Protein 7OKP (pdb70)

Secondary structure (DSSP, 8-state):
--HHHHHS-HHHHHHHHHHTT-HHHHHHHHT-HHHHHHHHHHHHTTGGGTTT-EEEEET-TTSHHHHHHHHTT-SEEEEEE-STHHHHHHHHHHHTT-TTTEEEEES-TTT---SS-EEEEEE---BTTBTTTSHHHHHHHGGGGEEEEEEEES-EEEEEEEEE--HHHHHHHHHHHGGG--S-BTTB--GGGHHHHHHHHHTSPEEE---GGGB-S--EEEEEETTT--GGGGTEEEEEEEEEPSS-EEEEEEEEEEEEEEE-SS-EEEEE--TTS---TT-EEEEEEEEEEEE-TT-EEEEEEEEEE-TTSSEEEEEEEEETTT--EEEEEEETTS-EE---SSPPPPPTT--SS-TTTT-/--HHHHHS-HHHHHHHHHHTT-HHHHHHHHH-HHHHHHHHHHHHHTGGGTBT-EEEEET-TTSHHHHHHHHTTBSEEEEEE-STHHHHHHHHHHHTT-TTTEEEEES-TTT---SS-EEEEEE---BTTBTGGGHHHHHHHGGGGEEEEEEEES-EEEEEEEEE--HHHHHHHHHHHGGGG-S-BTTB--GGGHHHHHHHHHTSPEEE---GGGB-SPPEEEEEETTT--GGGGTEEEEEEEEE--S-EEEEEEEEEEEEEEE-SS-EEEEE--TTS---TT-EEEEEEEEEEEE-TT-EEEEEEEEEE-TTSSEEEEEEEEETTTTEEEEEEEETTS-EE---/-HHHHHS-HHHHHHHHHHHT-HHHHHHHHH-HHHHHHHHHHHHHTGGGTTT-EEEEET-TTSHHHHHHHHHT-SEEEEEE-STHHHHHHHHHHHTT-TTTEEEEES-TTT---SS-EEEEEE---BTTBTGGGHHHHHHHGGGGEEEEEEEES-EEEEEEEEE--HHHHHHHHHHHGGG--S-BTTB--GGGHHHHHHHHHTSPEEE---GGGB-S--EEEEEETTT--GGGGTEEEEEEEEE--S-EEEEEEEEEEEEEEE-SS-EEEEE--TTS---TT-EEEEEEEEEEEE-BTBEEEEEEEEEE-TTSSEEEEEEEEETTT--EEEEEEETTS-EE---SSPPPPPTT---S-GGG--/--HHHHSS-HHHHHHHHHHTT-HHHHHHHHH-HHHHHHHHHHHHTTGGGTTT-EEEEET-TTSHHHHHHHHTT-SEEEEEE-STHHHHHHHHHHHHT-TTTEEEEES-TTT---SS-EEEEEE---BTTBTTTSHHHHHHHGGGGEEEEEEEES-EEEEEEEEE--HHHHHHHHHHHGGGG-S-BTTB--GGGHHHHHHHHHHS-EEE---GGGB-SPPEEEEEETTT--GGGGSEEEEEEEEE--S-EEEEEEEEEEEEEEE-SS-EEEEE--TTS---TT-EEEEEEEEEEEE-TT-EEEEEEEEEE-TTSSEEEEEEEEETTTTEEEEEEEETTS-EE---/---------/---------/---------/---------

GO terms:
  GO:0030518 nuclear receptor-mediated steroid hormone signaling pathway (P, IDA)
  GO:0016274 protein-arginine N-methyltransferase activity (F, IDA)
  GO:0005634 nucleus (C, IDA)
  GO:0005829 cytosol (C, IDA)
  GO:0003713 transcription coactivator activity (F, IDA)
  GO:0035242 protein-arginine omega-N asymmetric methyltransferase activity (F, IDA)
  GO:0035642 histone H3R17 methyltransferase activity (F, IDA)
  GO:0033146 regulation of intracellular estrogen receptor signaling pathway (P, IDA)
  GO:0005634 nucleus (C, EXP)
  GO:0005737 cytoplasm (C, EXP)
  GO:0035242 protein-arginine omega-N asymmetric methyltransferase activity (F, EXP)
  GO:0045600 positive regulation of fat cell differentiation (P, IMP)
  GO:0005515 protein binding (F, IPI)
  GO:0008276 protein methyltransferase activity (F, IDA)
  GO:0042054 histone methyltransferase activity (F, IDA)
  GO:0032991 protein-containing complex (C, IDA)
  GO:0090575 RNA polymerase II transcription regulator complex (C, IDA)
  GO:0006355 regulation of DNA-templated transcription (P, IDA)
  GO:0045944 positive regulation of transcription by RNA polymerase II (P, IGI)
  GO:0030520 estrogen receptor signaling pathway (P, IGI)

Sequence (1449 aa):
RSVFSERTEESSAVQYFQFYGYLSQQQNMMQDYVRTGTYQRAILQNHTDFKDKIVLDVGCGSGILSFFAAQAGARKIYAVEASTMAQHAEVLVKSNNLTDRIVVIPGKVEEVSLPEQVDIIISEPMGYMLFNERMLESYLHAKKYLKPSGNMFPTIGDVHLAPFTDEQLYMEQFTKANFWYQPSFHGVDLSALRGAAVDEYFRQPVVDTFDIRILMAKSVKYTVNFLEAKEGDLHRIEIPFKFHMLHSGLVHGLAFWFDVAFIGSIMTVWLSTAPTEPLTHWYQVRCLFQSPLFAKAGDTLSGTCLLIANKRQSYDISIVAQVDQTGSKSSNLLDLKNPFFRYTGTTPSPPPGSHYTSPSENMRSVFSERTEESSAVQYFQFYGYLSQQQNMMQDYVRTGTYQRAILQNHTDFKDKIVLDVGCGSGILSFFAAQAGARKIYAVEASTMAQHAEVLVKSNNLTDRIVVIPGKVEEVSLPEQVDIIISEPMGYMLFNERMLESYLHAKKYLKPSGNMFPTIGDVHLAPFTDEQLYMEQFTKANFWYQPSFHGVDLSALRGAAVDEYFRQPVVDTFDIRILMAKSVKYTVNFLEAKEGDLHRIEIPFKFHHMLHSGLVHGLAFWFDVAFIGSIMTVWLSTAPTEPLTHWYQVRCLFQSPLFAKAGDTLSGTCLLIANKRQSYDISIVAQVDQTGSKSSNLLDDLKNPFFRYTSVFSERTEESSAVQYFQFYGYLSQQQNMMQDYVRTGTYQRAILQNHTDFKDKIVLDVGCGSGILSFFAAQAGARKIYAVEASTMAQHAEVLVKSNNLTDRIVVIPGKVEEVSLPEQVDIIISEPMGYMLFNERMLESYLHAKKYLKPSGNMFPTIGDVHLAPFTDEQLYMEQFTKANFWYQPSFHGVDLSALRGAAVDEYFRQPVVDTFDIRILMAKSVKYTVNFLEAKEGDLHRIEIPFKFHMLHSGLVHGLAFWFDVAFIGSIMTVWLSTAPTEPLTHWYQVRCLFQSPLFAKAGDTLSGTCLLIANKRQSYDISIVAQVDQTGSKSSNLLDLKNPFFRYTGTTPSPPPGSHYTSPSENMRSVFSERTEESSAVQYFQFYGYLSQQQNMMQDYVRTGTYQRAILQNHTDFKDKIVLDVGCGSGILSFFAAQAGARKIYAVEASTMAQHAEVLVKSNNLTDRIVVIPGKVEEVSLPEQVDIIISEPMGYMLFNERMLESYLHAKKYLKPSGNMFPTIGDVHLAPFTDEQLYMEQFTKANFWYQPSFHGVDLSALRGAAVDEYFRQPVVDTFDIRILMAKSVKYTVNFLEAKEGDLHRIEIPFKFHMLHSGLVHGLAFWFDVAFIGSIMTVWLSTAPTEPLTHWYQVRCLFQSPLFAKAGDTLSGTCLLIANKRQSYDISIVAQVDQTGSKSSNLLDLKNPFFRYTGKAPRQLATGKAPRQLATGKAPRQLATGKAPRQLAT

Solvent-accessible surface area: 54243 Å² total

Foldseek 3Di:
DWPLPVQADPVLVVVVLQVLQDVVVVVQQCPQCLNVVLLLCLQQVLLVLQAQWEEEEAQCQLVSSVVSSVVSHHQAYEYEHAHNSLVNNVVVCVVVVNVRHYHGDHHHLRPDDDPAATQEYEYDCAAQLRQFLVCLQSQLSNCVRHDVVGAYVQFKKKKKKFFFDDVVVVVVLLVVLCVQCDPQPVYHRRNVCSVVSSQVQLQAKEFAAADPQRTFFGIDIDMGGSVPDHSVCSQKDKDWDKTQGQAWDWGFWMKIWMKTWSDHPRHIGMRTCDNVDPHGPSHIITRTWSGIATDHHGWIKTWMWMWHRHNSSGTWIWTKIAGPVPRDITIGIHTHVHHDHDYDPDDHDRDPPPDPDDPVVVD/DFPLCVLAPPVLVVVVLQVLQDVVVVCQQCVQCLNLVQLLCLCQLQLVLAAQWEEEEAQCQLNSSVVSSVVSHHQAYEYEHAHNSLVNNVVVCVVVVPVRHYHYDYRQLRPTDDPAATQEYEYDQAAQLGCFLVCLQSLLSNCVSHDPNHAYVQFKKKKKKFFFDDVPVLVVLLVVLCVQCDCQDVYHGSNVCSVVSLQVSLLAKEFAADDCVGTFFDIDIDMDGSVPDHNVCSQKDKDKDKTQGQAWDWGFWMKMWMKTWRPHPRDIGMRTCDSVDDHGPSGIITRGFSGTDTDHRGWIKTWMWMWHRHNSSGTWIWTWIAGVVPRDITIGIHTHVHHHHDYD/DVLPVQADPVLVCVPLAVLLDVVVVVQQCPQCLRVVLLLCLPQLQLVLQAQWEEEEAQCQLVSSVVSSVVSHHQAYEYEHAHNSLVNNVVVCVVVVNVRHYDYDHRHLLPDDDPAATQEYEYDQAAQLGCFLVCLQSVLVNCVRHDPNHAYVQFKKKKWKFWFDDVCVLVVLLVVLCVQCDCQPVYHNRNVCSVVSSQVQLQAKEFAAADPQRTFFGIDIDMDGSVPDHSVCSQKPKAKDKTQGQAWDKGFWMKMWMKTWRDHPRHIGIRTCDNVDDHGPSGIITRTWSGIDTDHRRWMKIWIWMWHRHNSSGTWIKTKIAGVVPRDITIGIHDHVHHHHDYDPDDHDHDPPPPPDDPVVPD/DWPLPVFADPVLVVVVLQVLLDVVVVVQQCVQCLNLVLLLCLCLLQLVLAAQWEEEEAACQLVSNVVSSVVSHHQAYEYEHAHNSLVNNVVVCVVVVPVRHYHYDYDHLRPGDDPAAGQEYEYDQAAQLGQFLLCLQSQLVNCVSHDVVGAYVLFKKKKWKFFFDDVPVLVVLLVVLCVQCDCQPVYHGSNVCSVVSLQVSLLAKEFAADDPVRTFFGIDIDMDGSVPDHSVCSQKDKAKDKTQGQAWDWGFWMKIWMKTWRDHPSHIGIRTCDNVDDHGPSGIITRGFSGTDTDHRGWIKIWMWMWHRHNSRGTWIWTWIAGVVVRDITIGIHDHVHHDYDYD/DVDPDDDDD/DVDPDDDDD/DVDPDDDDD/DVDPDDDDD

Structure (mmCIF, N/CA/C/O backbone):
data_7OKP
#
_entry.id   7OKP
#
_cell.length_a   74.909
_cell.length_b   99.580
_cell.length_c   208.075
_cell.angle_alpha   90.000
_cell.angle_beta   90.000
_cell.angle_gamma   90.000
#
_symmetry.space_group_name_H-M   'P 21 21 2'
#
loop_
_entity.id
_entity.type
_entity.pdbx_description
1 polymer 'Histone-arginine methyltransferase CARM1'
2 polymer 'Histone H3.3'
3 non-polymer 'MALONATE ION'
4 non-polymer (2~{R},3~{R},4~{S},5~{R})-2-(6-aminopurin-9-yl)-5-[(~{E})-prop-1-enyl]oxolane-3,4-diol
5 water water
#
loop_
_atom_site.group_PDB
_atom_site.id
_atom_site.type_symbol
_atom_site.label_atom_id
_atom_site.label_alt_id
_atom_site.label_comp_id
_atom_site.label_asym_id
_atom_site.label_entity_id
_atom_site.label_seq_id
_atom_site.pdbx_PDB_ins_code
_atom_site.Cartn_x
_atom_site.Cartn_y
_atom_site.Cartn_z
_atom_site.occupancy
_atom_site.B_iso_or_equiv
_atom_site.auth_seq_id
_atom_site.auth_comp_id
_atom_site.auth_asym_id
_atom_site.auth_atom_id
_atom_site.pdbx_PDB_model_num
ATOM 1 N N . ARG A 1 9 ? 47.008 49.298 115.204 1.00 64.37 135 ARG A N 1
ATOM 2 C CA . ARG A 1 9 ? 46.914 49.897 116.527 1.00 64.70 135 ARG A CA 1
ATOM 3 C C . ARG A 1 9 ? 48.143 49.553 117.362 1.00 79.30 135 ARG A C 1
ATOM 4 O O . ARG A 1 9 ? 48.922 50.435 117.727 1.00 87.21 135 ARG A O 1
ATOM 24 N N . SER A 1 10 ? 48.313 48.268 117.663 1.00 67.79 136 SER A N 1
ATOM 25 C CA . SER A 1 10 ? 49.468 47.799 118.414 1.00 57.42 136 SER A CA 1
ATOM 26 C C . SER A 1 10 ? 49.968 46.497 117.807 1.00 56.08 136 SER A C 1
ATOM 27 O O . SER A 1 10 ? 49.238 45.787 117.109 1.00 50.57 136 SER A O 1
ATOM 35 N N . VAL A 1 11 ? 51.236 46.190 118.091 1.00 48.44 137 VAL A N 1
ATOM 36 C CA . VAL A 1 11 ? 51.839 44.963 117.580 1.00 50.29 137 VAL A CA 1
ATOM 37 C C . VAL A 1 11 ? 51.029 43.750 118.022 1.00 52.94 137 VAL A C 1
ATOM 38 O O . VAL A 1 11 ? 50.884 42.776 117.273 1.00 50.20 137 VAL A O 1
ATOM 51 N N . PHE A 1 12 ? 50.485 43.786 119.242 1.00 50.28 138 PHE A N 1
ATOM 52 C CA . PHE A 1 12 ? 49.720 42.641 119.725 1.00 54.56 138 PHE A CA 1
ATOM 53 C C . PHE A 1 12 ? 48.404 42.494 118.971 1.00 52.87 138 PHE A C 1
ATOM 54 O O . PHE A 1 12 ? 47.992 41.374 118.643 1.00 48.76 138 PHE A O 1
ATOM 71 N N . SER A 1 13 ? 47.718 43.606 118.701 1.00 54.91 139 SER A N 1
ATOM 72 C CA . SER A 1 13 ? 46.444 43.522 117.998 1.00 53.74 139 SER A CA 1
ATOM 73 C C . SER A 1 13 ? 46.625 43.025 116.569 1.00 50.41 139 SER A C 1
ATOM 74 O O . SER A 1 13 ? 45.747 42.331 116.039 1.00 49.69 139 SER A O 1
ATOM 82 N N . GLU A 1 14 ? 47.753 43.350 115.935 1.00 52.39 140 GLU A N 1
ATOM 83 C CA . GLU A 1 14 ? 47.950 42.963 114.541 1.00 58.08 140 GLU A CA 1
ATOM 84 C C . GLU A 1 14 ? 48.068 41.450 114.396 1.00 60.00 140 GLU A C 1
ATOM 85 O O . GLU A 1 14 ? 47.511 40.867 113.458 1.00 51.14 140 GLU A O 1
ATOM 97 N N . ARG A 1 15 ? 48.782 40.796 115.312 1.00 49.38 141 ARG A N 1
ATOM 98 C CA . ARG A 1 15 ? 49.103 39.380 115.185 1.00 45.09 141 ARG A CA 1
ATOM 99 C C . ARG A 1 15 ? 48.151 38.472 115.948 1.00 43.97 141 ARG A C 1
ATOM 100 O O . ARG A 1 15 ? 48.360 37.254 115.958 1.00 47.19 141 ARG A O 1
ATOM 121 N N . THR A 1 16 ? 47.112 39.019 116.578 1.00 42.89 142 THR A N 1
ATOM 122 C CA . THR A 1 16 ? 46.216 38.239 117.428 1.00 50.40 142 THR A CA 1
ATOM 123 C C . THR A 1 16 ? 44.769 38.585 117.109 1.00 51.71 142 THR A C 1
ATOM 124 O O . THR A 1 16 ? 44.364 39.745 117.241 1.00 50.01 142 THR A O 1
ATOM 135 N N . GLU A 1 17 ? 43.992 37.579 116.711 1.00 43.13 143 GLU A N 1
ATOM 136 C CA . GLU A 1 17 ? 42.553 37.757 116.585 1.00 46.77 143 GLU A CA 1
ATOM 137 C C . GLU A 1 17 ? 41.960 38.125 117.941 1.00 48.45 143 GLU A C 1
ATOM 138 O O . GLU A 1 17 ? 42.367 37.594 118.978 1.00 45.43 143 GLU A O 1
ATOM 150 N N . GLU A 1 18 ? 40.987 39.043 117.932 1.00 53.32 144 GLU A N 1
ATOM 151 C CA . GLU A 1 18 ? 40.390 39.486 119.190 1.00 54.61 144 GLU A CA 1
ATOM 152 C C . GLU A 1 18 ? 39.807 38.307 119.965 1.00 47.17 144 GLU A C 1
ATOM 153 O O . GLU A 1 18 ? 39.987 38.206 121.185 1.00 48.64 144 GLU A O 1
ATOM 165 N N . SER A 1 19 ? 39.117 37.395 119.273 1.00 49.91 145 SER A N 1
ATOM 166 C CA . SER A 1 19 ? 38.487 36.269 119.958 1.00 56.40 145 SER A CA 1
ATOM 167 C C . SER A 1 19 ? 39.517 35.413 120.686 1.00 47.31 145 SER A C 1
ATOM 168 O O . SER A 1 19 ? 39.250 34.903 121.780 1.00 45.14 145 SER A O 1
ATOM 176 N N . SER A 1 20 ? 40.696 35.227 120.087 1.00 46.17 146 SER A N 1
ATOM 177 C CA . SER A 1 20 ? 41.749 34.470 120.756 1.00 42.44 146 SER A CA 1
ATOM 178 C C . SER A 1 20 ? 42.244 35.204 121.993 1.00 40.17 146 SER A C 1
ATOM 179 O O . SER A 1 20 ? 42.490 34.583 123.035 1.00 39.11 146 SER A O 1
ATOM 187 N N . ALA A 1 21 ? 42.400 36.526 121.898 1.00 40.71 147 ALA A N 1
ATOM 188 C CA . ALA A 1 21 ? 42.849 37.302 123.048 1.00 42.52 147 ALA A CA 1
ATOM 189 C C . ALA A 1 21 ? 41.835 37.229 124.183 1.00 42.54 147 ALA A C 1
ATOM 190 O O . ALA A 1 21 ? 42.200 37.006 125.342 1.00 39.98 147 ALA A O 1
ATOM 197 N N . VAL A 1 22 ? 40.554 37.411 123.864 1.00 45.34 148 VAL A N 1
ATOM 198 C CA . VAL A 1 22 ? 39.494 37.390 124.866 1.00 42.78 148 VAL A CA 1
ATOM 199 C C . VAL A 1 22 ? 39.609 36.104 125.674 1.00 42.51 148 VAL A C 1
ATOM 200 O O . VAL A 1 22 ? 39.899 36.136 126.876 1.00 41.05 148 VAL A O 1
ATOM 213 N N . GLN A 1 23 ? 39.392 34.965 125.009 1.00 39.99 149 GLN A N 1
ATOM 214 C CA . GLN A 1 23 ? 39.522 33.673 125.673 1.00 45.00 149 GLN A CA 1
ATOM 215 C C . GLN A 1 23 ? 40.846 33.563 126.425 1.00 41.09 149 GLN A C 1
ATOM 216 O O . GLN A 1 23 ? 40.904 32.972 127.510 1.00 45.79 149 GLN A O 1
ATOM 230 N N . TYR A 1 24 ? 41.914 34.149 125.875 1.00 36.05 150 TYR A N 1
ATOM 231 C CA . TYR A 1 24 ? 43.247 33.959 126.440 1.00 38.68 150 TYR A CA 1
ATOM 232 C C . TYR A 1 24 ? 43.403 34.696 127.765 1.00 38.88 150 TYR A C 1
ATOM 233 O O . TYR A 1 24 ? 43.812 34.104 128.772 1.00 41.05 150 TYR A O 1
ATOM 251 N N . PHE A 1 25 ? 43.103 35.995 127.781 1.00 37.61 151 PHE A N 1
ATOM 252 C CA . PHE A 1 25 ? 43.259 36.770 129.005 1.00 43.24 151 PHE A CA 1
ATOM 253 C C . PHE A 1 25 ? 42.132 36.521 129.999 1.00 36.70 151 PHE A C 1
ATOM 254 O O . PHE A 1 25 ? 42.318 36.764 131.196 1.00 41.67 151 PHE A O 1
ATOM 271 N N . GLN A 1 26 ? 40.980 36.029 129.542 1.00 36.49 152 GLN A N 1
ATOM 272 C CA . GLN A 1 26 ? 39.968 35.569 130.487 1.00 46.29 152 GLN A CA 1
ATOM 273 C C . GLN A 1 26 ? 40.484 34.387 131.298 1.00 41.12 152 GLN A C 1
ATOM 274 O O . GLN A 1 26 ? 40.240 34.301 132.505 1.00 43.68 152 GLN A O 1
ATOM 288 N N . PHE A 1 27 ? 41.205 33.470 130.646 1.00 39.44 153 PHE A N 1
ATOM 289 C CA . PHE A 1 27 ? 41.790 32.334 131.349 1.00 41.24 153 PHE A CA 1
ATOM 290 C C . PHE A 1 27 ? 42.692 32.806 132.486 1.00 45.88 153 PHE A C 1
ATOM 291 O O . PHE A 1 27 ? 42.543 32.372 133.635 1.00 38.60 153 PHE A O 1
ATOM 308 N N . TYR A 1 28 ? 43.606 33.724 132.192 1.00 33.59 154 TYR A N 1
ATOM 309 C CA . TYR A 1 28 ? 44.564 34.213 133.166 1.00 41.57 154 TYR A CA 1
ATOM 310 C C . TYR A 1 28 ? 43.964 35.184 134.179 1.00 40.10 154 TYR A C 1
ATOM 311 O O . TYR A 1 28 ? 44.686 35.657 135.065 1.00 37.91 154 TYR A O 1
ATOM 329 N N . GLY A 1 29 ? 42.673 35.493 134.076 1.00 42.00 155 GLY A N 1
ATOM 330 C CA . GLY A 1 29 ? 42.029 36.325 135.070 1.00 37.64 155 GLY A CA 1
ATOM 331 C C . GLY A 1 29 ? 41.574 35.592 136.311 1.00 44.74 155 GLY A C 1
ATOM 332 O O . GLY A 1 29 ? 41.162 36.235 137.285 1.00 45.65 155 GLY A O 1
ATOM 336 N N . TYR A 1 30 ? 41.647 34.265 136.306 1.00 44.93 156 TYR A N 1
ATOM 337 C CA . TYR A 1 30 ? 41.177 33.458 137.423 1.00 43.75 156 TYR A CA 1
ATOM 338 C C . TYR A 1 30 ? 42.325 33.178 138.385 1.00 41.81 156 TYR A C 1
ATOM 339 O O . TYR A 1 30 ? 43.399 32.720 137.975 1.00 35.42 156 TYR A O 1
ATOM 357 N N . LEU A 1 31 ? 42.088 33.455 139.668 1.00 42.23 157 LEU A N 1
ATOM 358 C CA . LEU A 1 31 ? 43.082 33.156 140.692 1.00 43.45 157 LEU A CA 1
ATOM 359 C C . LEU A 1 31 ? 43.387 31.667 140.769 1.00 40.23 157 LEU A C 1
ATOM 360 O O . LEU A 1 31 ? 44.470 31.285 141.225 1.00 43.79 157 LEU A O 1
ATOM 376 N N . SER A 1 32 ? 42.454 30.812 140.339 1.00 39.05 158 SER A N 1
ATOM 377 C CA . SER A 1 32 ? 42.706 29.375 140.360 1.00 40.22 158 SER A CA 1
ATOM 378 C C . SER A 1 32 ? 43.800 28.984 139.376 1.00 41.64 158 SER A C 1
ATOM 379 O O . SER A 1 32 ? 44.495 27.986 139.595 1.00 39.28 158 SER A O 1
ATOM 387 N N . GLN A 1 33 ? 43.960 29.744 138.286 1.00 41.23 159 GLN A N 1
ATOM 388 C CA . GLN A 1 33 ? 45.055 29.474 137.366 1.00 39.68 159 GLN A CA 1
ATOM 389 C C . GLN A 1 33 ? 46.378 29.977 137.924 1.00 42.65 159 GLN A C 1
ATOM 390 O O . GLN A 1 33 ? 47.391 29.268 137.851 1.00 34.79 159 GLN A O 1
ATOM 404 N N . GLN A 1 34 ? 46.399 31.191 138.483 1.00 40.52 160 GLN A N 1
ATOM 405 C CA . GLN A 1 34 ? 47.591 31.624 139.201 1.00 46.81 160 GLN A CA 1
ATOM 406 C C . GLN A 1 34 ? 47.974 30.583 140.239 1.00 44.70 160 GLN A C 1
ATOM 407 O O . GLN A 1 34 ? 49.091 30.056 140.225 1.00 43.09 160 GLN A O 1
ATOM 421 N N . GLN A 1 35 ? 47.024 30.212 141.095 1.00 40.40 161 GLN A N 1
ATOM 422 C CA . GLN A 1 35 ? 47.286 29.206 142.118 1.00 44.38 161 GLN A CA 1
ATOM 423 C C . GLN A 1 35 ? 47.952 27.964 141.534 1.00 39.24 161 GLN A C 1
ATOM 424 O O . GLN A 1 35 ? 48.971 27.495 142.048 1.00 38.58 161 GLN A O 1
ATOM 438 N N . ASN A 1 36 ? 47.383 27.417 140.459 1.00 41.55 162 ASN A N 1
ATOM 439 C CA . ASN A 1 36 ? 47.975 26.242 139.825 1.00 45.72 162 ASN A CA 1
ATOM 440 C C . ASN A 1 36 ? 49.427 26.498 139.442 1.00 40.52 162 ASN A C 1
ATOM 441 O O . ASN A 1 36 ? 50.300 25.651 139.663 1.00 37.04 162 ASN A O 1
ATOM 452 N N . MET A 1 37 ? 49.704 27.666 138.861 1.00 42.23 163 MET A N 1
ATOM 453 C CA . MET A 1 37 ? 51.069 27.994 138.462 1.00 42.45 163 MET A CA 1
ATOM 454 C C . MET A 1 37 ? 51.968 28.187 139.681 1.00 50.88 163 MET A C 1
ATOM 455 O O . MET A 1 37 ? 53.089 27.666 139.728 1.00 41.88 163 MET A O 1
ATOM 469 N N . MET A 1 38 ? 51.491 28.928 140.685 1.00 43.19 164 MET A N 1
ATOM 470 C CA . MET A 1 38 ? 52.326 29.205 141.853 1.00 45.08 164 MET A CA 1
ATOM 471 C C . MET A 1 38 ? 52.638 27.926 142.618 1.00 44.36 164 MET A C 1
ATOM 472 O O . MET A 1 38 ? 53.742 27.769 143.152 1.00 47.90 164 MET A O 1
ATOM 486 N N . GLN A 1 39 ? 51.688 26.994 142.669 1.00 42.36 165 GLN A N 1
ATOM 487 C CA . GLN A 1 39 ? 51.902 25.728 143.365 1.00 47.47 165 GLN A CA 1
ATOM 488 C C . GLN A 1 39 ? 52.797 24.766 142.592 1.00 44.48 165 GLN A C 1
ATOM 489 O O . GLN A 1 39 ? 53.061 23.667 143.092 1.00 43.75 165 GLN A O 1
ATOM 503 N N . ASP A 1 40 ? 53.264 25.131 141.399 1.00 43.14 166 ASP A N 1
ATOM 504 C CA . ASP A 1 40 ? 54.324 24.376 140.738 1.00 41.60 166 ASP A CA 1
ATOM 505 C C . ASP A 1 40 ? 55.619 24.677 141.479 1.00 42.17 166 ASP A C 1
ATOM 506 O O . ASP A 1 40 ? 56.225 25.734 141.292 1.00 41.60 166 ASP A O 1
ATOM 515 N N . TYR A 1 41 ? 56.040 23.754 142.348 1.00 46.62 167 TYR A N 1
ATOM 516 C CA . TYR A 1 41 ? 57.179 24.034 143.217 1.00 45.41 167 TYR A CA 1
ATOM 517 C C . TYR A 1 41 ? 58.456 24.228 142.415 1.00 43.96 167 TYR A C 1
ATOM 518 O O . TYR A 1 41 ? 59.242 25.140 142.699 1.00 39.49 167 TYR A O 1
ATOM 536 N N . VAL A 1 42 ? 58.693 23.373 141.419 1.00 45.93 168 VAL A N 1
ATOM 537 C CA . VAL A 1 42 ? 59.866 23.550 140.567 1.00 44.79 168 VAL A CA 1
ATOM 538 C C . VAL A 1 42 ? 59.846 24.933 139.933 1.00 43.40 168 VAL A C 1
ATOM 539 O O . VAL A 1 42 ? 60.809 25.702 140.043 1.00 39.35 168 VAL A O 1
ATOM 552 N N . ARG A 1 43 ? 58.745 25.265 139.258 1.00 42.40 169 ARG A N 1
ATOM 553 C CA . ARG A 1 43 ? 58.596 26.559 138.613 1.00 45.79 169 ARG A CA 1
ATOM 554 C C . ARG A 1 43 ? 58.876 27.680 139.608 1.00 44.75 169 ARG A C 1
ATOM 555 O O . ARG A 1 43 ? 59.892 28.375 139.498 1.00 39.19 169 ARG A O 1
ATOM 576 N N . THR A 1 44 ? 58.007 27.839 140.612 1.00 51.07 170 THR A N 1
ATOM 577 C CA . THR A 1 44 ? 58.157 28.955 141.542 1.00 44.37 170 THR A CA 1
ATOM 578 C C . THR A 1 44 ? 59.457 28.852 142.329 1.00 47.83 170 THR A C 1
ATOM 579 O O . THR A 1 44 ? 60.134 29.864 142.559 1.00 46.62 170 THR A O 1
ATOM 590 N N . GLY A 1 45 ? 59.826 27.641 142.754 1.00 38.79 171 GLY A N 1
ATOM 591 C CA . GLY A 1 45 ? 61.082 27.480 143.467 1.00 48.37 171 GLY A CA 1
ATOM 592 C C . GLY A 1 45 ? 62.276 27.954 142.661 1.00 46.53 171 GLY A C 1
ATOM 593 O O . GLY A 1 45 ? 63.117 28.710 143.156 1.00 51.16 171 GLY A O 1
ATOM 597 N N . THR A 1 46 ? 62.364 27.520 141.402 1.00 43.23 172 THR A N 1
ATOM 598 C CA . THR A 1 46 ? 63.521 27.870 140.583 1.00 39.61 172 THR A CA 1
ATOM 599 C C . THR A 1 46 ? 63.561 29.366 140.287 1.00 39.55 172 THR A C 1
ATOM 600 O O . THR A 1 46 ? 64.632 29.981 140.323 1.00 41.41 172 THR A O 1
ATOM 611 N N . TYR A 1 47 ? 62.410 29.975 139.994 1.00 41.59 173 TYR A N 1
ATOM 612 C CA . TYR A 1 47 ? 62.394 31.409 139.724 1.00 38.58 173 TYR A CA 1
ATOM 613 C C . TYR A 1 47 ? 62.846 32.196 140.947 1.00 46.29 173 TYR A C 1
ATOM 614 O O . TYR A 1 47 ? 63.606 33.166 140.828 1.00 46.52 173 TYR A O 1
ATOM 632 N N . GLN A 1 48 ? 62.402 31.785 142.136 1.00 42.18 174 GLN A N 1
ATOM 633 C CA . GLN A 1 48 ? 62.829 32.458 143.357 1.00 41.79 174 GLN A CA 1
ATOM 634 C C . GLN A 1 48 ? 64.339 32.373 143.526 1.00 44.67 174 GLN A C 1
ATOM 635 O O . GLN A 1 48 ? 65.007 33.387 143.757 1.00 49.70 174 GLN A O 1
ATOM 649 N N . ARG A 1 49 ? 64.899 31.169 143.416 1.00 46.38 175 ARG A N 1
ATOM 650 C CA . ARG A 1 49 ? 66.343 31.025 143.565 1.00 48.99 175 ARG A CA 1
ATOM 651 C C . ARG A 1 49 ? 67.088 31.858 142.527 1.00 48.68 175 ARG A C 1
ATOM 652 O O . ARG A 1 49 ? 68.024 32.593 142.858 1.00 48.40 175 ARG A O 1
ATOM 673 N N . ALA A 1 50 ? 66.672 31.777 141.263 1.00 46.65 176 ALA A N 1
ATOM 674 C CA . ALA A 1 50 ? 67.379 32.513 140.221 1.00 44.48 176 ALA A CA 1
ATOM 675 C C . ALA A 1 50 ? 67.407 34.013 140.488 1.00 44.59 176 ALA A C 1
ATOM 676 O O . ALA A 1 50 ? 68.303 34.702 139.990 1.00 56.24 176 ALA A O 1
ATOM 683 N N . ILE A 1 51 ? 66.460 34.535 141.261 1.00 48.26 177 ILE A N 1
ATOM 684 C CA . ILE A 1 51 ? 66.384 35.974 141.500 1.00 55.26 177 ILE A CA 1
ATOM 685 C C . ILE A 1 51 ? 67.135 36.371 142.763 1.00 52.40 177 ILE A C 1
ATOM 686 O O . ILE A 1 51 ? 67.998 37.253 142.732 1.00 55.67 177 ILE A O 1
ATOM 702 N N . LEU A 1 52 ? 66.824 35.734 143.894 1.00 47.34 178 LEU A N 1
ATOM 703 C CA . LEU A 1 52 ? 67.446 36.137 145.151 1.00 53.71 178 LEU A CA 1
ATOM 704 C C . LEU A 1 52 ? 68.922 35.761 145.195 1.00 56.94 178 LEU A C 1
ATOM 705 O O . LEU A 1 52 ? 69.716 36.455 145.841 1.00 61.16 178 LEU A O 1
ATOM 721 N N . GLN A 1 53 ? 69.306 34.680 144.518 1.00 63.15 179 GLN A N 1
ATOM 722 C CA . GLN A 1 53 ? 70.696 34.250 144.505 1.00 62.05 179 GLN A CA 1
ATOM 723 C C . GLN A 1 53 ? 71.546 35.054 143.529 1.00 61.82 179 GLN A C 1
ATOM 724 O O . GLN A 1 53 ? 72.774 35.087 143.677 1.00 62.47 179 GLN A O 1
ATOM 738 N N . ASN A 1 54 ? 70.926 35.710 142.555 1.00 62.16 180 ASN A N 1
ATOM 739 C CA . ASN A 1 54 ? 71.600 36.710 141.728 1.00 51.79 180 ASN A CA 1
ATOM 740 C C . ASN A 1 54 ? 71.246 38.115 142.200 1.00 62.98 180 ASN A C 1
ATOM 741 O O . ASN A 1 54 ? 70.872 38.987 141.419 1.00 60.13 180 ASN A O 1
ATOM 752 N N . HIS A 1 55 ? 71.372 38.340 143.515 1.00 67.78 181 HIS A N 1
ATOM 753 C CA . HIS A 1 55 ? 70.875 39.576 144.113 1.00 62.35 181 HIS A CA 1
ATOM 754 C C . HIS A 1 55 ? 71.551 40.806 143.525 1.00 68.96 181 HIS A C 1
ATOM 755 O O . HIS A 1 55 ? 70.926 41.869 143.437 1.00 75.72 181 HIS A O 1
ATOM 769 N N . THR A 1 56 ? 72.820 40.697 143.123 1.00 57.34 182 THR A N 1
ATOM 770 C CA . THR A 1 56 ? 73.487 41.857 142.542 1.00 67.85 182 THR A CA 1
ATOM 771 C C . THR A 1 56 ? 72.832 42.293 141.242 1.00 67.72 182 THR A C 1
ATOM 772 O O . THR A 1 56 ? 72.950 43.464 140.863 1.00 69.97 182 THR A O 1
ATOM 783 N N . ASP A 1 57 ? 72.146 41.383 140.551 1.00 66.33 183 ASP A N 1
ATOM 784 C CA . ASP A 1 57 ? 71.453 41.723 139.314 1.00 64.69 183 ASP A CA 1
ATOM 785 C C . ASP A 1 57 ? 70.131 42.435 139.556 1.00 64.30 183 ASP A C 1
ATOM 786 O O . ASP A 1 57 ? 69.474 42.830 138.587 1.00 64.00 183 ASP A O 1
ATOM 795 N N . PHE A 1 58 ? 69.730 42.615 140.815 1.00 58.28 184 PHE A N 1
ATOM 796 C CA . PHE A 1 58 ? 68.455 43.255 141.126 1.00 58.63 184 PHE A CA 1
ATOM 797 C C . PHE A 1 58 ? 68.626 44.374 142.143 1.00 63.67 184 PHE A C 1
ATOM 798 O O . PHE A 1 58 ? 67.855 45.339 142.144 1.00 54.81 184 PHE A O 1
ATOM 815 N N . LYS A 1 59 ? 69.636 44.260 143.001 1.00 63.71 185 LYS A N 1
ATOM 816 C CA . LYS A 1 59 ? 69.834 45.236 144.066 1.00 67.39 185 LYS A CA 1
ATOM 817 C C . LYS A 1 59 ? 69.944 46.641 143.489 1.00 69.01 185 LYS A C 1
ATOM 818 O O . LYS A 1 59 ? 70.866 46.940 142.723 1.00 61.71 185 LYS A O 1
ATOM 837 N N . ASP A 1 60 ? 68.995 47.501 143.862 1.00 68.32 186 ASP A N 1
ATOM 838 C CA . ASP A 1 60 ? 68.947 48.896 143.439 1.00 65.61 186 ASP A CA 1
ATOM 839 C C . ASP A 1 60 ? 68.730 49.042 141.939 1.00 68.94 186 ASP A C 1
ATOM 840 O O . ASP A 1 60 ? 69.006 50.104 141.372 1.00 73.95 186 ASP A O 1
ATOM 849 N N . LYS A 1 61 ? 68.236 47.997 141.285 1.00 63.63 187 LYS A N 1
ATOM 850 C CA . LYS A 1 61 ? 68.016 48.032 139.849 1.00 60.88 187 LYS A CA 1
ATOM 851 C C . LYS A 1 61 ? 66.580 48.447 139.533 1.00 68.42 187 LYS A C 1
ATOM 852 O O . LYS A 1 61 ? 65.704 48.483 140.404 1.00 55.07 187 LYS A O 1
ATOM 871 N N . ILE A 1 62 ? 66.352 48.772 138.261 1.00 64.88 188 ILE A N 1
ATOM 872 C CA . ILE A 1 62 ? 65.015 48.998 137.725 1.00 55.19 188 ILE A CA 1
ATOM 873 C C . ILE A 1 62 ? 64.598 47.736 136.991 1.00 55.85 188 ILE A C 1
ATOM 874 O O . ILE A 1 62 ? 65.362 47.204 136.178 1.00 57.96 188 ILE A O 1
ATOM 890 N N . VAL A 1 63 ? 63.391 47.252 137.275 1.00 57.76 189 VAL A N 1
ATOM 891 C CA . VAL A 1 63 ? 62.946 45.945 136.808 1.00 53.46 189 VAL A CA 1
ATOM 892 C C . VAL A 1 63 ? 61.643 46.091 136.036 1.00 54.32 189 VAL A C 1
ATOM 893 O O . VAL A 1 63 ? 60.797 46.933 136.354 1.00 50.67 189 VAL A O 1
ATOM 906 N N . LEU A 1 64 ? 61.488 45.251 135.013 1.00 54.15 190 LEU A N 1
ATOM 907 C CA . LEU A 1 64 ? 60.243 45.114 134.270 1.00 47.55 190 LEU A CA 1
ATOM 908 C C . LEU A 1 64 ? 59.771 43.674 134.387 1.00 52.05 190 LEU A C 1
ATOM 909 O O . LEU A 1 64 ? 60.509 42.750 134.031 1.00 52.68 190 LEU A O 1
ATOM 925 N N . ASP A 1 65 ? 58.544 43.490 134.875 1.00 47.27 191 ASP A N 1
ATOM 926 C CA . ASP A 1 65 ? 57.916 42.176 135.012 1.00 49.98 191 ASP A CA 1
ATOM 927 C C . ASP A 1 65 ? 56.832 42.064 133.948 1.00 47.17 191 ASP A C 1
ATOM 928 O O . ASP A 1 65 ? 55.754 42.653 134.086 1.00 45.27 191 ASP A O 1
ATOM 937 N N . VAL A 1 66 ? 57.115 41.305 132.892 1.00 44.20 192 VAL A N 1
ATOM 938 C CA . VAL A 1 66 ? 56.214 41.184 131.749 1.00 42.53 192 VAL A CA 1
ATOM 939 C C . VAL A 1 66 ? 55.245 40.037 132.006 1.00 37.48 192 VAL A C 1
ATOM 940 O O . VAL A 1 66 ? 55.663 38.888 132.182 1.00 37.11 192 VAL A O 1
ATOM 953 N N . GLY A 1 67 ? 53.950 40.343 132.007 1.00 46.14 193 GLY A N 1
ATOM 954 C CA . GLY A 1 67 ? 52.940 39.345 132.294 1.00 39.64 193 GLY A CA 1
ATOM 955 C C . GLY A 1 67 ? 53.036 38.862 133.724 1.00 38.16 193 GLY A C 1
ATOM 956 O O . GLY A 1 67 ? 53.138 37.659 133.984 1.00 41.18 193 GLY A O 1
ATOM 960 N N . CYS A 1 68 ? 52.988 39.808 134.664 1.00 43.27 194 CYS A N 1
ATOM 961 C CA . CYS A 1 68 ? 53.314 39.511 136.055 1.00 48.22 194 CYS A CA 1
ATOM 962 C C . CYS A 1 68 ? 52.267 38.650 136.745 1.00 46.34 194 CYS A C 1
ATOM 963 O O . CYS A 1 68 ? 52.565 38.055 137.787 1.00 41.43 194 CYS A O 1
ATOM 971 N N . GLY A 1 69 ? 51.054 38.575 136.202 1.00 48.53 195 GLY A N 1
ATOM 972 C CA . GLY A 1 69 ? 49.988 37.879 136.897 1.00 47.96 195 GLY A CA 1
ATOM 973 C C . GLY A 1 69 ? 49.789 38.423 138.297 1.00 47.54 195 GLY A C 1
ATOM 974 O O . GLY A 1 69 ? 49.502 39.611 138.470 1.00 43.32 195 GLY A O 1
ATOM 978 N N . SER A 1 70 ? 49.947 37.570 139.309 1.00 51.20 196 SER A N 1
ATOM 979 C CA . SER A 1 70 ? 49.729 37.994 140.688 1.00 51.48 196 SER A CA 1
ATOM 980 C C . SER A 1 70 ? 50.864 38.846 141.238 1.00 41.25 196 SER A C 1
ATOM 981 O O . SER A 1 70 ? 50.729 39.387 142.339 1.00 44.49 196 SER A O 1
ATOM 989 N N . GLY A 1 71 ? 51.967 38.982 140.508 1.00 45.50 197 GLY A N 1
ATOM 990 C CA . GLY A 1 71 ? 53.089 39.779 140.960 1.00 47.11 197 GLY A CA 1
ATOM 991 C C . GLY A 1 71 ? 54.158 39.017 141.702 1.00 38.35 197 GLY A C 1
ATOM 992 O O . GLY A 1 71 ? 55.088 39.639 142.226 1.00 48.76 197 GLY A O 1
ATOM 996 N N . ILE A 1 72 ? 54.065 37.691 141.743 1.00 37.53 198 ILE A N 1
ATOM 997 C CA . ILE A 1 72 ? 54.973 36.892 142.560 1.00 48.35 198 ILE A CA 1
ATOM 998 C C . ILE A 1 72 ? 56.424 37.172 142.176 1.00 54.05 198 ILE A C 1
ATOM 999 O O . ILE A 1 72 ? 57.276 37.423 143.039 1.00 50.65 198 ILE A O 1
ATOM 1015 N N . LEU A 1 73 ? 56.726 37.154 140.877 1.00 56.40 199 LEU A N 1
ATOM 1016 C CA . LEU A 1 73 ? 58.090 37.434 140.440 1.00 51.09 199 LEU A CA 1
ATOM 1017 C C . LEU A 1 73 ? 58.525 38.834 140.850 1.00 45.80 199 LEU A C 1
ATOM 1018 O O . LEU A 1 73 ? 59.697 39.057 141.180 1.00 50.76 199 LEU A O 1
ATOM 1034 N N . SER A 1 74 ? 57.599 39.794 140.825 1.00 44.30 200 SER A N 1
ATOM 1035 C CA . SER A 1 74 ? 57.943 41.158 141.216 1.00 51.00 200 SER A CA 1
ATOM 1036 C C . SER A 1 74 ? 58.235 41.272 142.704 1.00 44.17 200 SER A C 1
ATOM 1037 O O . SER A 1 74 ? 58.950 42.191 143.113 1.00 47.78 200 SER A O 1
ATOM 1045 N N . PHE A 1 75 ? 57.698 40.367 143.525 1.00 49.05 201 PHE A N 1
ATOM 1046 C CA . PHE A 1 75 ? 58.049 40.372 144.943 1.00 45.18 201 PHE A CA 1
ATOM 1047 C C . PHE A 1 75 ? 59.436 39.782 145.164 1.00 53.31 201 PHE A C 1
ATOM 1048 O O . PHE A 1 75 ? 60.206 40.293 145.984 1.00 59.47 201 PHE A O 1
ATOM 1065 N N . PHE A 1 76 ? 59.776 38.716 144.433 1.00 54.84 202 PHE A N 1
ATOM 1066 C CA . PHE A 1 76 ? 61.130 38.181 144.503 1.00 53.12 202 PHE A CA 1
ATOM 1067 C C . PHE A 1 76 ? 62.157 39.250 144.149 1.00 59.14 202 PHE A C 1
ATOM 1068 O O . PHE A 1 76 ? 63.178 39.394 144.836 1.00 64.90 202 PHE A O 1
ATOM 1085 N N . ALA A 1 77 ? 61.902 40.015 143.083 1.00 56.76 203 ALA A N 1
ATOM 1086 C CA . ALA A 1 77 ? 62.792 41.119 142.737 1.00 59.81 203 ALA A CA 1
ATOM 1087 C C . ALA A 1 77 ? 62.864 42.141 143.865 1.00 61.05 203 ALA A C 1
ATOM 1088 O O . ALA A 1 77 ? 63.946 42.652 144.182 1.00 56.15 203 ALA A O 1
ATOM 1095 N N . ALA A 1 78 ? 61.721 42.453 144.482 1.00 58.43 204 ALA A N 1
ATOM 1096 C CA . ALA A 1 78 ? 61.734 43.302 145.669 1.00 60.70 204 ALA A CA 1
ATOM 1097 C C . ALA A 1 78 ? 62.545 42.657 146.784 1.00 54.27 204 ALA A C 1
ATOM 1098 O O . ALA A 1 78 ? 63.382 43.308 147.418 1.00 64.91 204 ALA A O 1
ATOM 1105 N N . GLN A 1 79 ? 62.307 41.367 147.038 1.00 60.28 205 GLN A N 1
ATOM 1106 C CA . GLN A 1 79 ? 63.087 40.651 148.040 1.00 58.59 205 GLN A CA 1
ATOM 1107 C C . GLN A 1 79 ? 64.577 40.686 147.728 1.00 64.06 205 GLN A C 1
ATOM 1108 O O . GLN A 1 79 ? 65.395 40.529 148.641 1.00 62.27 205 GLN A O 1
ATOM 1122 N N . ALA A 1 80 ? 64.944 40.899 146.463 1.00 66.18 206 ALA A N 1
ATOM 1123 C CA . ALA A 1 80 ? 66.338 40.984 146.050 1.00 64.10 206 ALA A CA 1
ATOM 1124 C C . ALA A 1 80 ? 66.900 42.395 146.133 1.00 67.16 206 ALA A C 1
ATOM 1125 O O . ALA A 1 80 ? 68.103 42.577 145.917 1.00 71.97 206 ALA A O 1
ATOM 1132 N N . GLY A 1 81 ? 66.069 43.393 146.418 1.00 62.77 207 GLY A N 1
ATOM 1133 C CA . GLY A 1 81 ? 66.539 44.747 146.620 1.00 58.83 207 GLY A CA 1
ATOM 1134 C C . GLY A 1 81 ? 66.291 45.716 145.489 1.00 61.47 207 GLY A C 1
ATOM 1135 O O . GLY A 1 81 ? 66.901 46.791 145.482 1.00 58.67 207 GLY A O 1
ATOM 1139 N N . ALA A 1 82 ? 65.413 45.386 144.545 1.00 55.90 208 ALA A N 1
ATOM 1140 C CA . ALA A 1 82 ? 65.173 46.264 143.407 1.00 53.87 208 ALA A CA 1
ATOM 1141 C C . ALA A 1 82 ? 64.566 47.586 143.859 1.00 55.17 208 ALA A C 1
ATOM 1142 O O . ALA A 1 82 ? 63.748 47.634 144.781 1.00 55.17 208 ALA A O 1
ATOM 1149 N N . ARG A 1 83 ? 64.967 48.665 143.185 1.00 62.33 209 ARG A N 1
ATOM 1150 C CA . ARG A 1 83 ? 64.533 50.007 143.563 1.00 58.05 209 ARG A CA 1
ATOM 1151 C C . ARG A 1 83 ? 63.103 50.280 143.109 1.00 60.74 209 ARG A C 1
ATOM 1152 O O . ARG A 1 83 ? 62.261 50.704 143.909 1.00 58.82 209 ARG A O 1
ATOM 1173 N N . LYS A 1 84 ? 62.819 50.058 141.827 1.00 58.46 210 LYS A N 1
ATOM 1174 C CA . LYS A 1 84 ? 61.490 50.241 141.270 1.00 63.61 210 LYS A CA 1
ATOM 1175 C C . LYS A 1 84 ? 61.198 49.079 140.336 1.00 58.86 210 LYS A C 1
ATOM 1176 O O . LYS A 1 84 ? 62.096 48.593 139.643 1.00 59.45 210 LYS A O 1
ATOM 1195 N N . ILE A 1 85 ? 59.946 48.631 140.326 1.00 60.95 211 ILE A N 1
ATOM 1196 C CA . ILE A 1 85 ? 59.526 47.475 139.540 1.00 55.16 211 ILE A CA 1
ATOM 1197 C C . ILE A 1 85 ? 58.239 47.834 138.813 1.00 50.46 211 ILE A C 1
ATOM 1198 O O . ILE A 1 85 ? 57.222 48.129 139.452 1.00 56.26 211 ILE A O 1
ATOM 1214 N N . TYR A 1 86 ? 58.282 47.806 137.486 1.00 50.57 212 TYR A N 1
ATOM 1215 C CA . TYR A 1 86 ? 57.104 48.013 136.656 1.00 54.20 212 TYR A CA 1
ATOM 1216 C C . TYR A 1 86 ? 56.557 46.642 136.282 1.00 47.33 212 TYR A C 1
ATOM 1217 O O . TYR A 1 86 ? 57.191 45.895 135.529 1.00 45.11 212 TYR A O 1
ATOM 1235 N N . ALA A 1 87 ? 55.396 46.307 136.841 1.00 42.68 213 ALA A N 1
ATOM 1236 C CA . ALA A 1 87 ? 54.782 44.994 136.692 1.00 41.54 213 ALA A CA 1
ATOM 1237 C C . ALA A 1 87 ? 53.616 45.119 135.721 1.00 41.43 213 ALA A C 1
ATOM 1238 O O . ALA A 1 87 ? 52.576 45.691 136.062 1.00 42.35 213 ALA A O 1
ATOM 1245 N N . VAL A 1 88 ? 53.792 44.581 134.518 1.00 41.71 214 VAL A N 1
ATOM 1246 C CA . VAL A 1 88 ? 52.807 44.690 133.448 1.00 44.47 214 VAL A CA 1
ATOM 1247 C C . VAL A 1 88 ? 52.006 43.400 133.381 1.00 38.84 214 VAL A C 1
ATOM 1248 O O . VAL A 1 88 ? 52.581 42.303 133.355 1.00 41.16 214 VAL A O 1
ATOM 1261 N N . GLU A 1 89 ? 50.681 43.528 133.338 1.00 38.90 215 GLU A N 1
ATOM 1262 C CA . GLU A 1 89 ? 49.804 42.373 133.191 1.00 43.53 215 GLU A CA 1
ATOM 1263 C C . GLU A 1 89 ? 48.557 42.802 132.434 1.00 44.74 215 GLU A C 1
ATOM 1264 O O . GLU A 1 89 ? 47.937 43.815 132.779 1.00 45.13 215 GLU A O 1
ATOM 1276 N N . ALA A 1 90 ? 48.196 42.028 131.410 1.00 40.37 216 ALA A N 1
ATOM 1277 C CA . ALA A 1 90 ? 47.075 42.364 130.540 1.00 45.54 216 ALA A CA 1
ATOM 1278 C C . ALA A 1 90 ? 45.751 41.812 131.056 1.00 44.11 216 ALA A C 1
ATOM 1279 O O . ALA A 1 90 ? 44.714 42.466 130.916 1.00 44.36 216 ALA A O 1
ATOM 1286 N N . SER A 1 91 ? 45.766 40.617 131.641 1.00 43.18 217 SER A N 1
ATOM 1287 C CA . SER A 1 91 ? 44.560 40.042 132.202 1.00 47.56 217 SER A CA 1
ATOM 1288 C C . SER A 1 91 ? 44.074 40.885 133.380 1.00 46.98 217 SER A C 1
ATOM 1289 O O . SER A 1 91 ? 44.772 41.773 133.878 1.00 46.21 217 SER A O 1
ATOM 1297 N N . THR A 1 92 ? 42.848 40.600 133.826 1.00 47.17 218 THR A N 1
ATOM 1298 C CA . THR A 1 92 ? 42.328 41.292 135.000 1.00 45.25 218 THR A CA 1
ATOM 1299 C C . THR A 1 92 ? 42.996 40.837 136.291 1.00 43.76 218 THR A C 1
ATOM 1300 O O . THR A 1 92 ? 42.591 41.292 137.370 1.00 46.21 218 THR A O 1
ATOM 1311 N N . MET A 1 93 ? 43.998 39.960 136.211 1.00 44.82 219 MET A N 1
ATOM 1312 C CA . MET A 1 93 ? 44.815 39.670 137.378 1.00 43.18 219 MET A CA 1
ATOM 1313 C C . MET A 1 93 ? 45.606 40.889 137.834 1.00 44.28 219 MET A C 1
ATOM 1314 O O . MET A 1 93 ? 46.125 40.893 138.955 1.00 43.94 219 MET A O 1
ATOM 1328 N N . ALA A 1 94 ? 45.691 41.931 137.001 1.00 44.84 220 ALA A N 1
ATOM 1329 C CA . ALA A 1 94 ? 46.449 43.124 137.372 1.00 47.91 220 ALA A CA 1
ATOM 1330 C C . ALA A 1 94 ? 45.910 43.750 138.648 1.00 43.49 220 ALA A C 1
ATOM 1331 O O . ALA A 1 94 ? 46.683 44.243 139.475 1.00 48.91 220 ALA A O 1
ATOM 1338 N N . GLN A 1 95 ? 44.585 43.757 138.817 1.00 44.46 221 GLN A N 1
ATOM 1339 C CA . GLN A 1 95 ? 43.994 44.419 139.978 1.00 51.48 221 GLN A CA 1
ATOM 1340 C C . GLN A 1 95 ? 44.176 43.605 141.252 1.00 51.89 221 GLN A C 1
ATOM 1341 O O . GLN A 1 95 ? 44.305 44.183 142.337 1.00 50.10 221 GLN A O 1
ATOM 1355 N N . HIS A 1 96 ? 44.182 42.274 141.145 1.00 52.11 222 HIS A N 1
ATOM 1356 C CA . HIS A 1 96 ? 44.512 41.444 142.299 1.00 47.15 222 HIS A CA 1
ATOM 1357 C C . HIS A 1 96 ? 45.946 41.689 142.747 1.00 54.63 222 HIS A C 1
ATOM 1358 O O . HIS A 1 96 ? 46.235 41.721 143.952 1.00 45.30 222 HIS A O 1
ATOM 1372 N N . ALA A 1 97 ? 46.861 41.865 141.786 1.00 42.39 223 ALA A N 1
ATOM 1373 C CA . ALA A 1 97 ? 48.263 42.075 142.128 1.00 49.94 223 ALA A CA 1
ATOM 1374 C C . ALA A 1 97 ? 48.494 43.448 142.747 1.00 51.24 223 ALA A C 1
ATOM 1375 O O . ALA A 1 97 ? 49.366 43.596 143.611 1.00 50.34 223 ALA A O 1
ATOM 1382 N N . GLU A 1 98 ? 47.743 44.465 142.317 1.00 47.86 224 GLU A N 1
ATOM 1383 C CA . GLU A 1 98 ? 47.806 45.752 143.000 1.00 47.92 224 GLU A CA 1
ATOM 1384 C C . GLU A 1 98 ? 47.405 45.602 144.461 1.00 58.04 224 GLU A C 1
ATOM 1385 O O . GLU A 1 98 ? 48.035 46.185 145.352 1.00 58.49 224 GLU A O 1
ATOM 1397 N N . VAL A 1 99 ? 46.357 44.821 144.724 1.00 47.76 225 VAL A N 1
ATOM 1398 C CA . VAL A 1 99 ? 45.956 44.549 146.100 1.00 49.55 225 VAL A CA 1
ATOM 1399 C C . VAL A 1 99 ? 47.123 43.956 146.877 1.00 50.54 225 VAL A C 1
ATOM 1400 O O . VAL A 1 99 ? 47.476 44.429 147.964 1.00 50.91 225 VAL A O 1
ATOM 1413 N N . LEU A 1 100 ? 47.748 42.915 146.323 1.00 46.99 226 LEU A N 1
ATOM 1414 C CA . LEU A 1 100 ? 48.903 42.319 146.982 1.00 52.18 226 LEU A CA 1
ATOM 1415 C C . LEU A 1 100 ? 50.027 43.332 147.164 1.00 54.20 226 LEU A C 1
ATOM 1416 O O . LEU A 1 100 ? 50.778 43.254 148.144 1.00 53.47 226 LEU A O 1
ATOM 1432 N N . VAL A 1 101 ? 50.162 44.287 146.243 1.00 53.74 227 VAL A N 1
ATOM 1433 C CA . VAL A 1 101 ? 51.194 45.307 146.403 1.00 60.04 227 VAL A CA 1
ATOM 1434 C C . VAL A 1 101 ? 50.869 46.207 147.587 1.00 49.30 227 VAL A C 1
ATOM 1435 O O . VAL A 1 101 ? 51.743 46.528 148.397 1.00 54.97 227 VAL A O 1
ATOM 1448 N N . LYS A 1 102 ? 49.609 46.627 147.709 1.00 57.16 228 LYS A N 1
ATOM 1449 C CA . LYS A 1 102 ? 49.206 47.432 148.856 1.00 54.02 228 LYS A CA 1
ATOM 1450 C C . LYS A 1 102 ? 49.313 46.634 150.148 1.00 51.28 228 LYS A C 1
ATOM 1451 O O . LYS A 1 102 ? 49.934 47.086 151.117 1.00 56.79 228 LYS A O 1
ATOM 1470 N N . SER A 1 103 ? 48.716 45.440 150.179 1.00 50.15 229 SER A N 1
ATOM 1471 C CA . SER A 1 103 ? 48.678 44.667 151.416 1.00 51.59 229 SER A CA 1
ATOM 1472 C C . SER A 1 103 ? 50.076 44.302 151.896 1.00 51.66 229 SER A C 1
ATOM 1473 O O . SER A 1 103 ? 50.290 44.135 153.101 1.00 59.31 229 SER A O 1
ATOM 1481 N N . ASN A 1 104 ? 51.036 44.175 150.980 1.00 49.49 230 ASN A N 1
ATOM 1482 C CA . ASN A 1 104 ? 52.424 43.911 151.341 1.00 50.07 230 ASN A CA 1
ATOM 1483 C C . ASN A 1 104 ? 53.229 45.188 151.549 1.00 54.24 230 ASN A C 1
ATOM 1484 O O . ASN A 1 104 ? 54.435 45.109 151.811 1.00 54.05 230 ASN A O 1
ATOM 1495 N N . ASN A 1 105 ? 52.597 46.359 151.433 1.00 61.71 231 ASN A N 1
ATOM 1496 C CA . ASN A 1 105 ? 53.253 47.649 151.673 1.00 59.66 231 ASN A CA 1
ATOM 1497 C C . ASN A 1 105 ? 54.448 47.848 150.740 1.00 63.02 231 ASN A C 1
ATOM 1498 O O . ASN A 1 105 ? 55.544 48.213 151.167 1.00 59.50 231 ASN A O 1
ATOM 1509 N N . LEU A 1 106 ? 54.222 47.619 149.445 1.00 58.37 232 LEU A N 1
ATOM 1510 C CA . LEU A 1 106 ? 55.263 47.757 148.433 1.00 58.33 232 LEU A CA 1
ATOM 1511 C C . LEU A 1 106 ? 54.841 48.713 147.321 1.00 69.70 232 LEU A C 1
ATOM 1512 O O . LEU A 1 106 ? 55.311 48.607 146.188 1.00 62.46 232 LEU A O 1
ATOM 1528 N N . THR A 1 107 ? 53.956 49.659 147.638 1.00 68.89 233 THR A N 1
ATOM 1529 C CA . THR A 1 107 ? 53.491 50.600 146.628 1.00 70.73 233 THR A CA 1
ATOM 1530 C C . THR A 1 107 ? 54.591 51.548 146.169 1.00 62.44 233 THR A C 1
ATOM 1531 O O . THR A 1 107 ? 54.457 52.165 145.107 1.00 67.56 233 THR A O 1
ATOM 1542 N N . ASP A 1 108 ? 55.670 51.675 146.936 1.00 64.89 234 ASP A N 1
ATOM 1543 C CA . ASP A 1 108 ? 56.774 52.558 146.583 1.00 70.94 234 ASP A CA 1
ATOM 1544 C C . ASP A 1 108 ? 57.813 51.887 145.698 1.00 78.52 234 ASP A C 1
ATOM 1545 O O . ASP A 1 108 ? 58.655 52.584 145.120 1.00 74.29 234 ASP A O 1
ATOM 1554 N N . ARG A 1 109 ? 57.774 50.563 145.573 1.00 72.26 235 ARG A N 1
ATOM 1555 C CA . ARG A 1 109 ? 58.770 49.819 144.814 1.00 58.84 235 ARG A CA 1
ATOM 1556 C C . ARG A 1 109 ? 58.186 49.005 143.671 1.00 66.67 235 ARG A C 1
ATOM 1557 O O . ARG A 1 109 ? 58.890 48.759 142.692 1.00 65.01 235 ARG A O 1
ATOM 1578 N N . ILE A 1 110 ? 56.926 48.588 143.763 1.00 60.99 236 ILE A N 1
ATOM 1579 C CA . ILE A 1 110 ? 56.275 47.796 142.727 1.00 60.32 236 ILE A CA 1
ATOM 1580 C C . ILE A 1 110 ? 55.108 48.599 142.178 1.00 56.76 236 ILE A C 1
ATOM 1581 O O . ILE A 1 110 ? 54.174 48.938 142.918 1.00 55.40 236 ILE A O 1
ATOM 1597 N N . VAL A 1 111 ? 55.151 48.883 140.881 1.00 51.87 237 VAL A N 1
ATOM 1598 C CA . VAL A 1 111 ? 54.086 49.588 140.182 1.00 53.87 237 VAL A CA 1
ATOM 1599 C C . VAL A 1 111 ? 53.425 48.598 139.235 1.00 47.16 237 VAL A C 1
ATOM 1600 O O . VAL A 1 111 ? 54.075 48.067 138.327 1.00 46.46 237 VAL A O 1
ATOM 1613 N N . VAL A 1 112 ? 52.140 48.335 139.458 1.00 54.34 238 VAL A N 1
ATOM 1614 C CA . VAL A 1 112 ? 51.356 47.529 138.530 1.00 46.93 238 VAL A CA 1
ATOM 1615 C C . VAL A 1 112 ? 50.848 48.431 137.416 1.00 50.89 238 VAL A C 1
ATOM 1616 O O . VAL A 1 112 ? 50.332 49.526 137.673 1.00 50.20 238 VAL A O 1
ATOM 1629 N N . ILE A 1 113 ? 51.002 47.984 136.178 1.00 46.72 239 ILE A N 1
ATOM 1630 C CA . ILE A 1 113 ? 50.490 48.683 135.010 1.00 47.70 239 ILE A CA 1
ATOM 1631 C C . ILE A 1 113 ? 49.529 47.748 134.283 1.00 50.97 239 ILE A C 1
ATOM 1632 O O . ILE A 1 113 ? 49.954 46.839 133.567 1.00 51.31 239 ILE A O 1
ATOM 1648 N N . PRO A 1 114 ? 48.217 47.927 134.455 1.00 50.62 240 PRO A N 1
ATOM 1649 C CA . PRO A 1 114 ? 47.269 47.085 133.713 1.00 48.44 240 PRO A CA 1
ATOM 1650 C C . PRO A 1 114 ? 47.373 47.367 132.221 1.00 53.21 240 PRO A C 1
ATOM 1651 O O . PRO A 1 114 ? 47.321 48.524 131.784 1.00 50.62 240 PRO A O 1
ATOM 1662 N N . GLY A 1 115 ? 47.542 46.301 131.441 1.00 49.62 241 GLY A N 1
ATOM 1663 C CA . GLY A 1 115 ? 47.626 46.449 130.002 1.00 48.37 241 GLY A CA 1
ATOM 1664 C C . GLY A 1 115 ? 48.620 45.510 129.357 1.00 43.02 241 GLY A C 1
ATOM 1665 O O . GLY A 1 115 ? 49.437 44.885 130.038 1.00 45.72 241 GLY A O 1
ATOM 1669 N N . LYS A 1 116 ? 48.550 45.403 128.035 1.00 51.40 242 LYS A N 1
ATOM 1670 C CA . LYS A 1 116 ? 49.469 44.559 127.292 1.00 43.83 242 LYS A CA 1
ATOM 1671 C C . LYS A 1 116 ? 50.801 45.279 127.128 1.00 41.10 242 LYS A C 1
ATOM 1672 O O . LYS A 1 116 ? 50.846 46.496 126.925 1.00 43.33 242 LYS A O 1
ATOM 1691 N N . VAL A 1 117 ? 51.896 44.525 127.255 1.00 39.51 243 VAL A N 1
ATOM 1692 C CA . VAL A 1 117 ? 53.217 45.147 127.261 1.00 39.74 243 VAL A CA 1
ATOM 1693 C C . VAL A 1 117 ? 53.465 45.898 125.963 1.00 40.91 243 VAL A C 1
ATOM 1694 O O . VAL A 1 117 ? 54.247 46.854 125.931 1.00 43.40 243 VAL A O 1
ATOM 1707 N N . GLU A 1 118 ? 52.818 45.486 124.875 1.00 40.76 244 GLU A N 1
ATOM 1708 C CA . GLU A 1 118 ? 52.992 46.164 123.596 1.00 41.88 244 GLU A CA 1
ATOM 1709 C C . GLU A 1 118 ? 52.271 47.503 123.533 1.00 47.99 244 GLU A C 1
ATOM 1710 O O . GLU A 1 118 ? 52.496 48.259 122.584 1.00 47.29 244 GLU A O 1
ATOM 1722 N N . GLU A 1 119 ? 51.419 47.819 124.514 1.00 51.54 245 GLU A N 1
ATOM 1723 C CA . GLU A 1 119 ? 50.602 49.023 124.468 1.00 48.34 245 GLU A CA 1
ATOM 1724 C C . GLU A 1 119 ? 50.827 49.982 125.629 1.00 52.78 245 GLU A C 1
ATOM 1725 O O . GLU A 1 119 ? 50.524 51.172 125.483 1.00 51.57 245 GLU A O 1
ATOM 1737 N N . VAL A 1 120 ? 51.355 49.518 126.761 1.00 55.23 246 VAL A N 1
ATOM 1738 C CA . VAL A 1 120 ? 51.554 50.382 127.924 1.00 58.85 246 VAL A CA 1
ATOM 1739 C C . VAL A 1 120 ? 52.737 51.311 127.685 1.00 62.21 246 VAL A C 1
ATOM 1740 O O . VAL A 1 120 ? 53.498 51.137 126.727 1.00 62.69 246 VAL A O 1
ATOM 1753 N N . SER A 1 121 ? 52.911 52.292 128.571 1.00 59.36 247 SER A N 1
ATOM 1754 C CA . SER A 1 121 ? 53.989 53.269 128.469 1.00 61.74 247 SER A CA 1
ATOM 1755 C C . SER A 1 121 ? 54.723 53.329 129.799 1.00 65.14 247 SER A C 1
ATOM 1756 O O . SER A 1 121 ? 54.127 53.671 130.825 1.00 65.76 247 SER A O 1
ATOM 1764 N N . LEU A 1 122 ? 56.017 52.999 129.780 1.00 74.37 248 LEU A N 1
ATOM 1765 C CA . LEU A 1 122 ? 56.838 53.037 130.984 1.00 60.36 248 LEU A CA 1
ATOM 1766 C C . LEU A 1 122 ? 57.538 54.388 131.108 1.00 58.25 248 LEU A C 1
ATOM 1767 O O . LEU A 1 122 ? 57.952 54.967 130.096 1.00 59.30 248 LEU A O 1
ATOM 1783 N N . PRO A 1 123 ? 57.696 54.899 132.332 1.00 55.19 249 PRO A N 1
ATOM 1784 C CA . PRO A 1 123 ? 58.337 56.206 132.516 1.00 60.22 249 PRO A CA 1
ATOM 1785 C C . PRO A 1 123 ? 59.855 56.178 132.441 1.00 65.12 249 PRO A C 1
ATOM 1786 O O . PRO A 1 123 ? 60.477 57.245 132.522 1.00 66.34 249 PRO A O 1
ATOM 1797 N N . GLU A 1 124 ? 60.476 55.007 132.294 1.00 56.68 250 GLU A N 1
ATOM 1798 C CA . GLU A 1 124 ? 61.930 54.935 132.237 1.00 63.91 250 GLU A CA 1
ATOM 1799 C C . GLU A 1 124 ? 62.343 53.591 131.657 1.00 61.42 250 GLU A C 1
ATOM 1800 O O . GLU A 1 124 ? 61.523 52.692 131.466 1.00 53.60 250 GLU A O 1
ATOM 1812 N N . GLN A 1 125 ? 63.639 53.471 131.386 1.00 67.39 251 GLN A N 1
ATOM 1813 C CA . GLN A 1 125 ? 64.236 52.227 130.929 1.00 63.61 251 GLN A CA 1
ATOM 1814 C C . GLN A 1 125 ? 64.639 51.378 132.130 1.00 56.11 251 GLN A C 1
ATOM 1815 O O . GLN A 1 125 ? 64.887 51.888 133.225 1.00 62.56 251 GLN A O 1
ATOM 1829 N N . VAL A 1 126 ? 64.700 50.069 131.913 1.00 53.09 252 VAL A N 1
ATOM 1830 C CA . VAL A 1 126 ? 64.960 49.111 132.977 1.00 51.86 252 VAL A CA 1
ATOM 1831 C C . VAL A 1 126 ? 66.328 48.480 132.769 1.00 59.42 252 VAL A C 1
ATOM 1832 O O . VAL A 1 126 ? 66.874 48.449 131.660 1.00 62.20 252 VAL A O 1
ATOM 1845 N N . ASP A 1 127 ? 66.886 47.967 133.863 1.00 52.62 253 ASP A N 1
ATOM 1846 C CA . ASP A 1 127 ? 68.166 47.268 133.818 1.00 60.59 253 ASP A CA 1
ATOM 1847 C C . ASP A 1 127 ? 68.009 45.771 133.603 1.00 53.81 253 ASP A C 1
ATOM 1848 O O . ASP A 1 127 ? 68.970 45.113 133.194 1.00 62.76 253 ASP A O 1
ATOM 1857 N N . ILE A 1 128 ? 66.824 45.228 133.860 1.00 53.42 254 ILE A N 1
ATOM 1858 C CA . ILE A 1 128 ? 66.603 43.793 133.775 1.00 60.71 254 ILE A CA 1
ATOM 1859 C C . ILE A 1 128 ? 65.111 43.560 133.595 1.00 55.22 254 ILE A C 1
ATOM 1860 O O . ILE A 1 128 ? 64.284 44.206 134.247 1.00 45.73 254 ILE A O 1
ATOM 1876 N N . ILE A 1 129 ? 64.772 42.641 132.692 1.00 58.91 255 ILE A N 1
ATOM 1877 C CA . ILE A 1 129 ? 63.397 42.215 132.464 1.00 42.42 255 ILE A CA 1
ATOM 1878 C C . ILE A 1 129 ? 63.250 40.798 132.990 1.00 42.59 255 ILE A C 1
ATOM 1879 O O . ILE A 1 129 ? 64.088 39.935 132.709 1.00 47.77 255 ILE A O 1
ATOM 1895 N N . ILE A 1 130 ? 62.183 40.560 133.747 1.00 52.66 256 ILE A N 1
ATOM 1896 C CA . ILE A 1 130 ? 61.838 39.233 134.237 1.00 39.22 256 ILE A CA 1
ATOM 1897 C C . ILE A 1 130 ? 60.465 38.869 133.698 1.00 42.35 256 ILE A C 1
ATOM 1898 O O . ILE A 1 130 ? 59.593 39.735 133.571 1.00 39.38 256 ILE A O 1
ATOM 1914 N N . SER A 1 131 ? 60.273 37.592 133.387 1.00 39.38 257 SER A N 1
ATOM 1915 C CA . SER A 1 131 ? 58.985 37.139 132.886 1.00 36.83 257 SER A CA 1
ATOM 1916 C C . SER A 1 131 ? 58.974 35.621 132.880 1.00 36.03 257 SER A C 1
ATOM 1917 O O . SER A 1 131 ? 60.012 34.969 133.015 1.00 36.25 257 SER A O 1
ATOM 1925 N N . GLU A 1 132 ? 57.776 35.071 132.714 1.00 37.18 258 GLU A N 1
ATOM 1926 C CA . GLU A 1 132 ? 57.561 33.633 132.558 1.00 49.70 258 GLU A CA 1
ATOM 1927 C C . GLU A 1 132 ? 56.766 33.411 131.276 1.00 44.20 258 GLU A C 1
ATOM 1928 O O . GLU A 1 132 ? 55.606 32.984 131.311 1.00 43.23 258 GLU A O 1
ATOM 1940 N N . PRO A 1 133 ? 57.361 33.708 130.121 1.00 44.55 259 PRO A N 1
ATOM 1941 C CA . PRO A 1 133 ? 56.641 33.598 128.843 1.00 42.38 259 PRO A CA 1
ATOM 1942 C C . PRO A 1 133 ? 56.671 32.221 128.196 1.00 40.09 259 PRO A C 1
ATOM 1943 O O . PRO A 1 133 ? 56.280 32.102 127.033 1.00 46.45 259 PRO A O 1
ATOM 1954 N N . MET A 1 134 ? 57.114 31.189 128.903 1.00 44.65 260 MET A N 1
ATOM 1955 C CA . MET A 1 134 ? 57.192 29.848 128.339 1.00 39.82 260 MET A CA 1
ATOM 1956 C C . MET A 1 134 ? 55.809 29.207 128.343 1.00 41.09 260 MET A C 1
ATOM 1957 O O . MET A 1 134 ? 55.185 29.072 129.400 1.00 33.28 260 MET A O 1
ATOM 1971 N N . GLY A 1 135 ? 55.322 28.824 127.160 1.00 36.98 261 GLY A N 1
ATOM 1972 C CA . GLY A 1 135 ? 54.185 27.932 127.061 1.00 30.56 261 GLY A CA 1
ATOM 1973 C C . GLY A 1 135 ? 54.650 26.489 126.957 1.00 31.17 261 GLY A C 1
ATOM 1974 O O . GLY A 1 135 ? 55.845 26.192 126.990 1.00 31.00 261 GLY A O 1
ATOM 1978 N N . TYR A 1 136 ? 53.689 25.572 126.837 1.00 29.53 262 TYR A N 1
ATOM 1979 C CA . TYR A 1 136 ? 54.082 24.198 126.576 1.00 29.68 262 TYR A CA 1
ATOM 1980 C C . TYR A 1 136 ? 54.716 24.115 125.191 1.00 30.49 262 TYR A C 1
ATOM 1981 O O . TYR A 1 136 ? 54.435 24.929 124.303 1.00 31.49 262 TYR A O 1
ATOM 1999 N N . MET A 1 137 ? 55.631 23.156 125.028 1.00 34.13 263 MET A N 1
ATOM 2000 C CA . MET A 1 137 ? 56.552 23.143 123.887 1.00 32.76 263 MET A CA 1
ATOM 2001 C C . MET A 1 137 ? 57.276 24.480 123.742 1.00 30.90 263 MET A C 1
ATOM 2002 O O . MET A 1 137 ? 57.767 24.817 122.661 1.00 32.23 263 MET A O 1
ATOM 2016 N N . LEU A 1 138 ? 57.335 25.245 124.835 1.00 30.75 264 LEU A N 1
ATOM 2017 C CA . LEU A 1 138 ? 57.970 26.560 124.900 1.00 30.94 264 LEU A CA 1
ATOM 2018 C C . LEU A 1 138 ? 57.188 27.632 124.145 1.00 33.30 264 LEU A C 1
ATOM 2019 O O . LEU A 1 138 ? 56.877 28.683 124.714 1.00 33.13 264 LEU A O 1
ATOM 2035 N N . PHE A 1 139 ? 56.849 27.378 122.880 1.00 36.55 265 PHE A N 1
ATOM 2036 C CA . PHE A 1 139 ? 56.418 28.438 121.976 1.00 30.61 265 PHE A CA 1
ATOM 2037 C C . PHE A 1 139 ? 54.920 28.727 122.009 1.00 30.54 265 PHE A C 1
ATOM 2038 O O . PHE A 1 139 ? 54.500 29.782 121.523 1.00 31.60 265 PHE A O 1
ATOM 2055 N N . ASN A 1 140 ? 54.105 27.832 122.553 1.00 30.24 266 ASN A N 1
ATOM 2056 C CA . ASN A 1 140 ? 52.669 28.085 122.605 1.00 36.66 266 ASN A CA 1
ATOM 2057 C C . ASN A 1 140 ? 52.373 29.378 123.360 1.00 29.45 266 ASN A C 1
ATOM 2058 O O . ASN A 1 140 ? 53.074 29.729 124.316 1.00 32.40 266 ASN A O 1
ATOM 2069 N N . GLU A 1 141 ? 51.323 30.079 122.908 1.00 35.36 267 GLU A N 1
ATOM 2070 C CA . GLU A 1 141 ? 50.826 31.324 123.490 1.00 30.61 267 GLU A CA 1
ATOM 2071 C C . GLU A 1 141 ? 51.452 32.542 122.816 1.00 30.18 267 GLU A C 1
ATOM 2072 O O . GLU A 1 141 ? 50.905 33.650 122.883 1.00 30.88 267 GLU A O 1
ATOM 2084 N N . ARG A 1 142 ? 52.595 32.347 122.149 1.00 33.10 268 ARG A N 1
ATOM 2085 C CA . ARG A 1 142 ? 53.294 33.429 121.450 1.00 30.92 268 ARG A CA 1
ATOM 2086 C C . ARG A 1 142 ? 53.667 34.563 122.402 1.00 33.11 268 ARG A C 1
ATOM 2087 O O . ARG A 1 142 ? 53.756 35.728 121.999 1.00 38.34 268 ARG A O 1
ATOM 2108 N N . MET A 1 143 ? 53.890 34.236 123.670 1.00 33.11 269 MET A N 1
ATOM 2109 C CA . MET A 1 143 ? 54.296 35.244 124.637 1.00 43.15 269 MET A CA 1
ATOM 2110 C C . MET A 1 143 ? 55.788 35.530 124.587 1.00 40.95 269 MET A C 1
ATOM 2111 O O . MET A 1 143 ? 56.222 36.568 125.101 1.00 40.67 269 MET A O 1
ATOM 2125 N N . LEU A 1 144 ? 56.585 34.636 123.995 1.00 39.04 270 LEU A N 1
ATOM 2126 C CA . LEU A 1 144 ? 58.002 34.933 123.821 1.00 39.47 270 LEU A CA 1
ATOM 2127 C C . LEU A 1 144 ? 58.191 36.202 123.003 1.00 40.05 270 LEU A C 1
ATOM 2128 O O . LEU A 1 144 ? 59.098 37.001 123.277 1.00 42.32 270 LEU A O 1
ATOM 2144 N N . GLU A 1 145 ? 57.335 36.411 121.996 1.00 35.26 271 GLU A N 1
ATOM 2145 C CA . GLU A 1 145 ? 57.410 37.636 121.205 1.00 39.49 271 GLU A CA 1
ATOM 2146 C C . GLU A 1 145 ? 57.156 38.865 122.068 1.00 41.14 271 GLU A C 1
ATOM 2147 O O . GLU A 1 145 ? 57.821 39.896 121.907 1.00 39.71 271 GLU A O 1
ATOM 2159 N N . SER A 1 146 ? 56.183 38.777 122.978 1.00 40.21 272 SER A N 1
ATOM 2160 C CA . SER A 1 146 ? 55.965 39.862 123.927 1.00 43.80 272 SER A CA 1
ATOM 2161 C C . SER A 1 146 ? 57.184 40.057 124.821 1.00 41.32 272 SER A C 1
ATOM 2162 O O . SER A 1 146 ? 57.508 41.188 125.202 1.00 38.50 272 SER A O 1
ATOM 2170 N N . TYR A 1 147 ? 57.875 38.963 125.157 1.00 45.66 273 TYR A N 1
ATOM 2171 C CA . TYR A 1 147 ? 59.082 39.053 125.976 1.00 41.02 273 TYR A CA 1
ATOM 2172 C C . TYR A 1 147 ? 60.212 39.740 125.218 1.00 42.78 273 TYR A C 1
ATOM 2173 O O . TYR A 1 147 ? 60.938 40.561 125.786 1.00 38.27 273 TYR A O 1
ATOM 2191 N N . LEU A 1 148 ? 60.383 39.414 123.934 1.00 41.67 274 LEU A N 1
ATOM 2192 C CA . LEU A 1 148 ? 61.375 40.112 123.125 1.00 38.48 274 LEU A CA 1
ATOM 2193 C C . LEU A 1 148 ? 60.914 41.517 122.775 1.00 43.91 274 LEU A C 1
ATOM 2194 O O . LEU A 1 148 ? 61.740 42.435 122.702 1.00 40.89 274 LEU A O 1
ATOM 2210 N N . HIS A 1 149 ? 59.610 41.705 122.563 1.00 40.74 275 HIS A N 1
ATOM 2211 C CA . HIS A 1 149 ? 59.101 43.046 122.316 1.00 46.49 275 HIS A CA 1
ATOM 2212 C C . HIS A 1 149 ? 59.443 43.981 123.466 1.00 47.46 275 HIS A C 1
ATOM 2213 O O . HIS A 1 149 ? 59.738 45.162 123.250 1.00 45.06 275 HIS A O 1
ATOM 2227 N N . ALA A 1 150 ? 59.405 43.471 124.697 1.00 50.39 276 ALA A N 1
ATOM 2228 C CA . ALA A 1 150 ? 59.643 44.306 125.867 1.00 48.62 276 ALA A CA 1
ATOM 2229 C C . ALA A 1 150 ? 61.055 44.871 125.911 1.00 48.89 276 ALA A C 1
ATOM 2230 O O . ALA A 1 150 ? 61.324 45.751 126.733 1.00 45.77 276 ALA A O 1
ATOM 2237 N N . LYS A 1 151 ? 61.955 44.396 125.049 1.00 55.78 277 LYS A N 1
ATOM 2238 C CA . LYS A 1 151 ? 63.326 44.888 125.045 1.00 61.77 277 LYS A CA 1
ATOM 2239 C C . LYS A 1 151 ? 63.433 46.332 124.571 1.00 58.18 277 LYS A C 1
ATOM 2240 O O . LYS A 1 151 ? 64.512 46.923 124.693 1.00 52.23 277 LYS A O 1
ATOM 2259 N N . LYS A 1 152 ? 62.349 46.914 124.052 1.00 57.03 278 LYS A N 1
ATOM 2260 C CA . LYS A 1 152 ? 62.345 48.343 123.770 1.00 48.90 278 LYS A CA 1
ATOM 2261 C C . LYS A 1 152 ? 62.493 49.179 125.037 1.00 60.86 278 LYS A C 1
ATOM 2262 O O . LYS A 1 152 ? 62.738 50.387 124.936 1.00 59.30 278 LYS A O 1
ATOM 2281 N N . TYR A 1 153 ? 62.348 48.570 126.218 1.00 54.46 279 TYR A N 1
ATOM 2282 C CA . TYR A 1 153 ? 62.530 49.255 127.488 1.00 58.04 279 TYR A CA 1
ATOM 2283 C C . TYR A 1 153 ? 63.832 48.883 128.181 1.00 64.67 279 TYR A C 1
ATOM 2284 O O . TYR A 1 153 ? 64.154 49.472 129.217 1.00 59.94 279 TYR A O 1
ATOM 2302 N N . LEU A 1 154 ? 64.599 47.948 127.630 1.00 64.06 280 LEU A N 1
ATOM 2303 C CA . LEU A 1 154 ? 65.818 47.472 128.271 1.00 61.66 280 LEU A CA 1
ATOM 2304 C C . LEU A 1 154 ? 67.012 48.309 127.831 1.00 61.91 280 LEU A C 1
ATOM 2305 O O . LEU A 1 154 ? 67.274 48.452 126.632 1.00 74.11 280 LEU A O 1
ATOM 2321 N N . LYS A 1 155 ? 67.734 48.858 128.809 1.00 69.52 281 LYS A N 1
ATOM 2322 C CA . LYS A 1 155 ? 68.952 49.593 128.518 1.00 62.61 281 LYS A CA 1
ATOM 2323 C C . LYS A 1 155 ? 69.949 48.696 127.789 1.00 65.79 281 LYS A C 1
ATOM 2324 O O . LYS A 1 155 ? 69.846 47.468 127.842 1.00 69.22 281 LYS A O 1
ATOM 2343 N N . PRO A 1 156 ? 70.931 49.288 127.110 1.00 66.02 282 PRO A N 1
ATOM 2344 C CA . PRO A 1 156 ? 72.060 48.491 126.618 1.00 63.21 282 PRO A CA 1
ATOM 2345 C C . PRO A 1 156 ? 72.855 47.928 127.785 1.00 71.49 282 PRO A C 1
ATOM 2346 O O . PRO A 1 156 ? 73.146 48.634 128.754 1.00 73.20 282 PRO A O 1
ATOM 2357 N N . SER A 1 157 ? 73.193 46.643 127.696 1.00 68.49 283 SER A N 1
ATOM 2358 C CA . SER A 1 157 ? 73.868 45.861 128.734 1.00 77.00 283 SER A CA 1
ATOM 2359 C C . SER A 1 157 ? 72.868 45.326 129.755 1.00 68.48 283 SER A C 1
ATOM 2360 O O . SER A 1 157 ? 73.275 44.597 130.668 1.00 62.11 283 SER A O 1
ATOM 2368 N N . GLY A 1 158 ? 71.585 45.660 129.643 1.00 65.28 284 GLY A N 1
ATOM 2369 C CA . GLY A 1 158 ? 70.583 45.057 130.498 1.00 53.56 284 GLY A CA 1
ATOM 2370 C C . GLY A 1 158 ? 70.543 43.551 130.327 1.00 56.73 284 GLY A C 1
ATOM 2371 O O . GLY A 1 158 ? 71.118 42.974 129.407 1.00 53.42 284 GLY A O 1
ATOM 2375 N N . ASN A 1 159 ? 69.838 42.898 131.246 1.00 56.41 285 ASN A N 1
ATOM 2376 C CA . ASN A 1 159 ? 69.759 41.447 131.269 1.00 57.61 285 ASN A CA 1
ATOM 2377 C C . ASN A 1 159 ? 68.316 40.987 131.106 1.00 53.59 285 ASN A C 1
ATOM 2378 O O . ASN A 1 159 ? 67.367 41.763 131.263 1.00 49.94 285 ASN A O 1
ATOM 2389 N N . MET A 1 160 ? 68.168 39.703 130.775 1.00 46.23 286 MET A N 1
ATOM 2390 C CA . MET A 1 160 ? 66.870 39.076 130.562 1.00 44.33 286 MET A CA 1
ATOM 2391 C C . MET A 1 160 ? 66.814 37.817 131.416 1.00 46.28 286 MET A C 1
ATOM 2392 O O . MET A 1 160 ? 67.701 36.962 131.332 1.00 44.90 286 MET A O 1
ATOM 2406 N N . PHE A 1 161 ? 65.786 37.722 132.250 1.00 44.36 287 PHE A N 1
ATOM 2407 C CA . PHE A 1 161 ? 65.609 36.614 133.192 1.00 45.42 287 PHE A CA 1
ATOM 2408 C C . PHE A 1 161 ? 64.243 35.991 132.931 1.00 44.93 287 PHE A C 1
ATOM 2409 O O . PHE A 1 161 ? 63.225 36.511 133.414 1.00 40.46 287 PHE A O 1
ATOM 2426 N N . PRO A 1 162 ? 64.144 34.884 132.177 1.00 45.39 288 PRO A N 1
ATOM 2427 C CA . PRO A 1 162 ? 65.226 34.051 131.626 1.00 41.39 288 PRO A CA 1
ATOM 2428 C C . PRO A 1 162 ? 65.996 34.689 130.465 1.00 45.21 288 PRO A C 1
ATOM 2429 O O . PRO A 1 162 ? 65.501 35.605 129.810 1.00 43.67 288 PRO A O 1
ATOM 2440 N N . THR A 1 163 ? 67.203 34.180 130.219 1.00 37.32 289 THR A N 1
ATOM 2441 C CA . THR A 1 163 ? 68.109 34.722 129.214 1.00 39.99 289 THR A CA 1
ATOM 2442 C C . THR A 1 163 ? 68.085 33.937 127.912 1.00 44.26 289 THR A C 1
ATOM 2443 O O . THR A 1 163 ? 68.175 34.532 126.829 1.00 39.29 289 THR A O 1
ATOM 2454 N N . ILE A 1 164 ? 67.972 32.609 127.988 1.00 43.40 290 ILE A N 1
ATOM 2455 C CA . ILE A 1 164 ? 67.947 31.744 126.816 1.00 39.78 290 ILE A CA 1
ATOM 2456 C C . ILE A 1 164 ? 66.902 30.661 127.035 1.00 44.94 290 ILE A C 1
ATOM 2457 O O . ILE A 1 164 ? 66.455 30.412 128.155 1.00 42.58 290 ILE A O 1
ATOM 2473 N N . GLY A 1 165 ? 66.537 29.994 125.945 1.00 44.72 291 GLY A N 1
ATOM 2474 C CA . GLY A 1 165 ? 65.665 28.844 126.024 1.00 43.21 291 GLY A CA 1
ATOM 2475 C C . GLY A 1 165 ? 66.134 27.735 125.109 1.00 37.64 291 GLY A C 1
ATOM 2476 O O . GLY A 1 165 ? 66.424 27.982 123.938 1.00 40.21 291 GLY A O 1
ATOM 2480 N N . ASP A 1 166 ? 66.230 26.515 125.629 1.00 40.53 292 ASP A N 1
ATOM 2481 C CA . ASP A 1 166 ? 66.646 25.350 124.855 1.00 36.22 292 ASP A CA 1
ATOM 2482 C C . ASP A 1 166 ? 65.449 24.420 124.708 1.00 43.86 292 ASP A C 1
ATOM 2483 O O . ASP A 1 166 ? 64.998 23.828 125.692 1.00 35.09 292 ASP A O 1
ATOM 2492 N N . VAL A 1 167 ? 64.941 24.281 123.487 1.00 44.85 293 VAL A N 1
ATOM 2493 C CA . VAL A 1 167 ? 63.919 23.285 123.188 1.00 44.72 293 VAL A CA 1
ATOM 2494 C C . VAL A 1 167 ? 64.615 22.025 122.688 1.00 43.20 293 VAL A C 1
ATOM 2495 O O . VAL A 1 167 ? 65.514 22.097 121.844 1.00 53.75 293 VAL A O 1
ATOM 2508 N N . HIS A 1 168 ? 64.215 20.874 123.222 1.00 41.93 294 HIS A N 1
ATOM 2509 C CA . HIS A 1 168 ? 64.839 19.597 122.910 1.00 45.65 294 HIS A CA 1
ATOM 2510 C C . HIS A 1 168 ? 63.882 18.717 122.119 1.00 42.07 294 HIS A C 1
ATOM 2511 O O . HIS A 1 168 ? 62.695 18.624 122.447 1.00 34.95 294 HIS A O 1
ATOM 2525 N N . LEU A 1 169 ? 64.412 18.070 121.079 1.00 41.57 295 LEU A N 1
ATOM 2526 C CA . LEU A 1 169 ? 63.670 17.137 120.236 1.00 46.69 295 LEU A CA 1
ATOM 2527 C C . LEU A 1 169 ? 64.285 15.749 120.337 1.00 38.30 295 LEU A C 1
ATOM 2528 O O . LEU A 1 169 ? 65.513 15.607 120.317 1.00 40.41 295 LEU A O 1
ATOM 2544 N N . ALA A 1 170 ? 63.433 14.719 120.384 1.00 40.33 296 ALA A N 1
ATOM 2545 C CA . ALA A 1 170 ? 63.970 13.360 120.308 1.00 35.36 296 ALA A CA 1
ATOM 2546 C C . ALA A 1 170 ? 62.920 12.410 119.770 1.00 35.21 296 ALA A C 1
ATOM 2547 O O . ALA A 1 170 ? 61.750 12.547 120.144 1.00 36.01 296 ALA A O 1
ATOM 2554 N N . PRO A 1 171 ? 63.281 11.451 118.920 1.00 41.35 297 PRO A N 1
ATOM 2555 C CA . PRO A 1 171 ? 62.289 10.483 118.444 1.00 48.30 297 PRO A CA 1
ATOM 2556 C C . PRO A 1 171 ? 61.962 9.468 119.527 1.00 44.79 297 PRO A C 1
ATOM 2557 O O . PRO A 1 171 ? 62.832 9.064 120.304 1.00 34.55 297 PRO A O 1
ATOM 2568 N N . PHE A 1 172 ? 60.694 9.054 119.568 1.00 42.28 298 PHE A N 1
ATOM 2569 C CA . PHE A 1 172 ? 60.225 8.112 120.573 1.00 40.42 298 PHE A CA 1
ATOM 2570 C C . PHE A 1 172 ? 59.495 6.951 119.916 1.00 34.76 298 PHE A C 1
ATOM 2571 O O . PHE A 1 172 ? 58.921 7.088 118.833 1.00 37.06 298 PHE A O 1
ATOM 2588 N N . THR A 1 173 ? 59.524 5.805 120.589 1.00 38.15 299 THR A N 1
ATOM 2589 C CA . THR A 1 173 ? 58.682 4.663 120.253 1.00 33.61 299 THR A CA 1
ATOM 2590 C C . THR A 1 173 ? 57.636 4.507 121.349 1.00 38.02 299 THR A C 1
ATOM 2591 O O . THR A 1 173 ? 57.981 4.389 122.528 1.00 32.48 299 THR A O 1
ATOM 2602 N N . ASP A 1 174 ? 56.366 4.537 120.962 1.00 32.77 300 ASP A N 1
ATOM 2603 C CA . ASP A 1 174 ? 55.256 4.294 121.889 1.00 32.85 300 ASP A CA 1
ATOM 2604 C C . ASP A 1 174 ? 54.101 3.749 121.048 1.00 29.98 300 ASP A C 1
ATOM 2605 O O . ASP A 1 174 ? 53.263 4.508 120.552 1.00 32.25 300 ASP A O 1
ATOM 2614 N N . GLU A 1 175 ? 54.084 2.424 120.882 1.00 30.25 301 GLU A N 1
ATOM 2615 C CA . GLU A 1 175 ? 53.053 1.789 120.064 1.00 32.96 301 GLU A CA 1
ATOM 2616 C C . GLU A 1 175 ? 51.673 1.964 120.683 1.00 35.14 301 GLU A C 1
ATOM 2617 O O . GLU A 1 175 ? 50.695 2.231 119.974 1.00 38.85 301 GLU A O 1
ATOM 2629 N N . GLN A 1 176 ? 51.572 1.802 122.004 1.00 36.40 302 GLN A N 1
ATOM 2630 C CA . GLN A 1 176 ? 50.297 2.004 122.684 1.00 38.18 302 GLN A CA 1
ATOM 2631 C C . GLN A 1 176 ? 49.709 3.366 122.336 1.00 35.89 302 GLN A C 1
ATOM 2632 O O . GLN A 1 176 ? 48.542 3.470 121.947 1.00 36.58 302 GLN A O 1
ATOM 2646 N N . LEU A 1 177 ? 50.513 4.425 122.451 1.00 34.31 303 LEU A N 1
ATOM 2647 C CA . LEU A 1 177 ? 50.015 5.761 122.138 1.00 36.92 303 LEU A CA 1
ATOM 2648 C C . LEU A 1 177 ? 49.511 5.831 120.703 1.00 32.85 303 LEU A C 1
ATOM 2649 O O . LEU A 1 177 ? 48.425 6.354 120.440 1.00 36.20 303 LEU A O 1
ATOM 2665 N N . TYR A 1 178 ? 50.296 5.313 119.756 1.00 45.15 304 TYR A N 1
ATOM 2666 C CA . TYR A 1 178 ? 49.906 5.371 118.350 1.00 38.30 304 TYR A CA 1
ATOM 2667 C C . TYR A 1 178 ? 48.610 4.609 118.111 1.00 31.30 304 TYR A C 1
ATOM 2668 O O . TYR A 1 178 ? 47.672 5.132 117.503 1.00 43.87 304 TYR A O 1
ATOM 2686 N N . MET A 1 179 ? 48.543 3.362 118.589 0.97 39.85 305 MET A N 1
ATOM 2687 C CA . MET A 1 179 ? 47.364 2.534 118.352 0.97 36.37 305 MET A CA 1
ATOM 2688 C C . MET A 1 179 ? 46.118 3.149 118.976 0.97 39.61 305 MET A C 1
ATOM 2689 O O . MET A 1 179 ? 45.012 3.005 118.438 0.97 34.91 305 MET A O 1
ATOM 2703 N N . GLU A 1 180 ? 46.269 3.829 120.117 1.00 41.47 306 GLU A N 1
ATOM 2704 C CA . GLU A 1 180 ? 45.129 4.505 120.732 1.00 38.19 306 GLU A CA 1
ATOM 2705 C C . GLU A 1 180 ? 44.396 5.377 119.725 1.00 38.41 306 GLU A C 1
ATOM 2706 O O . GLU A 1 180 ? 43.171 5.505 119.781 1.00 31.28 306 GLU A O 1
ATOM 2718 N N . GLN A 1 181 ? 45.133 6.001 118.809 1.00 36.69 307 GLN A N 1
ATOM 2719 C CA . GLN A 1 181 ? 44.512 6.914 117.858 1.00 38.06 307 GLN A CA 1
ATOM 2720 C C . GLN A 1 181 ? 43.480 6.189 117.007 1.00 34.52 307 GLN A C 1
ATOM 2721 O O . GLN A 1 181 ? 42.366 6.685 116.800 1.00 33.05 307 GLN A O 1
ATOM 2735 N N . PHE A 1 182 ? 43.833 5.005 116.507 1.00 40.17 308 PHE A N 1
ATOM 2736 C CA . PHE A 1 182 ? 42.906 4.267 115.659 1.00 42.35 308 PHE A CA 1
ATOM 2737 C C . PHE A 1 182 ? 41.800 3.618 116.474 1.00 37.99 308 PHE A C 1
ATOM 2738 O O . PHE A 1 182 ? 40.672 3.481 115.990 1.00 36.57 308 PHE A O 1
ATOM 2755 N N . THR A 1 183 ? 42.098 3.209 117.711 1.00 40.32 309 THR A N 1
ATOM 2756 C CA . THR A 1 183 ? 41.057 2.660 118.568 1.00 35.51 309 THR A CA 1
ATOM 2757 C C . THR A 1 183 ? 39.941 3.674 118.781 1.00 36.63 309 THR A C 1
ATOM 2758 O O . THR A 1 183 ? 38.754 3.323 118.744 1.00 33.77 309 THR A O 1
ATOM 2769 N N . LYS A 1 184 ? 40.302 4.944 118.980 1.00 33.78 310 LYS A N 1
ATOM 2770 C CA . LYS A 1 184 ? 39.292 5.977 119.188 1.00 35.04 310 LYS A CA 1
ATOM 2771 C C . LYS A 1 184 ? 38.579 6.321 117.888 1.00 32.24 310 LYS A C 1
ATOM 2772 O O . LYS A 1 184 ? 37.351 6.447 117.861 1.00 30.10 310 LYS A O 1
ATOM 2791 N N . ALA A 1 185 ? 39.333 6.472 116.796 1.00 27.57 311 ALA A N 1
ATOM 2792 C CA . ALA A 1 185 ? 38.719 6.802 115.515 1.00 29.70 311 ALA A CA 1
ATOM 2793 C C . ALA A 1 185 ? 37.848 5.662 115.003 1.00 27.87 311 ALA A C 1
ATOM 2794 O O . ALA A 1 185 ? 36.909 5.898 114.234 1.00 29.18 311 ALA A O 1
ATOM 2801 N N . ASN A 1 186 ? 38.140 4.424 115.411 1.00 28.49 312 ASN A N 1
ATOM 2802 C CA . ASN A 1 186 ? 37.376 3.284 114.926 1.00 30.15 312 ASN A CA 1
ATOM 2803 C C . ASN A 1 186 ? 35.955 3.261 115.456 1.00 29.38 312 ASN A C 1
ATOM 2804 O O . ASN A 1 186 ? 35.156 2.435 114.997 1.00 30.34 312 ASN A O 1
ATOM 2815 N N . PHE A 1 187 ? 35.621 4.134 116.408 1.00 31.03 313 PHE A N 1
ATOM 2816 C CA . PHE A 1 187 ? 34.218 4.323 116.760 1.00 29.96 313 PHE A CA 1
ATOM 2817 C C . PHE A 1 187 ? 33.365 4.495 115.516 1.00 29.93 313 PHE A C 1
ATOM 2818 O O . PHE A 1 187 ? 32.282 3.906 115.401 1.00 30.99 313 PHE A O 1
ATOM 2835 N N . TRP A 1 188 ? 33.843 5.301 114.570 1.00 28.57 314 TRP A N 1
ATOM 2836 C CA . TRP A 1 188 ? 33.077 5.635 113.375 1.00 31.65 314 TRP A CA 1
ATOM 2837 C C . TRP A 1 188 ? 33.021 4.501 112.364 1.00 28.93 314 TRP A C 1
ATOM 2838 O O . TRP A 1 188 ? 32.279 4.607 111.382 1.00 29.24 314 TRP A O 1
ATOM 2859 N N . TYR A 1 189 ? 33.785 3.430 112.562 1.00 29.23 315 TYR A N 1
ATOM 2860 C CA . TYR A 1 189 ? 33.813 2.331 111.605 1.00 22.79 315 TYR A CA 1
ATOM 2861 C C . TYR A 1 189 ? 32.855 1.229 112.052 1.00 27.17 315 TYR A C 1
ATOM 2862 O O . TYR A 1 189 ? 33.251 0.153 112.506 1.00 26.47 315 TYR A O 1
ATOM 2880 N N . GLN A 1 190 ? 31.563 1.533 111.913 1.00 29.21 316 GLN A N 1
ATOM 2881 C CA . GLN A 1 190 ? 30.508 0.553 112.088 1.00 25.90 316 GLN A CA 1
ATOM 2882 C C . GLN A 1 190 ? 29.425 0.846 111.061 1.00 25.80 316 GLN A C 1
ATOM 2883 O O . GLN A 1 190 ? 29.106 2.021 110.816 1.00 26.13 316 GLN A O 1
ATOM 2897 N N . PRO A 1 191 ? 28.850 -0.189 110.441 1.00 23.66 317 PRO A N 1
ATOM 2898 C CA . PRO A 1 191 ? 27.819 0.055 109.422 1.00 32.95 317 PRO A CA 1
ATOM 2899 C C . PRO A 1 191 ? 26.466 0.423 109.998 1.00 36.84 317 PRO A C 1
ATOM 2900 O O . PRO A 1 191 ? 25.616 0.939 109.259 1.00 35.39 317 PRO A O 1
ATOM 2911 N N . SER A 1 192 ? 26.238 0.181 111.292 1.00 37.82 318 SER A N 1
ATOM 2912 C CA . SER A 1 192 ? 24.912 0.358 111.873 1.00 38.06 318 SER A CA 1
ATOM 2913 C C . SER A 1 192 ? 25.086 0.828 113.321 1.00 32.73 318 SER A C 1
ATOM 2914 O O . SER A 1 192 ? 24.925 0.072 114.281 1.00 30.03 318 SER A O 1
ATOM 2922 N N . PHE A 1 193 ? 25.437 2.103 113.464 1.00 31.71 319 PHE A N 1
ATOM 2923 C CA . PHE A 1 193 ? 25.378 2.803 114.741 1.00 31.84 319 PHE A CA 1
ATOM 2924 C C . PHE A 1 193 ? 23.967 3.360 114.867 1.00 35.55 319 PHE A C 1
ATOM 2925 O O . PHE A 1 193 ? 23.650 4.413 114.305 1.00 29.98 319 PHE A O 1
ATOM 2942 N N . HIS A 1 194 ? 23.106 2.648 115.592 1.00 37.85 320 HIS A N 1
ATOM 2943 C CA . HIS A 1 194 ? 21.693 3.014 115.658 1.00 37.12 320 HIS A CA 1
ATOM 2944 C C . HIS A 1 194 ? 21.098 3.070 114.254 1.00 35.62 320 HIS A C 1
ATOM 2945 O O . HIS A 1 194 ? 20.268 3.927 113.941 1.00 31.71 320 HIS A O 1
ATOM 2959 N N . GLY A 1 195 ? 21.546 2.158 113.397 1.00 34.45 321 GLY A N 1
ATOM 2960 C CA . GLY A 1 195 ? 21.050 2.090 112.039 1.00 36.11 321 GLY A CA 1
ATOM 2961 C C . GLY A 1 195 ? 21.668 3.080 111.081 1.00 42.21 321 GLY A C 1
ATOM 2962 O O . GLY A 1 195 ? 21.101 3.325 110.012 1.00 47.31 321 GLY A O 1
ATOM 2966 N N . VAL A 1 196 ? 22.811 3.663 111.425 1.00 32.99 322 VAL A N 1
ATOM 2967 C CA . VAL A 1 196 ? 23.520 4.588 110.554 1.00 34.39 322 VAL A CA 1
ATOM 2968 C C . VAL A 1 196 ? 24.905 4.024 110.272 1.00 34.33 322 VAL A C 1
ATOM 2969 O O . VAL A 1 196 ? 25.546 3.452 111.160 1.00 27.74 322 VAL A O 1
ATOM 2982 N N . ASP A 1 197 ? 25.359 4.179 109.030 1.00 31.00 323 ASP A N 1
ATOM 2983 C CA . ASP A 1 197 ? 26.720 3.817 108.649 1.00 27.90 323 ASP A CA 1
ATOM 2984 C C . ASP A 1 197 ? 27.608 5.035 108.856 1.00 25.93 323 ASP A C 1
ATOM 2985 O O . ASP A 1 197 ? 27.488 6.027 108.135 1.00 29.84 323 ASP A O 1
ATOM 2994 N N . LEU A 1 198 ? 28.500 4.957 109.835 1.00 25.87 324 LEU A N 1
ATOM 2995 C CA . LEU A 1 198 ? 29.376 6.070 110.164 1.00 28.66 324 LEU A CA 1
ATOM 2996 C C . LEU A 1 198 ? 30.736 5.983 109.487 1.00 24.55 324 LEU A C 1
ATOM 2997 O O . LEU A 1 198 ? 31.542 6.909 109.626 1.00 25.61 324 LEU A O 1
ATOM 3013 N N . SER A 1 199 ? 30.997 4.915 108.734 1.00 28.29 325 SER A N 1
ATOM 3014 C CA . SER A 1 199 ? 32.365 4.610 108.319 1.00 30.39 325 SER A CA 1
ATOM 3015 C C . SER A 1 199 ? 32.968 5.693 107.432 1.00 27.41 325 SER A C 1
ATOM 3016 O O . SER A 1 199 ? 34.195 5.835 107.381 1.00 36.89 325 SER A O 1
ATOM 3024 N N . ALA A 1 200 ? 32.144 6.453 106.712 1.00 34.23 326 ALA A N 1
ATOM 3025 C CA . ALA A 1 200 ? 32.696 7.439 105.783 1.00 34.79 326 ALA A CA 1
ATOM 3026 C C . ALA A 1 200 ? 33.508 8.510 106.494 1.00 34.44 326 ALA A C 1
ATOM 3027 O O . ALA A 1 200 ? 34.291 9.211 105.845 1.00 30.72 326 ALA A O 1
ATOM 3034 N N . LEU A 1 201 ? 33.341 8.658 107.808 1.00 35.86 327 LEU A N 1
ATOM 3035 C CA . LEU A 1 201 ? 34.046 9.682 108.566 1.00 35.68 327 LEU A CA 1
ATOM 3036 C C . LEU A 1 201 ? 35.222 9.134 109.357 1.00 31.83 327 LEU A C 1
ATOM 3037 O O . LEU A 1 201 ? 35.900 9.908 110.041 1.00 31.55 327 LEU A O 1
ATOM 3053 N N . ARG A 1 202 ? 35.482 7.828 109.281 1.00 29.28 328 ARG A N 1
ATOM 3054 C CA . ARG A 1 202 ? 36.576 7.251 110.053 1.00 28.90 328 ARG A CA 1
ATOM 3055 C C . ARG A 1 202 ? 37.902 7.920 109.712 1.00 34.93 328 ARG A C 1
ATOM 3056 O O . ARG A 1 202 ? 38.684 8.271 110.605 1.00 31.28 328 ARG A O 1
ATOM 3077 N N . GLY A 1 203 ? 38.172 8.105 108.420 1.00 30.07 329 GLY A N 1
ATOM 3078 C CA . GLY A 1 203 ? 39.416 8.742 108.019 1.00 23.43 329 GLY A CA 1
ATOM 3079 C C . GLY A 1 203 ? 39.549 10.150 108.567 1.00 30.39 329 GLY A C 1
ATOM 3080 O O . GLY A 1 203 ? 40.630 10.563 108.996 1.00 31.06 329 GLY A O 1
ATOM 3084 N N . ALA A 1 204 ? 38.456 10.912 108.555 1.00 24.88 330 ALA A N 1
ATOM 3085 C CA . ALA A 1 204 ? 38.497 12.247 109.141 1.00 30.38 330 ALA A CA 1
ATOM 3086 C C . ALA A 1 204 ? 38.699 12.179 110.649 1.00 34.47 330 ALA A C 1
ATOM 3087 O O . ALA A 1 204 ? 39.289 13.093 111.234 1.00 33.36 330 ALA A O 1
ATOM 3094 N N . ALA A 1 205 ? 38.219 11.111 111.295 1.00 30.84 331 ALA A N 1
ATOM 3095 C CA . ALA A 1 205 ? 38.428 10.969 112.731 1.00 31.51 331 ALA A CA 1
ATOM 3096 C C . ALA A 1 205 ? 39.900 10.733 113.035 1.00 31.88 331 ALA A C 1
ATOM 3097 O O . ALA A 1 205 ? 40.483 11.405 113.892 1.00 33.53 331 ALA A O 1
ATOM 3104 N N . VAL A 1 206 ? 40.523 9.790 112.323 1.00 28.15 332 VAL A N 1
ATOM 3105 C CA . VAL A 1 206 ? 41.962 9.578 112.451 1.00 29.77 332 VAL A CA 1
ATOM 3106 C C . VAL A 1 206 ? 42.709 10.895 112.286 1.00 31.38 332 VAL A C 1
ATOM 3107 O O . VAL A 1 206 ? 43.513 11.283 113.137 1.00 34.24 332 VAL A O 1
ATOM 3120 N N . ASP A 1 207 ? 42.459 11.600 111.181 1.00 34.07 333 ASP A N 1
ATOM 3121 C CA . ASP A 1 207 ? 43.203 12.827 110.907 1.00 31.80 333 ASP A CA 1
ATOM 3122 C C . ASP A 1 207 ? 43.087 13.807 112.065 1.00 37.17 333 ASP A C 1
ATOM 3123 O O . ASP A 1 207 ? 44.090 14.358 112.534 1.00 27.64 333 ASP A O 1
ATOM 3132 N N . GLU A 1 208 ? 41.860 14.041 112.531 1.00 32.57 334 GLU A N 1
ATOM 3133 C CA . GLU A 1 208 ? 41.647 14.966 113.635 1.00 31.81 334 GLU A CA 1
ATOM 3134 C C . GLU A 1 208 ? 42.503 14.592 114.840 1.00 33.92 334 GLU A C 1
ATOM 3135 O O . GLU A 1 208 ? 43.122 15.462 115.468 1.00 30.39 334 GLU A O 1
ATOM 3147 N N . TYR A 1 209 ? 42.564 13.299 115.174 1.00 29.43 335 TYR A N 1
ATOM 3148 C CA . TYR A 1 209 ? 43.302 12.888 116.364 1.00 33.96 335 TYR A CA 1
ATOM 3149 C C . TYR A 1 209 ? 44.803 13.073 116.181 1.00 32.04 335 TYR A C 1
ATOM 3150 O O . TYR A 1 209 ? 45.510 13.415 117.137 1.00 35.63 335 TYR A O 1
ATOM 3168 N N . PHE A 1 210 ? 45.318 12.843 114.967 1.00 33.69 336 PHE A N 1
ATOM 3169 C CA . PHE A 1 210 ? 46.760 12.978 114.767 1.00 30.83 336 PHE A CA 1
ATOM 3170 C C . PHE A 1 210 ? 47.196 14.435 114.723 1.00 27.67 336 PHE A C 1
ATOM 3171 O O . PHE A 1 210 ? 48.376 14.718 114.932 1.00 34.35 336 PHE A O 1
ATOM 3188 N N . ARG A 1 211 ? 46.275 15.364 114.467 1.00 34.42 337 ARG A N 1
ATOM 3189 C CA . ARG A 1 211 ? 46.619 16.780 114.493 1.00 32.11 337 ARG A CA 1
ATOM 3190 C C . ARG A 1 211 ? 46.852 17.306 115.904 1.00 31.45 337 ARG A C 1
ATOM 3191 O O . ARG A 1 211 ? 47.300 18.448 116.053 1.00 33.55 337 ARG A O 1
ATOM 3212 N N . GLN A 1 212 ? 46.574 16.509 116.940 1.00 28.80 338 GLN A N 1
ATOM 3213 C CA . GLN A 1 212 ? 46.666 16.984 118.315 1.00 30.87 338 GLN A CA 1
ATOM 3214 C C . GLN A 1 212 ? 48.004 16.589 118.918 1.00 27.62 338 GLN A C 1
ATOM 3215 O O . GLN A 1 212 ? 48.262 15.382 119.075 1.00 29.28 338 GLN A O 1
ATOM 3229 N N . PRO A 1 213 ? 48.874 17.534 119.282 1.00 31.81 339 PRO A N 1
ATOM 3230 C CA . PRO A 1 213 ? 50.023 17.175 120.121 1.00 31.95 339 PRO A CA 1
ATOM 3231 C C . PRO A 1 213 ? 49.546 16.566 121.430 1.00 35.58 339 PRO A C 1
ATOM 3232 O O . PRO A 1 213 ? 48.478 16.907 121.943 1.00 31.13 339 PRO A O 1
ATOM 3243 N N . VAL A 1 214 ? 50.345 15.650 121.967 1.00 37.49 340 VAL A N 1
ATOM 3244 C CA . VAL A 1 214 ? 49.979 14.907 123.167 1.00 36.48 340 VAL A CA 1
ATOM 3245 C C . VAL A 1 214 ? 50.738 15.504 124.347 1.00 40.93 340 VAL A C 1
ATOM 3246 O O . VAL A 1 214 ? 51.979 15.519 124.360 1.00 38.70 340 VAL A O 1
ATOM 3259 N N . VAL A 1 215 ? 49.995 15.997 125.330 1.00 31.74 341 VAL A N 1
ATOM 3260 C CA . VAL A 1 215 ? 50.569 16.627 126.509 1.00 35.30 341 VAL A CA 1
ATOM 3261 C C . VAL A 1 215 ? 50.464 15.651 127.671 1.00 34.88 341 VAL A C 1
ATOM 3262 O O . VAL A 1 215 ? 49.373 15.427 128.210 1.00 38.83 341 VAL A O 1
ATOM 3275 N N . ASP A 1 216 ? 51.591 15.054 128.029 1.00 38.72 342 ASP A N 1
ATOM 3276 C CA . ASP A 1 216 ? 51.681 14.196 129.199 1.00 47.45 342 ASP A CA 1
ATOM 3277 C C . ASP A 1 216 ? 53.159 13.947 129.466 1.00 38.30 342 ASP A C 1
ATOM 3278 O O . ASP A 1 216 ? 54.004 14.722 129.004 1.00 36.40 342 ASP A O 1
ATOM 3287 N N . THR A 1 217 ? 53.482 12.896 130.206 1.00 41.07 343 THR A N 1
ATOM 3288 C CA . THR A 1 217 ? 54.862 12.546 130.484 1.00 37.16 343 THR A CA 1
ATOM 3289 C C . THR A 1 217 ? 55.093 11.100 130.064 1.00 37.12 343 THR A C 1
ATOM 3290 O O . THR A 1 217 ? 54.163 10.383 129.686 1.00 33.21 343 THR A O 1
ATOM 3301 N N . PHE A 1 218 ? 56.355 10.676 130.118 1.00 38.78 344 PHE A N 1
ATOM 3302 C CA . PHE A 1 218 ? 56.723 9.360 129.618 1.00 43.73 344 PHE A CA 1
ATOM 3303 C C . PHE A 1 218 ? 58.050 8.952 130.235 1.00 37.27 344 PHE A C 1
ATOM 3304 O O . PHE A 1 218 ? 58.795 9.784 130.757 1.00 45.76 344 PHE A O 1
ATOM 3321 N N . ASP A 1 219 ? 58.334 7.653 130.165 1.00 40.70 345 ASP A N 1
ATOM 3322 C CA . ASP A 1 219 ? 59.607 7.127 130.628 1.00 38.41 345 ASP A CA 1
ATOM 3323 C C . ASP A 1 219 ? 60.687 7.395 129.591 1.00 37.78 345 ASP A C 1
ATOM 3324 O O . ASP A 1 219 ? 60.466 7.242 128.387 1.00 41.41 345 ASP A O 1
ATOM 3333 N N . ILE A 1 220 ? 61.871 7.793 130.070 1.00 35.84 346 ILE A N 1
ATOM 3334 C CA . ILE A 1 220 ? 62.959 8.189 129.173 1.00 38.98 346 ILE A CA 1
ATOM 3335 C C . ILE A 1 220 ? 63.319 7.083 128.196 1.00 44.62 346 ILE A C 1
ATOM 3336 O O . ILE A 1 220 ? 63.880 7.355 127.129 1.00 38.78 346 ILE A O 1
ATOM 3352 N N . ARG A 1 221 ? 63.048 5.828 128.549 1.00 36.98 347 ARG A N 1
ATOM 3353 C CA . ARG A 1 221 ? 63.466 4.714 127.715 1.00 36.44 347 ARG A CA 1
ATOM 3354 C C . ARG A 1 221 ? 62.593 4.540 126.481 1.00 38.37 347 ARG A C 1
ATOM 3355 O O . ARG A 1 221 ? 62.816 3.594 125.720 1.00 48.89 347 ARG A O 1
ATOM 3376 N N . ILE A 1 222 ? 61.615 5.421 126.252 1.00 35.62 348 ILE A N 1
ATOM 3377 C CA . ILE A 1 222 ? 60.924 5.402 124.963 1.00 38.98 348 ILE A CA 1
ATOM 3378 C C . ILE A 1 222 ? 61.681 6.190 123.906 1.00 42.97 348 ILE A C 1
ATOM 3379 O O . ILE A 1 222 ? 61.278 6.172 122.733 1.00 34.21 348 ILE A O 1
ATOM 3395 N N . LEU A 1 223 ? 62.747 6.894 124.297 1.00 39.70 349 LEU A N 1
ATOM 3396 C CA . LEU A 1 223 ? 63.516 7.687 123.354 1.00 40.46 349 LEU A CA 1
ATOM 3397 C C . LEU A 1 223 ? 64.542 6.811 122.652 1.00 40.44 349 LEU A C 1
ATOM 3398 O O . LEU A 1 223 ? 65.129 5.911 123.257 1.00 45.32 349 LEU A O 1
ATOM 3414 N N . MET A 1 224 ? 64.753 7.067 121.360 0.89 37.88 350 MET A N 1
ATOM 3415 C CA . MET A 1 224 ? 65.598 6.209 120.544 0.89 35.57 350 MET A CA 1
ATOM 3416 C C . MET A 1 224 ? 66.878 6.886 120.083 0.89 36.68 350 MET A C 1
ATOM 3417 O O . MET A 1 224 ? 67.661 6.264 119.360 0.89 39.92 350 MET A O 1
ATOM 3431 N N . ALA A 1 225 ? 67.123 8.130 120.483 1.00 38.57 351 ALA A N 1
ATOM 3432 C CA . ALA A 1 225 ? 68.381 8.792 120.157 1.00 40.82 351 ALA A CA 1
ATOM 3433 C C . ALA A 1 225 ? 68.527 10.023 121.034 1.00 40.23 351 ALA A C 1
ATOM 3434 O O . ALA A 1 225 ? 67.539 10.583 121.517 1.00 40.46 351 ALA A O 1
ATOM 3441 N N . LYS A 1 226 ? 69.774 10.434 121.237 1.00 45.69 352 LYS A N 1
ATOM 3442 C CA . LYS A 1 226 ? 70.058 11.625 122.026 1.00 45.67 352 LYS A CA 1
ATOM 3443 C C . LYS A 1 226 ? 69.291 12.813 121.456 1.00 42.53 352 LYS A C 1
ATOM 3444 O O . LYS A 1 226 ? 68.961 12.861 120.267 1.00 40.45 352 LYS A O 1
ATOM 3463 N N . SER A 1 227 ? 69.010 13.784 122.316 1.00 48.50 353 SER A N 1
ATOM 3464 C CA . SER A 1 227 ? 68.187 14.924 121.927 1.00 46.64 353 SER A CA 1
ATOM 3465 C C . SER A 1 227 ? 68.967 15.894 121.050 1.00 42.68 353 SER A C 1
ATOM 3466 O O . SER A 1 227 ? 70.193 15.974 121.105 1.00 57.12 353 SER A O 1
ATOM 3474 N N . VAL A 1 228 ? 68.226 16.624 120.227 1.00 45.86 354 VAL A N 1
ATOM 3475 C CA . VAL A 1 228 ? 68.730 17.747 119.447 1.00 55.76 354 VAL A CA 1
ATOM 3476 C C . VAL A 1 228 ? 68.149 19.009 120.065 1.00 49.12 354 VAL A C 1
ATOM 3477 O O . VAL A 1 228 ? 66.956 19.052 120.380 1.00 48.17 354 VAL A O 1
ATOM 3490 N N . LYS A 1 229 ? 68.987 20.025 120.259 1.00 48.94 355 LYS A N 1
ATOM 3491 C CA . LYS A 1 229 ? 68.596 21.222 120.989 1.00 53.59 355 LYS A CA 1
ATOM 3492 C C . LYS A 1 229 ? 68.648 22.436 120.074 1.00 52.40 355 LYS A C 1
ATOM 3493 O O . LYS A 1 229 ? 69.669 22.686 119.422 1.00 53.57 355 LYS A O 1
ATOM 3512 N N . TYR A 1 230 ? 67.536 23.167 120.019 1.00 47.58 356 TYR A N 1
ATOM 3513 C CA . TYR A 1 230 ? 67.428 24.438 119.320 1.00 45.38 356 TYR A CA 1
ATOM 3514 C C . TYR A 1 230 ? 67.317 25.532 120.371 1.00 43.09 356 TYR A C 1
ATOM 3515 O O . TYR A 1 230 ? 66.471 25.448 121.265 1.00 49.79 356 TYR A O 1
ATOM 3533 N N . THR A 1 231 ? 68.179 26.538 120.285 1.00 42.15 357 THR A N 1
ATOM 3534 C CA . THR A 1 231 ? 68.336 27.521 121.346 1.00 42.56 357 THR A CA 1
ATOM 3535 C C . THR A 1 231 ? 67.889 28.896 120.880 1.00 42.26 357 THR A C 1
ATOM 3536 O O . THR A 1 231 ? 68.375 29.404 119.868 1.00 43.48 357 THR A O 1
ATOM 3547 N N . VAL A 1 232 ? 66.977 29.502 121.634 1.00 44.73 358 VAL A N 1
ATOM 3548 C CA . VAL A 1 232 ? 66.589 30.893 121.438 1.00 41.98 358 VAL A CA 1
ATOM 3549 C C . VAL A 1 232 ? 67.298 31.722 122.497 1.00 42.36 358 VAL A C 1
ATOM 3550 O O . VAL A 1 232 ? 67.090 31.518 123.700 1.00 44.76 358 VAL A O 1
ATOM 3563 N N . ASN A 1 233 ? 68.142 32.649 122.060 1.00 43.99 359 ASN A N 1
ATOM 3564 C CA . ASN A 1 233 ? 68.814 33.568 122.971 1.00 47.89 359 ASN A CA 1
ATOM 3565 C C . ASN A 1 233 ? 67.969 34.830 123.071 1.00 45.68 359 ASN A C 1
ATOM 3566 O O . ASN A 1 233 ? 67.897 35.613 122.118 1.00 45.35 359 ASN A O 1
ATOM 3577 N N . PHE A 1 234 ? 67.319 35.021 124.220 1.00 44.73 360 PHE A N 1
ATOM 3578 C CA . PHE A 1 234 ? 66.380 36.127 124.358 1.00 44.09 360 PHE A CA 1
ATOM 3579 C C . PHE A 1 234 ? 67.069 37.483 124.326 1.00 44.65 360 PHE A C 1
ATOM 3580 O O . PHE A 1 234 ? 66.412 38.486 124.029 1.00 47.98 360 PHE A O 1
ATOM 3597 N N . LEU A 1 235 ? 68.368 37.535 124.608 1.00 46.11 361 LEU A N 1
ATOM 3598 C CA . LEU A 1 235 ? 69.091 38.798 124.552 1.00 47.81 361 LEU A CA 1
ATOM 3599 C C . LEU A 1 235 ? 69.380 39.250 123.127 1.00 49.05 361 LEU A C 1
ATOM 3600 O O . LEU A 1 235 ? 69.606 40.444 122.904 1.00 50.25 361 LEU A O 1
ATOM 3616 N N . GLU A 1 236 ? 69.385 38.330 122.162 1.00 52.10 362 GLU A N 1
ATOM 3617 C CA . GLU A 1 236 ? 69.684 38.661 120.776 1.00 64.09 362 GLU A CA 1
ATOM 3618 C C . GLU A 1 236 ? 68.497 38.510 119.840 1.00 53.72 362 GLU A C 1
ATOM 3619 O O . GLU A 1 236 ? 68.408 39.245 118.856 1.00 60.30 362 GLU A O 1
ATOM 3631 N N . ALA A 1 237 ? 67.589 37.583 120.123 1.00 51.20 363 ALA A N 1
ATOM 3632 C CA . ALA A 1 237 ? 66.474 37.327 119.223 1.00 52.20 363 ALA A CA 1
ATOM 3633 C C . ALA A 1 237 ? 65.580 38.556 119.101 1.00 56.85 363 ALA A C 1
ATOM 3634 O O . ALA A 1 237 ? 65.504 39.392 120.004 1.00 50.43 363 ALA A O 1
ATOM 3641 N N . LYS A 1 238 ? 64.903 38.661 117.960 1.00 57.17 364 LYS A N 1
ATOM 3642 C CA . LYS A 1 238 ? 63.875 39.665 117.745 1.00 52.66 364 LYS A CA 1
ATOM 3643 C C . LYS A 1 238 ? 62.545 38.972 117.499 1.00 52.93 364 LYS A C 1
ATOM 3644 O O . LYS A 1 238 ? 62.496 37.804 117.107 1.00 48.28 364 LYS A O 1
ATOM 3663 N N . GLU A 1 239 ? 61.463 39.714 117.747 1.00 63.18 365 GLU A N 1
ATOM 3664 C CA . GLU A 1 239 ? 60.110 39.195 117.572 1.00 46.51 365 GLU A CA 1
ATOM 3665 C C . GLU A 1 239 ? 59.971 38.359 116.305 1.00 54.23 365 GLU A C 1
ATOM 3666 O O . GLU A 1 239 ? 59.571 37.187 116.349 1.00 45.70 365 GLU A O 1
ATOM 3678 N N . GLY A 1 240 ? 60.286 38.969 115.161 1.00 50.07 366 GLY A N 1
ATOM 3679 C CA . GLY A 1 240 ? 60.065 38.326 113.874 1.00 44.71 366 GLY A CA 1
ATOM 3680 C C . GLY A 1 240 ? 60.752 36.987 113.724 1.00 46.61 366 GLY A C 1
ATOM 3681 O O . GLY A 1 240 ? 60.333 36.177 112.888 1.00 38.76 366 GLY A O 1
ATOM 3685 N N . ASP A 1 241 ? 61.806 36.733 114.506 1.00 46.24 367 ASP A N 1
ATOM 3686 C CA . ASP A 1 241 ? 62.487 35.446 114.425 1.00 46.82 367 ASP A CA 1
ATOM 3687 C C . ASP A 1 241 ? 61.579 34.293 114.829 1.00 37.15 367 ASP A C 1
ATOM 3688 O O . ASP A 1 241 ? 61.826 33.153 114.421 1.00 37.37 367 ASP A O 1
ATOM 3697 N N . LEU A 1 242 ? 60.534 34.561 115.609 1.00 36.60 368 LEU A N 1
ATOM 3698 C CA . LEU A 1 242 ? 59.656 33.511 116.112 1.00 35.12 368 LEU A CA 1
ATOM 3699 C C . LEU A 1 242 ? 58.408 33.303 115.262 1.00 32.61 368 LEU A C 1
ATOM 3700 O O . LEU A 1 242 ? 57.666 32.349 115.513 1.00 31.75 368 LEU A O 1
ATOM 3716 N N . HIS A 1 243 ? 58.160 34.150 114.261 1.00 34.33 369 HIS A N 1
ATOM 3717 C CA . HIS A 1 243 ? 57.031 33.898 113.369 1.00 38.13 369 HIS A CA 1
ATOM 3718 C C . HIS A 1 243 ? 57.235 32.621 112.565 1.00 33.26 369 HIS A C 1
ATOM 3719 O O . HIS A 1 243 ? 56.263 31.935 112.241 1.00 35.52 369 HIS A O 1
ATOM 3733 N N . ARG A 1 244 ? 58.483 32.289 112.244 1.00 40.74 370 ARG A N 1
ATOM 3734 C CA . ARG A 1 244 ? 58.816 31.086 111.487 1.00 36.74 370 ARG A CA 1
ATOM 3735 C C . ARG A 1 244 ? 60.014 30.444 112.168 1.00 40.67 370 ARG A C 1
ATOM 3736 O O . ARG A 1 244 ? 61.104 31.026 112.182 1.00 44.45 370 ARG A O 1
ATOM 3757 N N . ILE A 1 245 ? 59.819 29.264 112.746 1.00 41.52 371 ILE A N 1
ATOM 3758 C CA . ILE A 1 245 ? 60.866 28.574 113.492 1.00 39.70 371 ILE A CA 1
ATOM 3759 C C . ILE A 1 245 ? 61.137 27.253 112.792 1.00 38.88 371 ILE A C 1
ATOM 3760 O O . ILE A 1 245 ? 60.315 26.330 112.849 1.00 37.65 371 ILE A O 1
ATOM 3776 N N . GLU A 1 246 ? 62.291 27.154 112.146 1.00 42.58 372 GLU A N 1
ATOM 3777 C CA . GLU A 1 246 ? 62.708 25.935 111.467 1.00 40.00 372 GLU A CA 1
ATOM 3778 C C . GLU A 1 246 ? 63.745 25.227 112.328 1.00 36.13 372 GLU A C 1
ATOM 3779 O O . GLU A 1 246 ? 64.802 25.793 112.622 1.00 40.21 372 GLU A O 1
ATOM 3791 N N . ILE A 1 247 ? 63.439 23.998 112.730 1.00 37.48 373 ILE A N 1
ATOM 3792 C CA . ILE A 1 247 ? 64.329 23.217 113.584 1.00 38.88 373 ILE A CA 1
ATOM 3793 C C . ILE A 1 247 ? 64.835 22.015 112.795 1.00 45.79 373 ILE A C 1
ATOM 3794 O O . ILE A 1 247 ? 64.199 20.947 112.813 1.00 44.23 373 ILE A O 1
ATOM 3810 N N . PRO A 1 248 ? 65.962 22.130 112.096 1.00 43.09 374 PRO A N 1
ATOM 3811 C CA . PRO A 1 248 ? 66.522 20.955 111.421 1.00 42.82 374 PRO A CA 1
ATOM 3812 C C . PRO A 1 248 ? 66.932 19.907 112.442 1.00 45.91 374 PRO A C 1
ATOM 3813 O O . PRO A 1 248 ? 67.344 20.228 113.559 1.00 44.34 374 PRO A O 1
ATOM 3824 N N . PHE A 1 249 ? 66.814 18.638 112.059 1.00 44.68 375 PHE A N 1
ATOM 3825 C CA . PHE A 1 249 ? 67.285 17.593 112.952 1.00 48.33 375 PHE A CA 1
ATOM 3826 C C . PHE A 1 249 ? 67.850 16.420 112.165 1.00 45.68 375 PHE A C 1
ATOM 3827 O O . PHE A 1 249 ? 67.362 16.073 111.086 1.00 45.76 375 PHE A O 1
ATOM 3844 N N . LYS A 1 250 ? 68.903 15.831 112.728 1.00 41.93 376 LYS A N 1
ATOM 3845 C CA . LYS A 1 250 ? 69.555 14.631 112.208 1.00 50.99 376 LYS A CA 1
ATOM 3846 C C . LYS A 1 250 ? 69.841 13.768 113.436 1.00 52.77 376 LYS A C 1
ATOM 3847 O O . LYS A 1 250 ? 70.853 13.951 114.118 1.00 51.18 376 LYS A O 1
ATOM 3866 N N . PHE A 1 251 ? 68.922 12.856 113.738 1.00 45.79 377 PHE A N 1
ATOM 3867 C CA . PHE A 1 251 ? 69.077 11.965 114.876 1.00 43.73 377 PHE A CA 1
ATOM 3868 C C . PHE A 1 251 ? 69.818 10.713 114.452 1.00 49.69 377 PHE A C 1
ATOM 3869 O O . PHE A 1 251 ? 69.527 10.133 113.405 1.00 50.62 377 PHE A O 1
ATOM 3886 N N . HIS A 1 252 ? 70.769 10.290 115.274 1.00 47.51 378 HIS A N 1
ATOM 3887 C CA . HIS A 1 252 ? 71.389 8.987 115.105 1.00 50.33 378 HIS A CA 1
ATOM 3888 C C . HIS A 1 252 ? 70.712 7.996 116.043 1.00 48.70 378 HIS A C 1
ATOM 3889 O O . HIS A 1 252 ? 70.801 8.133 117.266 1.00 45.05 378 HIS A O 1
ATOM 3903 N N . MET A 1 253 ? 70.055 6.991 115.469 1.00 46.53 379 MET A N 1
ATOM 3904 C CA . MET A 1 253 ? 69.295 6.039 116.268 1.00 46.61 379 MET A CA 1
ATOM 3905 C C . MET A 1 253 ? 70.230 5.183 117.111 1.00 51.31 379 MET A C 1
ATOM 3906 O O . MET A 1 253 ? 71.218 4.640 116.609 1.00 49.32 379 MET A O 1
ATOM 3920 N N . LEU A 1 254 ? 69.914 5.072 118.396 1.00 49.07 380 LEU A N 1
ATOM 3921 C CA . LEU A 1 254 ? 70.592 4.153 119.295 1.00 52.29 380 LEU A CA 1
ATOM 3922 C C . LEU A 1 254 ? 69.765 2.911 119.590 1.00 52.24 380 LEU A C 1
ATOM 3923 O O . LEU A 1 254 ? 70.284 1.970 120.196 1.00 48.02 380 LEU A O 1
ATOM 3939 N N . HIS A 1 255 ? 68.501 2.886 119.175 1.00 54.91 381 HIS A N 1
ATOM 3940 C CA . HIS A 1 255 ? 67.625 1.750 119.416 1.00 60.79 381 HIS A CA 1
ATOM 3941 C C . HIS A 1 255 ? 66.857 1.427 118.144 1.00 54.87 381 HIS A C 1
ATOM 3942 O O . HIS A 1 255 ? 66.323 2.329 117.491 1.00 48.02 381 HIS A O 1
ATOM 3956 N N . SER A 1 256 ? 66.812 0.144 117.797 1.00 51.47 382 SER A N 1
ATOM 3957 C CA . SER A 1 256 ? 66.002 -0.300 116.674 1.00 44.39 382 SER A CA 1
ATOM 3958 C C . SER A 1 256 ? 64.530 -0.293 117.053 1.00 44.08 382 SER A C 1
ATOM 3959 O O . SER A 1 256 ? 64.167 -0.619 118.183 1.00 46.72 382 SER A O 1
ATOM 3967 N N . GLY A 1 257 ? 63.683 0.086 116.109 1.00 46.12 383 GLY A N 1
ATOM 3968 C CA . GLY A 1 257 ? 62.256 -0.015 116.323 1.00 40.51 383 GLY A CA 1
ATOM 3969 C C . GLY A 1 257 ? 61.479 0.949 115.451 1.00 40.90 383 GLY A C 1
ATOM 3970 O O . GLY A 1 257 ? 62.007 1.545 114.516 1.00 41.15 383 GLY A O 1
ATOM 3974 N N . LEU A 1 258 ? 60.201 1.072 115.792 1.00 41.48 384 LEU A N 1
ATOM 3975 C CA . LEU A 1 258 ? 59.261 1.922 115.078 1.00 36.90 384 LEU A CA 1
ATOM 3976 C C . LEU A 1 258 ? 59.249 3.305 115.717 1.00 40.66 384 LEU A C 1
ATOM 3977 O O . LEU A 1 258 ? 58.931 3.441 116.904 1.00 38.52 384 LEU A O 1
ATOM 3993 N N . VAL A 1 259 ? 59.583 4.327 114.936 1.00 36.88 385 VAL A N 1
ATOM 3994 C CA . VAL A 1 259 ? 59.545 5.706 115.408 1.00 37.63 385 VAL A CA 1
ATOM 3995 C C . VAL A 1 259 ? 58.125 6.218 115.202 1.00 39.85 385 VAL A C 1
ATOM 3996 O O . VAL A 1 259 ? 57.660 6.339 114.067 1.00 38.51 385 VAL A O 1
ATOM 4009 N N . HIS A 1 260 ? 57.424 6.510 116.298 1.00 40.20 386 HIS A N 1
ATOM 4010 C CA . HIS A 1 260 ? 56.052 6.992 116.210 1.00 31.41 386 HIS A CA 1
ATOM 4011 C C . HIS A 1 260 ? 55.942 8.511 116.260 1.00 31.84 386 HIS A C 1
ATOM 4012 O O . HIS A 1 260 ? 54.865 9.042 115.971 1.00 39.89 386 HIS A O 1
ATOM 4026 N N . GLY A 1 261 ? 57.009 9.221 116.611 1.00 34.88 387 GLY A N 1
ATOM 4027 C CA . GLY A 1 261 ? 56.963 10.668 116.601 1.00 35.24 387 GLY A CA 1
ATOM 4028 C C . GLY A 1 261 ? 58.193 11.266 117.257 1.00 31.76 387 GLY A C 1
ATOM 4029 O O . GLY A 1 261 ? 59.183 10.580 117.512 1.00 38.19 387 GLY A O 1
ATOM 4033 N N . LEU A 1 262 ? 58.107 12.568 117.517 1.00 36.63 388 LEU A N 1
ATOM 4034 C CA . LEU A 1 262 ? 59.159 13.320 118.191 1.00 33.28 388 LEU A CA 1
ATOM 4035 C C . LEU A 1 262 ? 58.644 13.860 119.519 1.00 34.78 388 LEU A C 1
ATOM 4036 O O . LEU A 1 262 ? 57.522 14.373 119.599 1.00 34.75 388 LEU A O 1
ATOM 4052 N N . ALA A 1 263 ? 59.475 13.755 120.556 1.00 36.77 389 ALA A N 1
ATOM 4053 C CA . ALA A 1 263 ? 59.154 14.270 121.879 1.00 40.24 389 ALA A CA 1
ATOM 4054 C C . ALA A 1 263 ? 59.829 15.619 122.093 1.00 38.07 389 ALA A C 1
ATOM 4055 O O . ALA A 1 263 ? 60.959 15.839 121.643 1.00 33.41 389 ALA A O 1
ATOM 4062 N N . PHE A 1 264 ? 59.134 16.514 122.795 1.00 34.98 390 PHE A N 1
ATOM 4063 C CA . PHE A 1 264 ? 59.593 17.881 123.011 1.00 32.22 390 PHE A CA 1
ATOM 4064 C C . PHE A 1 264 ? 59.617 18.204 124.499 1.00 33.57 390 PHE A C 1
ATOM 4065 O O . PHE A 1 264 ? 58.712 17.809 125.245 1.00 34.47 390 PHE A O 1
ATOM 4082 N N . TRP A 1 265 ? 60.648 18.934 124.919 1.00 32.85 391 TRP A N 1
ATOM 4083 C CA . TRP A 1 265 ? 60.647 19.628 126.200 1.00 31.81 391 TRP A CA 1
ATOM 4084 C C . TRP A 1 265 ? 61.566 20.831 126.062 1.00 39.93 391 TRP A C 1
ATOM 4085 O O . TRP A 1 265 ? 62.137 21.073 124.996 1.00 38.39 391 TRP A O 1
ATOM 4106 N N . PHE A 1 266 ? 61.711 21.596 127.142 1.00 35.77 392 PHE A N 1
ATOM 4107 C CA . PHE A 1 266 ? 62.560 22.777 127.065 1.00 35.73 392 PHE A CA 1
ATOM 4108 C C . PHE A 1 266 ? 63.181 23.087 128.419 1.00 36.04 392 PHE A C 1
ATOM 4109 O O . PHE A 1 266 ? 62.741 22.602 129.466 1.00 31.80 392 PHE A O 1
ATOM 4126 N N . ASP A 1 267 ? 64.218 23.923 128.366 1.00 40.60 393 ASP A N 1
ATOM 4127 C CA . ASP A 1 267 ? 64.900 24.449 129.534 1.00 36.03 393 ASP A CA 1
ATOM 4128 C C . ASP A 1 267 ? 65.109 25.942 129.333 1.00 33.20 393 ASP A C 1
ATOM 4129 O O . ASP A 1 267 ? 65.144 26.434 128.206 1.00 42.77 393 ASP A O 1
ATOM 4138 N N . VAL A 1 268 ? 65.233 26.664 130.439 1.00 35.65 394 VAL A N 1
ATOM 4139 C CA . VAL A 1 268 ? 65.591 28.075 130.410 1.00 39.36 394 VAL A CA 1
ATOM 4140 C C . VAL A 1 268 ? 66.693 28.295 131.435 1.00 43.36 394 VAL A C 1
ATOM 4141 O O . VAL A 1 268 ? 66.781 27.584 132.440 1.00 39.40 394 VAL A O 1
ATOM 4154 N N . ALA A 1 269 ? 67.557 29.267 131.162 1.00 44.97 395 ALA A N 1
ATOM 4155 C CA . ALA A 1 269 ? 68.669 29.602 132.041 1.00 48.77 395 ALA A CA 1
ATOM 4156 C C . ALA A 1 269 ? 68.599 31.073 132.414 1.00 48.06 395 ALA A C 1
ATOM 4157 O O . ALA A 1 269 ? 68.494 31.937 131.537 1.00 45.49 395 ALA A O 1
ATOM 4164 N N . PHE A 1 270 ? 68.661 31.348 133.715 1.00 47.80 396 PHE A N 1
ATOM 4165 C CA . PHE A 1 270 ? 68.773 32.707 134.240 1.00 47.12 396 PHE A CA 1
ATOM 4166 C C . PHE A 1 270 ? 70.257 32.961 134.464 1.00 46.57 396 PHE A C 1
ATOM 4167 O O . PHE A 1 270 ? 70.808 32.665 135.524 1.00 52.85 396 PHE A O 1
ATOM 4184 N N . ILE A 1 271 ? 70.912 33.491 133.435 1.00 49.78 397 ILE A N 1
ATOM 4185 C CA . ILE A 1 271 ? 72.355 33.714 133.457 1.00 52.22 397 ILE A CA 1
ATOM 4186 C C . ILE A 1 271 ? 72.645 35.003 134.213 1.00 46.81 397 ILE A C 1
ATOM 4187 O O . ILE A 1 271 ? 72.713 36.084 133.618 1.00 48.21 397 ILE A O 1
ATOM 4203 N N . GLY A 1 272 ? 72.814 34.899 135.532 1.00 47.74 398 GLY A N 1
ATOM 4204 C CA . GLY A 1 272 ? 73.076 36.067 136.343 1.00 49.13 398 GLY A CA 1
ATOM 4205 C C . GLY A 1 272 ? 74.558 36.366 136.486 1.00 62.42 398 GLY A C 1
ATOM 4206 O O . GLY A 1 272 ? 75.417 35.568 136.118 1.00 62.77 398 GLY A O 1
ATOM 4210 N N . SER A 1 273 ? 74.843 37.548 137.033 1.00 63.44 399 SER A N 1
ATOM 4211 C CA . SER A 1 273 ? 76.234 37.922 137.284 1.00 55.84 399 SER A CA 1
ATOM 4212 C C . SER A 1 273 ? 76.883 36.994 138.296 1.00 60.13 399 SER A C 1
ATOM 4213 O O . SER A 1 273 ? 78.104 36.796 138.264 1.00 67.46 399 SER A O 1
ATOM 4221 N N . ILE A 1 274 ? 76.092 36.421 139.199 1.00 56.74 400 ILE A N 1
ATOM 4222 C CA . ILE A 1 274 ? 76.614 35.599 140.283 1.00 60.78 400 ILE A CA 1
ATOM 4223 C C . ILE A 1 274 ? 76.576 34.118 139.928 1.00 57.13 400 ILE A C 1
ATOM 4224 O O . ILE A 1 274 ? 77.537 33.392 140.183 1.00 57.63 400 ILE A O 1
ATOM 4240 N N . MET A 1 275 ? 75.477 33.645 139.343 1.00 56.30 401 MET A N 1
ATOM 4241 C CA . MET A 1 275 ? 75.396 32.246 138.946 1.00 61.20 401 MET A CA 1
ATOM 4242 C C . MET A 1 275 ? 74.374 32.100 137.827 1.00 57.70 401 MET A C 1
ATOM 4243 O O . MET A 1 275 ? 73.623 33.027 137.507 1.00 50.75 401 MET A O 1
ATOM 4257 N N . THR A 1 276 ? 74.362 30.910 137.234 1.00 57.28 402 THR A N 1
ATOM 4258 C CA . THR A 1 276 ? 73.401 30.539 136.205 1.00 52.19 402 THR A CA 1
ATOM 4259 C C . THR A 1 276 ? 72.484 29.466 136.771 1.00 49.77 402 THR A C 1
ATOM 4260 O O . THR A 1 276 ? 72.946 28.385 137.154 1.00 47.03 402 THR A O 1
ATOM 4271 N N . VAL A 1 277 ? 71.191 29.768 136.823 1.00 49.94 403 VAL A N 1
ATOM 4272 C CA . VAL A 1 277 ? 70.180 28.860 137.346 1.00 50.70 403 VAL A CA 1
ATOM 4273 C C . VAL A 1 277 ? 69.392 28.305 136.172 1.00 46.53 403 VAL A C 1
ATOM 4274 O O . VAL A 1 277 ? 68.996 29.054 135.271 1.00 44.40 403 VAL A O 1
ATOM 4287 N N . TRP A 1 278 ? 69.171 26.995 136.180 1.00 49.11 404 TRP A N 1
ATOM 4288 C CA . TRP A 1 278 ? 68.454 26.306 135.118 1.00 46.50 404 TRP A CA 1
ATOM 4289 C C . TRP A 1 278 ? 67.070 25.892 135.599 1.00 48.65 404 TRP A C 1
ATOM 4290 O O . TRP A 1 278 ? 66.917 25.382 136.714 1.00 42.63 404 TRP A O 1
ATOM 4311 N N . LEU A 1 279 ? 66.064 26.126 134.752 1.00 42.49 405 LEU A N 1
ATOM 4312 C CA . LEU A 1 279 ? 64.722 25.581 134.921 1.00 41.15 405 LEU A CA 1
ATOM 4313 C C . LEU A 1 279 ? 64.493 24.636 133.749 1.00 39.95 405 LEU A C 1
ATOM 4314 O O . LEU A 1 279 ? 64.441 25.075 132.594 1.00 38.90 405 LEU A O 1
ATOM 4330 N N . SER A 1 280 ? 64.369 23.343 134.042 1.00 34.99 406 SER A N 1
ATOM 4331 C CA . SER A 1 280 ? 64.315 22.305 133.019 1.00 38.49 406 SER A CA 1
ATOM 4332 C C . SER A 1 280 ? 63.049 21.481 133.186 1.00 39.14 406 SER A C 1
ATOM 4333 O O . SER A 1 280 ? 62.777 20.973 134.280 1.00 42.58 406 SER A O 1
ATOM 4341 N N . THR A 1 281 ? 62.284 21.348 132.100 1.00 30.88 407 THR A N 1
ATOM 4342 C CA . THR A 1 281 ? 61.056 20.565 132.085 1.00 33.06 407 THR A CA 1
ATOM 4343 C C . THR A 1 281 ? 61.254 19.205 131.424 1.00 31.30 407 THR A C 1
ATOM 4344 O O . THR A 1 281 ? 60.326 18.673 130.803 1.00 33.09 407 THR A O 1
ATOM 4355 N N . ALA A 1 282 ? 62.438 18.631 131.564 1.00 30.44 408 ALA A N 1
ATOM 4356 C CA . ALA A 1 282 ? 62.808 17.404 130.885 1.00 41.71 408 ALA A CA 1
ATOM 4357 C C . ALA A 1 282 ? 62.191 16.184 131.566 1.00 42.24 408 ALA A C 1
ATOM 4358 O O . ALA A 1 282 ? 61.915 16.206 132.768 1.00 40.33 408 ALA A O 1
ATOM 4365 N N . PRO A 1 283 ? 61.975 15.099 130.815 1.00 42.06 409 PRO A N 1
ATOM 4366 C CA . PRO A 1 283 ? 61.448 13.868 131.433 1.00 39.21 409 PRO A CA 1
ATOM 4367 C C . PRO A 1 283 ? 62.381 13.264 132.467 1.00 39.13 409 PRO A C 1
ATOM 4368 O O . PRO A 1 283 ? 61.961 12.365 133.209 1.00 39.41 409 PRO A O 1
ATOM 4379 N N . THR A 1 284 ? 63.634 13.719 132.535 1.00 43.79 410 THR A N 1
ATOM 4380 C CA . THR A 1 284 ? 64.573 13.275 133.558 1.00 56.66 410 THR A CA 1
ATOM 4381 C C . THR A 1 284 ? 64.405 14.027 134.870 1.00 48.18 410 THR A C 1
ATOM 4382 O O . THR A 1 284 ? 64.980 13.612 135.883 1.00 46.00 410 THR A O 1
ATOM 4393 N N . GLU A 1 285 ? 63.652 15.116 134.866 1.00 45.43 411 GLU A N 1
ATOM 4394 C CA . GLU A 1 285 ? 63.514 16.003 136.001 1.00 49.11 411 GLU A CA 1
ATOM 4395 C C . GLU A 1 285 ? 62.119 15.896 136.594 1.00 51.11 411 GLU A C 1
ATOM 4396 O O . GLU A 1 285 ? 61.186 15.417 135.939 1.00 45.52 411 GLU A O 1
ATOM 4408 N N . PRO A 1 286 ? 61.937 16.323 137.842 1.00 44.55 412 PRO A N 1
ATOM 4409 C CA . PRO A 1 286 ? 60.590 16.317 138.423 1.00 44.98 412 PRO A CA 1
ATOM 4410 C C . PRO A 1 286 ? 59.600 17.036 137.520 1.00 39.96 412 PRO A C 1
ATOM 4411 O O . PRO A 1 286 ? 59.930 18.025 136.861 1.00 35.07 412 PRO A O 1
ATOM 4422 N N . LEU A 1 287 ? 58.374 16.521 137.502 1.00 36.93 413 LEU A N 1
ATOM 4423 C CA . LEU A 1 287 ? 57.334 17.057 136.638 1.00 42.45 413 LEU A CA 1
ATOM 4424 C C . LEU A 1 287 ? 56.983 18.498 137.004 1.00 35.92 413 LEU A C 1
ATOM 4425 O O . LEU A 1 287 ? 56.858 18.849 138.182 1.00 35.34 413 LEU A O 1
ATOM 4441 N N . THR A 1 288 ? 56.834 19.336 135.979 1.00 32.38 414 THR A N 1
ATOM 4442 C CA . THR A 1 288 ? 56.250 20.666 136.090 1.00 38.73 414 THR A CA 1
ATOM 4443 C C . THR A 1 288 ? 54.907 20.709 135.368 1.00 36.19 414 THR A C 1
ATOM 4444 O O . THR A 1 288 ? 54.517 19.776 134.663 1.00 34.68 414 THR A O 1
ATOM 4455 N N . HIS A 1 289 ? 54.192 21.826 135.529 1.00 32.42 415 HIS A N 1
ATOM 4456 C CA . HIS A 1 289 ? 52.897 21.924 134.867 1.00 37.57 415 HIS A CA 1
ATOM 4457 C C . HIS A 1 289 ? 53.015 22.069 133.352 1.00 37.14 415 HIS A C 1
ATOM 4458 O O . HIS A 1 289 ? 51.983 22.095 132.669 1.00 31.74 415 HIS A O 1
ATOM 4472 N N . TRP A 1 290 ? 54.232 22.147 132.807 1.00 32.93 416 TRP A N 1
ATOM 4473 C CA . TRP A 1 290 ? 54.404 22.107 131.361 1.00 34.18 416 TRP A CA 1
ATOM 4474 C C . TRP A 1 290 ? 54.444 20.681 130.828 1.00 34.36 416 TRP A C 1
ATOM 4475 O O . TRP A 1 290 ? 54.227 20.475 129.628 1.00 37.74 416 TRP A O 1
ATOM 4496 N N . TYR A 1 291 ? 54.717 19.702 131.684 1.00 29.42 417 TYR A N 1
ATOM 4497 C CA . TYR A 1 291 ? 54.727 18.285 131.284 1.00 34.21 417 TYR A CA 1
ATOM 4498 C C . TYR A 1 291 ? 55.769 18.127 130.172 1.00 35.53 417 TYR A C 1
ATOM 4499 O O . TYR A 1 291 ? 56.851 18.730 130.244 1.00 27.43 417 TYR A O 1
ATOM 4517 N N . GLN A 1 292 ? 55.477 17.321 129.158 1.00 39.55 418 GLN A N 1
ATOM 4518 C CA . GLN A 1 292 ? 56.239 17.251 127.926 1.00 37.10 418 GLN A CA 1
ATOM 4519 C C . GLN A 1 292 ? 55.233 17.122 126.792 1.00 39.49 418 GLN A C 1
ATOM 4520 O O . GLN A 1 292 ? 54.059 16.827 127.019 1.00 33.02 418 GLN A O 1
ATOM 4534 N N . VAL A 1 293 ? 55.691 17.369 125.566 1.00 31.71 419 VAL A N 1
ATOM 4535 C CA . VAL A 1 293 ? 54.826 17.363 124.390 1.00 34.37 419 VAL A CA 1
ATOM 4536 C C . VAL A 1 293 ? 55.404 16.404 123.361 1.00 39.19 419 VAL A C 1
ATOM 4537 O O . VAL A 1 293 ? 56.587 16.504 123.006 1.00 34.98 419 VAL A O 1
ATOM 4550 N N . ARG A 1 294 ? 54.565 15.495 122.870 1.00 35.71 420 ARG A N 1
ATOM 4551 C CA . ARG A 1 294 ? 54.934 14.541 121.834 1.00 39.32 420 ARG A CA 1
ATOM 4552 C C . ARG A 1 294 ? 54.068 14.768 120.604 1.00 37.75 420 ARG A C 1
ATOM 4553 O O . ARG A 1 294 ? 52.858 14.973 120.723 1.00 32.71 420 ARG A O 1
ATOM 4574 N N . CYS A 1 295 ? 54.690 14.725 119.428 1.00 41.14 421 CYS A N 1
ATOM 4575 C CA . CYS A 1 295 ? 53.997 14.890 118.157 1.00 37.20 421 CYS A CA 1
ATOM 4576 C C . CYS A 1 295 ? 54.087 13.583 117.382 1.00 34.54 421 CYS A C 1
ATOM 4577 O O . CYS A 1 295 ? 55.180 13.165 116.988 1.00 35.43 421 CYS A O 1
ATOM 4585 N N . LEU A 1 296 ? 52.944 12.946 117.164 1.00 32.52 422 LEU A N 1
ATOM 4586 C CA . LEU A 1 296 ? 52.935 11.644 116.528 1.00 38.46 422 LEU A CA 1
ATOM 4587 C C . LEU A 1 296 ? 53.204 11.765 115.031 1.00 43.30 422 LEU A C 1
ATOM 4588 O O . LEU A 1 296 ? 53.083 12.835 114.426 1.00 41.88 422 LEU A O 1
ATOM 4604 N N . PHE A 1 297 ? 53.584 10.641 114.431 1.00 45.53 423 PHE A N 1
ATOM 4605 C CA . PHE A 1 297 ? 53.729 10.521 112.984 1.00 44.69 423 PHE A CA 1
ATOM 4606 C C . PHE A 1 297 ? 52.524 9.774 112.441 1.00 41.42 423 PHE A C 1
ATOM 4607 O O . PHE A 1 297 ? 52.170 8.706 112.948 1.00 40.74 423 PHE A O 1
ATOM 4624 N N . GLN A 1 298 ? 51.884 10.346 111.425 1.00 53.26 424 GLN A N 1
ATOM 4625 C CA . GLN A 1 298 ? 50.743 9.677 110.802 1.00 53.75 424 GLN A CA 1
ATOM 4626 C C . GLN A 1 298 ? 51.087 8.235 110.455 1.00 47.61 424 GLN A C 1
ATOM 4627 O O . GLN A 1 298 ? 50.357 7.300 110.817 1.00 41.31 424 GLN A O 1
ATOM 4641 N N . SER A 1 299 ? 52.212 8.044 109.768 1.00 42.45 425 SER A N 1
ATOM 4642 C CA . SER A 1 299 ? 52.775 6.725 109.520 1.00 43.34 425 SER A CA 1
ATOM 4643 C C . SER A 1 299 ? 54.087 6.597 110.273 1.00 41.45 425 SER A C 1
ATOM 4644 O O . SER A 1 299 ? 54.941 7.505 110.162 1.00 47.44 425 SER A O 1
ATOM 4652 N N . PRO A 1 300 ? 54.306 5.536 111.043 1.00 42.21 426 PRO A N 1
ATOM 4653 C CA . PRO A 1 300 ? 55.570 5.406 111.771 1.00 41.81 426 PRO A CA 1
ATOM 4654 C C . PRO A 1 300 ? 56.691 4.897 110.864 1.00 41.23 426 PRO A C 1
ATOM 4655 O O . PRO A 1 300 ? 56.461 4.368 109.774 1.00 39.88 426 PRO A O 1
ATOM 4666 N N . LEU A 1 301 ? 57.915 5.052 111.340 1.00 35.76 427 LEU A N 1
ATOM 4667 C CA . LEU A 1 301 ? 59.122 4.822 110.546 1.00 37.92 427 LEU A CA 1
ATOM 4668 C C . LEU A 1 301 ? 59.996 3.768 111.212 1.00 47.13 427 LEU A C 1
ATOM 4669 O O . LEU A 1 301 ? 60.448 3.961 112.343 1.00 42.82 427 LEU A O 1
ATOM 4685 N N . PHE A 1 302 ? 60.254 2.675 110.492 1.00 41.24 428 PHE A N 1
ATOM 4686 C CA . PHE A 1 302 ? 61.163 1.658 110.985 1.00 43.74 428 PHE A CA 1
ATOM 4687 C C . PHE A 1 302 ? 62.598 2.170 110.947 1.00 41.76 428 PHE A C 1
ATOM 4688 O O . PHE A 1 302 ? 63.061 2.682 109.922 1.00 47.23 428 PHE A O 1
ATOM 4705 N N . ALA A 1 303 ? 63.309 2.024 112.060 1.00 41.45 429 ALA A N 1
ATOM 4706 C CA . ALA A 1 303 ? 64.710 2.393 112.134 1.00 39.60 429 ALA A CA 1
ATOM 4707 C C . ALA A 1 303 ? 65.436 1.379 112.997 1.00 41.56 429 ALA A C 1
ATOM 4708 O O . ALA A 1 303 ? 64.885 0.871 113.974 1.00 46.45 429 ALA A O 1
ATOM 4715 N N . LYS A 1 304 ? 66.676 1.083 112.628 1.00 52.91 430 LYS A N 1
ATOM 4716 C CA . LYS A 1 304 ? 67.545 0.234 113.429 1.00 52.46 430 LYS A CA 1
ATOM 4717 C C . LYS A 1 304 ? 68.660 1.074 114.034 1.00 50.40 430 LYS A C 1
ATOM 4718 O O . LYS A 1 304 ? 68.993 2.154 113.539 1.00 52.68 430 LYS A O 1
ATOM 4737 N N . ALA A 1 305 ? 69.214 0.573 115.134 1.00 51.25 431 ALA A N 1
ATOM 4738 C CA . ALA A 1 305 ? 70.334 1.243 115.780 1.00 46.09 431 ALA A CA 1
ATOM 4739 C C . ALA A 1 305 ? 71.472 1.409 114.786 1.00 45.54 431 ALA A C 1
ATOM 4740 O O . ALA A 1 305 ? 71.939 0.429 114.195 1.00 51.73 431 ALA A O 1
ATOM 4747 N N . GLY A 1 306 ? 71.914 2.650 114.597 1.00 45.73 432 GLY A N 1
ATOM 4748 C CA . GLY A 1 306 ? 72.924 2.981 113.617 1.00 47.64 432 GLY A CA 1
ATOM 4749 C C . GLY A 1 306 ? 72.394 3.742 112.421 1.00 47.23 432 GLY A C 1
ATOM 4750 O O . GLY A 1 306 ? 73.179 4.381 111.708 1.00 48.60 432 GLY A O 1
ATOM 4754 N N . ASP A 1 307 ? 71.091 3.677 112.164 1.00 45.53 433 ASP A N 1
ATOM 4755 C CA . ASP A 1 307 ? 70.496 4.497 111.123 1.00 45.07 433 ASP A CA 1
ATOM 4756 C C . ASP A 1 307 ? 70.460 5.957 111.568 1.00 48.37 433 ASP A C 1
ATOM 4757 O O . ASP A 1 307 ? 70.664 6.285 112.740 1.00 45.80 433 ASP A O 1
ATOM 4766 N N . THR A 1 308 ? 70.195 6.843 110.612 1.00 44.19 434 THR A N 1
ATOM 4767 C CA . THR A 1 308 ? 70.006 8.261 110.886 1.00 46.47 434 THR A CA 1
ATOM 4768 C C . THR A 1 308 ? 68.586 8.655 110.509 1.00 42.99 434 THR A C 1
ATOM 4769 O O . THR A 1 308 ? 68.140 8.378 109.391 1.00 43.96 434 THR A O 1
ATOM 4780 N N . LEU A 1 309 ? 67.878 9.277 111.449 1.00 43.40 435 LEU A N 1
ATOM 4781 C CA . LEU A 1 309 ? 66.576 9.882 111.196 1.00 43.60 435 LEU A CA 1
ATOM 4782 C C . LEU A 1 309 ? 66.785 11.378 111.004 1.00 38.62 435 LEU A C 1
ATOM 4783 O O . LEU A 1 309 ? 67.293 12.053 111.903 1.00 44.04 435 LEU A O 1
ATOM 4799 N N . SER A 1 310 ? 66.405 11.889 109.840 1.00 40.00 436 SER A N 1
ATOM 4800 C CA . SER A 1 310 ? 66.649 13.280 109.500 1.00 41.80 436 SER A CA 1
ATOM 4801 C C . SER A 1 310 ? 65.370 13.933 108.997 1.00 42.46 436 SER A C 1
ATOM 4802 O O . SER A 1 310 ? 64.476 13.270 108.464 1.00 42.99 436 SER A O 1
ATOM 4810 N N . GLY A 1 311 ? 65.303 15.246 109.165 1.00 38.15 437 GLY A N 1
ATOM 4811 C CA . GLY A 1 311 ? 64.162 16.003 108.698 1.00 40.06 437 GLY A CA 1
ATOM 4812 C C . GLY A 1 311 ? 64.115 17.355 109.387 1.00 46.33 437 GLY A C 1
ATOM 4813 O O . GLY A 1 311 ? 65.097 17.803 109.977 1.00 45.92 437 GLY A O 1
ATOM 4817 N N A THR A 1 312 ? 62.947 17.978 109.303 1.00 40.86 438 THR A N 1
ATOM 4818 C CA A THR A 1 312 ? 62.734 19.314 109.831 1.00 41.91 438 THR A CA 1
ATOM 4819 C C A THR A 1 312 ? 61.446 19.346 110.636 1.00 45.73 438 THR A C 1
ATOM 4820 O O A THR A 1 312 ? 60.476 18.650 110.320 1.00 39.04 438 THR A O 1
ATOM 4831 N N . CYS A 1 313 ? 61.455 20.155 111.695 1.00 41.62 439 CYS A N 1
ATOM 4832 C CA . CYS A 1 313 ? 60.239 20.510 112.428 1.00 40.84 439 CYS A CA 1
ATOM 4833 C C . CYS A 1 313 ? 60.051 22.013 112.242 1.00 44.19 439 CYS A C 1
ATOM 4834 O O . CYS A 1 313 ? 60.872 22.809 112.712 1.00 40.49 439 CYS A O 1
ATOM 4842 N N . LEU A 1 314 ? 58.977 22.401 111.564 1.00 39.35 440 LEU A N 1
ATOM 4843 C CA . LEU A 1 314 ? 58.728 23.788 111.199 1.00 40.18 440 LEU A CA 1
ATOM 4844 C C . LEU A 1 314 ? 57.479 24.281 111.911 1.00 35.46 440 LEU A C 1
ATOM 4845 O O . LEU A 1 314 ? 56.404 23.689 111.767 1.00 36.57 440 LEU A O 1
ATOM 4861 N N . LEU A 1 315 ? 57.620 25.373 112.658 1.00 35.71 441 LEU A N 1
ATOM 4862 C CA . LEU A 1 315 ? 56.523 25.975 113.406 1.00 36.46 441 LEU A CA 1
ATOM 4863 C C . LEU A 1 315 ? 56.181 27.321 112.784 1.00 34.16 441 LEU A C 1
ATOM 4864 O O . LEU A 1 315 ? 57.045 28.198 112.685 1.00 31.89 441 LEU A O 1
ATOM 4880 N N . ILE A 1 316 ? 54.921 27.486 112.387 1.00 34.76 442 ILE A N 1
ATOM 4881 C CA . ILE A 1 316 ? 54.453 28.696 111.722 1.00 33.18 442 ILE A CA 1
ATOM 4882 C C . ILE A 1 316 ? 53.451 29.382 112.634 1.00 35.32 442 ILE A C 1
ATOM 4883 O O . ILE A 1 316 ? 52.383 28.827 112.922 1.00 40.23 442 ILE A O 1
ATOM 4899 N N . ALA A 1 317 ? 53.785 30.592 113.077 1.00 34.32 443 ALA A N 1
ATOM 4900 C CA . ALA A 1 317 ? 52.888 31.328 113.960 1.00 37.39 443 ALA A CA 1
ATOM 4901 C C . ALA A 1 317 ? 51.560 31.604 113.264 1.00 39.31 443 ALA A C 1
ATOM 4902 O O . ALA A 1 317 ? 51.515 31.908 112.069 1.00 40.71 443 ALA A O 1
ATOM 4909 N N . ASN A 1 318 ? 50.474 31.485 114.022 1.00 37.38 444 ASN A N 1
ATOM 4910 C CA . ASN A 1 318 ? 49.128 31.774 113.556 1.00 37.99 444 ASN A CA 1
ATOM 4911 C C . ASN A 1 318 ? 48.501 32.847 114.438 1.00 41.77 444 ASN A C 1
ATOM 4912 O O . ASN A 1 318 ? 49.046 33.230 115.478 1.00 38.07 444 ASN A O 1
ATOM 4923 N N . LYS 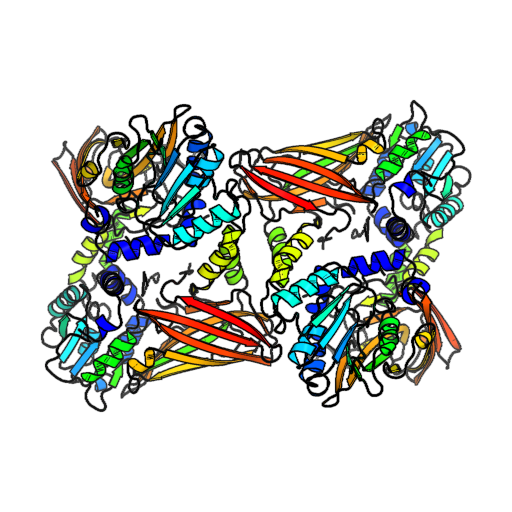A 1 319 ? 47.327 33.317 114.023 1.00 39.05 445 LYS A N 1
ATOM 4924 C CA . LYS A 1 319 ? 46.645 34.399 114.722 1.00 44.12 445 LYS A CA 1
ATOM 4925 C C . LYS A 1 319 ? 45.884 33.922 115.959 1.00 41.76 445 LYS A C 1
ATOM 4926 O O . LYS A 1 319 ? 45.171 34.722 116.575 1.00 40.83 445 LYS A O 1
ATOM 4945 N N . ARG A 1 320 ? 46.027 32.651 116.342 1.00 40.20 446 ARG A N 1
ATOM 4946 C CA . ARG A 1 320 ? 45.452 32.126 117.575 1.00 37.81 446 ARG A CA 1
ATOM 4947 C C . ARG A 1 320 ? 46.494 31.991 118.680 1.00 35.86 446 ARG A C 1
ATOM 4948 O O . ARG A 1 320 ? 46.371 31.127 119.551 1.00 34.79 446 ARG A O 1
ATOM 4969 N N . GLN A 1 321 ? 47.533 32.825 118.646 1.00 38.49 447 GLN A N 1
ATOM 4970 C CA . GLN A 1 321 ? 48.566 32.848 119.680 1.00 39.79 447 GLN A CA 1
ATOM 4971 C C . GLN A 1 321 ? 49.262 31.499 119.822 1.00 38.44 447 GLN A C 1
ATOM 4972 O O . GLN A 1 321 ? 49.796 31.172 120.883 1.00 38.12 447 GLN A O 1
ATOM 4986 N N . SER A 1 322 ? 49.272 30.703 118.761 1.00 38.78 448 SER A N 1
ATOM 4987 C CA . SER A 1 322 ? 49.908 29.395 118.806 1.00 42.70 448 SER A CA 1
ATOM 4988 C C . SER A 1 322 ? 50.670 29.201 117.501 1.00 38.91 448 SER A C 1
ATOM 4989 O O . SER A 1 322 ? 50.980 30.160 116.788 1.00 39.92 448 SER A O 1
ATOM 4997 N N . TYR A 1 323 ? 50.980 27.951 117.178 1.00 37.11 449 TYR A N 1
ATOM 4998 C CA . TYR A 1 323 ? 51.785 27.627 116.016 1.00 36.92 449 TYR A CA 1
ATOM 4999 C C . TYR A 1 323 ? 51.168 26.457 115.268 1.00 39.00 449 TYR A C 1
ATOM 5000 O O . TYR A 1 323 ? 50.616 25.540 115.882 1.00 36.55 449 TYR A O 1
ATOM 5018 N N . ASP A 1 324 ? 51.254 26.508 113.939 1.00 34.60 450 ASP A N 1
ATOM 5019 C CA . ASP A 1 324 ? 50.981 25.352 113.098 1.00 34.90 450 ASP A CA 1
ATOM 5020 C C . ASP A 1 324 ? 52.262 24.537 113.002 1.00 35.89 450 ASP A C 1
ATOM 5021 O O . ASP A 1 324 ? 53.315 25.071 112.633 1.00 38.08 450 ASP A O 1
ATOM 5030 N N . ILE A 1 325 ? 52.187 23.260 113.350 1.00 32.84 451 ILE A N 1
ATOM 5031 C CA . ILE A 1 325 ? 53.362 22.391 113.368 1.00 37.60 451 ILE A CA 1
ATOM 5032 C C . ILE A 1 325 ? 53.379 21.559 112.092 1.00 38.32 451 ILE A C 1
ATOM 5033 O O . ILE A 1 325 ? 52.350 21.001 111.689 1.00 34.83 451 ILE A O 1
ATOM 5049 N N . SER A 1 326 ? 54.545 21.483 111.459 1.00 34.59 452 SER A N 1
ATOM 5050 C CA . SER A 1 326 ? 54.797 20.582 110.346 1.00 37.12 452 SER A CA 1
ATOM 5051 C C . SER A 1 326 ? 56.062 19.801 110.648 1.00 36.63 452 SER A C 1
ATOM 5052 O O . SER A 1 326 ? 57.109 20.399 110.912 1.00 33.39 452 SER A O 1
ATOM 5060 N N . ILE A 1 327 ? 55.968 18.475 110.617 1.00 32.44 453 ILE A N 1
ATOM 5061 C CA . ILE A 1 327 ? 57.109 17.613 110.891 1.00 34.17 453 ILE A CA 1
ATOM 5062 C C . ILE A 1 327 ? 57.293 16.661 109.718 1.00 39.16 453 ILE A C 1
ATOM 5063 O O . ILE A 1 327 ? 56.394 15.872 109.409 1.00 41.04 453 ILE A O 1
ATOM 5079 N N . VAL A 1 328 ? 58.451 16.734 109.071 1.00 39.65 454 VAL A N 1
ATOM 5080 C CA . VAL A 1 328 ? 58.847 15.811 108.015 1.00 36.41 454 VAL A CA 1
ATOM 5081 C C . VAL A 1 328 ? 60.072 15.056 108.507 1.00 44.02 454 VAL A C 1
ATOM 5082 O O . VAL A 1 328 ? 61.007 15.665 109.044 1.00 37.54 454 VAL A O 1
ATOM 5095 N N . ALA A 1 329 ? 60.065 13.736 108.340 1.00 36.92 455 ALA A N 1
ATOM 5096 C CA . ALA A 1 329 ? 61.174 12.920 108.819 1.00 39.86 455 ALA A CA 1
ATOM 5097 C C . ALA A 1 329 ? 61.333 11.691 107.934 1.00 41.33 455 ALA A C 1
ATOM 5098 O O . ALA A 1 329 ? 60.344 11.109 107.480 1.00 37.31 455 ALA A O 1
ATOM 5105 N N . GLN A 1 330 ? 62.585 11.299 107.703 1.00 43.13 456 GLN A N 1
ATOM 5106 C CA . GLN A 1 330 ? 62.896 10.113 106.923 1.00 45.88 456 GLN A CA 1
ATOM 5107 C C . GLN A 1 330 ? 64.061 9.371 107.555 1.00 45.93 456 GLN A C 1
ATOM 5108 O O . GLN A 1 330 ? 64.936 9.978 108.186 1.00 45.82 456 GLN A O 1
ATOM 5122 N N . VAL A 1 331 ? 64.058 8.049 107.388 1.00 45.97 457 VAL A N 1
ATOM 5123 C CA . VAL A 1 331 ? 65.235 7.234 107.672 1.00 55.19 457 VAL A CA 1
ATOM 5124 C C . VAL A 1 331 ? 66.109 7.248 106.425 1.00 47.56 457 VAL A C 1
ATOM 5125 O O . VAL A 1 331 ? 65.677 6.809 105.354 1.00 46.58 457 VAL A O 1
ATOM 5138 N N . ASP A 1 332 ? 67.334 7.765 106.560 1.00 52.69 458 ASP A N 1
ATOM 5139 C CA . ASP A 1 332 ? 68.181 7.996 105.391 1.00 47.47 458 ASP A CA 1
ATOM 5140 C C . ASP A 1 332 ? 68.642 6.697 104.747 1.00 55.59 458 ASP A C 1
ATOM 5141 O O . ASP A 1 332 ? 68.971 6.681 103.552 1.00 50.51 458 ASP A O 1
ATOM 5150 N N . GLN A 1 333 ? 68.715 5.613 105.516 1.00 60.76 459 GLN A N 1
ATOM 5151 C CA . GLN A 1 333 ? 69.192 4.352 104.965 1.00 58.69 459 GLN A CA 1
ATOM 5152 C C . GLN A 1 333 ? 68.143 3.667 104.100 1.00 57.75 459 GLN A C 1
ATOM 5153 O O . GLN A 1 333 ? 68.494 2.794 103.301 1.00 51.35 459 GLN A O 1
ATOM 5167 N N . THR A 1 334 ? 66.870 4.057 104.231 1.00 47.98 460 THR A N 1
ATOM 5168 C CA . THR A 1 334 ? 65.785 3.426 103.497 1.00 47.60 460 THR A CA 1
ATOM 5169 C C . THR A 1 334 ? 65.003 4.374 102.600 1.00 47.27 460 THR A C 1
ATOM 5170 O O . THR A 1 334 ? 64.337 3.901 101.674 1.00 48.15 460 THR A O 1
ATOM 5181 N N . GLY A 1 335 ? 65.056 5.681 102.843 1.00 46.68 461 GLY A N 1
ATOM 5182 C CA . GLY A 1 335 ? 64.202 6.619 102.150 1.00 46.21 461 GLY A CA 1
ATOM 5183 C C . GLY A 1 335 ? 62.783 6.673 102.664 1.00 50.94 461 GLY A C 1
ATOM 5184 O O . GLY A 1 335 ? 62.029 7.570 102.260 1.00 49.47 461 GLY A O 1
ATOM 5188 N N . SER A 1 336 ? 62.385 5.743 103.526 1.00 46.78 462 SER A N 1
ATOM 5189 C CA . SER A 1 336 ? 61.081 5.804 104.168 1.00 43.74 462 SER A CA 1
ATOM 5190 C C . SER A 1 336 ? 60.908 7.133 104.878 1.00 45.90 462 SER A C 1
ATOM 5191 O O . SER A 1 336 ? 61.732 7.514 105.713 1.00 50.85 462 SER A O 1
ATOM 5199 N N . LYS A 1 337 ? 59.846 7.852 104.527 1.00 42.12 463 LYS A N 1
ATOM 5200 C CA . LYS A 1 337 ? 59.584 9.176 105.079 1.00 47.57 463 LYS A CA 1
ATOM 5201 C C . LYS A 1 337 ? 58.194 9.226 105.703 1.00 50.31 463 LYS A C 1
ATOM 5202 O O . LYS A 1 337 ? 57.358 8.341 105.499 1.00 42.97 463 LYS A O 1
ATOM 5221 N N . SER A 1 338 ? 57.958 10.286 106.475 1.00 41.33 464 SER A N 1
ATOM 5222 C CA . SER A 1 338 ? 56.681 10.494 107.138 1.00 44.46 464 SER A CA 1
ATOM 5223 C C . SER A 1 338 ? 56.491 11.985 107.385 1.00 42.29 464 SER A C 1
ATOM 5224 O O . SER A 1 338 ? 57.431 12.685 107.771 1.00 42.69 464 SER A O 1
ATOM 5232 N N . SER A 1 339 ? 55.274 12.463 107.148 1.00 45.17 465 SER A N 1
ATOM 5233 C CA . SER A 1 339 ? 54.897 13.850 107.372 1.00 40.49 465 SER A CA 1
ATOM 5234 C C . SER A 1 339 ? 53.832 13.912 108.458 1.00 52.51 465 SER A C 1
ATOM 5235 O O . SER A 1 339 ? 53.236 12.899 108.836 1.00 64.22 465 SER A O 1
ATOM 5243 N N . ASN A 1 340 ? 53.599 15.116 108.976 1.00 48.05 466 ASN A N 1
ATOM 5244 C CA . ASN A 1 340 ? 52.487 15.316 109.896 1.00 44.20 466 ASN A CA 1
ATOM 5245 C C . ASN A 1 340 ? 52.243 16.805 110.095 1.00 36.69 466 ASN A C 1
ATOM 5246 O O . ASN A 1 340 ? 53.182 17.605 110.128 1.00 35.14 466 ASN A O 1
ATOM 5257 N N . LEU A 1 341 ? 50.972 17.146 110.281 1.00 35.46 467 LEU A N 1
ATOM 5258 C CA . LEU A 1 341 ? 50.532 18.502 110.573 1.00 35.66 467 LEU A CA 1
ATOM 5259 C C . LEU A 1 341 ? 49.708 18.471 111.852 1.00 36.68 467 LEU A C 1
ATOM 5260 O O . LEU A 1 341 ? 48.706 17.750 111.930 1.00 34.39 467 LEU A O 1
ATOM 5276 N N . LEU A 1 342 ? 50.136 19.243 112.849 1.00 38.56 468 LEU A N 1
ATOM 5277 C CA . LEU A 1 342 ? 49.470 19.308 114.138 1.00 30.59 468 LEU A CA 1
ATOM 5278 C C . LEU A 1 342 ? 49.175 20.759 114.484 1.00 31.60 468 LEU A C 1
ATOM 5279 O O . LEU A 1 342 ? 49.859 21.674 114.017 1.00 32.87 468 LEU A O 1
ATOM 5295 N N . ASP A 1 343 ? 48.144 20.961 115.307 1.00 30.48 469 ASP A N 1
ATOM 5296 C CA . ASP A 1 343 ? 47.764 22.285 115.796 1.00 36.71 469 ASP A CA 1
ATOM 5297 C C . ASP A 1 343 ? 48.165 22.383 117.267 1.00 34.78 469 ASP A C 1
ATOM 5298 O O . ASP A 1 343 ? 47.553 21.744 118.129 1.00 34.31 469 ASP A O 1
ATOM 5307 N N . LEU A 1 344 ? 49.184 23.196 117.555 1.00 37.08 470 LEU A N 1
ATOM 5308 C CA . LEU A 1 344 ? 49.703 23.292 118.919 1.00 35.55 470 LEU A CA 1
ATOM 5309 C C . LEU A 1 344 ? 48.690 23.888 119.888 1.00 36.63 470 LEU A C 1
ATOM 5310 O O . LEU A 1 344 ? 48.863 23.749 121.101 1.00 35.53 470 LEU A O 1
ATOM 5326 N N . LYS A 1 345 ? 47.636 24.545 119.387 1.00 40.51 471 LYS A N 1
ATOM 5327 C CA . LYS A 1 345 ? 46.654 25.188 120.253 1.00 37.58 471 LYS A CA 1
ATOM 5328 C C . LYS A 1 345 ? 45.581 24.229 120.743 1.00 39.71 471 LYS A C 1
ATOM 5329 O O . LYS A 1 345 ? 44.778 24.615 121.600 1.00 46.42 471 LYS A O 1
ATOM 5348 N N . ASN A 1 346 ? 45.539 23.008 120.217 1.00 42.69 472 ASN A N 1
ATOM 5349 C CA . ASN A 1 346 ? 44.471 22.057 120.525 1.00 40.23 472 ASN A CA 1
ATOM 5350 C C . ASN A 1 346 ? 45.061 20.710 120.942 1.00 34.14 472 ASN A C 1
ATOM 5351 O O . ASN A 1 346 ? 44.733 19.666 120.375 1.00 35.86 472 ASN A O 1
ATOM 5362 N N . PRO A 1 347 ? 45.932 20.699 121.946 1.00 35.50 473 PRO A N 1
ATOM 5363 C CA . PRO A 1 347 ? 46.551 19.441 122.369 1.00 31.14 473 PRO A CA 1
ATOM 5364 C C . PRO A 1 347 ? 45.531 18.512 123.008 1.00 35.64 473 PRO A C 1
ATOM 5365 O O . PRO A 1 347 ? 44.405 18.893 123.340 1.00 30.46 473 PRO A O 1
ATOM 5376 N N . PHE A 1 348 ? 45.949 17.264 123.173 1.00 30.49 474 PHE A N 1
ATOM 5377 C CA . PHE A 1 348 ? 45.187 16.267 123.910 1.00 35.52 474 PHE A CA 1
ATOM 5378 C C . PHE A 1 348 ? 45.925 16.015 125.219 1.00 40.92 474 PHE A C 1
ATOM 5379 O O . PHE A 1 348 ? 46.998 15.403 125.223 1.00 30.14 474 PHE A O 1
ATOM 5396 N N . PHE A 1 349 ? 45.363 16.508 126.325 1.00 39.80 475 PHE A N 1
ATOM 5397 C CA . PHE A 1 349 ? 45.940 16.257 127.642 1.00 33.64 475 PHE A CA 1
ATOM 5398 C C . PHE A 1 349 ? 45.704 14.803 128.020 1.00 31.54 475 PHE A C 1
ATOM 5399 O O . PHE A 1 349 ? 44.574 14.409 128.313 1.00 33.24 475 PHE A O 1
ATOM 5416 N N . ARG A 1 350 ? 46.770 14.002 128.011 1.00 37.70 476 ARG A N 1
ATOM 5417 C CA . ARG A 1 350 ? 46.664 12.564 128.225 1.00 42.81 476 ARG A CA 1
ATOM 5418 C C . ARG A 1 350 ? 47.041 12.133 129.637 1.00 42.02 476 ARG A C 1
ATOM 5419 O O . ARG A 1 350 ? 46.663 11.033 130.053 1.00 32.65 476 ARG A O 1
ATOM 5440 N N . TYR A 1 351 ? 47.754 12.975 130.381 1.00 39.68 477 TYR A N 1
ATOM 5441 C CA . TYR A 1 351 ? 48.276 12.591 131.686 1.00 49.65 477 TYR A CA 1
ATOM 5442 C C . TYR A 1 351 ? 47.174 12.031 132.576 1.00 59.79 477 TYR A C 1
ATOM 5443 O O . TYR A 1 351 ? 46.042 12.528 132.589 1.00 35.97 477 TYR A O 1
ATOM 5461 N N . THR A 1 352 ? 47.521 10.992 133.337 1.00 65.20 478 THR A N 1
ATOM 5462 C CA . THR A 1 352 ? 46.574 10.325 134.218 1.00 65.56 478 THR A CA 1
ATOM 5463 C C . THR A 1 352 ? 47.044 10.245 135.663 1.00 63.76 478 THR A C 1
ATOM 5464 O O . THR A 1 352 ? 46.327 9.680 136.498 1.00 71.93 478 THR A O 1
ATOM 5475 N N . GLY A 1 353 ? 48.217 10.786 135.985 1.00 63.52 479 GLY A N 1
ATOM 5476 C CA . GLY A 1 353 ? 48.778 10.683 137.310 1.00 62.77 479 GLY A CA 1
ATOM 5477 C C . GLY A 1 353 ? 49.617 9.441 137.531 1.00 64.76 479 GLY A C 1
ATOM 5478 O O . GLY A 1 353 ? 50.511 9.450 138.384 1.00 63.66 479 GLY A O 1
ATOM 5482 N N . THR A 1 354 ? 49.354 8.372 136.785 1.00 66.78 480 THR A N 1
ATOM 5483 C CA . THR A 1 354 ? 50.140 7.157 136.928 1.00 68.60 480 THR A CA 1
ATOM 5484 C C . THR A 1 354 ? 51.577 7.399 136.489 1.00 69.84 480 THR A C 1
ATOM 5485 O O . THR A 1 354 ? 51.833 8.094 135.502 1.00 68.97 480 THR A O 1
ATOM 5496 N N . THR A 1 355 ? 52.513 6.828 137.236 1.00 70.88 481 THR A N 1
ATOM 5497 C CA . THR A 1 355 ? 53.911 6.892 136.849 1.00 71.86 481 THR A CA 1
ATOM 5498 C C . THR A 1 355 ? 54.086 6.235 135.481 1.00 62.72 481 THR A C 1
ATOM 5499 O O . THR A 1 355 ? 53.552 5.140 135.254 1.00 62.39 481 THR A O 1
ATOM 5510 N N . PRO A 1 356 ? 54.802 6.861 134.547 1.00 62.50 482 PRO A N 1
ATOM 5511 C CA . PRO A 1 356 ? 54.914 6.281 133.201 1.00 58.12 482 PRO A CA 1
ATOM 5512 C C . PRO A 1 356 ? 55.529 4.891 133.248 1.00 61.32 482 PRO A C 1
ATOM 5513 O O . PRO A 1 356 ? 56.593 4.681 133.837 1.00 57.25 482 PRO A O 1
ATOM 5524 N N . SER A 1 357 ? 54.842 3.935 132.625 1.00 67.81 483 SER A N 1
ATOM 5525 C CA . SER A 1 357 ? 55.328 2.569 132.606 1.00 67.93 483 SER A CA 1
ATOM 5526 C C . SER A 1 357 ? 56.520 2.447 131.653 1.00 63.93 483 SER A C 1
ATOM 5527 O O . SER A 1 357 ? 56.584 3.142 130.633 1.00 67.62 483 SER A O 1
ATOM 5535 N N . PRO A 1 358 ? 57.485 1.585 131.967 1.00 68.67 484 PRO A N 1
ATOM 5536 C CA . PRO A 1 358 ? 58.643 1.413 131.080 1.00 60.84 484 PRO A CA 1
ATOM 5537 C C . PRO A 1 358 ? 58.260 0.648 129.826 1.00 65.21 484 PRO A C 1
ATOM 5538 O O . PRO A 1 358 ? 57.430 -0.273 129.882 1.00 70.23 484 PRO A O 1
ATOM 5549 N N . PRO A 1 359 ? 58.838 0.994 128.678 1.00 52.46 485 PRO A N 1
ATOM 5550 C CA . PRO A 1 359 ? 58.491 0.282 127.452 1.00 48.47 485 PRO A CA 1
ATOM 5551 C C . PRO A 1 359 ? 58.871 -1.178 127.552 1.00 54.21 485 PRO A C 1
ATOM 5552 O O . PRO A 1 359 ? 59.842 -1.540 128.244 1.00 62.85 485 PRO A O 1
ATOM 5563 N N . PRO A 1 360 ? 58.135 -2.063 126.881 1.00 47.51 486 PRO A N 1
ATOM 5564 C CA . PRO A 1 360 ? 58.465 -3.491 126.941 1.00 51.29 486 PRO A CA 1
ATOM 5565 C C . PRO A 1 360 ? 59.816 -3.760 126.300 1.00 50.75 486 PRO A C 1
ATOM 5566 O O . PRO A 1 360 ? 60.400 -2.918 125.616 1.00 63.40 486 PRO A O 1
ATOM 5577 N N . GLY A 1 361 ? 60.315 -4.970 126.536 1.00 50.92 487 GLY A N 1
ATOM 5578 C CA . GLY A 1 361 ? 61.603 -5.352 125.994 1.00 47.18 487 GLY A CA 1
ATOM 5579 C C . GLY A 1 361 ? 62.764 -4.558 126.540 1.00 52.51 487 GLY A C 1
ATOM 5580 O O . GLY A 1 361 ? 63.804 -4.469 125.882 1.00 42.78 487 GLY A O 1
ATOM 5584 N N . SER A 1 362 ? 62.622 -3.983 127.732 1.00 48.26 488 SER A N 1
ATOM 5585 C CA . SER A 1 362 ? 63.662 -3.147 128.310 1.00 56.64 488 SER A CA 1
ATOM 5586 C C . SER A 1 362 ? 64.454 -3.848 129.406 1.00 57.58 488 SER A C 1
ATOM 5587 O O . SER A 1 362 ? 65.467 -3.302 129.857 1.00 53.45 488 SER A O 1
ATOM 5595 N N . HIS A 1 363 ? 64.034 -5.035 129.839 1.00 42.39 489 HIS A N 1
ATOM 5596 C CA . HIS A 1 363 ? 64.806 -5.797 130.816 1.00 42.92 489 HIS A CA 1
ATOM 5597 C C . HIS A 1 363 ? 65.925 -6.547 130.105 1.00 46.82 489 HIS A C 1
ATOM 5598 O O . HIS A 1 363 ? 65.660 -7.423 129.274 1.00 44.21 489 HIS A O 1
ATOM 5612 N N . TYR A 1 364 ? 67.169 -6.208 130.432 1.00 52.17 490 TYR A N 1
ATOM 5613 C CA . TYR A 1 364 ? 68.326 -6.937 129.934 1.00 53.81 490 TYR A CA 1
ATOM 5614 C C . TYR A 1 364 ? 68.808 -8.003 130.909 1.00 46.99 490 TYR A C 1
ATOM 5615 O O . TYR A 1 364 ? 69.706 -8.780 130.563 1.00 46.05 490 TYR A O 1
ATOM 5633 N N . THR A 1 365 ? 68.219 -8.060 132.103 1.00 45.67 491 THR A N 1
ATOM 5634 C CA . THR A 1 365 ? 68.473 -9.103 133.080 1.00 46.24 491 THR A CA 1
ATOM 5635 C C . THR A 1 365 ? 67.134 -9.626 133.583 1.00 45.11 491 THR A C 1
ATOM 5636 O O . THR A 1 365 ? 66.117 -8.933 133.525 1.00 47.61 491 THR A O 1
ATOM 5647 N N . SER A 1 366 ? 67.139 -10.858 134.073 1.00 45.22 492 SER A N 1
ATOM 5648 C CA . SER A 1 366 ? 65.901 -11.512 134.478 1.00 44.29 492 SER A CA 1
ATOM 5649 C C . SER A 1 366 ? 65.214 -10.730 135.594 1.00 44.75 492 SER A C 1
ATOM 5650 O O . SER A 1 366 ? 65.791 -10.585 136.682 1.00 46.37 492 SER A O 1
ATOM 5658 N N . PRO A 1 367 ? 63.998 -10.217 135.381 1.00 43.61 493 PRO A N 1
ATOM 5659 C CA . PRO A 1 367 ? 63.287 -9.564 136.493 1.00 45.07 493 PRO A CA 1
ATOM 5660 C C . PRO A 1 367 ? 63.111 -10.470 137.699 1.00 49.67 493 PRO A C 1
ATOM 5661 O O . PRO A 1 367 ? 63.080 -9.980 138.835 1.00 48.41 493 PRO A O 1
ATOM 5672 N N . SER A 1 368 ? 63.004 -11.783 137.483 1.00 46.12 494 SER A N 1
ATOM 5673 C CA . SER A 1 368 ? 62.827 -12.704 138.599 1.00 48.12 494 SER A CA 1
ATOM 5674 C C . SER A 1 368 ? 64.086 -12.792 139.452 1.00 57.64 494 SER A C 1
ATOM 5675 O O . SER A 1 368 ? 64.001 -12.928 140.679 1.00 66.53 494 SER A O 1
ATOM 5683 N N . GLU A 1 369 ? 65.264 -12.728 138.825 1.00 59.76 495 GLU A N 1
ATOM 5684 C CA . GLU A 1 369 ? 66.504 -12.913 139.572 1.00 56.34 495 GLU A CA 1
ATOM 5685 C C . GLU A 1 369 ? 66.619 -11.901 140.704 1.00 65.31 495 GLU A C 1
ATOM 5686 O O . GLU A 1 369 ? 66.818 -12.273 141.867 1.00 72.39 495 GLU A O 1
ATOM 5698 N N . ASN A 1 370 ? 66.487 -10.612 140.387 1.00 66.93 496 ASN A N 1
ATOM 5699 C CA . ASN A 1 370 ? 66.554 -9.576 141.413 1.00 88.66 496 ASN A CA 1
ATOM 5700 C C . ASN A 1 370 ? 65.171 -9.009 141.707 1.00 78.89 496 ASN A C 1
ATOM 5701 O O . ASN A 1 370 ? 64.920 -7.819 141.486 1.00 88.20 496 ASN A O 1
ATOM 5712 N N . MET A 1 371 ? 64.275 -9.849 142.218 1.00 75.57 497 MET A N 1
ATOM 5713 C CA . MET A 1 371 ? 62.939 -9.407 142.612 1.00 68.88 497 MET A CA 1
ATOM 5714 C C . MET A 1 371 ? 62.803 -9.440 144.131 1.00 75.46 497 MET A C 1
ATOM 5715 O O . MET A 1 371 ? 63.406 -10.278 144.801 1.00 72.25 497 MET A O 1
ATOM 5729 N N . ARG B 1 9 ? 23.111 41.801 111.000 1.00 79.51 135 ARG B N 1
ATOM 5730 C CA . ARG B 1 9 ? 22.801 41.355 112.354 1.00 90.70 135 ARG B CA 1
ATOM 5731 C C . ARG B 1 9 ? 21.595 40.423 112.361 1.00 86.55 135 ARG B C 1
ATOM 5732 O O . ARG B 1 9 ? 20.688 40.552 111.537 1.00 91.05 135 ARG B O 1
ATOM 5752 N N . SER B 1 10 ? 21.593 39.485 113.305 1.00 63.54 136 SER B N 1
ATOM 5753 C CA . SER B 1 10 ? 20.504 38.536 113.474 1.00 65.16 136 SER B CA 1
ATOM 5754 C C . SER B 1 10 ? 20.221 38.387 114.961 1.00 58.07 136 SER B C 1
ATOM 5755 O O . SER B 1 10 ? 21.003 38.827 115.809 1.00 53.40 136 SER B O 1
ATOM 5763 N N . VAL B 1 11 ? 19.095 37.744 115.276 1.00 60.36 137 VAL B N 1
ATOM 5764 C CA . VAL B 1 11 ? 18.752 37.499 116.676 1.00 55.65 137 VAL B CA 1
ATOM 5765 C C . VAL B 1 11 ? 19.934 36.878 117.411 1.00 49.01 137 VAL B C 1
ATOM 5766 O O . VAL B 1 11 ? 20.243 37.250 118.550 1.00 59.38 137 VAL B O 1
ATOM 5779 N N . PHE B 1 12 ? 20.621 35.933 116.768 1.00 45.55 138 PHE B N 1
ATOM 5780 C CA . PHE B 1 12 ? 21.767 35.291 117.405 1.00 53.20 138 PHE B CA 1
ATOM 5781 C C . PHE B 1 12 ? 22.881 36.297 117.671 1.00 57.77 138 PHE B C 1
ATOM 5782 O O . PHE B 1 12 ? 23.289 36.506 118.819 1.00 57.85 138 PHE B O 1
ATOM 5799 N N . SER B 1 13 ? 23.383 36.938 116.614 1.00 55.96 139 SER B N 1
ATOM 5800 C CA . SER B 1 13 ? 24.561 37.789 116.741 1.00 65.89 139 SER B CA 1
ATOM 5801 C C . SER B 1 13 ? 24.368 38.915 117.750 1.00 67.54 139 SER B C 1
ATOM 5802 O O . SER B 1 13 ? 25.360 39.449 118.260 1.00 64.77 139 SER B O 1
ATOM 5810 N N . GLU B 1 14 ? 23.124 39.297 118.048 1.00 62.80 140 GLU B N 1
ATOM 5811 C CA . GLU B 1 14 ? 22.898 40.349 119.034 1.00 64.38 140 GLU B CA 1
ATOM 5812 C C . GLU B 1 14 ? 23.118 39.833 120.449 1.00 57.29 140 GLU B C 1
ATOM 5813 O O . GLU B 1 14 ? 23.867 40.433 121.228 1.00 65.83 140 GLU B O 1
ATOM 5825 N N . ARG B 1 15 ? 22.470 38.724 120.796 1.00 54.81 141 ARG B N 1
ATOM 5826 C CA . ARG B 1 15 ? 22.549 38.170 122.141 1.00 60.43 141 ARG B CA 1
ATOM 5827 C C . ARG B 1 15 ? 23.847 37.417 122.400 1.00 51.30 141 ARG B C 1
ATOM 5828 O O . ARG B 1 15 ? 24.032 36.896 123.505 1.00 46.99 141 ARG B O 1
ATOM 5849 N N . THR B 1 16 ? 24.745 37.359 121.420 1.00 54.70 142 THR B N 1
ATOM 5850 C CA . THR B 1 16 ? 25.995 36.619 121.525 1.00 49.34 142 THR B CA 1
ATOM 5851 C C . THR B 1 16 ? 27.124 37.529 121.074 1.00 52.92 142 THR B C 1
ATOM 5852 O O . THR B 1 16 ? 27.082 38.058 119.957 1.00 52.66 142 THR B O 1
ATOM 5863 N N . GLU B 1 17 ? 28.123 37.727 121.929 1.00 46.18 143 GLU B N 1
ATOM 5864 C CA . GLU B 1 17 ? 29.315 38.420 121.468 1.00 59.60 143 GLU B CA 1
ATOM 5865 C C . GLU B 1 17 ? 30.201 37.449 120.700 1.00 52.62 143 GLU B C 1
ATOM 5866 O O . GLU B 1 17 ? 30.250 36.252 120.997 1.00 43.68 143 GLU B O 1
ATOM 5878 N N . GLU B 1 18 ? 30.878 37.978 119.676 1.00 64.49 144 GLU B N 1
ATOM 5879 C CA . GLU B 1 18 ? 31.558 37.123 118.706 1.00 54.35 144 GLU B CA 1
ATOM 5880 C C . GLU B 1 18 ? 32.497 36.138 119.391 1.00 54.10 144 GLU B C 1
ATOM 5881 O O . GLU B 1 18 ? 32.494 34.942 119.080 1.00 52.29 144 GLU B O 1
ATOM 5893 N N . SER B 1 19 ? 33.301 36.625 120.339 1.00 48.08 145 SER B N 1
ATOM 5894 C CA . SER B 1 19 ? 34.315 35.778 120.963 1.00 51.40 145 SER B CA 1
ATOM 5895 C C . SER B 1 19 ? 33.705 34.542 121.611 1.00 46.36 145 SER B C 1
ATOM 5896 O O . SER B 1 19 ? 34.369 33.503 121.702 1.00 54.93 145 SER B O 1
ATOM 5904 N N . SER B 1 20 ? 32.460 34.628 122.080 1.00 52.64 146 SER B N 1
ATOM 5905 C CA . SER B 1 20 ? 31.814 33.445 122.637 1.00 41.24 146 SER B CA 1
ATOM 5906 C C . SER B 1 20 ? 31.365 32.493 121.535 1.00 39.73 146 SER B C 1
ATOM 5907 O O . SER B 1 20 ? 31.511 31.273 121.667 1.00 42.42 146 SER B O 1
ATOM 5915 N N . ALA B 1 21 ? 30.825 33.032 120.438 1.00 40.89 147 ALA B N 1
ATOM 5916 C CA . ALA B 1 21 ? 30.344 32.174 119.360 1.00 44.84 147 ALA B CA 1
ATOM 5917 C C . ALA B 1 21 ? 31.494 31.458 118.659 1.00 39.39 147 ALA B C 1
ATOM 5918 O O . ALA B 1 21 ? 31.352 30.298 118.255 1.00 40.26 147 ALA B O 1
ATOM 5925 N N . VAL B 1 22 ? 32.638 32.127 118.505 1.00 42.79 148 VAL B N 1
ATOM 5926 C CA . VAL B 1 22 ? 33.795 31.497 117.866 1.00 39.97 148 VAL B CA 1
ATOM 5927 C C . VAL B 1 22 ? 34.205 30.250 118.640 1.00 41.52 148 VAL B C 1
ATOM 5928 O O . VAL B 1 22 ? 34.185 29.130 118.114 1.00 44.07 148 VAL B O 1
ATOM 5941 N N . GLN B 1 23 ? 34.611 30.438 119.898 1.00 40.44 149 GLN B N 1
ATOM 5942 C CA . GLN B 1 23 ? 34.980 29.307 120.739 1.00 43.43 149 GLN B CA 1
ATOM 5943 C C . GLN B 1 23 ? 33.846 28.293 120.822 1.00 44.14 149 GLN B C 1
ATOM 5944 O O . GLN B 1 23 ? 34.089 27.080 120.862 1.00 35.18 149 GLN B O 1
ATOM 5958 N N . TYR B 1 24 ? 32.598 28.769 120.814 1.00 43.01 150 TYR B N 1
ATOM 5959 C CA . TYR B 1 24 ? 31.459 27.867 120.968 1.00 38.12 150 TYR B CA 1
ATOM 5960 C C . TYR B 1 24 ? 31.352 26.903 119.793 1.00 35.94 150 TYR B C 1
ATOM 5961 O O . TYR B 1 24 ? 31.296 25.683 119.982 1.00 35.98 150 TYR B O 1
ATOM 5979 N N . PHE B 1 25 ? 31.311 27.433 118.570 1.00 42.52 151 PHE B N 1
ATOM 5980 C CA . PHE B 1 25 ? 31.145 26.581 117.399 1.00 39.49 151 PHE B CA 1
ATOM 5981 C C . PHE B 1 25 ? 32.438 25.897 116.989 1.00 39.23 151 PHE B C 1
ATOM 5982 O O . PHE B 1 25 ? 32.388 24.849 116.331 1.00 41.65 151 PHE B O 1
ATOM 5999 N N . GLN B 1 26 ? 33.588 26.456 117.367 1.00 44.25 152 GLN B N 1
ATOM 6000 C CA . GLN B 1 26 ? 34.840 25.718 117.251 1.00 37.41 152 GLN B CA 1
ATOM 6001 C C . GLN B 1 26 ? 34.753 24.386 117.984 1.00 40.71 152 GLN B C 1
ATOM 6002 O O . GLN B 1 26 ? 35.165 23.347 117.454 1.00 40.86 152 GLN B O 1
ATOM 6016 N N . PHE B 1 27 ? 34.199 24.399 119.199 1.00 44.42 153 PHE B N 1
ATOM 6017 C CA . PHE B 1 27 ? 34.134 23.193 120.019 1.00 39.73 153 PHE B CA 1
ATOM 6018 C C . PHE B 1 27 ? 33.334 22.097 119.324 1.00 36.02 153 PHE B C 1
ATOM 6019 O O . PHE B 1 27 ? 33.767 20.941 119.263 1.00 38.09 153 PHE B O 1
ATOM 6036 N N . TYR B 1 28 ? 32.174 22.443 118.774 1.00 35.30 154 TYR B N 1
ATOM 6037 C CA . TYR B 1 28 ? 31.328 21.466 118.099 1.00 40.65 154 TYR B CA 1
ATOM 6038 C C . TYR B 1 28 ? 31.811 21.116 116.703 1.00 36.10 154 TYR B C 1
ATOM 6039 O O . TYR B 1 28 ? 31.179 20.285 116.038 1.00 32.72 154 TYR B O 1
ATOM 6057 N N . GLY B 1 29 ? 32.890 21.735 116.231 1.00 29.43 155 GLY B N 1
ATOM 6058 C CA . GLY B 1 29 ? 33.450 21.358 114.950 1.00 34.29 155 GLY B CA 1
ATOM 6059 C C . GLY B 1 29 ? 34.260 20.083 114.966 1.00 38.25 155 GLY B C 1
ATOM 6060 O O . GLY B 1 29 ? 34.574 19.554 113.898 1.00 36.70 155 GLY B O 1
ATOM 6064 N N . TYR B 1 30 ? 34.589 19.571 116.151 1.00 34.01 156 TYR B N 1
ATOM 6065 C CA . TYR B 1 30 ? 35.472 18.422 116.290 1.00 35.77 156 TYR B CA 1
ATOM 6066 C C . TYR B 1 30 ? 34.664 17.134 116.372 1.00 30.12 156 TYR B C 1
ATOM 6067 O O . TYR B 1 30 ? 33.707 17.041 117.144 1.00 30.20 156 TYR B O 1
ATOM 6085 N N . LEU B 1 31 ? 35.070 16.134 115.587 1.00 31.94 157 LEU B N 1
ATOM 6086 C CA . LEU B 1 31 ? 34.378 14.851 115.615 1.00 28.14 157 LEU B CA 1
ATOM 6087 C C . LEU B 1 31 ? 34.487 14.182 116.978 1.00 30.92 157 LEU B C 1
ATOM 6088 O O . LEU B 1 31 ? 33.565 13.467 117.389 1.00 29.09 157 LEU B O 1
ATOM 6104 N N . SER B 1 32 ? 35.595 14.397 117.698 1.00 30.12 158 SER B N 1
ATOM 6105 C CA . SER B 1 32 ? 35.741 13.775 119.012 1.00 28.36 158 SER B CA 1
ATOM 6106 C C . SER B 1 32 ? 34.607 14.177 119.946 1.00 28.09 158 SER B C 1
ATOM 6107 O O . SER B 1 32 ? 34.207 13.387 120.807 1.00 31.28 158 SER B O 1
ATOM 6115 N N . GLN B 1 33 ? 34.077 15.393 119.795 1.00 27.03 159 GLN B N 1
ATOM 6116 C CA . GLN B 1 33 ? 32.970 15.817 120.633 1.00 34.68 159 GLN B CA 1
ATOM 6117 C C . GLN B 1 33 ? 31.653 15.197 120.190 1.00 35.75 159 GLN B C 1
ATOM 6118 O O . GLN B 1 33 ? 30.796 14.906 121.034 1.00 30.95 159 GLN B O 1
ATOM 6132 N N . GLN B 1 34 ? 31.477 14.987 118.886 1.00 34.70 160 GLN B N 1
ATOM 6133 C CA . GLN B 1 34 ? 30.327 14.232 118.416 1.00 37.95 160 GLN B CA 1
ATOM 6134 C C . GLN B 1 34 ? 30.386 12.794 118.906 1.00 33.07 160 GLN B C 1
ATOM 6135 O O . GLN B 1 34 ? 29.374 12.232 119.336 1.00 35.60 160 GLN B O 1
ATOM 6149 N N . GLN B 1 35 ? 31.569 12.184 118.864 1.00 36.71 161 GLN B N 1
ATOM 6150 C CA . GLN B 1 35 ? 31.710 10.823 119.371 1.00 38.13 161 GLN B CA 1
ATOM 6151 C C . GLN B 1 35 ? 31.285 10.736 120.834 1.00 34.37 161 GLN B C 1
ATOM 6152 O O . GLN B 1 35 ? 30.652 9.761 121.247 1.00 30.87 161 GLN B O 1
ATOM 6166 N N . ASN B 1 36 ? 31.626 11.747 121.634 1.00 36.38 162 ASN B N 1
ATOM 6167 C CA . ASN B 1 36 ? 31.306 11.705 123.059 1.00 42.02 162 ASN B CA 1
ATOM 6168 C C . ASN B 1 36 ? 29.804 11.810 123.282 1.00 36.14 162 ASN B C 1
ATOM 6169 O O . ASN B 1 36 ? 29.227 11.054 124.073 1.00 37.11 162 ASN B O 1
ATOM 6180 N N . MET B 1 37 ? 29.154 12.751 122.598 1.00 35.00 163 MET B N 1
ATOM 6181 C CA . MET B 1 37 ? 27.702 12.867 122.687 1.00 36.59 163 MET B CA 1
ATOM 6182 C C . MET B 1 37 ? 27.021 11.600 122.179 1.00 36.68 163 MET B C 1
ATOM 6183 O O . MET B 1 37 ? 26.156 11.030 122.854 1.00 33.37 163 MET B O 1
ATOM 6197 N N . MET B 1 38 ? 27.404 11.146 120.980 1.00 28.42 164 MET B N 1
ATOM 6198 C CA . MET B 1 38 ? 26.731 10.006 120.368 1.00 31.28 164 MET B CA 1
ATOM 6199 C C . MET B 1 38 ? 26.930 8.731 121.173 1.00 29.97 164 MET B C 1
ATOM 6200 O O . MET B 1 38 ? 26.025 7.886 121.232 1.00 27.43 164 MET B O 1
ATOM 6214 N N . GLN B 1 39 ? 28.089 8.576 121.806 1.00 32.98 165 GLN B N 1
ATOM 6215 C CA . GLN B 1 39 ? 28.364 7.396 122.626 1.00 33.17 165 GLN B CA 1
ATOM 6216 C C . GLN B 1 39 ? 27.588 7.401 123.939 1.00 27.49 165 GLN B C 1
ATOM 6217 O O . GLN B 1 39 ? 27.526 6.360 124.603 1.00 32.79 165 GLN B O 1
ATOM 6231 N N . ASP B 1 40 ? 27.018 8.539 124.337 1.00 32.55 166 ASP B N 1
ATOM 6232 C CA . ASP B 1 40 ? 26.077 8.567 125.455 1.00 33.11 166 ASP B CA 1
ATOM 6233 C C . ASP B 1 40 ? 24.862 7.728 125.079 1.00 29.38 166 ASP B C 1
ATOM 6234 O O . ASP B 1 40 ? 23.953 8.213 124.405 1.00 25.45 166 ASP B O 1
ATOM 6243 N N . TYR B 1 41 ? 24.851 6.464 125.497 1.00 34.34 167 TYR B N 1
ATOM 6244 C CA . TYR B 1 41 ? 23.808 5.546 125.048 1.00 30.00 167 TYR B CA 1
ATOM 6245 C C . TYR B 1 41 ? 22.432 5.974 125.546 1.00 31.15 167 TYR B C 1
ATOM 6246 O O . TYR B 1 41 ? 21.452 5.924 124.793 1.00 28.82 167 TYR B O 1
ATOM 6264 N N . VAL B 1 42 ? 22.324 6.388 126.812 1.00 31.33 168 VAL B N 1
ATOM 6265 C CA . VAL B 1 42 ? 21.017 6.824 127.298 1.00 28.06 168 VAL B CA 1
ATOM 6266 C C . VAL B 1 42 ? 20.518 7.994 126.462 1.00 27.03 168 VAL B C 1
ATOM 6267 O O . VAL B 1 42 ? 19.347 8.047 126.073 1.00 32.55 168 VAL B O 1
ATOM 6280 N N . ARG B 1 43 ? 21.397 8.951 126.177 1.00 27.53 169 ARG B N 1
ATOM 6281 C CA . ARG B 1 43 ? 21.001 10.112 125.393 1.00 30.23 169 ARG B CA 1
ATOM 6282 C C . ARG B 1 43 ? 20.567 9.699 123.993 1.00 32.62 169 ARG B C 1
ATOM 6283 O O . ARG B 1 43 ? 19.449 9.998 123.560 1.00 33.00 169 ARG B O 1
ATOM 6304 N N . THR B 1 44 ? 21.433 8.977 123.278 1.00 26.85 170 THR B N 1
ATOM 6305 C CA . THR B 1 44 ? 21.178 8.704 121.866 1.00 31.97 170 THR B CA 1
ATOM 6306 C C . THR B 1 44 ? 20.100 7.646 121.696 1.00 27.02 170 THR B C 1
ATOM 6307 O O . THR B 1 44 ? 19.267 7.741 120.787 1.00 28.62 170 THR B O 1
ATOM 6318 N N . GLY B 1 45 ? 20.120 6.605 122.533 1.00 28.76 171 GLY B N 1
ATOM 6319 C CA . GLY B 1 45 ? 19.085 5.587 122.446 1.00 30.71 171 GLY B CA 1
ATOM 6320 C C . GLY B 1 45 ? 17.710 6.112 122.798 1.00 31.58 171 GLY B C 1
ATOM 6321 O O . GLY B 1 45 ? 16.708 5.629 122.268 1.00 37.11 171 GLY B O 1
ATOM 6325 N N . THR B 1 46 ? 17.639 7.103 123.693 1.00 33.99 172 THR B N 1
ATOM 6326 C CA . THR B 1 46 ? 16.339 7.625 124.109 1.00 33.23 172 THR B CA 1
ATOM 6327 C C . THR B 1 46 ? 15.719 8.484 123.016 1.00 25.87 172 THR B C 1
ATOM 6328 O O . THR B 1 46 ? 14.516 8.397 122.757 1.00 31.76 172 THR B O 1
ATOM 6339 N N . TYR B 1 47 ? 16.522 9.325 122.365 1.00 29.02 173 TYR B N 1
ATOM 6340 C CA . TYR B 1 47 ? 16.026 10.060 121.208 1.00 32.56 173 TYR B CA 1
ATOM 6341 C C . TYR B 1 47 ? 15.482 9.103 120.154 1.00 29.09 173 TYR B C 1
ATOM 6342 O O . TYR B 1 47 ? 14.359 9.276 119.664 1.00 33.38 173 TYR B O 1
ATOM 6360 N N . GLN B 1 48 ? 16.259 8.072 119.802 1.00 26.27 174 GLN B N 1
ATOM 6361 C CA . GLN B 1 48 ? 15.813 7.143 118.767 1.00 34.41 174 GLN B CA 1
ATOM 6362 C C . GLN B 1 48 ? 14.511 6.456 119.169 1.00 37.36 174 GLN B C 1
ATOM 6363 O O . GLN B 1 48 ? 13.575 6.350 118.366 1.00 31.21 174 GLN B O 1
ATOM 6377 N N . ARG B 1 49 ? 14.437 5.968 120.410 1.00 36.03 175 ARG B N 1
ATOM 6378 C CA . ARG B 1 49 ? 13.204 5.356 120.896 1.00 30.27 175 ARG B CA 1
ATOM 6379 C C . ARG B 1 49 ? 12.033 6.319 120.757 1.00 32.01 175 ARG B C 1
ATOM 6380 O O . ARG B 1 49 ? 10.979 5.971 120.213 1.00 31.47 175 ARG B O 1
ATOM 6401 N N . ALA B 1 50 ? 12.207 7.541 121.264 1.00 28.07 176 ALA B N 1
ATOM 6402 C CA . ALA B 1 50 ? 11.157 8.549 121.201 1.00 29.71 176 ALA B CA 1
ATOM 6403 C C . ALA B 1 50 ? 10.685 8.781 119.774 1.00 31.66 176 ALA B C 1
ATOM 6404 O O . ALA B 1 50 ? 9.483 8.946 119.525 1.00 28.28 176 ALA B O 1
ATOM 6411 N N . ILE B 1 51 ? 11.614 8.802 118.819 1.00 34.95 177 ILE B N 1
ATOM 6412 C CA . ILE B 1 51 ? 11.245 9.150 117.450 1.00 29.85 177 ILE B CA 1
ATOM 6413 C C . ILE B 1 51 ? 10.582 7.973 116.748 1.00 31.95 177 ILE B C 1
ATOM 6414 O O . ILE B 1 51 ? 9.577 8.142 116.052 1.00 29.21 177 ILE B O 1
ATOM 6430 N N . LEU B 1 52 ? 11.124 6.767 116.913 1.00 30.03 178 LEU B N 1
ATOM 6431 C CA . LEU B 1 52 ? 10.555 5.617 116.219 1.00 30.52 178 LEU B CA 1
ATOM 6432 C C . LEU B 1 52 ? 9.224 5.196 116.835 1.00 32.21 178 LEU B C 1
ATOM 6433 O O . LEU B 1 52 ? 8.291 4.837 116.114 1.00 33.12 178 LEU B O 1
ATOM 6449 N N . GLN B 1 53 ? 9.113 5.239 118.164 1.00 33.84 179 GLN B N 1
ATOM 6450 C CA . GLN B 1 53 ? 7.843 4.898 118.792 1.00 37.14 179 GLN B CA 1
ATOM 6451 C C . GLN B 1 53 ? 6.725 5.808 118.299 1.00 37.37 179 GLN B C 1
ATOM 6452 O O . GLN B 1 53 ? 5.577 5.365 118.166 1.00 39.24 179 GLN B O 1
ATOM 6466 N N . ASN B 1 54 ? 7.041 7.067 117.997 1.00 36.10 180 ASN B N 1
ATOM 6467 C CA . ASN B 1 54 ? 6.055 8.017 117.489 1.00 34.05 180 ASN B CA 1
ATOM 6468 C C . ASN B 1 54 ? 6.269 8.276 116.005 1.00 40.67 180 ASN B C 1
ATOM 6469 O O . ASN B 1 54 ? 6.222 9.418 115.546 1.00 37.70 180 ASN B O 1
ATOM 6480 N N . HIS B 1 55 ? 6.489 7.201 115.242 1.00 42.75 181 HIS B N 1
ATOM 6481 C CA . HIS B 1 55 ? 6.828 7.344 113.832 1.00 45.49 181 HIS B CA 1
ATOM 6482 C C . HIS B 1 55 ? 5.796 8.161 113.068 1.00 42.94 181 HIS B C 1
ATOM 6483 O O . HIS B 1 55 ? 6.131 8.791 112.064 1.00 41.04 181 HIS B O 1
ATOM 6497 N N . THR B 1 56 ? 4.545 8.163 113.519 1.00 40.83 182 THR B N 1
ATOM 6498 C CA . THR B 1 56 ? 3.492 8.870 112.800 1.00 42.06 182 THR B CA 1
ATOM 6499 C C . THR B 1 56 ? 3.583 10.379 112.941 1.00 38.28 182 THR B C 1
ATOM 6500 O O . THR B 1 56 ? 2.916 11.095 112.184 1.00 40.35 18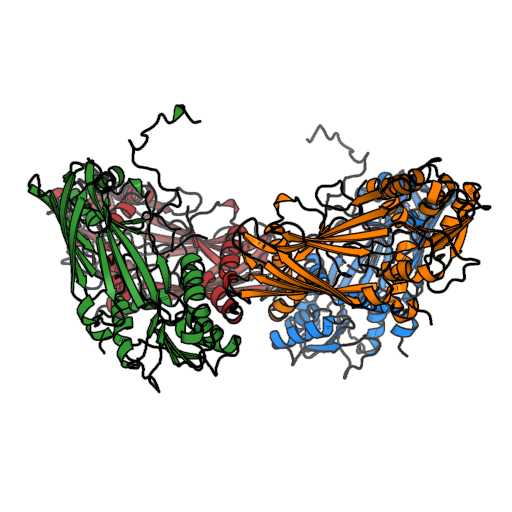2 THR B O 1
ATOM 6511 N N . ASP B 1 57 ? 4.369 10.874 113.883 1.00 37.20 183 ASP B N 1
ATOM 6512 C CA . ASP B 1 57 ? 4.706 12.287 113.910 1.00 37.69 183 ASP B CA 1
ATOM 6513 C C . ASP B 1 57 ? 5.807 12.628 112.913 1.00 43.49 183 ASP B C 1
ATOM 6514 O O . ASP B 1 57 ? 6.129 13.811 112.744 1.00 40.07 183 ASP B O 1
ATOM 6523 N N . PHE B 1 58 ? 6.369 11.628 112.239 1.00 38.88 184 PHE B N 1
ATOM 6524 C CA . PHE B 1 58 ? 7.373 11.830 111.204 1.00 40.89 184 PHE B CA 1
ATOM 6525 C C . PHE B 1 58 ? 6.961 11.281 109.849 1.00 39.66 184 PHE B C 1
ATOM 6526 O O . PHE B 1 58 ? 7.218 11.930 108.833 1.00 42.83 184 PHE B O 1
ATOM 6543 N N . LYS B 1 59 ? 6.308 10.120 109.805 1.00 40.27 185 LYS B N 1
ATOM 6544 C CA . LYS B 1 59 ? 5.904 9.505 108.544 1.00 45.67 185 LYS B CA 1
ATOM 6545 C C . LYS B 1 59 ? 5.385 10.550 107.566 1.00 44.26 185 LYS B C 1
ATOM 6546 O O . LYS B 1 59 ? 4.376 11.216 107.825 1.00 39.99 185 LYS B O 1
ATOM 6565 N N . ASP B 1 60 ? 6.104 10.701 106.450 1.00 42.44 186 ASP B N 1
ATOM 6566 C CA . ASP B 1 60 ? 5.754 11.627 105.371 1.00 47.89 186 ASP B CA 1
ATOM 6567 C C . ASP B 1 60 ? 5.612 13.071 105.857 1.00 40.36 186 ASP B C 1
ATOM 6568 O O . ASP B 1 60 ? 4.937 13.879 105.216 1.00 49.10 186 ASP B O 1
ATOM 6577 N N . LYS B 1 61 ? 6.246 13.419 106.969 1.00 44.15 187 LYS B N 1
ATOM 6578 C CA . LYS B 1 61 ? 6.234 14.786 107.467 1.00 46.58 187 LYS B CA 1
ATOM 6579 C C . LYS B 1 61 ? 7.482 15.533 107.005 1.00 37.34 187 LYS B C 1
ATOM 6580 O O . LYS B 1 61 ? 8.434 14.950 106.486 1.00 40.85 187 LYS B O 1
ATOM 6599 N N . ILE B 1 62 ? 7.454 16.850 107.195 1.00 42.39 188 ILE B N 1
ATOM 6600 C CA . ILE B 1 62 ? 8.602 17.722 106.964 1.00 46.32 188 ILE B CA 1
ATOM 6601 C C . ILE B 1 62 ? 9.215 18.042 108.322 1.00 43.84 188 ILE B C 1
ATOM 6602 O O . ILE B 1 62 ? 8.499 18.428 109.254 1.00 43.08 188 ILE B O 1
ATOM 6618 N N . VAL B 1 63 ? 10.530 17.881 108.445 1.00 38.31 189 VAL B N 1
ATOM 6619 C CA . VAL B 1 63 ? 11.204 17.989 109.733 1.00 38.30 189 VAL B CA 1
ATOM 6620 C C . VAL B 1 63 ? 12.274 19.072 109.674 1.00 37.70 189 VAL B C 1
ATOM 6621 O O . VAL B 1 63 ? 12.915 19.297 108.640 1.00 37.36 189 VAL B O 1
ATOM 6634 N N . LEU B 1 64 ? 12.472 19.737 110.816 1.00 32.58 190 LEU B N 1
ATOM 6635 C CA . LEU B 1 64 ? 13.569 20.681 111.022 1.00 34.54 190 LEU B CA 1
ATOM 6636 C C . LEU B 1 64 ? 14.427 20.149 112.163 1.00 32.00 190 LEU B C 1
ATOM 6637 O O . LEU B 1 64 ? 13.913 19.890 113.257 1.00 28.55 190 LEU B O 1
ATOM 6653 N N . ASP B 1 65 ? 15.726 19.989 111.910 1.00 34.09 191 ASP B N 1
ATOM 6654 C CA . ASP B 1 65 ? 16.679 19.523 112.913 1.00 33.79 191 ASP B CA 1
ATOM 6655 C C . ASP B 1 65 ? 17.577 20.698 113.284 1.00 39.39 191 ASP B C 1
ATOM 6656 O O . ASP B 1 65 ? 18.425 21.115 112.486 1.00 37.77 191 ASP B O 1
ATOM 6665 N N . VAL B 1 66 ? 17.396 21.220 114.494 1.00 35.86 192 VAL B N 1
ATOM 6666 C CA . VAL B 1 66 ? 18.104 22.411 114.948 1.00 38.97 192 VAL B CA 1
ATOM 6667 C C . VAL B 1 66 ? 19.398 21.970 115.621 1.00 33.81 192 VAL B C 1
ATOM 6668 O O . VAL B 1 66 ? 19.373 21.330 116.672 1.00 34.43 192 VAL B O 1
ATOM 6681 N N . GLY B 1 67 ? 20.531 22.322 115.014 1.00 40.19 193 GLY B N 1
ATOM 6682 C CA . GLY B 1 67 ? 21.832 21.933 115.525 1.00 32.52 193 GLY B CA 1
ATOM 6683 C C . GLY B 1 67 ? 22.099 20.456 115.351 1.00 38.26 193 GLY B C 1
ATOM 6684 O O . GLY B 1 67 ? 22.475 19.762 116.302 1.00 34.86 193 GLY B O 1
ATOM 6688 N N . CYS B 1 68 ? 21.929 19.967 114.119 1.00 39.28 194 CYS B N 1
ATOM 6689 C CA . CYS B 1 68 ? 21.931 18.530 113.850 1.00 36.39 194 CYS B CA 1
ATOM 6690 C C . CYS B 1 68 ? 23.277 17.867 114.103 1.00 33.78 194 CYS B C 1
ATOM 6691 O O . CYS B 1 68 ? 23.333 16.634 114.157 1.00 29.91 194 CYS B O 1
ATOM 6699 N N . GLY B 1 69 ? 24.353 18.638 114.234 1.00 35.22 195 GLY B N 1
ATOM 6700 C CA . GLY B 1 69 ? 25.668 18.036 114.416 1.00 36.24 195 GLY B CA 1
ATOM 6701 C C . GLY B 1 69 ? 25.999 17.099 113.272 1.00 39.75 195 GLY B C 1
ATOM 6702 O O . GLY B 1 69 ? 25.905 17.456 112.090 1.00 36.58 195 GLY B O 1
ATOM 6706 N N . SER B 1 70 ? 26.408 15.880 113.623 1.00 37.85 196 SER B N 1
ATOM 6707 C CA . SER B 1 70 ? 26.665 14.845 112.628 1.00 36.14 196 SER B CA 1
ATOM 6708 C C . SER B 1 70 ? 25.399 14.394 111.915 1.00 31.17 196 SER B C 1
ATOM 6709 O O . SER B 1 70 ? 25.494 13.629 110.951 1.00 32.00 196 SER B O 1
ATOM 6717 N N . GLY B 1 71 ? 24.227 14.826 112.375 1.00 39.36 197 GLY B N 1
ATOM 6718 C CA . GLY B 1 71 ? 22.973 14.511 111.721 1.00 39.17 197 GLY B CA 1
ATOM 6719 C C . GLY B 1 71 ? 22.216 13.334 112.292 1.00 36.10 197 GLY B C 1
ATOM 6720 O O . GLY B 1 71 ? 21.196 12.946 111.716 1.00 38.70 197 GLY B O 1
ATOM 6724 N N . ILE B 1 72 ? 22.661 12.777 113.418 1.00 32.59 198 ILE B N 1
ATOM 6725 C CA . ILE B 1 72 ? 22.100 11.521 113.912 1.00 37.22 198 ILE B CA 1
ATOM 6726 C C . ILE B 1 72 ? 20.594 11.637 114.127 1.00 31.92 198 ILE B C 1
ATOM 6727 O O . ILE B 1 72 ? 19.850 10.674 113.909 1.00 27.28 198 ILE B O 1
ATOM 6743 N N . LEU B 1 73 ? 20.117 12.796 114.575 1.00 32.95 199 LEU B N 1
ATOM 6744 C CA . LEU B 1 73 ? 18.676 12.937 114.774 1.00 44.68 199 LEU B CA 1
ATOM 6745 C C . LEU B 1 73 ? 17.932 12.971 113.447 1.00 39.92 199 LEU B C 1
ATOM 6746 O O . LEU B 1 73 ? 16.782 12.521 113.369 1.00 34.49 199 LEU B O 1
ATOM 6762 N N . SER B 1 74 ? 18.562 13.509 112.403 1.00 34.22 200 SER B N 1
ATOM 6763 C CA . SER B 1 74 ? 17.930 13.495 111.092 1.00 40.58 200 SER B CA 1
ATOM 6764 C C . SER B 1 74 ? 17.846 12.081 110.532 1.00 33.21 200 SER B C 1
ATOM 6765 O O . SER B 1 74 ? 16.893 11.751 109.820 1.00 32.93 200 SER B O 1
ATOM 6773 N N . PHE B 1 75 ? 18.813 11.224 110.861 1.00 33.84 201 PHE B N 1
ATOM 6774 C CA . PHE B 1 75 ? 18.733 9.840 110.415 1.00 35.59 201 PHE B CA 1
ATOM 6775 C C . PHE B 1 75 ? 17.599 9.106 111.113 1.00 35.21 201 PHE B C 1
ATOM 6776 O O . PHE B 1 75 ? 16.886 8.315 110.483 1.00 32.86 201 PHE B O 1
ATOM 6793 N N . PHE B 1 76 ? 17.402 9.365 112.409 1.00 34.34 202 PHE B N 1
ATOM 6794 C CA . PHE B 1 76 ? 16.258 8.787 113.106 1.00 35.93 202 PHE B CA 1
ATOM 6795 C C . PHE B 1 76 ? 14.949 9.230 112.458 1.00 32.48 202 PHE B C 1
ATOM 6796 O O . PHE B 1 76 ? 14.048 8.417 112.227 1.00 29.24 202 PHE B O 1
ATOM 6813 N N . ALA B 1 77 ? 14.827 10.526 112.160 1.00 26.99 203 ALA B N 1
ATOM 6814 C CA . ALA B 1 77 ? 13.610 11.028 111.533 1.00 35.26 203 ALA B CA 1
ATOM 6815 C C . ALA B 1 77 ? 13.395 10.387 110.166 1.00 32.68 203 ALA B C 1
ATOM 6816 O O . ALA B 1 77 ? 12.259 10.077 109.791 1.00 36.50 203 ALA B O 1
ATOM 6823 N N . ALA B 1 78 ? 14.474 10.180 109.407 1.00 31.38 204 ALA B N 1
ATOM 6824 C CA . ALA B 1 78 ? 14.359 9.449 108.149 1.00 33.92 204 ALA B CA 1
ATOM 6825 C C . ALA B 1 78 ? 13.941 8.007 108.396 1.00 39.52 204 ALA B C 1
ATOM 6826 O O . ALA B 1 78 ? 13.098 7.461 107.670 1.00 38.40 204 ALA B O 1
ATOM 6833 N N . GLN B 1 79 ? 14.522 7.375 109.419 1.00 42.50 205 GLN B N 1
ATOM 6834 C CA . GLN B 1 79 ? 14.137 6.014 109.771 1.00 39.00 205 GLN B CA 1
ATOM 6835 C C . GLN B 1 79 ? 12.656 5.933 110.123 1.00 38.66 205 GLN B C 1
ATOM 6836 O O . GLN B 1 79 ? 12.014 4.900 109.892 1.00 35.18 205 GLN B O 1
ATOM 6850 N N . ALA B 1 80 ? 12.098 7.013 110.677 1.00 30.54 206 ALA B N 1
ATOM 6851 C CA . ALA B 1 80 ? 10.686 7.084 111.016 1.00 31.71 206 ALA B CA 1
ATOM 6852 C C . ALA B 1 80 ? 9.803 7.400 109.816 1.00 35.92 206 ALA B C 1
ATOM 6853 O O . ALA B 1 80 ? 8.581 7.480 109.974 1.00 40.60 206 ALA B O 1
ATOM 6860 N N . GLY B 1 81 ? 10.383 7.590 108.634 1.00 41.44 207 GLY B N 1
ATOM 6861 C CA . GLY B 1 81 ? 9.611 7.793 107.425 1.00 47.51 207 GLY B CA 1
ATOM 6862 C C . GLY B 1 81 ? 9.399 9.233 107.006 1.00 38.98 207 GLY B C 1
ATOM 6863 O O . GLY B 1 81 ? 8.479 9.494 106.228 1.00 44.91 207 GLY B O 1
ATOM 6867 N N . ALA B 1 82 ? 10.219 10.165 107.485 1.00 43.03 208 ALA B N 1
ATOM 6868 C CA . ALA B 1 82 ? 10.024 11.569 107.161 1.00 34.33 208 ALA B CA 1
ATOM 6869 C C . ALA B 1 82 ? 10.201 11.810 105.666 1.00 35.63 208 ALA B C 1
ATOM 6870 O O . ALA B 1 82 ? 11.068 11.215 105.017 1.00 35.57 208 ALA B O 1
ATOM 6877 N N . ARG B 1 83 ? 9.368 12.702 105.121 1.00 40.72 209 ARG B N 1
ATOM 6878 C CA . ARG B 1 83 ? 9.425 13.005 103.691 1.00 43.48 209 ARG B CA 1
ATOM 6879 C C . ARG B 1 83 ? 10.643 13.852 103.352 1.00 42.54 209 ARG B C 1
ATOM 6880 O O . ARG B 1 83 ? 11.312 13.609 102.342 1.00 38.44 209 ARG B O 1
ATOM 6901 N N . LYS B 1 84 ? 10.940 14.855 104.177 1.00 42.20 210 LYS B N 1
ATOM 6902 C CA . LYS B 1 84 ? 12.097 15.716 103.975 1.00 48.80 210 LYS B CA 1
ATOM 6903 C C . LYS B 1 84 ? 12.546 16.248 105.327 1.00 46.37 210 LYS B C 1
ATOM 6904 O O . LYS B 1 84 ? 11.725 16.492 106.216 1.00 42.22 210 LYS B O 1
ATOM 6923 N N . ILE B 1 85 ? 13.857 16.421 105.479 1.00 36.26 211 ILE B N 1
ATOM 6924 C CA . ILE B 1 85 ? 14.443 16.832 106.749 1.00 38.39 211 ILE B CA 1
ATOM 6925 C C . ILE B 1 85 ? 15.508 17.882 106.467 1.00 38.38 211 ILE B C 1
ATOM 6926 O O . ILE B 1 85 ? 16.552 17.574 105.876 1.00 41.09 211 ILE B O 1
ATOM 6942 N N . TYR B 1 86 ? 15.253 19.113 106.898 1.00 36.43 212 TYR B N 1
ATOM 6943 C CA . TYR B 1 86 ? 16.243 20.178 106.842 1.00 35.18 212 TYR B CA 1
ATOM 6944 C C . TYR B 1 86 ? 17.076 20.110 108.115 1.00 36.18 212 TYR B C 1
ATOM 6945 O O . TYR B 1 86 ? 16.561 20.332 109.217 1.00 36.30 212 TYR B O 1
ATOM 6963 N N . ALA B 1 87 ? 18.355 19.771 107.962 1.00 35.70 213 ALA B N 1
ATOM 6964 C CA . ALA B 1 87 ? 19.267 19.588 109.081 1.00 38.94 213 ALA B CA 1
ATOM 6965 C C . ALA B 1 87 ? 20.177 20.809 109.158 1.00 42.35 213 ALA B C 1
ATOM 6966 O O . ALA B 1 87 ? 21.059 20.987 108.310 1.00 41.55 213 ALA B O 1
ATOM 6973 N N . VAL B 1 88 ? 19.968 21.643 110.175 1.00 35.51 214 VAL B N 1
ATOM 6974 C CA . VAL B 1 88 ? 20.673 22.913 110.310 1.00 38.80 214 VAL B CA 1
ATOM 6975 C C . VAL B 1 88 ? 21.798 22.750 111.321 1.00 36.61 214 VAL B C 1
ATOM 6976 O O . VAL B 1 88 ? 21.592 22.198 112.410 1.00 31.86 214 VAL B O 1
ATOM 6989 N N . GLU B 1 89 ? 22.986 23.241 110.969 1.00 34.86 215 GLU B N 1
ATOM 6990 C CA . GLU B 1 89 ? 24.147 23.167 111.850 1.00 37.85 215 GLU B CA 1
ATOM 6991 C C . GLU B 1 89 ? 25.086 24.315 111.516 1.00 33.16 215 GLU B C 1
ATOM 6992 O O . GLU B 1 89 ? 25.392 24.547 110.344 1.00 32.40 215 GLU B O 1
ATOM 7004 N N . ALA B 1 90 ? 25.539 25.027 112.548 1.00 36.66 216 ALA B N 1
ATOM 7005 C CA . ALA B 1 90 ? 26.366 26.212 112.365 1.00 35.05 216 ALA B CA 1
ATOM 7006 C C . ALA B 1 90 ? 27.856 25.950 112.550 1.00 31.41 216 ALA B C 1
ATOM 7007 O O . ALA B 1 90 ? 28.667 26.790 112.149 1.00 32.62 216 ALA B O 1
ATOM 7014 N N . SER B 1 91 ? 28.236 24.822 113.142 1.00 30.25 217 SER B N 1
ATOM 7015 C CA . SER B 1 91 ? 29.645 24.482 113.238 1.00 32.70 217 SER B CA 1
ATOM 7016 C C . SER B 1 91 ? 30.118 23.833 111.940 1.00 33.81 217 SER B C 1
ATOM 7017 O O . SER B 1 91 ? 29.327 23.519 111.044 1.00 34.93 217 SER B O 1
ATOM 7025 N N . THR B 1 92 ? 31.435 23.635 111.837 1.00 36.64 218 THR B N 1
ATOM 7026 C CA . THR B 1 92 ? 31.982 22.946 110.677 1.00 37.79 218 THR B CA 1
ATOM 7027 C C . THR B 1 92 ? 31.550 21.485 110.615 1.00 36.27 218 THR B C 1
ATOM 7028 O O . THR B 1 92 ? 31.822 20.822 109.610 1.00 33.95 218 THR B O 1
ATOM 7039 N N . MET B 1 93 ? 30.887 20.972 111.657 1.00 30.15 219 MET B N 1
ATOM 7040 C CA . MET B 1 93 ? 30.352 19.617 111.620 1.00 31.78 219 MET B CA 1
ATOM 7041 C C . MET B 1 93 ? 29.377 19.417 110.462 1.00 32.77 219 MET B C 1
ATOM 7042 O O . MET B 1 93 ? 29.158 18.275 110.037 1.00 32.01 219 MET B O 1
ATOM 7056 N N . ALA B 1 94 ? 28.809 20.501 109.926 1.00 30.28 220 ALA B N 1
ATOM 7057 C CA . ALA B 1 94 ? 27.831 20.372 108.851 1.00 31.22 220 ALA B CA 1
ATOM 7058 C C . ALA B 1 94 ? 28.424 19.653 107.643 1.00 40.45 220 ALA B C 1
ATOM 7059 O O . ALA B 1 94 ? 27.731 18.873 106.981 1.00 33.43 220 ALA B O 1
ATOM 7066 N N . GLN B 1 95 ? 29.700 19.906 107.328 1.00 37.48 221 GLN B N 1
ATOM 7067 C CA . GLN B 1 95 ? 30.311 19.221 106.186 1.00 40.32 221 GLN B CA 1
ATOM 7068 C C . GLN B 1 95 ? 30.401 17.720 106.425 1.00 41.92 221 GLN B C 1
ATOM 7069 O O . GLN B 1 95 ? 30.325 16.936 105.472 1.00 37.69 221 GLN B O 1
ATOM 7083 N N . HIS B 1 96 ? 30.564 17.302 107.685 1.00 44.63 222 HIS B N 1
ATOM 7084 C CA . HIS B 1 96 ? 30.628 15.876 107.987 1.00 43.71 222 HIS B CA 1
ATOM 7085 C C . HIS B 1 96 ? 29.252 15.230 107.944 1.00 37.26 222 HIS B C 1
ATOM 7086 O O . HIS B 1 96 ? 29.136 14.057 107.577 1.00 34.73 222 HIS B O 1
ATOM 7100 N N . ALA B 1 97 ? 28.214 15.966 108.341 1.00 33.01 223 ALA B N 1
ATOM 7101 C CA . ALA B 1 97 ? 26.860 15.452 108.199 1.00 43.80 223 ALA B CA 1
ATOM 7102 C C . ALA B 1 97 ? 26.521 15.225 106.729 1.00 35.88 223 ALA B C 1
ATOM 7103 O O . ALA B 1 97 ? 25.887 14.223 106.381 1.00 35.90 223 ALA B O 1
ATOM 7110 N N . GLU B 1 98 ? 26.946 16.136 105.845 1.00 36.35 224 GLU B N 1
ATOM 7111 C CA . GLU B 1 98 ? 26.736 15.914 104.418 1.00 34.40 224 GLU B CA 1
ATOM 7112 C C . GLU B 1 98 ? 27.339 14.587 103.982 1.00 37.51 224 GLU B C 1
ATOM 7113 O O . GLU B 1 98 ? 26.705 13.816 103.251 1.00 38.24 224 GLU B O 1
ATOM 7125 N N . VAL B 1 99 ? 28.567 14.304 104.427 1.00 40.82 225 VAL B N 1
ATOM 7126 C CA . VAL B 1 99 ? 29.248 13.082 104.006 1.00 37.92 225 VAL B CA 1
ATOM 7127 C C . VAL B 1 99 ? 28.448 11.852 104.423 1.00 34.12 225 VAL B C 1
ATOM 7128 O O . VAL B 1 99 ? 28.356 10.870 103.674 1.00 33.52 225 VAL B O 1
ATOM 7141 N N . LEU B 1 100 ? 27.866 11.875 105.627 1.00 32.61 226 LEU B N 1
ATOM 7142 C CA . LEU B 1 100 ? 27.100 10.719 106.085 1.00 35.61 226 LEU B CA 1
ATOM 7143 C C . LEU B 1 100 ? 25.781 10.601 105.333 1.00 30.65 226 LEU B C 1
ATOM 7144 O O . LEU B 1 100 ? 25.309 9.491 105.066 1.00 30.98 226 LEU B O 1
ATOM 7160 N N . VAL B 1 101 ? 25.168 11.733 104.988 1.00 34.40 227 VAL B N 1
ATOM 7161 C CA . VAL B 1 101 ? 23.962 11.708 104.159 1.00 32.90 227 VAL B CA 1
ATOM 7162 C C . VAL B 1 101 ? 24.248 11.008 102.837 1.00 35.56 227 VAL B C 1
ATOM 7163 O O . VAL B 1 101 ? 23.491 10.133 102.402 1.00 37.83 227 VAL B O 1
ATOM 7176 N N . LYS B 1 102 ? 25.355 11.372 102.182 1.00 34.19 228 LYS B N 1
ATOM 7177 C CA . LYS B 1 102 ? 25.695 10.750 100.905 1.00 35.48 228 LYS B CA 1
ATOM 7178 C C . LYS B 1 102 ? 25.980 9.263 101.076 1.00 39.00 228 LYS B C 1
ATOM 7179 O O . LYS B 1 102 ? 25.477 8.430 100.312 1.00 39.83 228 LYS B O 1
ATOM 7198 N N . SER B 1 103 ? 26.804 8.907 102.066 1.00 41.09 229 SER B N 1
ATOM 7199 C CA . SER B 1 103 ? 27.212 7.512 102.216 1.00 35.51 229 SER B CA 1
ATOM 7200 C C . SER B 1 103 ? 26.068 6.620 102.680 1.00 34.35 229 SER B C 1
ATOM 7201 O O . SER B 1 103 ? 26.115 5.409 102.447 1.00 37.34 229 SER B O 1
ATOM 7209 N N . ASN B 1 104 ? 25.057 7.183 103.339 1.00 35.36 230 ASN B N 1
ATOM 7210 C CA . ASN B 1 104 ? 23.869 6.439 103.724 1.00 34.17 230 ASN B CA 1
ATOM 7211 C C . ASN B 1 104 ? 22.753 6.561 102.692 1.00 34.00 230 ASN B C 1
ATOM 7212 O O . ASN B 1 104 ? 21.639 6.096 102.942 1.00 34.03 230 ASN B O 1
ATOM 7223 N N . ASN B 1 105 ? 23.030 7.177 101.545 1.00 35.12 231 ASN B N 1
ATOM 7224 C CA . ASN B 1 105 ? 22.086 7.232 100.427 1.00 36.49 231 ASN B CA 1
ATOM 7225 C C . ASN B 1 105 ? 20.754 7.830 100.868 1.00 35.94 231 ASN B C 1
ATOM 7226 O O . ASN B 1 105 ? 19.681 7.292 100.587 1.00 39.02 231 ASN B O 1
ATOM 7237 N N . LEU B 1 106 ? 20.831 8.961 101.571 1.00 34.84 232 LEU B N 1
ATOM 7238 C CA . LEU B 1 106 ? 19.648 9.697 102.011 1.00 37.18 232 LEU B CA 1
ATOM 7239 C C . LEU B 1 106 ? 19.643 11.119 101.466 1.00 40.38 232 LEU B C 1
ATOM 7240 O O . LEU B 1 106 ? 18.943 11.987 101.999 1.00 37.36 232 LEU B O 1
ATOM 7256 N N . THR B 1 107 ? 20.419 11.362 100.410 1.00 37.23 233 THR B N 1
ATOM 7257 C CA . THR B 1 107 ? 20.496 12.681 99.805 1.00 42.17 233 THR B CA 1
ATOM 7258 C C . THR B 1 107 ? 19.139 13.166 99.298 1.00 46.63 233 THR B C 1
ATOM 7259 O O . THR B 1 107 ? 18.919 14.382 99.209 1.00 43.90 233 THR B O 1
ATOM 7270 N N . ASP B 1 108 ? 18.211 12.257 98.996 1.00 38.54 234 ASP B N 1
ATOM 7271 C CA . ASP B 1 108 ? 16.876 12.655 98.567 1.00 47.95 234 ASP B CA 1
ATOM 7272 C C . ASP B 1 108 ? 15.971 13.069 99.722 1.00 46.67 234 ASP B C 1
ATOM 7273 O O . ASP B 1 108 ? 14.844 13.508 99.469 1.00 46.73 234 ASP B O 1
ATOM 7282 N N . ARG B 1 109 ? 16.426 12.955 100.970 1.00 40.86 235 ARG B N 1
ATOM 7283 C CA . ARG B 1 109 ? 15.530 13.154 102.108 1.00 35.95 235 ARG B CA 1
ATOM 7284 C C . ARG B 1 109 ? 16.083 14.090 103.175 1.00 36.83 235 ARG B C 1
ATOM 7285 O O . ARG B 1 109 ? 15.314 14.842 103.779 1.00 38.56 235 ARG B O 1
ATOM 7306 N N . ILE B 1 110 ? 17.385 14.054 103.440 1.00 33.44 236 ILE B N 1
ATOM 7307 C CA . ILE B 1 110 ? 18.013 14.939 104.417 1.00 34.89 236 ILE B CA 1
ATOM 7308 C C . ILE B 1 110 ? 18.763 16.024 103.662 1.00 34.74 236 ILE B C 1
ATOM 7309 O O . ILE B 1 110 ? 19.589 15.725 102.796 1.00 35.73 236 ILE B O 1
ATOM 7325 N N . VAL B 1 111 ? 18.481 17.278 103.991 1.00 39.78 237 VAL B N 1
ATOM 7326 C CA . VAL B 1 111 ? 19.092 18.430 103.337 1.00 34.00 237 VAL B CA 1
ATOM 7327 C C . VAL B 1 111 ? 19.860 19.200 104.404 1.00 34.10 237 VAL B C 1
ATOM 7328 O O . VAL B 1 111 ? 19.274 19.985 105.161 1.00 35.03 237 VAL B O 1
ATOM 7341 N N . VAL B 1 112 ? 21.177 18.993 104.463 1.00 38.70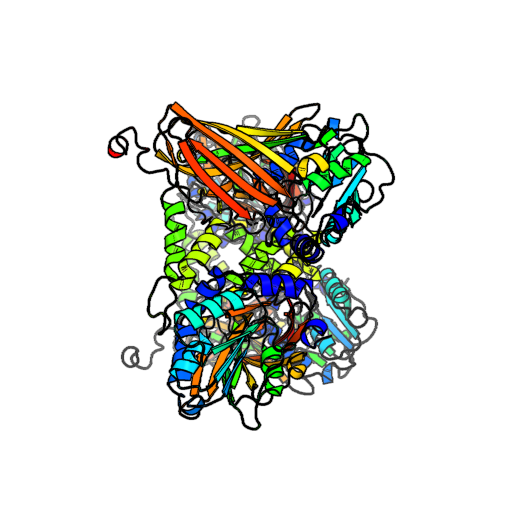 238 VAL B N 1
ATOM 7342 C CA . VAL B 1 112 ? 22.007 19.746 105.392 1.00 41.92 238 VAL B CA 1
ATOM 7343 C C . VAL B 1 112 ? 22.030 21.208 104.969 1.00 38.85 238 VAL B C 1
ATOM 7344 O O . VAL B 1 112 ? 22.232 21.527 103.794 1.00 38.71 238 VAL B O 1
ATOM 7357 N N . ILE B 1 113 ? 21.814 22.106 105.925 1.00 43.96 239 ILE B N 1
ATOM 7358 C CA . ILE B 1 113 ? 21.830 23.542 105.653 1.00 42.71 239 ILE B CA 1
ATOM 7359 C C . ILE B 1 113 ? 22.763 24.222 106.649 1.00 45.71 239 ILE B C 1
ATOM 7360 O O . ILE B 1 113 ? 22.370 24.459 107.801 1.00 40.91 239 ILE B O 1
ATOM 7376 N N . PRO B 1 114 ? 23.992 24.562 106.257 1.00 44.00 240 PRO B N 1
ATOM 7377 C CA . PRO B 1 114 ? 24.948 25.114 107.224 1.00 46.17 240 PRO B CA 1
ATOM 7378 C C . PRO B 1 114 ? 24.639 26.562 107.577 1.00 44.80 240 PRO B C 1
ATOM 7379 O O . PRO B 1 114 ? 24.209 27.356 106.735 1.00 48.09 240 PRO B O 1
ATOM 7390 N N . GLY B 1 115 ? 24.873 26.900 108.841 1.00 38.79 241 GLY B N 1
ATOM 7391 C CA . GLY B 1 115 ? 24.629 28.226 109.361 1.00 42.02 241 GLY B CA 1
ATOM 7392 C C . GLY B 1 115 ? 23.836 28.181 110.647 1.00 38.11 241 GLY B C 1
ATOM 7393 O O . GLY B 1 115 ? 23.415 27.126 111.119 1.00 40.37 241 GLY B O 1
ATOM 7397 N N . LYS B 1 116 ? 23.637 29.363 111.222 1.00 39.22 242 LYS B N 1
ATOM 7398 C CA . LYS B 1 116 ? 22.873 29.492 112.454 1.00 42.61 242 LYS B CA 1
ATOM 7399 C C . LYS B 1 116 ? 21.385 29.573 112.132 1.00 39.40 242 LYS B C 1
ATOM 7400 O O . LYS B 1 116 ? 20.970 30.332 111.249 1.00 43.55 242 LYS B O 1
ATOM 7419 N N . VAL B 1 117 ? 20.581 28.784 112.853 1.00 44.61 243 VAL B N 1
ATOM 7420 C CA . VAL B 1 117 ? 19.151 28.701 112.571 1.00 37.57 243 VAL B CA 1
ATOM 7421 C C . VAL B 1 117 ? 18.485 30.066 112.631 1.00 36.92 243 VAL B C 1
ATOM 7422 O O . VAL B 1 117 ? 17.417 30.260 112.038 1.00 38.11 243 VAL B O 1
ATOM 7435 N N . GLU B 1 118 ? 19.084 31.023 113.341 1.00 37.91 244 GLU B N 1
ATOM 7436 C CA . GLU B 1 118 ? 18.575 32.389 113.343 1.00 39.32 244 GLU B CA 1
ATOM 7437 C C . GLU B 1 118 ? 18.883 33.128 112.049 1.00 40.41 244 GLU B C 1
ATOM 7438 O O . GLU B 1 118 ? 18.367 34.233 111.850 1.00 41.96 244 GLU B O 1
ATOM 7450 N N . GLU B 1 119 ? 19.706 32.552 111.177 1.00 39.72 245 GLU B N 1
ATOM 7451 C CA . GLU B 1 119 ? 20.196 33.242 109.990 1.00 40.84 245 GLU B CA 1
ATOM 7452 C C . GLU B 1 119 ? 19.892 32.521 108.686 1.00 42.66 245 GLU B C 1
ATOM 7453 O O . GLU B 1 119 ? 19.686 33.184 107.671 1.00 41.96 245 GLU B O 1
ATOM 7465 N N . VAL B 1 120 ? 19.864 31.190 108.683 1.00 43.46 246 VAL B N 1
ATOM 7466 C CA . VAL B 1 120 ? 19.634 30.428 107.461 1.00 45.62 246 VAL B CA 1
ATOM 7467 C C . VAL B 1 120 ? 18.226 30.700 106.946 1.00 43.93 246 VAL B C 1
ATOM 7468 O O . VAL B 1 120 ? 17.397 31.302 107.639 1.00 43.87 246 VAL B O 1
ATOM 7481 N N . SER B 1 121 ? 17.946 30.245 105.726 1.00 47.73 247 SER B N 1
ATOM 7482 C CA . SER B 1 121 ? 16.651 30.428 105.072 1.00 48.77 247 SER B CA 1
ATOM 7483 C C . SER B 1 121 ? 16.119 29.056 104.676 1.00 40.81 247 SER B C 1
ATOM 7484 O O . SER B 1 121 ? 16.610 28.448 103.722 1.00 45.52 247 SER B O 1
ATOM 7492 N N . LEU B 1 122 ? 15.122 28.566 105.405 1.00 51.41 248 LEU B N 1
ATOM 7493 C CA . LEU B 1 122 ? 14.531 27.295 105.044 1.00 44.35 248 LEU B CA 1
ATOM 7494 C C . LEU B 1 122 ? 13.578 27.470 103.867 1.00 41.78 248 LEU B C 1
ATOM 7495 O O . LEU B 1 122 ? 12.999 28.542 103.686 1.00 46.06 248 LEU B O 1
ATOM 7511 N N . PRO B 1 123 ? 13.408 26.430 103.041 1.00 43.43 249 PRO B N 1
ATOM 7512 C CA . PRO B 1 123 ? 12.515 26.568 101.877 1.00 53.81 249 PRO B CA 1
ATOM 7513 C C . PRO B 1 123 ? 11.033 26.502 102.208 1.00 44.98 249 PRO B C 1
ATOM 7514 O O . PRO B 1 123 ? 10.221 26.931 101.376 1.00 47.17 249 PRO B O 1
ATOM 7525 N N . GLU B 1 124 ? 10.646 25.986 103.374 1.00 46.13 250 GLU B N 1
ATOM 7526 C CA . GLU B 1 124 ? 9.231 25.797 103.666 1.00 45.06 250 GLU B CA 1
ATOM 7527 C C . GLU B 1 124 ? 9.046 25.568 105.161 1.00 45.46 250 GLU B C 1
ATOM 7528 O O . GLU B 1 124 ? 10.008 25.386 105.912 1.00 48.70 250 GLU B O 1
ATOM 7540 N N . GLN B 1 125 ? 7.782 25.574 105.579 1.00 56.30 251 GLN B N 1
ATOM 7541 C CA . GLN B 1 125 ? 7.427 25.330 106.967 1.00 46.18 251 GLN B CA 1
ATOM 7542 C C . GLN B 1 125 ? 7.443 23.833 107.256 1.00 47.38 251 GLN B C 1
ATOM 7543 O O . GLN B 1 125 ? 7.248 23.002 106.363 1.00 48.81 251 GLN B O 1
ATOM 7557 N N . VAL B 1 126 ? 7.681 23.490 108.524 1.00 47.77 252 VAL B N 1
ATOM 7558 C CA . VAL B 1 126 ? 7.865 22.102 108.923 1.00 38.63 252 VAL B CA 1
ATOM 7559 C C . VAL B 1 126 ? 6.741 21.686 109.867 1.00 41.82 252 VAL B C 1
ATOM 7560 O O . VAL B 1 126 ? 6.106 22.514 110.528 1.00 38.50 252 VAL B O 1
ATOM 7573 N N . ASP B 1 127 ? 6.489 20.375 109.902 1.00 40.77 253 ASP B N 1
ATOM 7574 C CA . ASP B 1 127 ? 5.465 19.818 110.780 1.00 42.12 253 ASP B CA 1
ATOM 7575 C C . ASP B 1 127 ? 5.980 19.618 112.195 1.00 41.44 253 ASP B C 1
ATOM 7576 O O . ASP B 1 127 ? 5.212 19.739 113.155 1.00 36.80 253 ASP B O 1
ATOM 7585 N N . ILE B 1 128 ? 7.259 19.298 112.340 1.00 37.21 254 ILE B N 1
ATOM 7586 C CA . ILE B 1 128 ? 7.833 18.992 113.641 1.00 40.66 254 ILE B CA 1
ATOM 7587 C C . ILE B 1 128 ? 9.273 19.471 113.654 1.00 44.07 254 ILE B C 1
ATOM 7588 O O . ILE B 1 128 ? 9.985 19.379 112.648 1.00 36.08 254 ILE B O 1
ATOM 7604 N N . ILE B 1 129 ? 9.702 19.969 114.807 1.00 37.38 255 ILE B N 1
ATOM 7605 C CA . ILE B 1 129 ? 11.092 20.336 115.038 1.00 37.06 255 ILE B CA 1
ATOM 7606 C C . ILE B 1 129 ? 11.700 19.306 115.977 1.00 32.25 255 ILE B C 1
ATOM 7607 O O . ILE B 1 129 ? 11.066 18.891 116.954 1.00 29.96 255 ILE B O 1
ATOM 7623 N N . ILE B 1 130 ? 12.920 18.884 115.670 1.00 32.06 256 ILE B N 1
ATOM 7624 C CA . ILE B 1 130 ? 13.690 18.035 116.568 1.00 30.87 256 ILE B CA 1
ATOM 7625 C C . ILE B 1 130 ? 15.003 18.738 116.858 1.00 35.73 256 ILE B C 1
ATOM 7626 O O . ILE B 1 130 ? 15.474 19.562 116.067 1.00 34.48 256 ILE B O 1
ATOM 7642 N N . SER B 1 131 ? 15.588 18.420 118.008 1.00 36.09 257 SER B N 1
ATOM 7643 C CA . SER B 1 131 ? 16.838 19.055 118.408 1.00 41.52 257 SER B CA 1
ATOM 7644 C C . SER B 1 131 ? 17.260 18.487 119.756 1.00 34.47 257 SER B C 1
ATOM 7645 O O . SER B 1 131 ? 16.469 17.854 120.463 1.00 32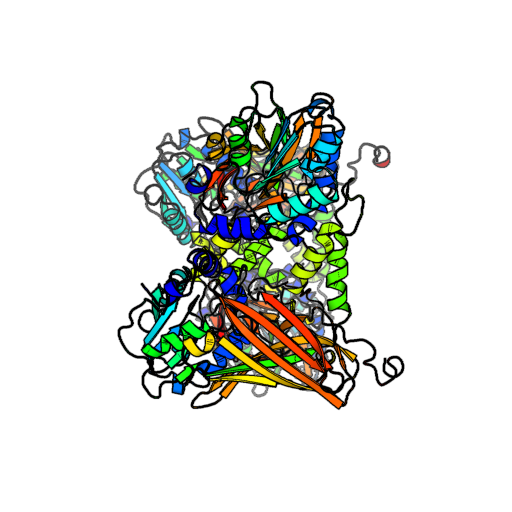.82 257 SER B O 1
ATOM 7653 N N . GLU B 1 132 ? 18.528 18.709 120.092 1.00 34.92 258 GLU B N 1
ATOM 7654 C CA . GLU B 1 132 ? 19.065 18.473 121.430 1.00 33.57 258 GLU B CA 1
ATOM 7655 C C . GLU B 1 132 ? 19.606 19.808 121.926 1.00 28.72 258 GLU B C 1
ATOM 7656 O O . GLU B 1 132 ? 20.824 20.037 121.914 1.00 26.94 258 GLU B O 1
ATOM 7668 N N . PRO B 1 133 ? 18.731 20.721 122.344 1.00 35.04 259 PRO B N 1
ATOM 7669 C CA . PRO B 1 133 ? 19.176 22.047 122.797 1.00 36.16 259 PRO B CA 1
ATOM 7670 C C . PRO B 1 133 ? 19.518 22.136 124.277 1.00 40.67 259 PRO B C 1
ATOM 7671 O O . PRO B 1 133 ? 19.668 23.253 124.791 1.00 33.11 259 PRO B O 1
ATOM 7682 N N . MET B 1 134 ? 19.654 21.004 124.967 1.00 37.00 260 MET B N 1
ATOM 7683 C CA . MET B 1 134 ? 19.828 20.998 126.410 1.00 33.20 260 MET B CA 1
ATOM 7684 C C . MET B 1 134 ? 21.310 21.094 126.758 1.00 30.75 260 MET B C 1
ATOM 7685 O O . MET B 1 134 ? 22.124 20.285 126.290 1.00 38.23 260 MET B O 1
ATOM 7699 N N . GLY B 1 135 ? 21.662 22.091 127.566 1.00 33.44 261 GLY B N 1
ATOM 7700 C CA . GLY B 1 135 ? 22.968 22.162 128.180 1.00 39.25 261 GLY B CA 1
ATOM 7701 C C . GLY B 1 135 ? 22.934 21.568 129.576 1.00 38.49 261 GLY B C 1
ATOM 7702 O O . GLY B 1 135 ? 21.885 21.179 130.083 1.00 38.08 261 GLY B O 1
ATOM 7706 N N . TYR B 1 136 ? 24.112 21.487 130.200 1.00 37.34 262 TYR B N 1
ATOM 7707 C CA . TYR B 1 136 ? 24.124 21.101 131.606 1.00 28.37 262 TYR B CA 1
ATOM 7708 C C . TYR B 1 136 ? 23.358 22.146 132.401 1.00 30.53 262 TYR B C 1
ATOM 7709 O O . TYR B 1 136 ? 23.384 23.337 132.078 1.00 32.75 262 TYR B O 1
ATOM 7727 N N . MET B 1 137 ? 22.633 21.692 133.423 1.00 32.47 263 MET B N 1
ATOM 7728 C CA . MET B 1 137 ? 21.630 22.515 134.098 1.00 30.82 263 MET B CA 1
ATOM 7729 C C . MET B 1 137 ? 20.568 23.015 133.123 1.00 34.42 263 MET B C 1
ATOM 7730 O O . MET B 1 137 ? 19.827 23.956 133.433 1.00 36.73 263 MET B O 1
ATOM 7744 N N . LEU B 1 138 ? 20.512 22.403 131.935 1.00 36.01 264 LEU B N 1
ATOM 7745 C CA . LEU B 1 138 ? 19.491 22.653 130.923 1.00 33.71 264 LEU B CA 1
ATOM 7746 C C . LEU B 1 138 ? 19.703 23.953 130.156 1.00 37.69 264 LEU B C 1
ATOM 7747 O O . LEU B 1 138 ? 19.551 23.978 128.928 1.00 36.70 264 LEU B O 1
ATOM 7763 N N . PHE B 1 139 ? 20.045 25.036 130.850 1.00 34.77 265 PHE B N 1
ATOM 7764 C CA . PHE B 1 139 ? 20.004 26.363 130.251 1.00 31.70 265 PHE B CA 1
ATOM 7765 C C . PHE B 1 139 ? 21.343 26.841 129.705 1.00 34.65 265 PHE B C 1
ATOM 7766 O O . PHE B 1 139 ? 21.370 27.852 128.993 1.00 36.98 265 PHE B O 1
ATOM 7783 N N . ASN B 1 140 ? 22.446 26.166 130.018 1.00 31.22 266 ASN B N 1
ATOM 7784 C CA . ASN B 1 140 ? 23.722 26.583 129.462 1.00 35.29 266 ASN B CA 1
ATOM 7785 C C . ASN B 1 140 ? 23.683 26.504 127.940 1.00 31.14 266 ASN B C 1
ATOM 7786 O O . ASN B 1 140 ? 22.918 25.730 127.360 1.00 33.24 266 ASN B O 1
ATOM 7797 N N . GLU B 1 141 ? 24.515 27.337 127.302 1.00 33.19 267 GLU B N 1
ATOM 7798 C CA . GLU B 1 141 ? 24.637 27.445 125.848 1.00 32.17 267 GLU B CA 1
ATOM 7799 C C . GLU B 1 141 ? 23.577 28.375 125.268 1.00 32.32 267 GLU B C 1
ATOM 7800 O O . GLU B 1 141 ? 23.752 28.910 124.167 1.00 32.76 267 GLU B O 1
ATOM 7812 N N . ARG B 1 142 ? 22.489 28.595 126.004 1.00 32.55 268 ARG B N 1
ATOM 7813 C CA . ARG B 1 142 ? 21.364 29.406 125.528 1.00 35.00 268 ARG B CA 1
ATOM 7814 C C . ARG B 1 142 ? 20.800 28.872 124.216 1.00 32.28 268 ARG B C 1
ATOM 7815 O O . ARG B 1 142 ? 20.257 29.629 123.408 1.00 37.43 268 ARG B O 1
ATOM 7836 N N . MET B 1 143 ? 20.920 27.565 123.982 1.00 31.47 269 MET B N 1
ATOM 7837 C CA . MET B 1 143 ? 20.434 26.993 122.734 1.00 30.03 269 MET B CA 1
ATOM 7838 C C . MET B 1 143 ? 18.926 26.796 122.726 1.00 41.30 269 MET B C 1
ATOM 7839 O O . MET B 1 143 ? 18.342 26.658 121.645 1.00 36.72 269 MET B O 1
ATOM 7853 N N . LEU B 1 144 ? 18.286 26.765 123.896 1.00 39.94 270 LEU B N 1
ATOM 7854 C CA . LEU B 1 144 ? 16.832 26.692 123.927 1.00 39.43 270 LEU B CA 1
ATOM 7855 C C . LEU B 1 144 ? 16.210 27.873 123.198 1.00 42.55 270 LEU B C 1
ATOM 7856 O O . LEU B 1 144 ? 15.143 27.736 122.588 1.00 38.33 270 LEU B O 1
ATOM 7872 N N . GLU B 1 145 ? 16.865 29.035 123.239 1.00 36.66 271 GLU B N 1
ATOM 7873 C CA . GLU B 1 145 ? 16.358 30.190 122.511 1.00 38.52 271 GLU B CA 1
ATOM 7874 C C . GLU B 1 145 ? 16.432 29.966 121.006 1.00 40.71 271 GLU B C 1
ATOM 7875 O O . GLU B 1 145 ? 15.519 30.360 120.270 1.00 47.79 271 GLU B O 1
ATOM 7887 N N . SER B 1 146 ? 17.507 29.334 120.527 1.00 33.79 272 SER B N 1
ATOM 7888 C CA . SER B 1 146 ? 17.564 28.957 119.117 1.00 44.42 272 SER B CA 1
ATOM 7889 C C . SER B 1 146 ? 16.454 27.971 118.774 1.00 40.88 272 SER B C 1
ATOM 7890 O O . SER B 1 146 ? 15.844 28.055 117.701 1.00 33.65 272 SER B O 1
ATOM 7898 N N . TYR B 1 147 ? 16.180 27.032 119.683 1.00 39.38 273 TYR B N 1
ATOM 7899 C CA . TYR B 1 147 ? 15.099 26.069 119.493 1.00 43.54 273 TYR B CA 1
ATOM 7900 C C . TYR B 1 147 ? 13.749 26.775 119.396 1.00 43.90 273 TYR B C 1
ATOM 7901 O O . TYR B 1 147 ? 12.971 26.534 118.463 1.00 36.26 273 TYR B O 1
ATOM 7919 N N . LEU B 1 148 ? 13.457 27.659 120.354 1.00 35.95 274 LEU B N 1
ATOM 7920 C CA . LEU B 1 148 ? 12.207 28.412 120.308 1.00 43.11 274 LEU B CA 1
ATOM 7921 C C . LEU B 1 148 ? 12.180 29.362 119.117 1.00 45.04 274 LEU B C 1
ATOM 7922 O O . LEU B 1 148 ? 11.123 29.587 118.518 1.00 40.97 274 LEU B O 1
ATOM 7938 N N . HIS B 1 149 ? 13.330 29.946 118.775 1.00 39.96 275 HIS B N 1
ATOM 7939 C CA . HIS B 1 149 ? 13.395 30.834 117.623 1.00 40.40 275 HIS B CA 1
ATOM 7940 C C . HIS B 1 149 ? 12.993 30.110 116.345 1.00 37.23 275 HIS B C 1
ATOM 7941 O O . HIS B 1 149 ? 12.368 30.707 115.461 1.00 40.94 275 HIS B O 1
ATOM 7955 N N . ALA B 1 150 ? 13.321 28.820 116.245 1.00 41.91 276 ALA B N 1
ATOM 7956 C CA . ALA B 1 150 ? 13.043 28.047 115.044 1.00 45.31 276 ALA B CA 1
ATOM 7957 C C . ALA B 1 150 ? 11.555 27.825 114.823 1.00 39.48 276 ALA B C 1
ATOM 7958 O O . ALA B 1 150 ? 11.156 27.440 113.719 1.00 36.87 276 ALA B O 1
ATOM 7965 N N . LYS B 1 151 ? 10.725 28.055 115.841 1.00 37.22 277 LYS B N 1
ATOM 7966 C CA . LYS B 1 151 ? 9.287 27.855 115.697 1.00 41.51 277 LYS B CA 1
ATOM 7967 C C . LYS B 1 151 ? 8.673 28.747 114.633 1.00 37.50 277 LYS B C 1
ATOM 7968 O O . LYS B 1 151 ? 7.517 28.522 114.252 1.00 46.52 277 LYS B O 1
ATOM 7987 N N . LYS B 1 152 ? 9.399 29.761 114.155 1.00 46.32 278 LYS B N 1
ATOM 7988 C CA . LYS B 1 152 ? 8.883 30.573 113.060 1.00 48.19 278 LYS B CA 1
ATOM 7989 C C . LYS B 1 152 ? 8.642 29.728 111.815 1.00 42.80 278 LYS B C 1
ATOM 7990 O O . LYS B 1 152 ? 7.785 30.065 110.989 1.00 42.77 278 LYS B O 1
ATOM 8009 N N . TYR B 1 153 ? 9.378 28.627 111.668 1.00 45.54 279 TYR B N 1
ATOM 8010 C CA . TYR B 1 153 ? 9.189 27.697 110.560 1.00 46.86 279 TYR B CA 1
ATOM 8011 C C . TYR B 1 153 ? 8.177 26.602 110.878 1.00 46.01 279 TYR B C 1
ATOM 8012 O O . TYR B 1 153 ? 7.997 25.691 110.064 1.00 48.76 279 TYR B O 1
ATOM 8030 N N . LEU B 1 154 ? 7.522 26.663 112.040 1.00 46.83 280 LEU B N 1
ATOM 8031 C CA . LEU B 1 154 ? 6.659 25.579 112.492 1.00 41.15 280 LEU B CA 1
ATOM 8032 C C . LEU B 1 154 ? 5.215 25.851 112.099 1.00 50.94 280 LEU B C 1
ATOM 8033 O O . LEU B 1 154 ? 4.719 26.973 112.256 1.00 48.31 280 LEU B O 1
ATOM 8049 N N . LYS B 1 155 ? 4.548 24.820 111.587 1.00 51.81 281 LYS B N 1
ATOM 8050 C CA . LYS B 1 155 ? 3.148 24.947 111.218 1.00 53.41 281 LYS B CA 1
ATOM 8051 C C . LYS B 1 155 ? 2.287 25.123 112.471 1.00 43.80 281 LYS B C 1
ATOM 8052 O O . LYS B 1 155 ? 2.650 24.655 113.551 1.00 42.17 281 LYS B O 1
ATOM 8071 N N . PRO B 1 156 ? 1.140 25.807 112.351 1.00 55.15 282 PRO B N 1
ATOM 8072 C CA . PRO B 1 156 ? 0.239 25.962 113.507 1.00 56.49 282 PRO B CA 1
ATOM 8073 C C . PRO B 1 156 ? 0.099 24.703 114.352 1.00 68.48 282 PRO B C 1
ATOM 8074 O O . PRO B 1 156 ? 0.297 24.748 115.574 1.00 58.43 282 PRO B O 1
ATOM 8085 N N . SER B 1 157 ? -0.236 23.576 113.721 1.00 63.37 283 SER B N 1
ATOM 8086 C CA . SER B 1 157 ? -0.427 22.308 114.424 1.00 63.15 283 SER B CA 1
ATOM 8087 C C . SER B 1 157 ? 0.880 21.557 114.671 1.00 47.99 283 SER B C 1
ATOM 8088 O O . SER B 1 157 ? 0.833 20.408 115.121 1.00 46.81 283 SER B O 1
ATOM 8096 N N . GLY B 1 158 ? 2.028 22.171 114.391 1.00 47.57 284 GLY B N 1
ATOM 8097 C CA . GLY B 1 158 ? 3.285 21.461 114.485 1.00 45.77 284 GLY B CA 1
ATOM 8098 C C . GLY B 1 158 ? 3.666 21.118 115.913 1.00 44.33 284 GLY B C 1
ATOM 8099 O O . GLY B 1 158 ? 3.151 21.670 116.886 1.00 46.60 284 GLY B O 1
ATOM 8103 N N . ASN B 1 159 ? 4.614 20.189 116.027 1.00 42.74 285 ASN B N 1
ATOM 8104 C CA . ASN B 1 159 ? 5.068 19.637 117.294 1.00 41.31 285 ASN B CA 1
ATOM 8105 C C . ASN B 1 159 ? 6.550 19.941 117.494 1.00 44.52 285 ASN B C 1
ATOM 8106 O O . ASN B 1 159 ? 7.264 20.336 116.569 1.00 41.87 285 ASN B O 1
ATOM 8117 N N . MET B 1 160 ? 7.006 19.744 118.729 1.00 41.45 286 MET B N 1
ATOM 8118 C CA . MET B 1 160 ? 8.389 19.973 119.127 1.00 39.45 286 MET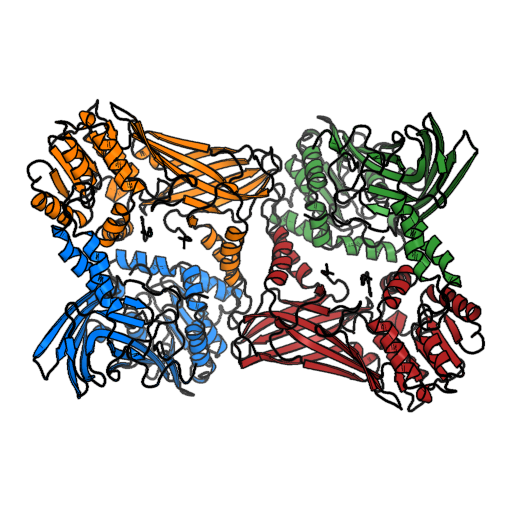 B CA 1
ATOM 8119 C C . MET B 1 160 ? 8.901 18.740 119.849 1.00 36.65 286 MET B C 1
ATOM 8120 O O . MET B 1 160 ? 8.250 18.249 120.773 1.00 36.48 286 MET B O 1
ATOM 8134 N N . PHE B 1 161 ? 10.055 18.249 119.428 1.00 35.71 287 PHE B N 1
ATOM 8135 C CA . PHE B 1 161 ? 10.684 17.087 120.057 1.00 35.51 287 PHE B CA 1
ATOM 8136 C C . PHE B 1 161 ? 12.083 17.463 120.520 1.00 33.56 287 PHE B C 1
ATOM 8137 O O . PHE B 1 161 ? 12.983 17.582 119.671 1.00 33.63 287 PHE B O 1
ATOM 8154 N N . PRO B 1 162 ? 12.336 17.688 121.818 1.00 36.95 288 PRO B N 1
ATOM 8155 C CA . PRO B 1 162 ? 11.428 17.570 122.968 1.00 33.32 288 PRO B CA 1
ATOM 8156 C C . PRO B 1 162 ? 10.355 18.649 123.061 1.00 34.58 288 PRO B C 1
ATOM 8157 O O . PRO B 1 162 ? 10.532 19.765 122.569 1.00 35.26 288 PRO B O 1
ATOM 8168 N N . THR B 1 163 ? 9.246 18.305 123.721 1.00 35.76 289 THR B N 1
ATOM 8169 C CA . THR B 1 163 ? 8.107 19.199 123.876 1.00 36.24 289 THR B CA 1
ATOM 8170 C C . THR B 1 163 ? 8.234 20.082 125.107 1.00 36.45 289 THR B C 1
ATOM 8171 O O . THR B 1 163 ? 7.862 21.261 125.067 1.00 37.75 289 THR B O 1
ATOM 8182 N N . ILE B 1 164 ? 8.744 19.535 126.211 1.00 35.54 290 ILE B N 1
ATOM 8183 C CA . ILE B 1 164 ? 8.887 20.281 127.454 1.00 35.74 290 ILE B CA 1
ATOM 8184 C C . ILE B 1 164 ? 10.182 19.874 128.135 1.00 34.56 290 ILE B C 1
ATOM 8185 O O . ILE B 1 164 ? 10.700 18.770 127.935 1.00 37.72 290 ILE B O 1
ATOM 8201 N N . GLY B 1 165 ? 10.699 20.780 128.960 1.00 34.73 291 GLY B N 1
ATOM 8202 C CA . GLY B 1 165 ? 11.842 20.476 129.803 1.00 35.23 291 GLY B CA 1
ATOM 8203 C C . GLY B 1 165 ? 11.559 20.810 131.251 1.00 39.79 291 GLY B C 1
ATOM 8204 O O . GLY B 1 165 ? 11.192 21.946 131.571 1.00 38.81 291 GLY B O 1
ATOM 8208 N N . ASP B 1 166 ? 11.709 19.829 132.136 1.00 37.38 292 ASP B N 1
ATOM 8209 C CA . ASP B 1 166 ? 11.475 20.008 133.570 1.00 36.72 292 ASP B CA 1
ATOM 8210 C C . ASP B 1 166 ? 12.825 20.086 134.271 1.00 37.04 292 ASP B C 1
ATOM 8211 O O . ASP B 1 166 ? 13.532 19.079 134.369 1.00 36.54 292 ASP B O 1
ATOM 8220 N N . VAL B 1 167 ? 13.181 21.266 134.767 1.00 36.13 293 VAL B N 1
ATOM 8221 C CA . VAL B 1 167 ? 14.390 21.422 135.567 1.00 36.89 293 VAL B CA 1
ATOM 8222 C C . VAL B 1 167 ? 14.027 21.244 137.036 1.00 36.76 293 VAL B C 1
ATOM 8223 O O . VAL B 1 167 ? 13.082 21.867 137.534 1.00 42.95 293 VAL B O 1
ATOM 8236 N N . HIS B 1 168 ? 14.764 20.381 137.726 1.00 42.45 294 HIS B N 1
ATOM 8237 C CA . HIS B 1 168 ? 14.524 20.075 139.125 1.00 41.36 294 HIS B CA 1
ATOM 8238 C C . HIS B 1 168 ? 15.655 20.634 139.977 1.00 42.81 294 HIS B C 1
ATOM 8239 O O . HIS B 1 168 ? 16.818 20.664 139.564 1.00 33.96 294 HIS B O 1
ATOM 8253 N N . LEU B 1 169 ? 15.302 21.079 141.183 1.00 35.06 295 LEU B N 1
ATOM 8254 C CA . LEU B 1 169 ? 16.295 21.535 142.145 1.00 45.80 295 LEU B CA 1
ATOM 8255 C C . LEU B 1 169 ? 15.899 21.062 143.531 1.00 43.33 295 LEU B C 1
ATOM 8256 O O . LEU B 1 169 ? 14.711 21.019 143.864 1.00 42.35 295 LEU B O 1
ATOM 8272 N N . ALA B 1 170 ? 16.904 20.701 144.335 1.00 47.43 296 ALA B N 1
ATOM 8273 C CA . ALA B 1 170 ? 16.671 20.222 145.684 1.00 43.27 296 ALA B CA 1
ATOM 8274 C C . ALA B 1 170 ? 17.869 20.583 146.550 1.00 41.65 296 ALA B C 1
ATOM 8275 O O . ALA B 1 170 ? 19.014 20.482 146.081 1.00 38.34 296 ALA B O 1
ATOM 8282 N N . PRO B 1 171 ? 17.651 21.009 147.796 1.00 38.29 297 PRO B N 1
ATOM 8283 C CA . PRO B 1 171 ? 18.789 21.263 148.687 1.00 39.29 297 PRO B CA 1
ATOM 8284 C C . PRO B 1 171 ? 19.545 19.975 148.966 1.00 39.09 297 PRO B C 1
ATOM 8285 O O . PRO B 1 171 ? 18.963 18.889 149.026 1.00 44.15 297 PRO B O 1
ATOM 8296 N N . PHE B 1 172 ? 20.858 20.098 149.132 1.00 37.27 298 PHE B N 1
ATOM 8297 C CA . PHE B 1 172 ? 21.703 18.948 149.417 1.00 39.81 298 PHE B CA 1
ATOM 8298 C C . PHE B 1 172 ? 22.642 19.265 150.573 1.00 39.31 298 PHE B C 1
ATOM 8299 O O . PHE B 1 172 ? 22.797 20.414 150.989 1.00 41.39 298 PHE B O 1
ATOM 8316 N N . THR B 1 173 ? 23.254 18.208 151.099 1.00 40.53 299 THR B N 1
ATOM 8317 C CA . THR B 1 173 ? 24.284 18.295 152.119 1.00 37.35 299 THR B CA 1
ATOM 8318 C C . THR B 1 173 ? 25.479 17.473 151.663 1.00 36.56 299 THR B C 1
ATOM 8319 O O . THR B 1 173 ? 25.336 16.291 151.341 1.00 36.03 299 THR B O 1
ATOM 8330 N N . ASP B 1 174 ? 26.651 18.106 151.612 1.00 37.57 300 ASP B N 1
ATOM 8331 C CA . ASP B 1 174 ? 27.868 17.430 151.178 1.00 35.90 300 ASP B CA 1
ATOM 8332 C C . ASP B 1 174 ? 29.094 18.133 151.749 1.00 37.06 300 ASP B C 1
ATOM 8333 O O . ASP B 1 174 ? 29.713 18.962 151.074 1.00 39.39 300 ASP B O 1
ATOM 8342 N N . GLU B 1 175 ? 29.455 17.809 152.993 1.00 38.89 301 GLU B N 1
ATOM 8343 C CA . GLU B 1 175 ? 30.578 18.488 153.631 1.00 42.47 301 GLU B CA 1
ATOM 8344 C C . GLU B 1 175 ? 31.890 18.205 152.909 1.00 39.47 301 GLU B C 1
ATOM 8345 O O . GLU B 1 175 ? 32.782 19.059 152.891 1.00 43.23 301 GLU B O 1
ATOM 8357 N N . GLN B 1 176 ? 32.032 17.015 152.316 1.00 42.24 302 GLN B N 1
ATOM 8358 C CA . GLN B 1 176 ? 33.262 16.689 151.602 1.00 51.72 302 GLN B CA 1
ATOM 8359 C C . GLN B 1 176 ? 33.477 17.633 150.426 1.00 50.02 302 GLN B C 1
ATOM 8360 O O . GLN B 1 176 ? 34.606 18.063 150.164 1.00 44.77 302 GLN B O 1
ATOM 8374 N N . LEU B 1 177 ? 32.403 17.974 149.707 1.00 42.20 303 LEU B N 1
ATOM 8375 C CA . LEU B 1 177 ? 32.530 18.885 148.576 1.00 43.55 303 LEU B CA 1
ATOM 8376 C C . LEU B 1 177 ? 32.733 20.320 149.040 1.00 40.84 303 LEU B C 1
ATOM 8377 O O . LEU B 1 177 ? 33.467 21.084 148.401 1.00 39.69 303 LEU B O 1
ATOM 8393 N N . TYR B 1 178 ? 32.088 20.714 150.139 1.00 43.84 304 TYR B N 1
ATOM 8394 C CA . TYR B 1 178 ? 32.240 22.083 150.620 1.00 36.81 304 TYR B CA 1
ATOM 8395 C C . TYR B 1 178 ? 33.672 22.348 151.059 1.00 39.89 304 TYR B C 1
ATOM 8396 O O . TYR B 1 178 ? 34.269 23.363 150.686 1.00 45.50 304 TYR B O 1
ATOM 8414 N N . MET B 1 179 ? 34.241 21.436 151.850 1.00 42.21 305 MET B N 1
ATOM 8415 C CA . MET B 1 179 ? 35.591 21.637 152.359 1.00 45.97 305 MET B CA 1
ATOM 8416 C C . MET B 1 179 ? 36.623 21.566 151.240 1.00 46.94 305 MET B C 1
ATOM 8417 O O . MET B 1 179 ? 37.617 22.303 151.252 1.00 52.48 305 MET B O 1
ATOM 8431 N N . GLU B 1 180 ? 36.401 20.689 150.261 1.00 42.15 306 GLU B N 1
ATOM 8432 C CA . GLU B 1 180 ? 37.296 20.598 149.111 1.00 40.41 306 GLU B CA 1
ATOM 8433 C C . GLU B 1 180 ? 37.451 21.956 148.432 1.00 39.70 306 GLU B C 1
ATOM 8434 O O . GLU B 1 180 ? 38.568 22.460 148.262 1.00 35.65 306 GLU B O 1
ATOM 8446 N N . GLN B 1 181 ? 36.329 22.568 148.043 1.00 36.28 307 GLN B N 1
ATOM 8447 C CA . GLN B 1 181 ? 36.393 23.887 147.427 1.00 39.51 307 GLN B CA 1
ATOM 8448 C C . GLN B 1 181 ? 36.869 24.940 148.418 1.00 40.00 307 GLN B C 1
ATOM 8449 O O . GLN B 1 181 ? 37.610 25.856 148.049 1.00 38.41 307 GLN B O 1
ATOM 8463 N N . PHE B 1 182 ? 36.457 24.830 149.682 1.00 47.75 308 PHE B N 1
ATOM 8464 C CA . PHE B 1 182 ? 36.817 25.848 150.662 1.00 45.64 308 PHE B CA 1
ATOM 8465 C C . PHE B 1 182 ? 38.321 25.877 150.895 1.00 48.94 308 PHE B C 1
ATOM 8466 O O . PHE B 1 182 ? 38.938 26.950 150.921 1.00 51.07 308 PHE B O 1
ATOM 8483 N N . THR B 1 183 ? 38.932 24.704 151.063 1.00 40.47 309 THR B N 1
ATOM 8484 C CA . THR B 1 183 ? 40.370 24.652 151.300 1.00 47.02 309 THR B CA 1
ATOM 8485 C C . THR B 1 183 ? 41.161 25.115 150.079 1.00 47.88 309 THR B C 1
ATOM 8486 O O . THR B 1 183 ? 42.250 25.681 150.227 1.00 46.12 309 THR B O 1
ATOM 8497 N N . LYS B 1 184 ? 40.636 24.891 148.874 1.00 40.86 310 LYS B N 1
ATOM 8498 C CA . LYS B 1 184 ? 41.305 25.382 147.673 1.00 39.50 310 LYS B CA 1
ATOM 8499 C C . LYS B 1 184 ? 41.479 26.892 147.729 1.00 46.78 310 LYS B C 1
ATOM 8500 O O . LYS B 1 184 ? 42.561 27.421 147.439 1.00 44.19 310 LYS B O 1
ATOM 8519 N N . ALA B 1 185 ? 40.405 27.606 148.078 1.00 42.96 311 ALA B N 1
ATOM 8520 C CA . ALA B 1 185 ? 40.481 29.057 148.202 1.00 49.68 311 ALA B CA 1
ATOM 8521 C C . ALA B 1 185 ? 41.410 29.471 149.334 1.00 54.44 311 ALA B C 1
ATOM 8522 O O . ALA B 1 185 ? 42.037 30.534 149.266 1.00 45.31 311 ALA B O 1
ATOM 8529 N N . ASN B 1 186 ? 41.513 28.648 150.378 1.00 49.54 312 ASN B N 1
ATOM 8530 C CA . ASN B 1 186 ? 42.355 28.981 151.515 1.00 54.29 312 ASN B CA 1
ATOM 8531 C C . ASN B 1 186 ? 43.837 28.993 151.169 1.00 53.04 312 ASN B C 1
ATOM 8532 O O . ASN B 1 186 ? 44.645 29.422 152.001 1.00 50.60 312 ASN B O 1
ATOM 8543 N N . PHE B 1 187 ? 44.216 28.529 149.978 1.00 48.48 313 PHE B N 1
ATOM 8544 C CA . PHE B 1 187 ? 45.570 28.776 149.499 1.00 50.12 313 PHE B CA 1
ATOM 8545 C C . PHE B 1 187 ? 45.919 30.251 149.652 1.00 41.59 313 PHE B C 1
ATOM 8546 O O . PHE B 1 187 ? 46.989 30.603 150.157 1.00 42.27 313 PHE B O 1
ATOM 8563 N N . TRP B 1 188 ? 45.014 31.125 149.243 1.00 44.90 314 TRP B N 1
ATOM 8564 C CA . TRP B 1 188 ? 45.167 32.577 149.321 1.00 46.07 314 TRP B CA 1
ATOM 8565 C C . TRP B 1 188 ? 45.039 33.115 150.732 1.00 47.51 314 TRP B C 1
ATOM 8566 O O . TRP B 1 188 ? 45.072 34.337 150.905 1.00 48.30 314 TRP B O 1
ATOM 8587 N N . TYR B 1 189 ? 44.906 32.245 151.735 1.00 48.39 315 TYR B N 1
ATOM 8588 C CA . TYR B 1 189 ? 44.960 32.670 153.126 1.00 55.82 315 TYR B CA 1
ATOM 8589 C C . TYR B 1 189 ? 46.391 32.766 153.646 1.00 49.57 315 TYR B C 1
ATOM 8590 O O . TYR B 1 189 ? 46.632 33.467 154.632 1.00 53.64 315 TYR B O 1
ATOM 8608 N N . GLN B 1 190 ? 47.333 32.110 152.984 1.00 48.10 316 GLN B N 1
ATOM 8609 C CA . GLN B 1 190 ? 48.709 32.044 153.453 1.00 53.04 316 GLN B CA 1
ATOM 8610 C C . GLN B 1 190 ? 49.261 33.448 153.704 1.00 57.23 316 GLN B C 1
ATOM 8611 O O . GLN B 1 190 ? 49.088 34.337 152.859 1.00 51.36 316 GLN B O 1
ATOM 8625 N N . PRO B 1 191 ? 49.949 33.681 154.827 1.00 49.02 317 PRO B N 1
ATOM 8626 C CA . PRO B 1 191 ? 50.578 34.990 155.060 1.00 54.80 317 PRO B CA 1
ATOM 8627 C C . PRO B 1 191 ? 51.996 35.138 154.537 1.00 55.09 317 PRO B C 1
ATOM 8628 O O . PRO B 1 191 ? 52.520 36.263 154.564 1.00 51.70 317 PRO B O 1
ATOM 8639 N N . SER B 1 192 ? 52.610 34.069 154.052 1.00 56.07 318 SER B N 1
ATOM 8640 C CA . SER B 1 192 ? 54.035 34.096 153.701 1.00 55.50 318 SER B CA 1
ATOM 8641 C C . SER B 1 192 ? 54.336 33.009 152.662 1.00 57.07 318 SER B C 1
ATOM 8642 O O . SER B 1 192 ? 55.243 32.193 152.791 1.00 50.92 318 SER B O 1
ATOM 8650 N N . PHE B 1 193 ? 53.569 32.978 151.570 1.00 49.82 319 PHE B N 1
ATOM 8651 C CA . PHE B 1 193 ? 53.842 32.062 150.458 1.00 49.83 319 PHE B CA 1
ATOM 8652 C C . PHE B 1 193 ? 55.119 32.512 149.765 1.00 46.07 319 PHE B C 1
ATOM 8653 O O . PHE B 1 193 ? 55.127 33.534 149.074 1.00 42.27 319 PHE B O 1
ATOM 8670 N N . HIS B 1 194 ? 56.198 31.755 149.946 1.00 47.34 320 HIS B N 1
ATOM 8671 C CA . HIS B 1 194 ? 57.518 32.168 149.473 1.00 47.35 320 HIS B CA 1
ATOM 8672 C C . HIS B 1 194 ? 57.853 33.566 149.981 1.00 49.25 320 HIS B C 1
ATOM 8673 O O . HIS B 1 194 ? 58.444 34.390 149.278 1.00 51.69 320 HIS B O 1
ATOM 8687 N N . GLY B 1 195 ? 57.457 33.836 151.222 1.00 50.40 321 GLY B N 1
ATOM 8688 C CA . GLY B 1 195 ? 57.659 35.133 151.836 1.00 44.56 321 GLY B CA 1
ATOM 8689 C C . GLY B 1 195 ? 56.616 36.172 151.489 1.00 47.79 321 GLY B C 1
ATOM 8690 O O . GLY B 1 195 ? 56.682 37.285 152.018 1.00 48.79 321 GLY B O 1
ATOM 8694 N N . VAL B 1 196 ? 55.653 35.845 150.629 1.00 49.38 322 VAL B N 1
ATOM 8695 C CA . VAL B 1 196 ? 54.670 36.801 150.136 1.00 46.01 322 VAL B CA 1
ATOM 8696 C C . VAL B 1 196 ? 53.356 36.577 150.870 1.00 53.25 322 VAL B C 1
ATOM 8697 O O . VAL B 1 196 ? 52.880 35.438 150.981 1.00 48.05 322 VAL B O 1
ATOM 8710 N N . ASP B 1 197 ? 52.765 37.668 151.361 1.00 50.02 323 ASP B N 1
ATOM 8711 C CA . ASP B 1 197 ? 51.492 37.622 152.071 1.00 50.02 323 ASP B CA 1
ATOM 8712 C C . ASP B 1 197 ? 50.365 37.704 151.047 1.00 50.67 323 ASP B C 1
ATOM 8713 O O . ASP B 1 197 ? 50.200 38.727 150.374 1.00 47.26 323 ASP B O 1
ATOM 8722 N N . LEU B 1 198 ? 49.596 36.623 150.929 1.00 46.29 324 LEU B N 1
ATOM 8723 C CA . LEU B 1 198 ? 48.506 36.531 149.967 1.00 45.91 324 LEU B CA 1
ATOM 8724 C C . LEU B 1 198 ? 47.139 36.750 150.593 1.00 49.74 324 LEU B C 1
ATOM 8725 O O . LEU B 1 198 ? 46.131 36.688 149.879 1.00 47.09 324 LEU B O 1
ATOM 8741 N N . SER B 1 199 ? 47.081 37.000 151.902 1.00 43.75 325 SER B N 1
ATOM 8742 C CA . SER B 1 199 ? 45.814 36.918 152.621 1.00 51.53 325 SER B CA 1
ATOM 8743 C C . SER B 1 199 ? 44.787 37.914 152.102 1.00 44.51 325 SER B C 1
ATOM 8744 O O . SER B 1 199 ? 43.581 37.666 152.202 1.00 44.51 325 SER B O 1
ATOM 8752 N N . ALA B 1 200 ? 45.236 39.044 151.554 1.00 47.89 326 ALA B N 1
ATOM 8753 C CA . ALA B 1 200 ? 44.305 40.088 151.141 1.00 45.10 326 ALA B CA 1
ATOM 8754 C C . ALA B 1 200 ? 43.399 39.646 150.000 1.00 43.85 326 ALA B C 1
ATOM 8755 O O . ALA B 1 200 ? 42.376 40.291 149.755 1.00 44.24 326 ALA B O 1
ATOM 8762 N N . LEU B 1 201 ? 43.747 38.572 149.300 1.00 48.91 327 LEU B N 1
ATOM 8763 C CA . LEU B 1 201 ? 42.939 38.048 148.207 1.00 43.00 327 LEU B CA 1
ATOM 8764 C C . LEU B 1 201 ? 42.075 36.870 148.634 1.00 48.74 327 LEU B C 1
ATOM 8765 O O . LEU B 1 201 ? 41.387 36.283 147.791 1.00 41.40 327 LEU B O 1
ATOM 8781 N N . ARG B 1 202 ? 42.095 36.517 149.922 1.00 43.41 328 ARG B N 1
ATOM 8782 C CA . ARG B 1 202 ? 41.294 35.403 150.417 1.00 52.00 328 ARG B CA 1
ATOM 8783 C C . ARG B 1 202 ? 39.828 35.554 150.018 1.00 49.71 328 ARG B C 1
ATOM 8784 O O . ARG B 1 202 ? 39.218 34.622 149.480 1.00 46.58 328 ARG B O 1
ATOM 8805 N N . GLY B 1 203 ? 39.246 36.725 150.276 1.00 45.53 329 GLY B N 1
ATOM 8806 C CA . GLY B 1 203 ? 37.848 36.932 149.932 1.00 43.19 329 GLY B CA 1
ATOM 8807 C C . GLY B 1 203 ? 37.589 36.812 148.442 1.00 50.68 329 GLY B C 1
ATOM 8808 O O . GLY B 1 203 ? 36.538 36.323 148.020 1.00 44.83 329 GLY B O 1
ATOM 8812 N N . ALA B 1 204 ? 38.539 37.263 147.623 1.00 45.30 330 ALA B N 1
ATOM 8813 C CA . ALA B 1 204 ? 38.370 37.151 146.177 1.00 49.65 330 ALA B CA 1
ATOM 8814 C C . ALA B 1 204 ? 38.475 35.702 145.722 1.00 43.69 330 ALA B C 1
ATOM 8815 O O . ALA B 1 204 ? 37.733 35.271 144.831 1.00 44.90 330 ALA B O 1
ATOM 8822 N N . ALA B 1 205 ? 39.382 34.931 146.325 1.00 44.28 331 ALA B N 1
ATOM 8823 C CA . ALA B 1 205 ? 39.520 33.527 145.953 1.00 48.49 331 ALA B CA 1
ATOM 8824 C C . ALA B 1 205 ? 38.244 32.754 146.264 1.00 45.33 331 ALA B C 1
ATOM 8825 O O . ALA B 1 205 ? 37.743 31.996 145.427 1.00 44.17 331 ALA B O 1
ATOM 8832 N N . VAL B 1 206 ? 37.700 32.937 147.470 1.00 47.83 332 VAL B N 1
ATOM 8833 C CA . VAL B 1 206 ? 36.500 32.201 147.862 1.00 54.18 332 VAL B CA 1
ATOM 8834 C C . VAL B 1 206 ? 35.338 32.542 146.937 1.00 47.10 332 VAL B C 1
ATOM 8835 O O . VAL B 1 206 ? 34.598 31.656 146.493 1.00 43.07 332 VAL B O 1
ATOM 8848 N N . ASP B 1 207 ? 35.150 33.831 146.645 1.00 43.78 333 ASP B N 1
ATOM 8849 C CA . ASP B 1 207 ? 34.077 34.227 145.741 1.00 47.97 333 ASP B CA 1
ATOM 8850 C C . ASP B 1 207 ? 34.227 33.549 144.386 1.00 50.30 333 ASP B C 1
ATOM 8851 O O . ASP B 1 207 ? 33.239 33.098 143.795 1.00 52.11 333 ASP B O 1
ATOM 8860 N N . GLU B 1 208 ? 35.461 33.444 143.891 1.00 42.71 334 GLU B N 1
ATOM 8861 C CA . GLU B 1 208 ? 35.686 32.844 142.580 1.00 42.52 334 GLU B CA 1
ATOM 8862 C C . GLU B 1 208 ? 35.375 31.351 142.592 1.00 38.48 334 GLU B C 1
ATOM 8863 O O . GLU B 1 208 ? 34.624 30.858 141.743 1.00 39.44 334 GLU B O 1
ATOM 8875 N N . TYR B 1 209 ? 35.948 30.608 143.544 1.00 38.91 335 TYR B N 1
ATOM 8876 C CA . TYR B 1 209 ? 35.757 29.160 143.549 1.00 38.49 335 TYR B CA 1
ATOM 8877 C C . TYR B 1 209 ? 34.285 28.800 143.724 1.00 42.29 335 TYR B C 1
ATOM 8878 O O . TYR B 1 209 ? 33.790 27.858 143.092 1.00 47.99 335 TYR B O 1
ATOM 8896 N N . PHE B 1 210 ? 33.566 29.537 144.573 1.00 39.62 336 PHE B N 1
ATOM 8897 C CA . PHE B 1 210 ? 32.153 29.261 144.796 1.00 42.92 336 PHE B CA 1
ATOM 8898 C C . PHE B 1 210 ? 31.256 29.890 143.741 1.00 46.22 336 PHE B C 1
ATOM 8899 O O . PHE B 1 210 ? 30.061 29.572 143.698 1.00 45.97 336 PHE B O 1
ATOM 8916 N N . ARG B 1 211 ? 31.800 30.757 142.884 1.00 40.23 337 ARG B N 1
ATOM 8917 C CA . ARG B 1 211 ? 31.069 31.190 141.700 1.00 46.96 337 ARG B CA 1
ATOM 8918 C C . ARG B 1 211 ? 30.894 30.057 140.699 1.00 42.32 337 ARG B C 1
ATOM 8919 O O . ARG B 1 211 ? 30.063 30.167 139.792 1.00 40.39 337 ARG B O 1
ATOM 8940 N N . GLN B 1 212 ? 31.651 28.974 140.846 1.00 39.55 338 GLN B N 1
ATOM 8941 C CA . GLN B 1 212 ? 31.625 27.889 139.877 1.00 43.16 338 GLN B CA 1
ATOM 8942 C C . GLN B 1 212 ? 30.605 26.841 140.295 1.00 41.71 338 GLN B C 1
ATOM 8943 O O . GLN B 1 212 ? 30.721 26.287 141.397 1.00 38.43 338 GLN B O 1
ATOM 8957 N N . PRO B 1 213 ? 29.605 26.539 139.469 1.00 38.30 339 PRO B N 1
ATOM 8958 C CA . PRO B 1 213 ? 28.814 25.331 139.709 1.00 37.21 339 PRO B CA 1
ATOM 8959 C C . PRO B 1 213 ? 29.694 24.097 139.595 1.00 37.62 339 PRO B C 1
ATOM 8960 O O . PRO B 1 213 ? 30.664 24.065 138.833 1.00 36.14 339 PRO B O 1
ATOM 8971 N N . VAL B 1 214 ? 29.360 23.081 140.381 1.00 37.80 340 VAL B N 1
ATOM 8972 C CA . VAL B 1 214 ? 30.088 21.818 140.398 1.00 38.44 340 VAL B CA 1
ATOM 8973 C C . VAL B 1 214 ? 29.326 20.828 139.529 1.00 38.60 340 VAL B C 1
ATOM 8974 O O . VAL B 1 214 ? 28.129 20.591 139.745 1.00 36.36 340 VAL B O 1
ATOM 8987 N N . VAL B 1 215 ? 30.012 20.250 138.547 1.00 35.35 341 VAL B N 1
ATOM 8988 C CA . VAL B 1 215 ? 29.418 19.291 137.622 1.00 35.88 341 VAL B CA 1
ATOM 8989 C C . VAL B 1 215 ? 29.968 17.914 137.963 1.00 31.34 341 VAL B C 1
ATOM 8990 O O . VAL B 1 215 ? 31.157 17.642 137.768 1.00 41.98 341 VAL B O 1
ATOM 9003 N N . ASP B 1 216 ? 29.098 17.046 138.468 1.00 37.19 342 ASP B N 1
ATOM 9004 C CA . ASP B 1 216 ? 29.411 15.639 138.696 1.00 35.70 342 ASP B CA 1
ATOM 9005 C C . ASP B 1 216 ? 28.140 14.962 139.193 1.00 34.21 342 ASP B C 1
ATOM 9006 O O . ASP B 1 216 ? 27.078 15.588 139.216 1.00 42.18 342 ASP B O 1
ATOM 9015 N N . THR B 1 217 ? 28.229 13.696 139.580 1.00 34.15 343 THR B N 1
ATOM 9016 C CA . THR B 1 217 ? 27.077 12.944 140.040 1.00 34.85 343 THR B CA 1
ATOM 9017 C C . THR B 1 217 ? 27.148 12.767 141.553 1.00 38.00 343 THR B C 1
ATOM 9018 O O . THR B 1 217 ? 28.209 12.893 142.168 1.00 43.02 343 THR B O 1
ATOM 9029 N N . PHE B 1 218 ? 25.993 12.493 142.154 1.00 36.72 344 PHE B N 1
ATOM 9030 C CA . PHE B 1 218 ? 25.902 12.380 143.602 1.00 41.68 344 PHE B CA 1
ATOM 9031 C C . PHE B 1 218 ? 24.832 11.363 143.961 1.00 43.51 344 PHE B C 1
ATOM 9032 O O . PHE B 1 218 ? 23.832 11.214 143.252 1.00 40.34 344 PHE B O 1
ATOM 9049 N N . ASP B 1 219 ? 25.058 10.658 145.067 1.00 41.13 345 ASP B N 1
ATOM 9050 C CA . ASP B 1 219 ? 24.027 9.779 145.598 1.00 45.12 345 ASP B CA 1
ATOM 9051 C C . ASP B 1 219 ? 22.865 10.617 146.108 1.00 45.81 345 ASP B C 1
ATOM 9052 O O . ASP B 1 219 ? 23.056 11.688 146.686 1.00 44.10 345 ASP B O 1
ATOM 9061 N N . ILE B 1 220 ? 21.646 10.129 145.878 1.00 50.15 346 ILE B N 1
ATOM 9062 C CA . ILE B 1 220 ? 20.464 10.899 146.255 1.00 49.38 346 ILE B CA 1
ATOM 9063 C C . ILE B 1 220 ? 20.314 11.008 147.765 1.00 52.63 346 ILE B C 1
ATOM 9064 O O . ILE B 1 220 ? 19.580 11.876 148.250 1.00 50.19 346 ILE B O 1
ATOM 9080 N N . ARG B 1 221 ? 20.990 10.148 148.528 1.00 50.35 347 ARG B N 1
ATOM 9081 C CA . ARG B 1 221 ? 20.865 10.199 149.978 1.00 55.62 347 ARG B CA 1
ATOM 9082 C C . ARG B 1 221 ? 21.272 11.553 150.543 1.00 50.15 347 ARG B C 1
ATOM 9083 O O . ARG B 1 221 ? 20.926 11.863 151.687 1.00 48.86 347 ARG B O 1
ATOM 9104 N N . ILE B 1 222 ? 21.987 12.375 149.771 1.00 50.48 348 ILE B N 1
ATOM 9105 C CA . ILE B 1 222 ? 22.409 13.677 150.263 1.00 52.00 348 ILE B CA 1
ATOM 9106 C C . ILE B 1 222 ? 21.344 14.757 150.072 1.00 48.13 348 ILE B C 1
ATOM 9107 O O . ILE B 1 222 ? 21.516 15.880 150.591 1.00 42.29 348 ILE B O 1
ATOM 9123 N N . LEU B 1 223 ? 20.270 14.473 149.337 1.00 42.55 349 LEU B N 1
ATOM 9124 C CA . LEU B 1 223 ? 19.211 15.451 149.146 1.00 47.49 349 LEU B CA 1
ATOM 9125 C C . LEU B 1 223 ? 18.351 15.531 150.399 1.00 45.41 349 LEU B C 1
ATOM 9126 O O . LEU B 1 223 ? 17.929 14.504 150.938 1.00 43.45 349 LEU B O 1
ATOM 9142 N N . MET B 1 224 ? 18.089 16.755 150.853 1.00 49.65 350 MET B N 1
ATOM 9143 C CA . MET B 1 224 ? 17.435 16.993 152.133 1.00 47.82 350 MET B CA 1
ATOM 9144 C C . MET B 1 224 ? 15.964 17.355 151.999 1.00 54.86 350 MET B C 1
ATOM 9145 O O . MET B 1 224 ? 15.296 17.569 153.018 1.00 48.23 350 MET B O 1
ATOM 9159 N N . ALA B 1 225 ? 15.444 17.432 150.779 1.00 49.61 351 ALA B N 1
ATOM 9160 C CA . ALA B 1 225 ? 14.060 17.824 150.565 1.00 45.82 351 ALA B CA 1
ATOM 9161 C C . ALA B 1 225 ? 13.636 17.383 149.177 1.00 42.85 351 ALA B C 1
ATOM 9162 O O . ALA B 1 225 ? 14.465 17.254 148.274 1.00 41.59 351 ALA B O 1
ATOM 9169 N N . LYS B 1 226 ? 12.335 17.148 149.026 1.00 49.34 352 LYS B N 1
ATOM 9170 C CA . LYS B 1 226 ? 11.778 16.855 147.713 1.00 43.93 352 LYS B CA 1
ATOM 9171 C C . LYS B 1 226 ? 12.159 17.949 146.729 1.00 42.63 352 LYS B C 1
ATOM 9172 O O . LYS B 1 226 ? 12.271 19.124 147.086 1.00 42.56 352 LYS B O 1
ATOM 9191 N N . SER B 1 227 ? 12.363 17.553 145.482 1.00 40.27 353 SER B N 1
ATOM 9192 C CA . SER B 1 227 ? 12.771 18.508 144.464 1.00 51.05 353 SER B CA 1
ATOM 9193 C C . SER B 1 227 ? 11.622 19.443 144.104 1.00 46.38 353 SER B C 1
ATOM 9194 O O . SER B 1 227 ? 10.448 19.061 144.131 1.00 43.05 353 SER B O 1
ATOM 9202 N N . VAL B 1 228 ? 11.974 20.677 143.785 1.00 44.12 354 VAL B N 1
ATOM 9203 C CA . VAL B 1 228 ? 11.053 21.654 143.218 1.00 50.22 354 VAL B CA 1
ATOM 9204 C C . VAL B 1 228 ? 11.241 21.638 141.708 1.00 53.53 354 VAL B C 1
ATOM 9205 O O . VAL B 1 228 ? 12.356 21.461 141.205 1.00 47.56 354 VAL B O 1
ATOM 9218 N N . LYS B 1 229 ? 10.148 21.821 140.975 1.00 47.06 355 LYS B N 1
ATOM 9219 C CA . LYS B 1 229 ? 10.137 21.669 139.524 1.00 50.73 355 LYS B CA 1
ATOM 9220 C C . LYS B 1 229 ? 9.737 22.973 138.850 1.00 45.16 355 LYS B C 1
ATOM 9221 O O . LYS B 1 229 ? 8.802 23.649 139.286 1.00 42.78 355 LYS B O 1
ATOM 9240 N N . TYR B 1 230 ? 10.453 23.307 137.780 1.00 42.39 356 TYR B N 1
ATOM 9241 C CA . TYR B 1 230 ? 10.144 24.451 136.930 1.00 37.20 356 TYR B CA 1
ATOM 9242 C C . TYR B 1 230 ? 10.115 23.961 135.492 1.00 40.44 356 TYR B C 1
ATOM 9243 O O . TYR B 1 230 ? 11.114 23.432 134.999 1.00 38.38 356 TYR B O 1
ATOM 9261 N N . THR B 1 231 ? 8.975 24.120 134.830 1.00 36.75 357 THR B N 1
ATOM 9262 C CA . THR B 1 231 ? 8.747 23.540 133.512 1.00 35.54 357 THR B CA 1
ATOM 9263 C C . THR B 1 231 ? 8.767 24.634 132.452 1.00 40.83 357 THR B C 1
ATOM 9264 O O . THR B 1 231 ? 8.007 25.605 132.540 1.00 37.33 357 THR B O 1
ATOM 9275 N N . VAL B 1 232 ? 9.625 24.466 131.449 1.00 37.06 358 VAL B N 1
ATOM 9276 C CA . VAL B 1 232 ? 9.600 25.277 130.238 1.00 33.96 358 VAL B CA 1
ATOM 9277 C C . VAL B 1 232 ? 8.910 24.463 129.155 1.00 36.67 358 VAL B C 1
ATOM 9278 O O . VAL B 1 232 ? 9.415 23.411 128.748 1.00 38.66 358 VAL B O 1
ATOM 9291 N N . ASN B 1 233 ? 7.752 24.930 128.692 1.00 42.30 359 ASN B N 1
ATOM 9292 C CA . ASN B 1 233 ? 7.022 24.247 127.630 1.00 38.76 359 ASN B CA 1
ATOM 9293 C C . ASN B 1 233 ? 7.444 24.839 126.291 1.00 44.43 359 ASN B C 1
ATOM 9294 O O . ASN B 1 233 ? 7.126 25.992 125.985 1.00 41.34 359 ASN B O 1
ATOM 9305 N N . PHE B 1 234 ? 8.152 24.039 125.489 1.00 37.34 360 PHE B N 1
ATOM 9306 C CA . PHE B 1 234 ? 8.721 24.531 124.242 1.00 37.47 360 PHE B CA 1
ATOM 9307 C C . PHE B 1 234 ? 7.661 24.881 123.204 1.00 41.57 360 PHE B C 1
ATOM 9308 O O . PHE B 1 234 ? 7.935 25.681 122.306 1.00 43.91 360 PHE B O 1
ATOM 9325 N N . LEU B 1 235 ? 6.458 24.313 123.309 1.00 40.28 361 LEU B N 1
ATOM 9326 C CA . LEU B 1 235 ? 5.406 24.648 122.358 1.00 41.49 361 LEU B CA 1
ATOM 9327 C C . LEU B 1 235 ? 4.857 26.050 122.589 1.00 47.31 361 LEU B C 1
ATOM 9328 O O . LEU B 1 235 ? 4.462 26.725 121.630 1.00 43.09 361 LEU B O 1
ATOM 9344 N N . GLU B 1 236 ? 4.815 26.505 123.846 1.00 43.35 362 GLU B N 1
ATOM 9345 C CA . GLU B 1 236 ? 4.197 27.783 124.187 1.00 49.55 362 GLU B CA 1
ATOM 9346 C C . GLU B 1 236 ? 5.188 28.885 124.527 1.00 48.58 362 GLU B C 1
ATOM 9347 O O . GLU B 1 236 ? 4.820 30.060 124.453 1.00 56.49 362 GLU B O 1
ATOM 9359 N N . ALA B 1 237 ? 6.415 28.548 124.905 1.00 40.63 363 ALA B N 1
ATOM 9360 C CA . ALA B 1 237 ? 7.383 29.566 125.284 1.00 46.57 363 ALA B CA 1
ATOM 9361 C C . ALA B 1 237 ? 7.947 30.258 124.049 1.00 49.06 363 ALA B C 1
ATOM 9362 O O . ALA B 1 237 ? 8.107 29.651 122.985 1.00 44.88 363 ALA B O 1
ATOM 9369 N N . LYS B 1 238 ? 8.244 31.545 124.196 1.00 45.04 364 LYS B N 1
ATOM 9370 C CA . LYS B 1 238 ? 8.955 32.299 123.175 1.00 41.13 364 LYS B CA 1
ATOM 9371 C C . LYS B 1 238 ? 10.328 32.703 123.693 1.00 46.30 364 LYS B C 1
ATOM 9372 O O . LYS B 1 238 ? 10.570 32.786 124.901 1.00 49.07 364 LYS B O 1
ATOM 9391 N N . GLU B 1 239 ? 11.221 32.958 122.739 1.00 43.51 365 GLU B N 1
ATOM 9392 C CA . GLU B 1 239 ? 12.619 33.279 123.005 1.00 39.98 365 GLU B CA 1
ATOM 9393 C C . GLU B 1 239 ? 12.826 34.146 124.241 1.00 40.02 365 GLU B C 1
ATOM 9394 O O . GLU B 1 239 ? 13.506 33.751 125.188 1.00 43.81 365 GLU B O 1
ATOM 9406 N N . GLY B 1 240 ? 12.272 35.350 124.227 1.00 40.22 366 GLY B N 1
ATOM 9407 C CA . GLY B 1 240 ? 12.479 36.292 125.305 1.00 40.46 366 GLY B CA 1
ATOM 9408 C C . GLY B 1 240 ? 12.102 35.762 126.671 1.00 45.79 366 GLY B C 1
ATOM 9409 O O . GLY B 1 240 ? 12.598 36.260 127.685 1.00 48.35 366 GLY B O 1
ATOM 9413 N N . ASP B 1 241 ? 11.223 34.759 126.724 1.00 44.98 367 ASP B N 1
ATOM 9414 C CA . ASP B 1 241 ? 10.856 34.175 128.012 1.00 50.09 367 ASP B CA 1
ATOM 9415 C C . ASP B 1 241 ? 12.080 33.682 128.771 1.00 47.97 367 ASP B C 1
ATOM 9416 O O . ASP B 1 241 ? 12.083 33.664 130.005 1.00 58.63 367 ASP B O 1
ATOM 9425 N N . LEU B 1 242 ? 13.132 33.283 128.057 1.00 46.95 368 LEU B N 1
ATOM 9426 C CA . LEU B 1 242 ? 14.290 32.649 128.671 1.00 44.67 368 LEU B CA 1
ATOM 9427 C C . LEU B 1 242 ? 15.416 33.630 128.971 1.00 43.85 368 LEU B C 1
ATOM 9428 O O . LEU B 1 242 ? 16.485 33.205 129.419 1.00 44.81 368 LEU B O 1
ATOM 9444 N N . HIS B 1 243 ? 15.208 34.930 128.745 1.00 38.44 369 HIS B N 1
ATOM 9445 C CA . HIS B 1 243 ? 16.246 35.899 129.079 1.00 41.06 369 HIS B CA 1
ATOM 9446 C C . HIS B 1 243 ? 16.403 36.033 130.587 1.00 40.26 369 HIS B C 1
ATOM 9447 O O . HIS B 1 243 ? 17.524 36.160 131.092 1.00 41.25 369 HIS B O 1
ATOM 9461 N N . ARG B 1 244 ? 15.289 36.007 131.317 1.00 44.25 370 ARG B N 1
ATOM 9462 C CA . ARG B 1 244 ? 15.282 36.053 132.774 1.00 52.03 370 ARG B CA 1
ATOM 9463 C C . ARG B 1 244 ? 14.354 34.959 133.274 1.00 46.79 370 ARG B C 1
ATOM 9464 O O . ARG B 1 244 ? 13.153 34.978 132.980 1.00 49.19 370 ARG B O 1
ATOM 9485 N N . ILE B 1 245 ? 14.911 34.004 134.013 1.00 47.69 371 ILE B N 1
ATOM 9486 C CA . ILE B 1 245 ? 14.183 32.834 134.497 1.00 44.88 371 ILE B CA 1
ATOM 9487 C C . ILE B 1 245 ? 14.155 32.917 136.017 1.00 44.44 371 ILE B C 1
ATOM 9488 O O . ILE B 1 245 ? 15.201 32.804 136.669 1.00 43.83 371 ILE B O 1
ATOM 9504 N N . GLU B 1 246 ? 12.965 33.107 136.580 1.00 37.91 372 GLU B N 1
ATOM 9505 C CA . GLU B 1 246 ? 12.781 33.239 138.019 1.00 49.25 372 GLU B CA 1
ATOM 9506 C C . GLU B 1 246 ? 12.110 31.980 138.548 1.00 37.55 372 GLU B C 1
ATOM 9507 O O . GLU B 1 246 ? 10.985 31.660 138.156 1.00 37.39 372 GLU B O 1
ATOM 9519 N N . ILE B 1 247 ? 12.798 31.275 139.442 1.00 44.79 373 ILE B N 1
ATOM 9520 C CA . ILE B 1 247 ? 12.308 30.007 139.979 1.00 43.63 373 ILE B CA 1
ATOM 9521 C C . ILE B 1 247 ? 12.101 30.131 141.485 1.00 50.40 373 ILE B C 1
ATOM 9522 O O . ILE B 1 247 ? 13.032 29.866 142.261 1.00 47.86 373 ILE B O 1
ATOM 9538 N N . PRO B 1 248 ? 10.908 30.506 141.944 1.00 49.30 374 PRO B N 1
ATOM 9539 C CA . PRO B 1 248 ? 10.652 30.501 143.388 1.00 55.83 374 PRO B CA 1
ATOM 9540 C C . PRO B 1 248 ? 10.617 29.078 143.920 1.00 65.64 374 PRO B C 1
ATOM 9541 O O . PRO B 1 248 ? 10.121 28.163 143.257 1.00 57.41 374 PRO B O 1
ATOM 9552 N N . PHE B 1 249 ? 11.159 28.894 145.123 1.00 61.47 375 PHE B N 1
ATOM 9553 C CA . PHE B 1 249 ? 11.146 27.590 145.765 1.00 50.67 375 PHE B CA 1
ATOM 9554 C C . PHE B 1 249 ? 10.775 27.748 147.232 1.00 54.59 375 PHE B C 1
ATOM 9555 O O . PHE B 1 249 ? 10.945 28.814 147.830 1.00 49.31 375 PHE B O 1
ATOM 9572 N N . LYS B 1 250 ? 10.243 26.664 147.797 1.00 52.43 376 LYS B N 1
ATOM 9573 C CA . LYS B 1 250 ? 9.941 26.593 149.224 1.00 64.59 376 LYS B CA 1
ATOM 9574 C C . LYS B 1 250 ? 10.065 25.123 149.618 1.00 57.82 376 LYS B C 1
ATOM 9575 O O . LYS B 1 250 ? 9.121 24.350 149.435 1.00 47.76 376 LYS B O 1
ATOM 9594 N N . PHE B 1 251 ? 11.228 24.747 150.145 1.00 49.99 377 PHE B N 1
ATOM 9595 C CA . PHE B 1 251 ? 11.520 23.355 150.442 1.00 52.62 377 PHE B CA 1
ATOM 9596 C C . PHE B 1 251 ? 11.110 23.013 151.870 1.00 52.28 377 PHE B C 1
ATOM 9597 O O . PHE B 1 251 ? 11.414 23.760 152.808 1.00 43.62 377 PHE B O 1
ATOM 9614 N N A HIS B 1 252 ? 10.418 21.887 152.032 0.52 57.79 378 HIS B N 1
ATOM 9615 N N B HIS B 1 252 ? 10.431 21.879 152.031 0.48 52.97 378 HIS B N 1
ATOM 9616 C CA A HIS B 1 252 ? 10.108 21.345 153.351 0.52 56.67 378 HIS B CA 1
ATOM 9617 C CA B HIS B 1 252 ? 10.108 21.337 153.345 0.48 56.56 378 HIS B CA 1
ATOM 9618 C C A HIS B 1 252 ? 11.214 20.367 153.725 0.52 53.52 378 HIS B C 1
ATOM 9619 C C B HIS B 1 252 ? 11.211 20.359 153.731 0.48 52.71 378 HIS B C 1
ATOM 9620 O O A HIS B 1 252 ? 11.296 19.270 153.165 0.52 53.67 378 HIS B O 1
ATOM 9621 O O B HIS B 1 252 ? 11.289 19.255 153.184 0.48 50.23 378 HIS B O 1
ATOM 9648 N N . MET B 1 253 ? 12.064 20.765 154.666 1.00 49.34 379 MET B N 1
ATOM 9649 C CA . MET B 1 253 ? 13.210 19.947 155.024 1.00 49.97 379 MET B CA 1
ATOM 9650 C C . MET B 1 253 ? 12.763 18.627 155.630 1.00 46.90 379 MET B C 1
ATOM 9651 O O . MET B 1 253 ? 11.941 18.593 156.551 1.00 54.96 379 MET B O 1
ATOM 9665 N N . LEU B 1 254 ? 13.302 17.533 155.096 1.00 47.15 380 LEU B N 1
ATOM 9666 C CA . LEU B 1 254 ? 13.019 16.197 155.597 1.00 52.46 380 LEU B CA 1
ATOM 9667 C C . LEU B 1 254 ? 14.100 15.674 156.531 1.00 56.44 380 LEU B C 1
ATOM 9668 O O . LEU B 1 254 ? 13.871 14.672 157.216 1.00 61.71 380 LEU B O 1
ATOM 9684 N N . HIS B 1 255 ? 15.264 16.322 156.580 1.00 62.13 381 HIS B N 1
ATOM 9685 C CA . HIS B 1 255 ? 16.355 15.897 157.446 1.00 64.04 381 HIS B CA 1
ATOM 9686 C C . HIS B 1 255 ? 17.067 17.115 158.012 1.00 60.06 381 HIS B C 1
ATOM 9687 O O . HIS B 1 255 ? 17.223 18.129 157.327 1.00 55.75 381 HIS B O 1
ATOM 9701 N N . SER B 1 256 ? 17.502 17.004 159.263 1.00 61.38 382 SER B N 1
ATOM 9702 C CA . SER B 1 256 ? 18.348 18.031 159.851 1.00 54.53 382 SER B CA 1
ATOM 9703 C C . SER B 1 256 ? 19.763 17.934 159.286 1.00 54.81 382 SER B C 1
ATOM 9704 O O . SER B 1 256 ? 20.237 16.854 158.920 1.00 45.77 382 SER B O 1
ATOM 9712 N N . GLY B 1 257 ? 20.431 19.072 159.206 1.00 46.29 383 GLY B N 1
ATOM 9713 C CA . GLY B 1 257 ? 21.820 19.098 158.795 1.00 47.50 383 GLY B CA 1
ATOM 9714 C C . GLY B 1 257 ? 22.155 20.387 158.076 1.00 52.99 383 GLY B C 1
ATOM 9715 O O . GLY B 1 257 ? 21.315 21.262 157.881 1.00 48.76 383 GLY B O 1
ATOM 9719 N N . LEU B 1 258 ? 23.423 20.478 157.677 1.00 53.74 384 LEU B N 1
ATOM 9720 C CA . LEU B 1 258 ? 23.913 21.643 156.952 1.00 46.79 384 LEU B CA 1
ATOM 9721 C C . LEU B 1 258 ? 23.473 21.562 155.496 1.00 46.66 384 LEU B C 1
ATOM 9722 O O . LEU B 1 258 ? 23.770 20.584 154.804 1.00 43.52 384 LEU B O 1
ATOM 9738 N N . VAL B 1 259 ? 22.757 22.583 155.039 1.00 46.30 385 VAL B N 1
ATOM 9739 C CA . VAL B 1 259 ? 22.442 22.736 153.626 1.00 43.19 385 VAL B CA 1
ATOM 9740 C C . VAL B 1 259 ? 23.634 23.424 152.975 1.00 37.28 385 VAL B C 1
ATOM 9741 O O . VAL B 1 259 ? 23.939 24.577 153.285 1.00 37.17 385 VAL B O 1
ATOM 9754 N N . HIS B 1 260 ? 24.325 22.711 152.090 1.00 35.35 386 HIS B N 1
ATOM 9755 C CA . HIS B 1 260 ? 25.502 23.252 151.422 1.00 37.04 386 HIS B CA 1
ATOM 9756 C C . HIS B 1 260 ? 25.201 23.840 150.051 1.00 34.61 386 HIS B C 1
ATOM 9757 O O . HIS B 1 260 ? 26.094 24.441 149.449 1.00 35.61 386 HIS B O 1
ATOM 9771 N N . GLY B 1 261 ? 23.985 23.681 149.545 1.00 37.18 387 GLY B N 1
ATOM 9772 C CA . GLY B 1 261 ? 23.632 24.294 148.277 1.00 41.61 387 GLY B CA 1
ATOM 9773 C C . GLY B 1 261 ? 22.402 23.637 147.675 1.00 32.87 387 GLY B C 1
ATOM 9774 O O . GLY B 1 261 ? 21.662 22.933 148.354 1.00 35.57 387 GLY B O 1
ATOM 9778 N N . LEU B 1 262 ? 22.211 23.895 146.384 1.00 39.42 388 LEU B N 1
ATOM 9779 C CA . LEU B 1 262 ? 21.104 23.344 145.616 1.00 34.25 388 LEU B CA 1
ATOM 9780 C C . LEU B 1 262 ? 21.656 22.480 144.492 1.00 41.05 388 LEU B C 1
ATOM 9781 O O . LEU B 1 262 ? 22.564 22.904 143.762 1.00 38.59 388 LEU B O 1
ATOM 9797 N N . ALA B 1 263 ? 21.113 21.271 144.360 1.00 37.38 389 ALA B N 1
ATOM 9798 C CA . ALA B 1 263 ? 21.475 20.358 143.288 1.00 37.40 389 ALA B CA 1
ATOM 9799 C C . ALA B 1 263 ? 20.453 20.463 142.169 1.00 36.33 389 ALA B C 1
ATOM 9800 O O . ALA B 1 263 ? 19.247 20.519 142.423 1.00 39.50 389 ALA B O 1
ATOM 9807 N N . PHE B 1 264 ? 20.942 20.490 140.930 1.00 31.48 390 PHE B N 1
ATOM 9808 C CA . PHE B 1 264 ? 20.105 20.663 139.748 1.00 31.07 390 PHE B CA 1
ATOM 9809 C C . PHE B 1 264 ? 20.270 19.475 138.807 1.00 32.21 390 PHE B C 1
ATOM 9810 O O . PHE B 1 264 ? 21.374 18.965 138.626 1.00 31.33 390 PHE B O 1
ATOM 9827 N N . TRP B 1 265 ? 19.160 19.057 138.207 1.00 35.25 391 TRP B N 1
ATOM 9828 C CA . TRP B 1 265 ? 19.148 18.121 137.093 1.00 35.02 391 TRP B CA 1
ATOM 9829 C C . TRP B 1 265 ? 17.917 18.452 136.261 1.00 35.00 391 TRP B C 1
ATOM 9830 O O . TRP B 1 265 ? 17.143 19.347 136.610 1.00 41.97 391 TRP B O 1
ATOM 9851 N N . PHE B 1 266 ? 17.729 17.737 135.150 1.00 31.43 392 PHE B N 1
ATOM 9852 C CA . PHE B 1 266 ? 16.577 18.034 134.307 1.00 32.81 392 PHE B CA 1
ATOM 9853 C C . PHE B 1 266 ? 16.071 16.778 133.609 1.00 32.90 392 PHE B C 1
ATOM 9854 O O . PHE B 1 266 ? 16.805 15.806 133.405 1.00 34.87 392 PHE B O 1
ATOM 9871 N N . ASP B 1 267 ? 14.793 16.828 133.235 1.00 33.52 393 ASP B N 1
ATOM 9872 C CA . ASP B 1 267 ? 14.159 15.853 132.366 1.00 32.74 393 ASP B CA 1
ATOM 9873 C C . ASP B 1 267 ? 13.581 16.580 131.158 1.00 38.56 393 ASP B C 1
ATOM 9874 O O . ASP B 1 267 ? 13.279 17.775 131.218 1.00 39.62 393 ASP B O 1
ATOM 9883 N N . VAL B 1 268 ? 13.441 15.851 130.049 1.00 36.49 394 VAL B N 1
ATOM 9884 C CA . VAL B 1 268 ? 12.709 16.334 128.884 1.00 37.83 394 VAL B CA 1
ATOM 9885 C C . VAL B 1 268 ? 11.750 15.239 128.451 1.00 34.88 394 VAL B C 1
ATOM 9886 O O . VAL B 1 268 ? 12.013 14.047 128.642 1.00 32.96 394 VAL B O 1
ATOM 9899 N N . ALA B 1 269 ? 10.626 15.651 127.869 1.00 31.97 395 ALA B N 1
ATOM 9900 C CA . ALA B 1 269 ? 9.583 14.719 127.456 1.00 30.56 395 ALA B CA 1
ATOM 9901 C C . ALA B 1 269 ? 9.272 14.925 125.981 1.00 31.85 395 ALA B C 1
ATOM 9902 O O . ALA B 1 269 ? 9.031 16.056 125.545 1.00 30.28 395 ALA B O 1
ATOM 9909 N N . PHE B 1 270 ? 9.274 13.835 125.224 1.00 33.42 396 PHE B N 1
ATOM 9910 C CA . PHE B 1 270 ? 8.881 13.842 123.816 1.00 38.92 396 PHE B CA 1
ATOM 9911 C C . PHE B 1 270 ? 7.417 13.435 123.754 1.00 32.04 396 PHE B C 1
ATOM 9912 O O . PHE B 1 270 ? 7.090 12.250 123.789 1.00 33.23 396 PHE B O 1
ATOM 9929 N N . ILE B 1 271 ? 6.537 14.428 123.667 1.00 37.83 397 ILE B N 1
ATOM 9930 C CA . ILE B 1 271 ? 5.095 14.201 123.763 1.00 42.93 397 ILE B CA 1
ATOM 9931 C C . ILE B 1 271 ? 4.594 13.956 122.344 1.00 39.08 397 ILE B C 1
ATOM 9932 O O . ILE B 1 271 ? 4.167 14.872 121.641 1.00 40.71 397 ILE B O 1
ATOM 9948 N N . GLY B 1 272 ? 4.636 12.689 121.923 1.00 42.03 398 GLY B N 1
ATOM 9949 C CA . GLY B 1 272 ? 4.195 12.309 120.598 1.00 44.18 398 GLY B CA 1
ATOM 9950 C C . GLY B 1 272 ? 2.724 11.934 120.556 1.00 45.34 398 GLY B C 1
ATOM 9951 O O . GLY B 1 272 ? 1.998 11.991 121.549 1.00 39.33 398 GLY B O 1
ATOM 9955 N N . SER B 1 273 ? 2.283 11.538 119.362 1.00 47.69 399 SER B N 1
ATOM 9956 C CA . SER B 1 273 ? 0.892 11.159 119.157 1.00 50.61 399 SER B CA 1
ATOM 9957 C C . SER B 1 273 ? 0.598 9.732 119.597 1.00 47.71 399 SER B C 1
ATOM 9958 O O . SER B 1 273 ? -0.574 9.380 119.763 1.00 46.94 399 SER B O 1
ATOM 9966 N N . ILE B 1 274 ? 1.624 8.909 119.786 1.00 44.05 400 ILE B N 1
ATOM 9967 C CA . ILE B 1 274 ? 1.443 7.523 120.193 1.00 44.36 400 ILE B CA 1
ATOM 9968 C C . ILE B 1 274 ? 1.769 7.325 121.667 1.00 39.07 400 ILE B C 1
ATOM 9969 O O . ILE B 1 274 ? 1.046 6.626 122.379 1.00 39.71 400 ILE B O 1
ATOM 9985 N N . MET B 1 275 ? 2.860 7.922 122.137 1.00 38.76 401 MET B N 1
ATOM 9986 C CA . MET B 1 275 ? 3.253 7.783 123.528 1.00 36.76 401 MET B CA 1
ATOM 9987 C C . MET B 1 275 ? 4.176 8.934 123.883 1.00 40.51 401 MET B C 1
ATOM 9988 O O . MET B 1 275 ? 4.700 9.628 123.007 1.00 36.57 401 MET B O 1
ATOM 10002 N N . THR B 1 276 ? 4.349 9.137 125.182 1.00 35.32 402 THR B N 1
ATOM 10003 C CA . THR B 1 276 ? 5.289 10.111 125.705 1.00 38.00 402 THR B CA 1
ATOM 10004 C C . THR B 1 276 ? 6.502 9.363 126.239 1.00 39.30 402 THR B C 1
ATOM 10005 O O . THR B 1 276 ? 6.355 8.384 126.979 1.00 39.13 402 THR B O 1
ATOM 10016 N N . VAL B 1 277 ? 7.689 9.804 125.840 1.00 32.36 403 VAL B N 1
ATOM 10017 C CA . VAL B 1 277 ? 8.936 9.192 126.269 1.00 32.65 403 VAL B CA 1
ATOM 10018 C C . VAL B 1 277 ? 9.768 10.255 126.968 1.00 36.87 403 VAL B C 1
ATOM 10019 O O . VAL B 1 277 ? 9.842 11.403 126.513 1.00 35.82 403 VAL B O 1
ATOM 10032 N N . TRP B 1 278 ? 10.376 9.877 128.085 1.00 31.59 404 TRP B N 1
ATOM 10033 C CA . TRP B 1 278 ? 11.148 10.797 128.904 1.00 34.77 404 TRP B CA 1
ATOM 10034 C C . TRP B 1 278 ? 12.636 10.497 128.768 1.00 33.29 404 TRP B C 1
ATOM 10035 O O . TRP B 1 278 ? 13.043 9.332 128.697 1.00 29.74 404 TRP B O 1
ATOM 10056 N N . LEU B 1 279 ? 13.432 11.555 128.710 1.00 27.48 405 LEU B N 1
ATOM 10057 C CA . LEU B 1 279 ? 14.880 11.486 128.864 1.00 39.29 405 LEU B CA 1
ATOM 10058 C C . LEU B 1 279 ? 15.218 12.247 130.137 1.00 36.08 405 LEU B C 1
ATOM 10059 O O . LEU B 1 279 ? 15.035 13.468 130.203 1.00 31.38 405 LEU B O 1
ATOM 10075 N N . SER B 1 280 ? 15.701 11.531 131.148 1.00 32.68 406 SER B N 1
ATOM 10076 C CA . SER B 1 280 ? 15.970 12.108 132.457 1.00 33.33 406 SER B CA 1
ATOM 10077 C C . SER B 1 280 ? 17.448 12.013 132.792 1.00 28.45 406 SER B C 1
ATOM 10078 O O . SER B 1 280 ? 18.080 10.974 132.577 1.00 30.28 406 SER B O 1
ATOM 10086 N N . THR B 1 281 ? 17.988 13.105 133.337 1.00 36.53 407 THR B N 1
ATOM 10087 C CA . THR B 1 281 ? 19.335 13.128 133.892 1.00 35.38 407 THR B CA 1
ATOM 10088 C C . THR B 1 281 ? 19.331 13.124 135.420 1.00 36.81 407 THR B C 1
ATOM 10089 O O . THR B 1 281 ? 20.237 13.690 136.046 1.00 32.12 407 THR B O 1
ATOM 10100 N N . ALA B 1 282 ? 18.342 12.476 136.039 1.00 32.57 408 ALA B N 1
ATOM 10101 C CA . ALA B 1 282 ? 18.268 12.463 137.495 1.00 39.85 408 ALA B CA 1
ATOM 10102 C C . ALA B 1 282 ? 19.400 11.631 138.095 1.00 33.19 408 ALA B C 1
ATOM 10103 O O . ALA B 1 282 ? 19.927 10.723 137.449 1.00 32.57 408 ALA B O 1
ATOM 10110 N N . PRO B 1 283 ? 19.787 11.917 139.342 1.00 35.67 409 PRO B N 1
ATOM 10111 C CA . PRO B 1 283 ? 20.834 11.100 139.986 1.00 41.54 409 PRO B CA 1
ATOM 10112 C C . PRO B 1 283 ? 20.410 9.663 140.234 1.00 36.57 409 PRO B C 1
ATOM 10113 O O . PRO B 1 283 ? 21.272 8.820 140.509 1.00 41.10 409 PRO B O 1
ATOM 10124 N N . THR B 1 284 ? 19.117 9.364 140.154 1.00 33.63 410 THR B N 1
ATOM 10125 C CA . THR B 1 284 ? 18.622 8.004 140.302 1.00 36.84 410 THR B CA 1
ATOM 10126 C C . THR B 1 284 ? 18.691 7.208 139.009 1.00 44.42 410 THR B C 1
ATOM 10127 O O . THR B 1 284 ? 18.496 5.988 139.037 1.00 43.34 410 THR B O 1
ATOM 10138 N N . GLU B 1 285 ? 18.936 7.864 137.889 1.00 41.75 411 GLU B N 1
ATOM 10139 C CA . GLU B 1 285 ? 18.955 7.234 136.589 1.00 42.84 411 GLU B CA 1
ATOM 10140 C C . GLU B 1 285 ? 20.384 7.054 136.105 1.00 41.69 411 GLU B C 1
ATOM 10141 O O . GLU B 1 285 ? 21.307 7.710 136.601 1.00 35.46 411 GLU B O 1
ATOM 10153 N N . PRO B 1 286 ? 20.608 6.158 135.141 1.00 41.14 412 PRO B N 1
ATOM 10154 C CA . PRO B 1 286 ? 21.961 5.973 134.610 1.00 39.74 412 PRO B CA 1
ATOM 10155 C C . PRO B 1 286 ? 22.572 7.305 134.196 1.00 36.78 412 PRO B C 1
ATOM 10156 O O . PRO B 1 286 ? 21.873 8.244 133.803 1.00 32.98 412 PRO B O 1
ATOM 10167 N N . LEU B 1 287 ? 23.894 7.375 134.300 1.00 33.17 413 LEU B N 1
ATOM 10168 C CA . LEU B 1 287 ? 24.612 8.619 134.083 1.00 37.23 413 LEU B CA 1
ATOM 10169 C C . LEU B 1 287 ? 24.619 9.002 132.609 1.00 36.04 413 LEU B C 1
ATOM 10170 O O . LEU B 1 287 ? 24.636 8.144 131.721 1.00 36.02 413 LEU B O 1
ATOM 10186 N N . THR B 1 288 ? 24.604 10.313 132.358 1.00 35.08 414 THR B N 1
ATOM 10187 C CA . THR B 1 288 ? 24.685 10.867 131.018 1.00 30.21 414 THR B CA 1
ATOM 10188 C C . THR B 1 288 ? 25.789 11.915 130.996 1.00 37.77 414 THR B C 1
ATOM 10189 O O . THR B 1 288 ? 26.294 12.341 132.042 1.00 40.75 414 THR B O 1
ATOM 10200 N N . HIS B 1 289 ? 26.165 12.354 129.792 1.00 34.12 415 HIS B N 1
ATOM 10201 C CA . HIS B 1 289 ? 27.236 13.334 129.687 1.00 35.32 415 HIS B CA 1
ATOM 10202 C C . HIS B 1 289 ? 26.835 14.692 130.253 1.00 32.80 415 HIS B C 1
ATOM 10203 O O . HIS B 1 289 ? 27.682 15.587 130.328 1.00 33.29 415 HIS B O 1
ATOM 10217 N N . TRP B 1 290 ? 25.574 14.856 130.674 1.00 32.40 416 TRP B N 1
ATOM 10218 C CA . TRP B 1 290 ? 25.138 16.075 131.349 1.00 29.55 416 TRP B CA 1
ATOM 10219 C C . TRP B 1 290 ? 25.384 16.045 132.855 1.00 31.13 416 TRP B C 1
ATOM 10220 O O . TRP B 1 290 ? 25.420 17.109 133.481 1.00 27.78 416 TRP B O 1
ATOM 10241 N N . TYR B 1 291 ? 25.528 14.862 133.441 1.00 28.43 417 TYR B N 1
ATOM 10242 C CA . TYR B 1 291 ? 25.748 14.698 134.884 1.00 38.19 417 TYR B CA 1
ATOM 10243 C C . TYR B 1 291 ? 24.627 15.429 135.641 1.00 36.38 417 TYR B C 1
ATOM 10244 O O . TYR B 1 291 ? 23.475 15.461 135.195 1.00 31.72 417 TYR B O 1
ATOM 10262 N N . GLN B 1 292 ? 24.965 15.996 136.797 1.00 32.27 418 GLN B N 1
ATOM 10263 C CA . GLN B 1 292 ? 24.114 16.910 137.534 1.00 38.66 418 GLN B CA 1
ATOM 10264 C C . GLN B 1 292 ? 24.956 18.116 137.936 1.00 34.83 418 GLN B C 1
ATOM 10265 O O . GLN B 1 292 ? 26.182 18.117 137.785 1.00 32.73 418 GLN B O 1
ATOM 10279 N N . VAL B 1 293 ? 24.292 19.154 138.443 1.00 33.12 419 VAL B N 1
ATOM 10280 C CA . VAL B 1 293 ? 24.930 20.435 138.721 1.00 35.71 419 VAL B CA 1
ATOM 10281 C C . VAL B 1 293 ? 24.572 20.864 140.136 1.00 42.08 419 VAL B C 1
ATOM 10282 O O . VAL B 1 293 ? 23.392 20.885 140.503 1.00 35.07 419 VAL B O 1
ATOM 10295 N N . ARG B 1 294 ? 25.585 21.218 140.926 1.00 42.79 420 ARG B N 1
ATOM 10296 C CA . ARG B 1 294 ? 25.396 21.662 142.300 1.00 40.60 420 ARG B CA 1
ATOM 10297 C C . ARG B 1 294 ? 25.997 23.048 142.467 1.00 36.73 420 ARG B C 1
ATOM 10298 O O . ARG B 1 294 ? 27.153 23.280 142.104 1.00 31.23 420 ARG B O 1
ATOM 10319 N N . CYS B 1 295 ? 25.197 23.970 142.990 1.00 34.40 421 CYS B N 1
ATOM 10320 C CA . CYS B 1 295 ? 25.640 25.321 143.305 1.00 31.47 421 CYS B CA 1
ATOM 10321 C C . CYS B 1 295 ? 25.847 25.428 144.810 1.00 32.46 421 CYS B C 1
ATOM 10322 O O . CYS B 1 295 ? 24.884 25.296 145.578 1.00 39.53 421 CYS B O 1
ATOM 10330 N N . LEU B 1 296 ? 27.092 25.639 145.221 1.00 33.01 422 LEU B N 1
ATOM 10331 C CA . LEU B 1 296 ? 27.428 25.693 146.630 1.00 33.99 422 LEU B CA 1
ATOM 10332 C C . LEU B 1 296 ? 27.165 27.077 147.212 1.00 41.16 422 LEU B C 1
ATOM 10333 O O . LEU B 1 296 ? 27.323 28.101 146.538 1.00 40.50 422 LEU B O 1
ATOM 10349 N N . PHE B 1 297 ? 26.761 27.097 148.487 1.00 42.27 423 PHE B N 1
ATOM 10350 C CA . PHE B 1 297 ? 26.711 28.324 149.272 1.00 40.09 423 PHE B CA 1
ATOM 10351 C C . PHE B 1 297 ? 28.082 28.590 149.877 1.00 39.56 423 PHE B C 1
ATOM 10352 O O . PHE B 1 297 ? 28.731 27.674 150.387 1.00 40.47 423 PHE B O 1
ATOM 10369 N N . GLN B 1 298 ? 28.518 29.850 149.829 1.00 44.06 424 GLN B N 1
ATOM 10370 C CA . GLN B 1 298 ? 29.769 30.209 150.494 1.00 48.46 424 GLN B CA 1
ATOM 10371 C C . GLN B 1 298 ? 29.728 29.851 151.979 1.00 51.26 424 GLN B C 1
ATOM 10372 O O . GLN B 1 298 ? 30.760 29.511 152.563 1.00 45.52 424 GLN B O 1
ATOM 10386 N N . SER B 1 299 ? 28.550 29.929 152.602 1.00 45.40 425 SER B N 1
ATOM 10387 C CA . SER B 1 299 ? 28.332 29.551 153.977 1.00 48.89 425 SER B CA 1
ATOM 10388 C C . SER B 1 299 ? 27.057 28.726 154.066 1.00 47.30 425 SER B C 1
ATOM 10389 O O . SER B 1 299 ? 25.990 29.221 153.768 1.00 51.36 425 SER B O 1
ATOM 10397 N N . PRO B 1 300 ? 27.138 27.454 154.450 1.00 44.99 426 PRO B N 1
ATOM 10398 C CA . PRO B 1 300 ? 25.932 26.614 154.472 1.00 45.30 426 PRO B CA 1
ATOM 10399 C C . PRO B 1 300 ? 24.922 27.103 155.498 1.00 44.27 426 PRO B C 1
ATOM 10400 O O . PRO B 1 300 ? 25.245 27.841 156.432 1.00 43.10 426 PRO B O 1
ATOM 10411 N N . LEU B 1 301 ? 23.677 26.685 155.302 1.00 41.29 427 LEU B N 1
ATOM 10412 C CA . LEU B 1 301 ? 22.579 27.025 156.197 1.00 43.38 427 LEU B CA 1
ATOM 10413 C C . LEU B 1 301 ? 22.183 25.794 157.001 1.00 41.42 427 LEU B C 1
ATOM 10414 O O . LEU B 1 301 ? 22.045 24.701 156.442 1.00 47.51 427 LEU B O 1
ATOM 10430 N N . PHE B 1 302 ? 21.999 25.973 158.304 1.00 42.64 428 PHE B N 1
ATOM 10431 C CA . PHE B 1 302 ? 21.542 24.892 159.164 1.00 48.94 428 PHE B CA 1
ATOM 10432 C C . PHE B 1 302 ? 20.022 24.869 159.183 1.00 43.80 428 PHE B C 1
ATOM 10433 O O . PHE B 1 302 ? 19.383 25.903 159.403 1.00 48.91 428 PHE B O 1
ATOM 10450 N N . ALA B 1 303 ? 19.447 23.691 158.955 1.00 51.83 429 ALA B N 1
ATOM 10451 C CA . ALA B 1 303 ? 18.004 23.522 158.978 1.00 51.16 429 ALA B CA 1
ATOM 10452 C C . ALA B 1 303 ? 17.649 22.277 159.777 1.00 60.02 429 ALA B C 1
ATOM 10453 O O . ALA B 1 303 ? 18.412 21.308 159.825 1.00 52.06 429 ALA B O 1
ATOM 10460 N N . LYS B 1 304 ? 16.481 22.318 160.408 1.00 66.66 430 LYS B N 1
ATOM 10461 C CA . LYS B 1 304 ? 15.941 21.181 161.138 1.00 58.00 430 LYS B CA 1
ATOM 10462 C C . LYS B 1 304 ? 14.893 20.477 160.285 1.00 60.23 430 LYS B C 1
ATOM 10463 O O . LYS B 1 304 ? 14.145 21.123 159.542 1.00 53.20 430 LYS B O 1
ATOM 10482 N N . ALA B 1 305 ? 14.852 19.148 160.391 1.00 62.86 431 ALA B N 1
ATOM 10483 C CA . ALA B 1 305 ? 13.783 18.369 159.785 1.00 56.03 431 ALA B CA 1
ATOM 10484 C C . ALA B 1 305 ? 12.443 19.002 160.120 1.00 63.02 431 ALA B C 1
ATOM 10485 O O . ALA B 1 305 ? 12.022 19.001 161.280 1.00 68.27 431 ALA B O 1
ATOM 10492 N N . GLY B 1 306 ? 11.778 19.570 159.123 1.00 53.90 432 GLY B N 1
ATOM 10493 C CA . GLY B 1 306 ? 10.489 20.227 159.304 1.00 50.90 432 GLY B CA 1
ATOM 10494 C C . GLY B 1 306 ? 10.507 21.715 159.032 1.00 53.69 432 GLY B C 1
ATOM 10495 O O . GLY B 1 306 ? 9.435 22.319 158.863 1.00 56.84 432 GLY B O 1
ATOM 10499 N N . ASP B 1 307 ? 11.680 22.345 158.994 1.00 51.54 433 ASP B N 1
ATOM 10500 C CA . ASP B 1 307 ? 11.766 23.751 158.634 1.00 51.34 433 ASP B CA 1
ATOM 10501 C C . ASP B 1 307 ? 11.383 23.938 157.165 1.00 55.82 433 ASP B C 1
ATOM 10502 O O . ASP B 1 307 ? 11.205 22.979 156.408 1.00 47.06 433 ASP B O 1
ATOM 10511 N N . THR B 1 308 ? 11.262 25.198 156.759 1.00 47.76 434 THR B N 1
ATOM 10512 C CA . THR B 1 308 ? 11.005 25.561 155.371 1.00 48.12 434 THR B CA 1
ATOM 10513 C C . THR B 1 308 ? 12.183 26.379 154.861 1.00 54.53 434 THR B C 1
ATOM 10514 O O . THR B 1 308 ? 12.516 27.421 155.436 1.00 49.96 434 THR B O 1
ATOM 10525 N N . LEU B 1 309 ? 12.821 25.897 153.794 1.00 47.54 435 LEU B N 1
ATOM 10526 C CA . LEU B 1 309 ? 13.880 26.629 153.107 1.00 46.77 435 LEU B CA 1
ATOM 10527 C C . LEU B 1 309 ? 13.262 27.270 151.871 1.00 57.04 435 LEU B C 1
ATOM 10528 O O . LEU B 1 309 ? 12.871 26.570 150.933 1.00 53.33 435 LEU B O 1
ATOM 10544 N N . SER B 1 310 ? 13.162 28.595 151.878 1.00 57.96 436 SER B N 1
ATOM 10545 C CA . SER B 1 310 ? 12.520 29.332 150.803 1.00 57.43 436 SER B CA 1
ATOM 10546 C C . SER B 1 310 ? 13.484 30.358 150.225 1.00 53.14 436 SER B C 1
ATOM 10547 O O . SER B 1 310 ? 14.394 30.837 150.906 1.00 59.67 436 SER B O 1
ATOM 10555 N N . GLY B 1 311 ? 13.271 30.689 148.958 1.00 54.91 437 GLY B N 1
ATOM 10556 C CA . GLY B 1 311 ? 14.124 31.653 148.285 1.00 50.67 437 GLY B CA 1
ATOM 10557 C C . GLY B 1 311 ? 13.778 31.743 146.818 1.00 48.81 437 GLY B C 1
ATOM 10558 O O . GLY B 1 311 ? 12.651 31.439 146.409 1.00 51.53 437 GLY B O 1
ATOM 10562 N N . THR B 1 312 ? 14.765 32.155 146.028 1.00 52.76 438 THR B N 1
ATOM 10563 C CA . THR B 1 312 ? 14.547 32.329 144.600 1.00 51.20 438 THR B CA 1
ATOM 10564 C C . THR B 1 312 ? 15.847 32.084 143.855 1.00 51.39 438 THR B C 1
ATOM 10565 O O . THR B 1 312 ? 16.875 32.685 144.178 1.00 50.22 438 THR B O 1
ATOM 10576 N N . CYS B 1 313 ? 15.792 31.190 142.872 1.00 49.47 439 CYS B N 1
ATOM 10577 C CA . CYS B 1 313 ? 16.881 30.985 141.928 1.00 38.87 439 CYS B CA 1
ATOM 10578 C C . CYS B 1 313 ? 16.558 31.787 140.674 1.00 45.79 439 CYS B C 1
ATOM 10579 O O . CYS B 1 313 ? 15.590 31.488 139.970 1.00 46.67 439 CYS B O 1
ATOM 10587 N N . LEU B 1 314 ? 17.365 32.807 140.403 1.00 45.09 440 LEU B N 1
ATOM 10588 C CA . LEU B 1 314 ? 17.175 33.688 139.261 1.00 42.74 440 LEU B CA 1
ATOM 10589 C C . LEU B 1 314 ? 18.295 33.459 138.257 1.00 42.17 440 LEU B C 1
ATOM 10590 O O . LEU B 1 314 ? 19.476 33.457 138.624 1.00 41.55 440 LEU B O 1
ATOM 10606 N N . LEU B 1 315 ? 17.922 33.264 136.992 1.00 40.13 441 LEU B N 1
ATOM 10607 C CA . LEU B 1 315 ? 18.872 33.012 135.911 1.00 37.44 441 LEU B CA 1
ATOM 10608 C C . LEU B 1 315 ? 18.751 34.155 134.905 1.00 42.89 441 LEU B C 1
ATOM 10609 O O . LEU B 1 315 ? 17.712 34.313 134.255 1.00 40.52 441 LEU B O 1
ATOM 10625 N N . ILE B 1 316 ? 19.819 34.933 134.757 1.00 43.00 442 ILE B N 1
ATOM 10626 C CA . ILE B 1 316 ? 19.868 36.055 133.827 1.00 42.87 442 ILE B CA 1
ATOM 10627 C C . ILE B 1 316 ? 20.825 35.687 132.703 1.00 44.04 442 ILE B C 1
ATOM 10628 O O . ILE B 1 316 ? 22.000 35.389 132.951 1.00 44.15 442 ILE B O 1
ATOM 10644 N N . ALA B 1 317 ? 20.323 35.712 131.470 1.00 46.12 443 ALA B N 1
ATOM 10645 C CA . ALA B 1 317 ? 21.135 35.355 130.315 1.00 44.46 443 ALA B CA 1
ATOM 10646 C C . ALA B 1 317 ? 22.194 36.421 130.047 1.00 44.23 443 ALA B C 1
ATOM 10647 O O . ALA B 1 317 ? 21.982 37.616 130.280 1.00 44.73 443 ALA B O 1
ATOM 10654 N N . ASN B 1 318 ? 23.344 35.980 129.541 1.00 44.37 444 ASN B N 1
ATOM 10655 C CA . ASN B 1 318 ? 24.452 36.874 129.234 1.00 44.35 444 ASN B CA 1
ATOM 10656 C C . ASN B 1 318 ? 24.918 36.654 127.801 1.00 44.36 444 ASN B C 1
ATOM 10657 O O . ASN B 1 318 ? 24.467 35.745 127.098 1.00 40.78 444 ASN B O 1
ATOM 10668 N N . LYS B 1 319 ? 25.845 37.514 127.373 1.00 46.92 445 LYS B N 1
ATOM 10669 C CA . LYS B 1 319 ? 26.362 37.467 126.009 1.00 45.71 445 LYS B CA 1
ATOM 10670 C C . LYS B 1 319 ? 27.304 36.291 125.775 1.00 44.52 445 LYS B C 1
ATOM 10671 O O . LYS B 1 319 ? 27.670 36.039 124.624 1.00 50.00 445 LYS B O 1
ATOM 10690 N N . ARG B 1 320 ? 27.703 35.567 126.825 1.00 41.38 446 ARG B N 1
ATOM 10691 C CA . ARG B 1 320 ? 28.574 34.407 126.678 1.00 38.52 446 ARG B CA 1
ATOM 10692 C C . ARG B 1 320 ? 27.799 33.109 126.513 1.00 40.92 446 ARG B C 1
ATOM 10693 O O . ARG B 1 320 ? 28.309 32.037 126.864 1.00 38.96 446 ARG B O 1
ATOM 10714 N N . GLN B 1 321 ? 26.573 33.174 125.995 1.00 44.43 447 GLN B N 1
ATOM 10715 C CA . GLN B 1 321 ? 25.790 31.974 125.703 1.00 37.78 447 GLN B CA 1
ATOM 10716 C C . GLN B 1 321 ? 25.614 31.114 126.949 1.00 39.46 447 GLN B C 1
ATOM 10717 O O . GLN B 1 321 ? 25.648 29.882 126.890 1.00 34.08 447 GLN B O 1
ATOM 10731 N N . SER B 1 322 ? 25.432 31.771 128.086 1.00 45.55 448 SER B N 1
ATOM 10732 C CA . SER B 1 322 ? 25.228 31.085 129.352 1.00 48.53 448 SER B CA 1
ATOM 10733 C C . SER B 1 322 ? 24.385 31.998 130.234 1.00 43.79 448 SER B C 1
ATOM 10734 O O . SER B 1 322 ? 23.701 32.900 129.738 1.00 43.24 448 SER B O 1
ATOM 10742 N N . TYR B 1 323 ? 24.444 31.778 131.543 1.00 43.82 449 TYR B N 1
ATOM 10743 C CA . TYR B 1 323 ? 23.583 32.488 132.476 1.00 52.76 449 TYR B CA 1
ATOM 10744 C C . TYR B 1 323 ? 24.366 32.903 133.711 1.00 49.12 449 TYR B C 1
ATOM 10745 O O . TYR B 1 323 ? 25.245 32.170 134.177 1.00 44.15 449 TYR B O 1
ATOM 10763 N N . ASP B 1 324 ? 24.042 34.086 134.230 1.00 48.37 450 ASP B N 1
ATOM 10764 C CA . ASP B 1 324 ? 24.436 34.483 135.572 1.00 49.44 450 ASP B CA 1
ATOM 10765 C C . ASP B 1 324 ? 23.379 33.970 136.538 1.00 41.84 450 ASP B C 1
ATOM 10766 O O . ASP B 1 324 ? 22.204 34.331 136.424 1.00 46.23 450 ASP B O 1
ATOM 10775 N N . ILE B 1 325 ? 23.788 33.117 137.472 1.00 42.54 451 ILE B N 1
ATOM 10776 C CA . ILE B 1 325 ? 22.869 32.472 138.405 1.00 49.67 451 ILE B CA 1
ATOM 10777 C C . ILE B 1 325 ? 22.876 33.243 139.717 1.00 47.26 451 ILE B C 1
ATOM 10778 O O . ILE B 1 325 ? 23.943 33.578 140.245 1.00 48.53 451 ILE B O 1
ATOM 10794 N N . SER B 1 326 ? 21.687 33.513 140.246 1.00 44.18 452 SER B N 1
ATOM 10795 C CA . SER B 1 326 ? 21.523 34.122 141.559 1.00 48.18 452 SER B CA 1
ATOM 10796 C C . SER B 1 326 ? 20.660 33.201 142.406 1.00 38.22 452 SER B C 1
ATOM 10797 O O . SER B 1 326 ? 19.519 32.910 142.040 1.00 41.88 452 SER B O 1
ATOM 10805 N N . ILE B 1 327 ? 21.207 32.734 143.524 1.00 38.76 453 ILE B N 1
ATOM 10806 C CA . ILE B 1 327 ? 20.491 31.862 144.450 1.00 36.21 453 ILE B CA 1
ATOM 10807 C C . ILE B 1 327 ? 20.497 32.533 145.816 1.00 46.71 453 ILE B C 1
ATOM 10808 O O . ILE B 1 327 ? 21.556 32.670 146.447 1.00 44.34 453 ILE B O 1
ATOM 10824 N N . VAL B 1 328 ? 19.320 32.945 146.275 1.00 42.44 454 VAL B N 1
ATOM 10825 C CA . VAL B 1 328 ? 19.118 33.443 147.628 1.00 45.38 454 VAL B CA 1
ATOM 10826 C C . VAL B 1 328 ? 18.278 32.406 148.359 1.00 41.40 454 VAL B C 1
ATOM 10827 O O . VAL B 1 328 ? 17.192 32.041 147.894 1.00 43.99 454 VAL B O 1
ATOM 10840 N N . ALA B 1 329 ? 18.793 31.908 149.484 1.00 43.04 455 ALA B N 1
ATOM 10841 C CA . ALA B 1 329 ? 18.136 30.853 150.245 1.00 43.74 455 ALA B CA 1
ATOM 10842 C C . ALA B 1 329 ? 18.034 31.276 151.704 1.00 56.19 455 ALA B C 1
ATOM 10843 O O . ALA B 1 329 ? 18.950 31.906 152.240 1.00 49.09 455 ALA B O 1
ATOM 10850 N N . GLN B 1 330 ? 16.922 30.917 152.345 1.00 51.46 456 GLN B N 1
ATOM 10851 C CA . GLN B 1 330 ? 16.608 31.419 153.674 1.00 48.27 456 GLN B CA 1
ATOM 10852 C C . GLN B 1 330 ? 15.883 30.351 154.475 1.00 47.55 456 GLN B C 1
ATOM 10853 O O . GLN B 1 330 ? 14.845 29.847 154.039 1.00 50.77 456 GLN B O 1
ATOM 10867 N N . VAL B 1 331 ? 16.427 30.015 155.643 1.00 41.88 457 VAL B N 1
ATOM 10868 C CA . VAL B 1 331 ? 15.742 29.146 156.596 1.00 43.10 457 VAL B CA 1
ATOM 10869 C C . VAL B 1 331 ? 14.723 30.006 157.336 1.00 49.53 457 VAL B C 1
ATOM 10870 O O . VAL B 1 331 ? 15.091 30.865 158.142 1.00 45.77 457 VAL B O 1
ATOM 10883 N N . ASP B 1 332 ? 13.438 29.776 157.067 1.00 44.46 458 ASP B N 1
ATOM 10884 C CA . ASP B 1 332 ? 12.414 30.669 157.597 1.00 57.04 458 ASP B CA 1
ATOM 10885 C C . ASP B 1 332 ? 12.401 30.660 159.123 1.00 46.47 458 ASP B C 1
ATOM 10886 O O . ASP B 1 332 ? 12.205 31.706 159.752 1.00 45.64 458 ASP B O 1
ATOM 10895 N N . GLN B 1 333 ? 12.643 29.498 159.738 1.00 43.72 459 GLN B N 1
ATOM 10896 C CA . GLN B 1 333 ? 12.502 29.373 161.186 1.00 47.13 459 GLN B CA 1
ATOM 10897 C C . GLN B 1 333 ? 13.562 30.148 161.960 1.00 46.15 459 GLN B C 1
ATOM 10898 O O . GLN B 1 333 ? 13.383 30.376 163.163 1.00 41.00 459 GLN B O 1
ATOM 10912 N N . THR B 1 334 ? 14.669 30.537 161.321 1.00 38.71 460 THR B N 1
ATOM 10913 C CA . THR B 1 334 ? 15.726 31.269 162.003 1.00 39.70 460 THR B CA 1
ATOM 10914 C C . THR B 1 334 ? 16.154 32.542 161.290 1.00 42.80 460 THR B C 1
ATOM 10915 O O . THR B 1 334 ? 16.933 33.312 161.864 1.00 40.70 460 THR B O 1
ATOM 10926 N N . GLY B 1 335 ? 15.677 32.791 160.072 1.00 44.49 461 GLY B N 1
ATOM 10927 C CA . GLY B 1 335 ? 16.133 33.946 159.327 1.00 40.94 461 GLY B CA 1
ATOM 10928 C C . GLY B 1 335 ? 17.547 33.843 158.803 1.00 42.04 461 GLY B C 1
ATOM 10929 O O . GLY B 1 335 ? 18.120 34.858 158.409 1.00 48.72 461 GLY B O 1
ATOM 10933 N N . SER B 1 336 ? 18.132 32.645 158.798 1.00 41.11 462 SER B N 1
ATOM 10934 C CA . SER B 1 336 ? 19.455 32.454 158.226 1.00 39.51 462 SER B CA 1
ATOM 10935 C C . SER B 1 336 ? 19.365 32.569 156.708 1.00 56.58 462 SER B C 1
ATOM 10936 O O . SER B 1 336 ? 18.666 31.782 156.060 1.00 51.48 462 SER B O 1
ATOM 10944 N N . LYS B 1 337 ? 20.063 33.552 156.143 1.00 59.49 463 LYS B N 1
ATOM 10945 C CA . LYS B 1 337 ? 19.980 33.867 154.725 1.00 52.23 463 LYS B CA 1
ATOM 10946 C C . LYS B 1 337 ? 21.323 33.613 154.056 1.00 45.14 463 LYS B C 1
ATOM 10947 O O . LYS B 1 337 ? 22.384 33.762 154.671 1.00 49.16 463 LYS B O 1
ATOM 10966 N N . SER B 1 338 ? 21.269 33.220 152.786 1.00 57.02 464 SER B N 1
ATOM 10967 C CA . SER B 1 338 ? 22.471 32.988 151.989 1.00 54.98 464 SER B CA 1
ATOM 10968 C C . SER B 1 338 ? 22.241 33.522 150.584 1.00 58.48 464 SER B C 1
ATOM 10969 O O . SER B 1 338 ? 21.322 33.072 149.892 1.00 51.01 464 SER B O 1
ATOM 10977 N N . SER B 1 339 ? 23.076 34.474 150.168 1.00 60.87 465 SER B N 1
ATOM 10978 C CA . SER B 1 339 ? 23.019 35.062 148.835 1.00 47.00 465 SER B CA 1
ATOM 10979 C C . SER B 1 339 ? 24.245 34.640 148.038 1.00 45.34 465 SER B C 1
ATOM 10980 O O . SER B 1 339 ? 25.365 34.656 148.556 1.00 55.53 465 SER B O 1
ATOM 10988 N N . ASN B 1 340 ? 24.033 34.264 146.779 1.00 45.73 466 ASN B N 1
ATOM 10989 C CA . ASN B 1 340 ? 25.100 33.682 145.982 1.00 49.28 466 ASN B CA 1
ATOM 10990 C C . ASN B 1 340 ? 24.972 34.099 144.526 1.00 48.74 466 ASN B C 1
ATOM 10991 O O . ASN B 1 340 ? 23.869 34.231 143.992 1.00 49.66 466 ASN B O 1
ATOM 11002 N N . LEU B 1 341 ? 26.124 34.282 143.886 1.00 49.28 467 LEU B N 1
ATOM 11003 C CA . LEU B 1 341 ? 26.220 34.572 142.464 1.00 51.22 467 LEU B CA 1
ATOM 11004 C C . LEU B 1 341 ? 27.119 33.523 141.830 1.00 47.92 467 LEU B C 1
ATOM 11005 O O . LEU B 1 341 ? 28.240 33.301 142.298 1.00 56.67 467 LEU B O 1
ATOM 11021 N N . LEU B 1 342 ? 26.618 32.857 140.796 1.00 45.83 468 LEU B N 1
ATOM 11022 C CA . LEU B 1 342 ? 27.359 31.803 140.125 1.00 51.06 468 LEU B CA 1
ATOM 11023 C C . LEU B 1 342 ? 27.340 32.047 138.625 1.00 51.85 468 LEU B C 1
ATOM 11024 O O . LEU B 1 342 ? 26.408 32.655 138.087 1.00 53.44 468 LEU B O 1
ATOM 11040 N N A ASP B 1 343 ? 28.378 31.561 137.954 0.51 45.95 469 ASP B N 1
ATOM 11041 N N B ASP B 1 343 ? 28.384 31.571 137.953 0.49 45.38 469 ASP B N 1
ATOM 11042 C CA A ASP B 1 343 ? 28.573 31.766 136.522 0.51 51.19 469 ASP B CA 1
ATOM 11043 C CA B ASP B 1 343 ? 28.568 31.769 136.516 0.49 57.58 469 ASP B CA 1
ATOM 11044 C C A ASP B 1 343 ? 28.498 30.404 135.841 0.51 50.35 469 ASP B C 1
ATOM 11045 C C B ASP B 1 343 ? 28.497 30.405 135.842 0.49 53.87 469 ASP B C 1
ATOM 11046 O O A ASP B 1 343 ? 29.464 29.634 135.862 0.51 46.97 469 ASP B O 1
ATOM 11047 O O B ASP B 1 343 ? 29.462 29.636 135.869 0.49 43.22 469 ASP B O 1
ATOM 11064 N N . LEU B 1 344 ? 27.344 30.114 135.236 1.00 44.76 470 LEU B N 1
ATOM 11065 C CA . LEU B 1 344 ? 27.125 28.800 134.639 1.00 47.77 470 LEU B CA 1
ATOM 11066 C C . LEU B 1 344 ? 28.178 28.454 133.592 1.00 43.03 470 LEU B C 1
ATOM 11067 O O . LEU B 1 344 ? 28.486 27.275 133.393 1.00 41.62 470 LEU B O 1
ATOM 11083 N N . LYS B 1 345 ? 28.746 29.458 132.920 1.00 35.30 471 LYS B N 1
ATOM 11084 C CA . LYS B 1 345 ? 29.698 29.195 131.847 1.00 46.17 471 LYS B CA 1
ATOM 11085 C C . LYS B 1 345 ? 31.049 28.706 132.356 1.00 51.82 471 LYS B C 1
ATOM 11086 O O . LYS B 1 345 ? 31.840 28.188 131.559 1.00 50.33 471 LYS B O 1
ATOM 11105 N N . ASN B 1 346 ? 31.335 28.861 133.648 1.00 45.09 472 ASN B N 1
ATOM 11106 C CA . ASN B 1 346 ? 32.636 28.525 134.224 1.00 41.03 472 ASN B CA 1
ATOM 11107 C C . ASN B 1 346 ? 32.477 27.466 135.311 1.00 42.38 472 ASN B C 1
ATOM 11108 O O . ASN B 1 346 ? 32.819 27.700 136.477 1.00 45.34 472 ASN B O 1
ATOM 11119 N N . PRO B 1 347 ? 31.979 26.283 134.965 1.00 45.65 473 PRO B N 1
ATOM 11120 C CA . PRO B 1 347 ? 31.773 25.240 135.974 1.00 39.08 473 PRO B CA 1
ATOM 11121 C C . PRO B 1 347 ? 33.085 24.562 136.346 1.00 40.75 473 PRO B C 1
ATOM 11122 O O . PRO B 1 347 ? 34.126 24.747 135.712 1.00 39.61 473 PRO B O 1
ATOM 11133 N N . PHE B 1 348 ? 33.015 23.762 137.407 1.00 36.80 474 PHE B N 1
ATOM 11134 C CA . PHE B 1 348 ? 34.123 22.920 137.847 1.00 36.82 474 PHE B CA 1
ATOM 11135 C C . PHE B 1 348 ? 33.709 21.472 137.628 1.00 35.01 474 PHE B C 1
ATOM 11136 O O . PHE B 1 348 ? 32.788 20.981 138.288 1.00 35.99 474 PHE B O 1
ATOM 11153 N N . PHE B 1 349 ? 34.373 20.797 136.694 1.00 33.38 475 PHE B N 1
ATOM 11154 C CA . PHE B 1 349 ? 34.044 19.413 136.359 1.00 33.28 475 PHE B CA 1
ATOM 11155 C C . PHE B 1 349 ? 34.781 18.498 137.328 1.00 37.65 475 PHE B C 1
ATOM 11156 O O . PHE B 1 349 ? 35.983 18.260 137.190 1.00 37.80 475 PHE B O 1
ATOM 11173 N N . ARG B 1 350 ? 34.049 17.966 138.309 1.00 44.70 476 ARG B N 1
ATOM 11174 C CA . ARG B 1 350 ? 34.641 17.234 139.422 1.00 43.21 476 ARG B CA 1
ATOM 11175 C C . ARG B 1 350 ? 34.646 15.726 139.223 1.00 53.68 476 ARG B C 1
ATOM 11176 O O . ARG B 1 350 ? 35.427 15.035 139.888 1.00 54.05 476 ARG B O 1
ATOM 11197 N N . TYR B 1 351 ? 33.815 15.205 138.323 1.00 46.69 477 TYR B N 1
ATOM 11198 C CA . TYR B 1 351 ? 33.684 13.761 138.167 1.00 49.29 477 TYR B CA 1
ATOM 11199 C C . TYR B 1 351 ? 35.029 13.118 137.849 1.00 58.48 477 TYR B C 1
ATOM 11200 O O . TYR B 1 351 ? 35.877 13.694 137.163 1.00 50.34 477 TYR B O 1
ATOM 11218 N N . THR B 1 352 ? 35.207 11.901 138.354 1.00 68.62 478 THR B N 1
ATOM 11219 C CA . THR B 1 352 ? 36.424 11.129 138.138 1.00 67.34 478 THR B CA 1
ATOM 11220 C C . THR B 1 352 ? 36.075 9.661 137.918 1.00 59.35 478 THR B C 1
ATOM 11221 O O . THR B 1 352 ? 36.120 9.157 136.796 1.00 68.54 478 THR B O 1
ATOM 11232 N N . SER C 1 10 ? 29.934 49.076 194.956 1.00 60.46 136 SER C N 1
ATOM 11233 C CA . SER C 1 10 ? 28.771 48.675 194.167 1.00 69.66 136 SER C CA 1
ATOM 11234 C C . SER C 1 10 ? 28.146 47.397 194.715 1.00 67.55 136 SER C C 1
ATOM 11235 O O . SER C 1 10 ? 28.779 46.658 195.471 1.00 65.50 136 SER C O 1
ATOM 11242 N N . VAL C 1 11 ? 26.896 47.137 194.321 1.00 64.99 137 VAL C N 1
ATOM 11243 C CA . VAL C 1 11 ? 26.184 45.965 194.824 1.00 62.27 137 VAL C CA 1
ATOM 11244 C C . VAL C 1 11 ? 26.910 44.686 194.425 1.00 57.14 137 VAL C C 1
ATOM 11245 O O . VAL C 1 11 ? 26.957 43.717 195.194 1.00 52.98 137 VAL C O 1
ATOM 11258 N N . PHE C 1 12 ? 27.485 44.658 193.221 1.00 66.77 138 PHE C N 1
ATOM 11259 C CA . PHE C 1 12 ? 28.165 43.451 192.762 1.00 60.57 138 PHE C CA 1
ATOM 11260 C C . PHE C 1 12 ? 29.451 43.215 193.545 1.00 59.97 138 PHE C C 1
ATOM 11261 O O . PHE C 1 12 ? 29.701 42.104 194.028 1.00 56.83 138 PHE C O 1
ATOM 11278 N N . SER C 1 13 ? 30.288 44.247 193.672 1.00 56.92 139 SER C N 1
ATOM 11279 C CA . SER C 1 13 ? 31.560 44.074 194.364 1.00 59.04 139 SER C CA 1
ATOM 11280 C C . SER C 1 13 ? 31.346 43.611 195.800 1.00 60.24 139 SER C C 1
ATOM 11281 O O . SER C 1 13 ? 32.083 42.753 196.300 1.00 60.48 139 SER C O 1
ATOM 11289 N N . GLU C 1 14 ? 30.328 44.154 196.473 1.00 63.80 140 GLU C N 1
ATOM 11290 C CA . GLU C 1 14 ? 30.112 43.831 197.881 1.00 65.05 140 GLU C CA 1
ATOM 11291 C C . GLU C 1 14 ? 29.732 42.368 198.079 1.00 56.19 140 GLU C C 1
ATOM 11292 O O . GLU C 1 14 ? 30.066 41.780 199.113 1.00 63.89 140 GLU C O 1
ATOM 11304 N N . ARG C 1 15 ? 29.031 41.769 197.118 1.00 63.54 141 ARG C N 1
ATOM 11305 C CA . ARG C 1 15 ? 28.533 40.408 197.256 1.00 64.46 141 ARG C CA 1
ATOM 11306 C C . ARG C 1 15 ? 29.401 39.381 196.539 1.00 64.38 141 ARG C C 1
ATOM 11307 O O . ARG C 1 15 ? 29.036 38.202 196.501 1.00 64.85 141 ARG C O 1
ATOM 11328 N N . THR C 1 16 ? 30.540 39.791 195.983 1.00 62.20 142 THR C N 1
ATOM 11329 C CA . THR C 1 16 ? 31.375 38.887 195.202 1.00 57.14 142 THR C CA 1
ATOM 11330 C C . THR C 1 16 ? 32.844 39.083 195.547 1.00 57.82 142 THR C C 1
ATOM 11331 O O . THR C 1 16 ? 33.332 40.218 195.591 1.00 60.82 142 THR C O 1
ATOM 11342 N N . GLU C 1 17 ? 33.543 37.973 195.781 1.00 54.96 143 GLU C N 1
ATOM 11343 C CA . GLU C 1 17 ? 34.990 38.001 195.907 1.00 54.44 143 GLU C CA 1
ATOM 11344 C C . GLU C 1 17 ? 35.631 38.377 194.574 1.00 58.67 143 GLU C C 1
ATOM 11345 O O . GLU C 1 17 ? 35.061 38.169 193.499 1.00 55.32 143 GLU C O 1
ATOM 11357 N N . GLU C 1 18 ? 36.846 38.926 194.653 1.00 64.94 144 GLU C N 1
ATOM 11358 C CA . GLU C 1 18 ? 37.522 39.379 193.438 1.00 57.78 144 GLU C CA 1
ATOM 11359 C C . GLU C 1 18 ? 38.034 38.205 192.612 1.00 67.61 144 GLU C C 1
ATOM 11360 O O . GLU C 1 18 ? 37.899 38.202 191.382 1.00 63.84 144 GLU C O 1
ATOM 11372 N N . SER C 1 19 ? 38.633 37.201 193.264 1.00 64.50 145 SER C N 1
ATOM 11373 C CA . SER C 1 19 ? 39.123 36.044 192.517 1.00 66.36 145 SER C CA 1
ATOM 11374 C C . SER C 1 19 ? 37.993 35.335 191.784 1.00 63.31 145 SER C C 1
ATOM 11375 O O . SER C 1 19 ? 38.213 34.758 190.713 1.00 61.10 145 SER C O 1
ATOM 11383 N N . SER C 1 20 ? 36.779 35.369 192.337 1.00 61.22 146 SER C N 1
ATOM 11384 C CA . SER C 1 20 ? 35.638 34.792 191.633 1.00 56.97 146 SER C CA 1
ATOM 11385 C C . SER C 1 20 ? 35.247 35.641 190.430 1.00 51.28 146 SER C C 1
ATOM 11386 O O . SER C 1 20 ? 34.983 35.108 189.347 1.00 50.03 146 SER C O 1
ATOM 11394 N N . ALA C 1 21 ? 35.211 36.963 190.597 1.00 51.20 147 ALA C N 1
ATOM 11395 C CA . ALA C 1 21 ? 34.815 37.835 189.497 1.00 46.40 147 ALA C CA 1
ATOM 11396 C C . ALA C 1 21 ? 35.804 37.742 188.340 1.00 52.69 147 ALA C C 1
ATOM 11397 O O . ALA C 1 21 ? 35.403 37.742 187.170 1.00 45.36 147 ALA C O 1
ATOM 11404 N N . VAL C 1 22 ? 37.100 37.656 188.648 1.00 53.25 148 VAL C N 1
ATOM 11405 C CA . VAL C 1 22 ? 38.118 37.564 187.602 1.00 49.29 148 VAL C CA 1
ATOM 11406 C C . VAL C 1 22 ? 37.940 36.276 186.810 1.00 52.41 148 VAL C C 1
ATOM 11407 O O . VAL C 1 22 ? 37.769 36.291 185.585 1.00 53.76 148 VAL C O 1
ATOM 11420 N N . GLN C 1 23 ? 37.989 35.139 187.505 1.00 54.14 149 GLN C N 1
ATOM 11421 C CA . GLN C 1 23 ? 37.812 33.850 186.846 1.00 57.28 149 GLN C CA 1
ATOM 11422 C C . GLN C 1 23 ? 36.490 33.792 186.086 1.00 54.64 149 GLN C C 1
ATOM 11423 O O . GLN C 1 23 ? 36.409 33.183 185.012 1.00 59.69 149 GLN C O 1
ATOM 11437 N N . TYR C 1 24 ? 35.448 34.428 186.625 1.00 44.36 150 TYR C N 1
ATOM 11438 C CA . TYR C 1 24 ? 34.122 34.353 186.021 1.00 43.80 150 TYR C CA 1
ATOM 11439 C C . TYR C 1 24 ? 34.083 35.085 184.682 1.00 53.39 150 TYR C C 1
ATOM 11440 O O . TYR C 1 24 ? 33.791 34.487 183.638 1.00 55.00 150 TYR C O 1
ATOM 11458 N N . PHE C 1 25 ? 34.368 36.388 184.691 1.00 48.21 151 PHE C N 1
ATOM 11459 C CA . PHE C 1 25 ? 34.274 37.166 183.463 1.00 51.65 151 PHE C CA 1
ATOM 11460 C C . PHE C 1 25 ? 35.379 36.821 182.474 1.00 44.00 151 PHE C C 1
ATOM 11461 O O . PHE C 1 25 ? 35.206 37.050 181.270 1.00 45.98 151 PHE C O 1
ATOM 11478 N N . GLN C 1 26 ? 36.504 36.274 182.943 1.00 49.43 152 GLN C N 1
ATOM 11479 C CA . GLN C 1 26 ? 37.517 35.780 182.015 1.00 56.86 152 GLN C CA 1
ATOM 11480 C C . GLN C 1 26 ? 36.964 34.632 181.179 1.00 52.52 152 GLN C C 1
ATOM 11481 O O . GLN C 1 26 ? 37.130 34.601 179.954 1.00 43.49 152 GLN C O 1
ATOM 11495 N N . PHE C 1 27 ? 36.307 33.672 181.836 1.00 44.81 153 PHE C N 1
ATOM 11496 C CA . PHE C 1 27 ? 35.646 32.586 181.123 1.00 47.91 153 PHE C CA 1
ATOM 11497 C C . PHE C 1 27 ? 34.820 33.121 179.962 1.00 46.60 153 PHE C C 1
ATOM 11498 O O . PHE C 1 27 ? 34.882 32.602 178.841 1.00 40.19 153 PHE C O 1
ATOM 11515 N N . TYR C 1 28 ? 34.063 34.184 180.213 1.00 42.87 154 TYR C N 1
ATOM 11516 C CA . TYR C 1 28 ? 33.087 34.692 179.264 1.00 43.90 154 TYR C CA 1
ATOM 11517 C C . TYR C 1 28 ? 33.693 35.609 178.210 1.00 39.34 154 TYR C C 1
ATOM 11518 O O . TYR C 1 28 ? 32.978 36.022 177.289 1.00 35.47 154 TYR C O 1
ATOM 11536 N N . GLY C 1 29 ? 34.973 35.938 178.321 1.00 41.28 155 GLY C N 1
ATOM 11537 C CA . GLY C 1 29 ? 35.647 36.717 177.305 1.00 43.84 155 GLY C CA 1
ATOM 11538 C C . GLY C 1 29 ? 36.080 35.930 176.095 1.00 36.59 155 GLY C C 1
ATOM 11539 O O . GLY C 1 29 ? 36.592 36.511 175.136 1.00 42.25 155 GLY C O 1
ATOM 11543 N N . TYR C 1 30 ? 35.876 34.617 176.109 1.00 45.65 156 TYR C N 1
ATOM 11544 C CA . TYR C 1 30 ? 36.297 33.750 175.018 1.00 43.78 156 TYR C CA 1
ATOM 11545 C C . TYR C 1 30 ? 35.156 33.545 174.034 1.00 38.43 156 TYR C C 1
ATOM 11546 O O . TYR C 1 30 ? 34.058 33.135 174.425 1.00 33.21 156 TYR C O 1
ATOM 11564 N N . LEU C 1 31 ? 35.432 33.813 172.754 1.00 36.04 157 LEU C N 1
ATOM 11565 C CA . LEU C 1 31 ? 34.450 33.542 171.714 1.00 34.67 157 LEU C CA 1
ATOM 11566 C C . LEU C 1 31 ? 34.051 32.072 171.684 1.00 37.28 157 LEU C C 1
ATOM 11567 O O . LEU C 1 31 ? 32.918 31.742 171.310 1.00 37.12 157 LEU C O 1
ATOM 11583 N N . SER C 1 32 ? 34.961 31.172 172.069 1.00 31.57 158 SER C N 1
ATOM 11584 C CA . SER C 1 32 ? 34.626 29.751 172.072 1.00 37.68 158 SER C CA 1
ATOM 11585 C C . SER C 1 32 ? 33.494 29.445 173.045 1.00 38.74 158 SER C C 1
ATOM 11586 O O . SER C 1 32 ? 32.709 28.518 172.809 1.00 41.25 158 SER C O 1
ATOM 11594 N N . GLN C 1 33 ? 33.391 30.204 174.142 1.00 35.29 159 GLN C N 1
ATOM 11595 C CA . GLN C 1 33 ? 32.290 30.003 175.077 1.00 39.61 159 GLN C CA 1
ATOM 11596 C C . GLN C 1 33 ? 30.990 30.590 174.543 1.00 37.89 159 GLN C C 1
ATOM 11597 O O . GLN C 1 33 ? 29.923 29.985 174.702 1.00 35.33 159 GLN C O 1
ATOM 11611 N N . GLN C 1 34 ? 31.052 31.773 173.928 1.00 41.80 160 GLN C N 1
ATOM 11612 C CA . GLN C 1 34 ? 29.891 32.293 173.217 1.00 41.63 160 GLN C CA 1
ATOM 11613 C C . GLN C 1 34 ? 29.378 31.265 172.223 1.00 40.53 160 GLN C C 1
ATOM 11614 O O . GLN C 1 34 ? 28.210 30.863 172.260 1.00 38.55 160 GLN C O 1
ATOM 11628 N N . GLN C 1 35 ? 30.268 30.811 171.340 1.00 44.24 161 GLN C N 1
ATOM 11629 C CA . GLN C 1 35 ? 29.907 29.829 170.324 1.00 45.62 161 GLN C CA 1
ATOM 11630 C C . GLN C 1 35 ? 29.129 28.661 170.920 1.00 43.42 161 GLN C C 1
ATOM 11631 O O . GLN C 1 35 ? 28.045 28.310 170.436 1.00 39.76 161 GLN C O 1
ATOM 11645 N N . ASN C 1 36 ? 29.678 28.037 171.969 1.00 39.59 162 ASN C N 1
ATOM 11646 C CA . ASN C 1 36 ? 28.988 26.913 172.594 1.00 43.77 162 ASN C CA 1
ATOM 11647 C C . ASN C 1 36 ? 27.577 27.303 173.015 1.00 35.38 162 ASN C C 1
ATOM 11648 O O . ASN C 1 36 ? 26.625 26.545 172.806 1.00 33.90 162 ASN C O 1
ATOM 11659 N N . MET C 1 37 ? 27.424 28.484 173.612 1.00 35.51 163 MET C N 1
ATOM 11660 C CA . MET C 1 37 ? 26.098 28.940 174.006 1.00 41.54 163 MET C CA 1
ATOM 11661 C C . MET C 1 37 ? 25.222 29.190 172.786 1.00 44.89 163 MET C C 1
ATOM 11662 O O . MET C 1 37 ? 24.039 28.827 172.777 1.00 37.12 163 MET C O 1
ATOM 11676 N N . MET C 1 38 ? 25.791 29.799 171.743 1.00 43.45 164 MET C N 1
ATOM 11677 C CA . MET C 1 38 ? 25.008 30.154 170.566 1.00 46.07 164 MET C CA 1
ATOM 11678 C C . MET C 1 38 ? 24.588 28.922 169.776 1.00 39.23 164 MET C C 1
ATOM 11679 O O . MET C 1 38 ? 23.497 28.905 169.196 1.00 37.50 164 MET C O 1
ATOM 11693 N N . GLN C 1 39 ? 25.428 27.885 169.748 1.00 41.69 165 GLN C N 1
ATOM 11694 C CA . GLN C 1 39 ? 25.107 26.666 169.014 1.00 44.33 165 GLN C CA 1
ATOM 11695 C C . GLN C 1 39 ? 24.053 25.813 169.715 1.00 44.43 165 GLN C C 1
ATOM 11696 O O . GLN C 1 39 ? 23.525 24.883 169.092 1.00 44.23 165 GLN C O 1
ATOM 11710 N N . ASP C 1 40 ? 23.750 26.087 170.985 1.00 41.60 166 ASP C N 1
ATOM 11711 C CA . ASP C 1 40 ? 22.608 25.475 171.654 1.00 33.97 166 ASP C CA 1
ATOM 11712 C C . ASP C 1 40 ? 21.340 25.894 170.918 1.00 35.80 166 ASP C C 1
ATOM 11713 O O . ASP C 1 40 ? 20.804 26.978 171.171 1.00 34.09 166 ASP C O 1
ATOM 11722 N N . TYR C 1 41 ? 20.864 25.059 169.994 1.00 42.87 167 TYR C N 1
ATOM 11723 C CA . TYR C 1 41 ? 19.767 25.470 169.123 1.00 40.78 167 TYR C CA 1
ATOM 11724 C C . TYR C 1 41 ? 18.508 25.767 169.931 1.00 40.99 167 TYR C C 1
ATOM 11725 O O . TYR C 1 41 ? 17.837 26.782 169.705 1.00 39.99 167 TYR C O 1
ATOM 11743 N N . VAL C 1 42 ? 18.172 24.893 170.882 1.00 41.02 168 VAL C N 1
ATOM 11744 C CA . VAL C 1 42 ? 17.027 25.148 171.756 1.00 40.32 168 VAL C CA 1
ATOM 11745 C C . VAL C 1 42 ? 17.161 26.522 172.403 1.00 42.10 168 VAL C C 1
ATOM 11746 O O . VAL C 1 42 ? 16.229 27.336 172.387 1.00 34.15 168 VAL C O 1
ATOM 11759 N N . ARG C 1 43 ? 18.331 26.796 172.983 1.00 39.41 169 ARG C N 1
ATOM 11760 C CA . ARG C 1 43 ? 18.537 28.052 173.693 1.00 38.59 169 ARG C CA 1
ATOM 11761 C C . ARG C 1 43 ? 18.417 29.241 172.748 1.00 38.89 169 ARG C C 1
ATOM 11762 O O . ARG C 1 43 ? 17.569 30.122 172.934 1.00 32.65 169 ARG C O 1
ATOM 11783 N N . THR C 1 44 ? 19.275 29.288 171.727 1.00 34.10 170 THR C N 1
ATOM 11784 C CA . THR C 1 44 ? 19.287 30.425 170.815 1.00 38.94 170 THR C CA 1
ATOM 11785 C C . THR C 1 44 ? 18.021 30.477 169.971 1.00 36.77 170 THR C C 1
ATOM 11786 O O . THR C 1 44 ? 17.546 31.569 169.639 1.00 39.79 170 THR C O 1
ATOM 11797 N N . GLY C 1 45 ? 17.460 29.318 169.623 1.00 38.68 171 GLY C N 1
ATOM 11798 C CA . GLY C 1 45 ? 16.233 29.311 168.848 1.00 38.52 171 GLY C CA 1
ATOM 11799 C C . GLY C 1 45 ? 15.042 29.824 169.633 1.00 40.90 171 GLY C C 1
ATOM 11800 O O . GLY C 1 45 ? 14.235 30.602 169.113 1.00 39.68 171 GLY C O 1
ATOM 11804 N N . THR C 1 46 ? 14.912 29.401 170.894 1.00 37.98 172 THR C N 1
ATOM 11805 C CA . THR C 1 46 ? 13.760 29.825 171.684 1.00 36.44 172 THR C CA 1
ATOM 11806 C C . THR C 1 46 ? 13.833 31.311 172.017 1.00 42.30 172 THR C C 1
ATOM 11807 O O . THR C 1 46 ? 12.803 31.995 172.035 1.00 44.18 172 THR C O 1
ATOM 11818 N N . TYR C 1 47 ? 15.036 31.833 172.280 1.00 37.35 173 TYR C N 1
ATOM 11819 C CA . TYR C 1 47 ? 15.168 33.266 172.526 1.00 37.07 173 TYR C CA 1
ATOM 11820 C C . TYR C 1 47 ? 14.785 34.072 171.286 1.00 47.01 173 TYR C C 1
ATOM 11821 O O . TYR C 1 47 ? 14.207 35.160 171.402 1.00 44.07 173 TYR C O 1
ATOM 11839 N N . GLN C 1 48 ? 15.088 33.553 170.089 1.00 43.17 174 GLN C N 1
ATOM 11840 C CA . GLN C 1 48 ? 14.723 34.255 168.858 1.00 40.11 174 GLN C CA 1
ATOM 11841 C C . GLN C 1 48 ? 13.219 34.200 168.623 1.00 42.91 174 GLN C C 1
ATOM 11842 O O . GLN C 1 48 ? 12.604 35.206 168.253 1.00 47.47 174 GLN C O 1
ATOM 11856 N N . ARG C 1 49 ? 12.611 33.028 168.817 1.00 48.94 175 ARG C N 1
ATOM 11857 C CA . ARG C 1 49 ? 11.158 32.919 168.725 1.00 43.91 175 ARG C CA 1
ATOM 11858 C C . ARG C 1 49 ? 10.478 33.860 169.711 1.00 50.46 175 ARG C C 1
ATOM 11859 O O . ARG C 1 49 ? 9.568 34.613 169.346 1.00 47.05 175 ARG C O 1
ATOM 11880 N N . ALA C 1 50 ? 10.910 33.826 170.975 1.00 44.03 176 ALA C N 1
ATOM 11881 C CA . ALA C 1 50 ? 10.249 34.619 172.006 1.00 41.19 176 ALA C CA 1
ATOM 11882 C C . ALA C 1 50 ? 10.220 36.095 171.639 1.00 44.75 176 ALA C C 1
ATOM 11883 O O . ALA C 1 50 ? 9.207 36.775 171.849 1.00 49.89 176 ALA C O 1
ATOM 11890 N N . ILE C 1 51 ? 11.315 36.609 171.082 1.00 47.16 177 ILE C N 1
ATOM 11891 C CA . ILE C 1 51 ? 11.424 38.044 170.834 1.00 46.26 177 ILE C CA 1
ATOM 11892 C C . ILE C 1 51 ? 10.683 38.434 169.563 1.00 49.20 177 ILE C C 1
ATOM 11893 O O . ILE C 1 51 ? 9.903 39.392 169.551 1.00 46.05 177 ILE C O 1
ATOM 11909 N N . LEU C 1 52 ? 10.912 37.694 168.477 1.00 54.19 178 LEU C N 1
ATOM 11910 C CA . LEU C 1 52 ? 10.367 38.092 167.184 1.00 46.85 178 LEU C CA 1
ATOM 11911 C C . LEU C 1 52 ? 8.855 37.904 167.133 1.00 48.73 178 LEU C C 1
ATOM 11912 O O . LEU C 1 52 ? 8.148 38.702 166.503 1.00 46.75 178 LEU C O 1
ATOM 11928 N N . GLN C 1 53 ? 8.343 36.851 167.774 1.00 44.09 179 GLN C N 1
ATOM 11929 C CA . GLN C 1 53 ? 6.908 36.602 167.766 1.00 51.34 179 GLN C CA 1
ATOM 11930 C C . GLN C 1 53 ? 6.144 37.583 168.649 1.00 51.50 179 GLN C C 1
ATOM 11931 O O . GLN C 1 53 ? 4.928 37.734 168.478 1.00 53.93 179 GLN C O 1
ATOM 11945 N N . ASN C 1 54 ? 6.819 38.240 169.593 1.00 49.27 180 ASN C N 1
ATOM 11946 C CA . ASN C 1 54 ? 6.200 39.292 170.391 1.00 48.96 180 ASN C CA 1
ATOM 11947 C C . ASN C 1 54 ? 6.721 40.647 169.938 1.00 50.86 180 ASN C C 1
ATOM 11948 O O . ASN C 1 54 ? 7.116 41.479 170.758 1.00 46.69 180 ASN C O 1
ATOM 11959 N N . HIS C 1 55 ? 6.721 40.871 168.622 1.00 53.97 181 HIS C N 1
ATOM 11960 C CA . HIS C 1 55 ? 7.323 42.078 168.061 1.00 54.30 181 HIS C CA 1
ATOM 11961 C C . HIS C 1 55 ? 6.741 43.341 168.686 1.00 55.86 181 HIS C C 1
ATOM 11962 O O . HIS C 1 55 ? 7.462 44.322 168.900 1.00 61.24 181 HIS C O 1
ATOM 11976 N N . THR C 1 56 ? 5.438 43.343 168.982 1.00 52.01 182 THR C N 1
ATOM 11977 C CA . THR C 1 56 ? 4.836 44.533 169.576 1.00 56.29 182 THR C CA 1
ATOM 11978 C C . THR C 1 56 ? 5.450 44.865 170.929 1.00 56.84 182 THR C C 1
ATOM 11979 O O . THR C 1 56 ? 5.328 46.004 171.389 1.00 52.48 182 THR C O 1
ATOM 11990 N N . ASP C 1 57 ? 6.098 43.899 171.575 1.00 50.86 183 ASP C N 1
ATOM 11991 C CA . ASP C 1 57 ? 6.810 44.150 172.818 1.00 54.93 183 ASP C CA 1
ATOM 11992 C C . ASP C 1 57 ? 8.185 44.762 172.589 1.00 62.54 183 ASP C C 1
ATOM 11993 O O . ASP C 1 57 ? 8.888 45.049 173.565 1.00 66.08 183 ASP C O 1
ATOM 12002 N N . PHE C 1 58 ? 8.580 44.975 171.332 1.00 57.78 184 PHE C N 1
ATOM 12003 C CA . PHE C 1 58 ? 9.884 45.547 171.024 1.00 61.56 184 PHE C CA 1
ATOM 12004 C C . PHE C 1 58 ? 9.778 46.656 169.984 1.00 58.12 184 PHE C C 1
ATOM 12005 O O . PHE C 1 58 ? 10.589 47.585 169.983 1.00 59.71 184 PHE C O 1
ATOM 12022 N N . LYS C 1 59 ? 8.782 46.576 169.102 1.00 57.22 185 LYS C N 1
ATOM 12023 C CA . LYS C 1 59 ? 8.624 47.560 168.038 1.00 60.83 185 LYS C CA 1
ATOM 12024 C C . LYS C 1 59 ? 8.668 48.981 168.592 1.00 65.12 185 LYS C C 1
ATOM 12025 O O . LYS C 1 59 ? 7.761 49.404 169.318 1.00 62.22 185 LYS C O 1
ATOM 12044 N N . ASP C 1 60 ? 9.726 49.719 168.246 1.00 63.66 186 ASP C N 1
ATOM 12045 C CA . ASP C 1 60 ? 9.918 51.119 168.623 1.00 66.65 186 ASP C CA 1
ATOM 12046 C C . ASP C 1 60 ? 10.101 51.315 170.125 1.00 69.31 186 ASP C C 1
ATOM 12047 O O . ASP C 1 60 ? 9.926 52.429 170.626 1.00 67.85 186 ASP C O 1
ATOM 12056 N N . LYS C 1 61 ? 10.465 50.267 170.859 1.00 62.93 187 LYS C N 1
ATOM 12057 C CA . LYS C 1 61 ? 10.637 50.343 172.302 1.00 55.29 187 LYS C CA 1
ATOM 12058 C C . LYS C 1 61 ? 12.108 50.535 172.665 1.00 59.83 187 LYS C C 1
ATOM 12059 O O . LYS C 1 61 ? 13.006 50.428 171.828 1.00 56.04 187 LYS C O 1
ATOM 12078 N N . ILE C 1 62 ? 12.345 50.814 173.947 1.00 65.18 188 ILE C N 1
ATOM 12079 C CA . ILE C 1 62 ? 13.691 50.941 174.502 1.00 65.27 188 ILE C CA 1
ATOM 12080 C C . ILE C 1 62 ? 14.015 49.660 175.258 1.00 58.35 188 ILE C C 1
ATOM 12081 O O . ILE C 1 62 ? 13.233 49.216 176.109 1.00 56.14 188 ILE C O 1
ATOM 12097 N N . VAL C 1 63 ? 15.168 49.065 174.956 1.00 54.13 189 VAL C N 1
ATOM 12098 C CA . VAL C 1 63 ? 15.524 47.752 175.477 1.00 53.10 189 VAL C CA 1
ATOM 12099 C C . VAL C 1 63 ? 16.839 47.830 176.239 1.00 55.80 189 VAL C C 1
ATOM 12100 O O . VAL C 1 63 ? 17.712 48.654 175.945 1.00 53.17 189 VAL C O 1
ATOM 12113 N N . LEU C 1 64 ? 16.974 46.948 177.228 1.00 59.01 190 LEU C N 1
ATOM 12114 C CA . LEU C 1 64 ? 18.221 46.723 177.944 1.00 56.81 190 LEU C CA 1
ATOM 12115 C C . LEU C 1 64 ? 18.577 45.246 177.847 1.00 55.00 190 LEU C C 1
ATOM 12116 O O . LEU C 1 64 ? 17.723 44.383 178.077 1.00 48.92 190 LEU C O 1
ATOM 12132 N N . ASP C 1 65 ? 19.835 44.964 177.508 1.00 51.87 191 ASP C N 1
ATOM 12133 C CA . ASP C 1 65 ? 20.352 43.604 177.398 1.00 51.56 191 ASP C CA 1
ATOM 12134 C C . ASP C 1 65 ? 21.414 43.421 178.478 1.00 50.17 191 ASP C C 1
ATOM 12135 O O . ASP C 1 65 ? 22.518 43.967 178.369 1.00 48.88 191 ASP C O 1
ATOM 12144 N N . VAL C 1 66 ? 21.081 42.657 179.515 1.00 49.79 192 VAL C N 1
ATOM 12145 C CA . VAL C 1 66 ? 21.962 42.463 180.661 1.00 44.60 192 VAL C CA 1
ATOM 12146 C C . VAL C 1 66 ? 22.849 41.255 180.379 1.00 42.63 192 VAL C C 1
ATOM 12147 O O . VAL C 1 66 ? 22.370 40.120 180.322 1.00 36.94 192 VAL C O 1
ATOM 12160 N N . GLY C 1 67 ? 24.149 41.498 180.219 1.00 44.15 193 GLY C N 1
ATOM 12161 C CA . GLY C 1 67 ? 25.079 40.434 179.895 1.00 37.82 193 GLY C CA 1
ATOM 12162 C C . GLY C 1 67 ? 24.921 39.964 178.467 1.00 37.93 193 GLY C C 1
ATOM 12163 O O . GLY C 1 67 ? 24.779 38.766 178.205 1.00 40.35 193 GLY C O 1
ATOM 12167 N N . CYS C 1 68 ? 24.963 40.915 177.529 1.00 42.73 194 CYS C N 1
ATOM 12168 C CA . CYS C 1 68 ? 24.671 40.603 176.131 1.00 45.41 194 CYS C CA 1
ATOM 12169 C C . CYS C 1 68 ? 25.703 39.677 175.505 1.00 44.72 194 CYS C C 1
ATOM 12170 O O . CYS C 1 68 ? 25.455 39.122 174.428 1.00 48.18 194 CYS C O 1
ATOM 12178 N N . GLY C 1 69 ? 26.864 39.505 176.139 1.00 43.99 195 GLY C N 1
ATOM 12179 C CA . GLY C 1 69 ? 27.925 38.695 175.558 1.00 45.88 195 GLY C CA 1
ATOM 12180 C C . GLY C 1 69 ? 28.268 39.122 174.145 1.00 44.47 195 GLY C C 1
ATOM 12181 O O . GLY C 1 69 ? 28.726 40.250 173.924 1.00 41.12 195 GLY C O 1
ATOM 12185 N N . SER C 1 70 ? 28.058 38.228 173.177 1.00 41.32 196 SER C N 1
ATOM 12186 C CA . SER C 1 70 ? 28.290 38.591 171.782 1.00 41.57 196 SER C CA 1
ATOM 12187 C C . SER C 1 70 ? 27.307 39.645 171.302 1.00 40.91 196 SER C C 1
ATOM 12188 O O . SER C 1 70 ? 27.606 40.363 170.344 1.00 40.54 196 SER C O 1
ATOM 12196 N N . GLY C 1 71 ? 26.151 39.755 171.948 1.00 43.68 197 GLY C N 1
ATOM 12197 C CA . GLY C 1 71 ? 25.115 40.675 171.534 1.00 35.97 197 GLY C CA 1
ATOM 12198 C C . GLY C 1 71 ? 23.987 40.053 170.748 1.00 38.22 197 GLY C C 1
ATOM 12199 O O . GLY C 1 71 ? 23.148 40.788 170.221 1.00 47.30 197 GLY C O 1
ATOM 12203 N N . ILE C 1 72 ? 23.934 38.723 170.662 1.00 44.79 198 ILE C N 1
ATOM 12204 C CA . ILE C 1 72 ? 22.946 38.066 169.810 1.00 43.29 198 ILE C CA 1
ATOM 12205 C C . ILE C 1 72 ? 21.540 38.523 170.178 1.00 46.18 198 ILE C C 1
ATOM 12206 O O . ILE C 1 72 ? 20.723 38.840 169.305 1.00 45.37 198 ILE C O 1
ATOM 12222 N N . LEU C 1 73 ? 21.239 38.572 171.477 1.00 42.92 199 LEU C N 1
ATOM 12223 C CA . LEU C 1 73 ? 19.892 38.927 171.901 1.00 44.76 199 LEU C CA 1
ATOM 12224 C C . LEU C 1 73 ? 19.517 40.327 171.434 1.00 41.42 199 LEU C C 1
ATOM 12225 O O . LEU C 1 73 ? 18.372 40.571 171.036 1.00 49.59 199 LEU C O 1
ATOM 12241 N N . SER C 1 74 ? 20.468 41.261 171.474 1.00 36.79 200 SER C N 1
ATOM 12242 C CA . SER C 1 74 ? 20.172 42.617 171.027 1.00 47.50 200 SER C CA 1
ATOM 12243 C C . SER C 1 74 ? 19.883 42.662 169.531 1.00 46.71 200 SER C C 1
ATOM 12244 O O . SER C 1 74 ? 19.048 43.458 169.087 1.00 47.74 200 SER C O 1
ATOM 12252 N N . PHE C 1 75 ? 20.553 41.823 168.739 1.00 43.23 201 PHE C N 1
ATOM 12253 C CA . PHE C 1 75 ? 20.242 41.769 167.316 1.00 46.85 201 PHE C CA 1
ATOM 12254 C C . PHE C 1 75 ? 18.832 41.241 167.091 1.00 49.75 201 PHE C C 1
ATOM 12255 O O . PHE C 1 75 ? 18.126 41.702 166.187 1.00 49.67 201 PHE C O 1
ATOM 12272 N N . PHE C 1 76 ? 18.400 40.282 167.910 1.00 48.57 202 PHE C N 1
ATOM 12273 C CA . PHE C 1 76 ? 17.005 39.860 167.876 1.00 54.47 202 PHE C CA 1
ATOM 12274 C C . PHE C 1 76 ? 16.084 41.028 168.206 1.00 56.96 202 PHE C C 1
ATOM 12275 O O . PHE C 1 76 ? 15.109 41.289 167.489 1.00 48.91 202 PHE C O 1
ATOM 12292 N N . ALA C 1 77 ? 16.391 41.756 169.284 1.00 53.33 203 ALA C N 1
ATOM 12293 C CA . ALA C 1 77 ? 15.596 42.930 169.630 1.00 52.69 203 ALA C CA 1
ATOM 12294 C C . ALA C 1 77 ? 15.592 43.944 168.493 1.00 49.82 203 ALA C C 1
ATOM 12295 O O . ALA C 1 77 ? 14.570 44.591 168.231 1.00 48.75 203 ALA C O 1
ATOM 12302 N N . ALA C 1 78 ? 16.727 44.098 167.804 1.00 54.59 204 ALA C N 1
ATOM 12303 C CA . ALA C 1 78 ? 16.774 45.001 166.660 1.00 53.78 204 ALA C CA 1
ATOM 12304 C C . ALA C 1 78 ? 15.941 44.464 165.503 1.00 48.48 204 ALA C C 1
ATOM 12305 O O . ALA C 1 78 ? 15.238 45.227 164.831 1.00 43.20 204 ALA C O 1
ATOM 12312 N N . GLN C 1 79 ? 16.007 43.153 165.254 1.00 57.22 205 GLN C N 1
ATOM 12313 C CA . GLN C 1 79 ? 15.163 42.558 164.221 1.00 54.48 205 GLN C CA 1
ATOM 12314 C C . GLN C 1 79 ? 13.691 42.795 164.520 1.00 57.19 205 GLN C C 1
ATOM 12315 O O . GLN C 1 79 ? 12.910 43.124 163.621 1.00 56.44 205 GLN C O 1
ATOM 12329 N N . ALA C 1 80 ? 13.293 42.627 165.784 1.00 45.31 206 ALA C N 1
ATOM 12330 C CA . ALA C 1 80 ? 11.908 42.857 166.171 1.00 45.99 206 ALA C CA 1
ATOM 12331 C C . ALA C 1 80 ? 11.484 44.301 165.957 1.00 52.23 206 ALA C C 1
ATOM 12332 O O . ALA C 1 80 ? 10.283 44.577 165.861 1.00 58.04 206 ALA C O 1
ATOM 12339 N N . GLY C 1 81 ? 12.437 45.227 165.891 1.00 45.01 207 GLY C N 1
ATOM 12340 C CA . GLY C 1 81 ? 12.125 46.621 165.629 1.00 49.22 207 GLY C CA 1
ATOM 12341 C C . GLY C 1 81 ? 12.255 47.524 166.838 1.00 56.26 207 GLY C C 1
ATOM 12342 O O . GLY C 1 81 ? 11.505 48.495 166.973 1.00 61.91 207 GLY C O 1
ATOM 12346 N N . ALA C 1 82 ? 13.204 47.223 167.720 1.00 54.24 208 ALA C N 1
ATOM 12347 C CA . ALA C 1 82 ? 13.433 48.062 168.887 1.00 57.04 208 ALA C CA 1
ATOM 12348 C C . ALA C 1 82 ? 14.098 49.370 168.473 1.00 63.06 208 ALA C C 1
ATOM 12349 O O . ALA C 1 82 ? 15.057 49.374 167.696 1.00 63.36 208 ALA C O 1
ATOM 12356 N N . ARG C 1 83 ? 13.584 50.485 168.995 1.00 59.96 209 ARG C N 1
ATOM 12357 C CA . ARG C 1 83 ? 14.117 51.793 168.620 1.00 61.82 209 ARG C CA 1
ATOM 12358 C C . ARG C 1 83 ? 15.538 51.983 169.139 1.00 62.66 209 ARG C C 1
ATOM 12359 O O . ARG C 1 83 ? 16.372 52.599 168.465 1.00 67.04 209 ARG C O 1
ATOM 12380 N N . LYS C 1 84 ? 15.834 51.468 170.331 1.00 65.05 210 LYS C N 1
ATOM 12381 C CA . LYS C 1 84 ? 17.180 51.567 170.879 1.00 58.91 210 LYS C CA 1
ATOM 12382 C C . LYS C 1 84 ? 17.393 50.458 171.895 1.00 52.14 210 LYS C C 1
ATOM 12383 O O . LYS C 1 84 ? 16.500 50.154 172.690 1.00 52.91 210 LYS C O 1
ATOM 12402 N N . ILE C 1 85 ? 18.586 49.869 171.864 1.00 51.68 211 ILE C N 1
ATOM 12403 C CA . ILE C 1 85 ? 18.962 48.782 172.758 1.00 54.16 211 ILE C CA 1
ATOM 12404 C C . ILE C 1 85 ? 20.252 49.171 173.463 1.00 52.68 211 ILE C C 1
ATOM 12405 O O . ILE C 1 85 ? 21.231 49.550 172.809 1.00 54.06 211 ILE C O 1
ATOM 12421 N N . TYR C 1 86 ? 20.252 49.076 174.788 1.00 49.50 212 TYR C N 1
ATOM 12422 C CA . TYR C 1 86 ? 21.459 49.225 175.584 1.00 47.93 212 TYR C CA 1
ATOM 12423 C C . TYR C 1 86 ? 21.960 47.833 175.938 1.00 50.52 212 TYR C C 1
ATOM 12424 O O . TYR C 1 86 ? 21.235 47.046 176.554 1.00 51.21 212 TYR C O 1
ATOM 12442 N N . ALA C 1 87 ? 23.181 47.520 175.514 1.00 54.09 213 ALA C N 1
ATOM 12443 C CA . ALA C 1 87 ? 23.753 46.185 175.646 1.00 50.94 213 ALA C CA 1
ATOM 12444 C C . ALA C 1 87 ? 24.875 46.252 176.673 1.00 46.51 213 ALA C C 1
ATOM 12445 O O . ALA C 1 87 ? 25.945 46.804 176.394 1.00 45.55 213 ALA C O 1
ATOM 12452 N N . VAL C 1 88 ? 24.628 45.692 177.855 1.00 49.00 214 VAL C N 1
ATOM 12453 C CA . VAL C 1 88 ? 25.571 45.741 178.965 1.00 44.28 214 VAL C CA 1
ATOM 12454 C C . VAL C 1 88 ? 26.310 44.413 179.037 1.00 45.09 214 VAL C C 1
ATOM 12455 O O . VAL C 1 88 ? 25.689 43.344 178.994 1.00 47.54 214 VAL C O 1
ATOM 12468 N N . GLU C 1 89 ? 27.634 44.479 179.148 1.00 45.88 215 GLU C N 1
ATOM 12469 C CA . GLU C 1 89 ? 28.461 43.285 179.265 1.00 44.90 215 GLU C CA 1
ATOM 12470 C C . GLU C 1 89 ? 29.721 43.642 180.037 1.00 48.06 215 GLU C C 1
ATOM 12471 O O . GLU C 1 89 ? 30.389 44.631 179.718 1.00 48.56 215 GLU C O 1
ATOM 12483 N N . ALA C 1 90 ? 30.041 42.829 181.043 1.00 46.77 216 ALA C N 1
ATOM 12484 C CA . ALA C 1 90 ? 31.145 43.126 181.945 1.00 47.81 216 ALA C CA 1
ATOM 12485 C C . ALA C 1 90 ? 32.463 42.498 181.510 1.00 47.04 216 ALA C C 1
ATOM 12486 O O . ALA C 1 90 ? 33.522 42.948 181.960 1.00 47.29 216 ALA C O 1
ATOM 12493 N N . SER C 1 91 ? 32.427 41.481 180.653 1.00 42.59 217 SER C N 1
ATOM 12494 C CA . SER C 1 91 ? 33.641 40.806 180.223 1.00 44.10 217 SER C CA 1
ATOM 12495 C C . SER C 1 91 ? 34.273 41.550 179.046 1.00 46.25 217 SER C C 1
ATOM 12496 O O . SER C 1 91 ? 33.766 42.571 178.574 1.00 47.20 217 SER C O 1
ATOM 12504 N N . THR C 1 92 ? 35.404 41.031 178.565 1.00 50.18 218 THR C N 1
ATOM 12505 C CA . THR C 1 92 ? 36.018 41.593 177.371 1.00 52.87 218 THR C CA 1
ATOM 12506 C C . THR C 1 92 ? 35.236 41.253 176.108 1.00 53.36 218 THR C C 1
ATOM 12507 O O . THR C 1 92 ? 35.558 41.783 175.038 1.00 56.20 218 THR C O 1
ATOM 12518 N N . MET C 1 93 ? 34.217 40.397 176.210 1.00 42.90 219 MET C N 1
ATOM 12519 C CA . MET C 1 93 ? 33.360 40.119 175.069 1.00 38.92 219 MET C CA 1
ATOM 12520 C C . MET C 1 93 ? 32.610 41.360 174.606 1.00 43.53 219 MET C C 1
ATOM 12521 O O . MET C 1 93 ? 32.167 41.410 173.454 1.00 49.43 219 MET C O 1
ATOM 12535 N N . ALA C 1 94 ? 32.452 42.359 175.474 1.00 48.40 220 ALA C N 1
ATOM 12536 C CA . ALA C 1 94 ? 31.805 43.599 175.060 1.00 53.57 220 ALA C CA 1
ATOM 12537 C C . ALA C 1 94 ? 32.546 44.245 173.900 1.00 49.63 220 ALA C C 1
ATOM 12538 O O . ALA C 1 94 ? 31.937 44.957 173.092 1.00 56.01 220 ALA C O 1
ATOM 12545 N N . GLN C 1 95 ? 33.857 44.018 173.804 1.00 51.46 221 GLN C N 1
ATOM 12546 C CA . GLN C 1 95 ? 34.614 44.558 172.682 1.00 59.28 221 GLN C CA 1
ATOM 12547 C C . GLN C 1 95 ? 34.190 43.907 171.371 1.00 45.79 221 GLN C C 1
ATOM 12548 O O . GLN C 1 95 ? 34.047 44.589 170.351 1.00 51.12 221 GLN C O 1
ATOM 12562 N N . HIS C 1 96 ? 33.976 42.588 171.379 1.00 46.19 222 HIS C N 1
ATOM 12563 C CA . HIS C 1 96 ? 33.542 41.906 170.163 1.00 43.51 222 HIS C CA 1
ATOM 12564 C C . HIS C 1 96 ? 32.131 42.327 169.771 1.00 52.23 222 HIS C C 1
ATOM 12565 O O . HIS C 1 96 ? 31.835 42.496 168.582 1.00 51.39 222 HIS C O 1
ATOM 12579 N N . ALA C 1 97 ? 31.244 42.495 170.755 1.00 45.58 223 ALA C N 1
ATOM 12580 C CA . ALA C 1 97 ? 29.888 42.940 170.454 1.00 47.06 223 ALA C CA 1
ATOM 12581 C C . ALA C 1 97 ? 29.897 44.288 169.744 1.00 46.99 223 ALA C C 1
ATOM 12582 O O . ALA C 1 97 ? 29.129 44.506 168.800 1.00 49.68 223 ALA C O 1
ATOM 12589 N N . GLU C 1 98 ? 30.759 45.206 170.186 1.00 45.62 224 GLU C N 1
ATOM 12590 C CA . GLU C 1 98 ? 30.928 46.472 169.479 1.00 54.91 224 GLU C CA 1
ATOM 12591 C C . GLU C 1 98 ? 31.190 46.230 167.997 1.00 58.49 224 GLU C C 1
ATOM 12592 O O . GLU C 1 98 ? 30.571 46.857 167.128 1.00 49.73 224 GLU C O 1
ATOM 12604 N N . VAL C 1 99 ? 32.115 45.315 167.696 1.00 54.43 225 VAL C N 1
ATOM 12605 C CA . VAL C 1 99 ? 32.447 45.006 166.309 1.00 50.26 225 VAL C CA 1
ATOM 12606 C C . VAL C 1 99 ? 31.198 44.580 165.549 1.00 52.05 225 VAL C C 1
ATOM 12607 O O . VAL C 1 99 ? 30.907 45.091 164.461 1.00 46.04 225 VAL C O 1
ATOM 12620 N N . LEU C 1 100 ? 30.440 43.633 166.110 1.00 40.76 226 LEU C N 1
ATOM 12621 C CA . LEU C 1 100 ? 29.263 43.138 165.409 1.00 46.89 226 LEU C CA 1
ATOM 12622 C C . LEU C 1 100 ? 28.242 44.247 165.200 1.00 46.60 226 LEU C C 1
ATOM 12623 O O . LEU C 1 100 ? 27.576 44.296 164.159 1.00 47.28 226 LEU C O 1
ATOM 12639 N N . VAL C 1 101 ? 28.112 45.158 166.169 1.00 48.43 227 VAL C N 1
ATOM 12640 C CA . VAL C 1 101 ? 27.204 46.290 165.990 1.00 49.91 227 VAL C CA 1
ATOM 12641 C C . VAL C 1 101 ? 27.622 47.111 164.775 1.00 48.18 227 VAL C C 1
ATOM 12642 O O . VAL C 1 101 ? 26.789 47.493 163.944 1.00 49.39 227 VAL C O 1
ATOM 12655 N N . LYS C 1 102 ? 28.924 47.385 164.649 1.00 50.71 228 LYS C N 1
ATOM 12656 C CA . LYS C 1 102 ? 29.416 48.157 163.509 1.00 48.73 228 LYS C CA 1
ATOM 12657 C C . LYS C 1 102 ? 29.243 47.388 162.206 1.00 54.61 228 LYS C C 1
ATOM 12658 O O . LYS C 1 102 ? 28.670 47.905 161.237 1.00 52.91 228 LYS C O 1
ATOM 12677 N N . SER C 1 103 ? 29.753 46.154 162.155 1.00 49.15 229 SER C N 1
ATOM 12678 C CA . SER C 1 103 ? 29.701 45.391 160.911 1.00 57.14 229 SER C CA 1
ATOM 12679 C C . SER C 1 103 ? 28.267 45.157 160.458 1.00 57.78 229 SER C C 1
ATOM 12680 O O . SER C 1 103 ? 28.010 45.036 159.254 1.00 63.06 229 SER C O 1
ATOM 12688 N N . ASN C 1 104 ? 27.327 45.085 161.396 1.00 48.21 230 ASN C N 1
ATOM 12689 C CA . ASN C 1 104 ? 25.920 44.890 161.077 1.00 49.46 230 ASN C CA 1
ATOM 12690 C C . ASN C 1 104 ? 25.172 46.204 160.899 1.00 51.66 230 ASN C C 1
ATOM 12691 O O . ASN C 1 104 ? 23.939 46.194 160.821 1.00 49.38 230 ASN C O 1
ATOM 12702 N N . ASN C 1 105 ? 25.887 47.324 160.846 1.00 54.98 231 ASN C N 1
ATOM 12703 C CA . ASN C 1 105 ? 25.299 48.636 160.573 1.00 56.51 231 ASN C CA 1
ATOM 12704 C C . ASN C 1 105 ? 24.116 48.914 161.504 1.00 61.90 231 ASN C C 1
ATOM 12705 O O . ASN C 1 105 ? 22.990 49.166 161.076 1.00 59.17 231 ASN C O 1
ATOM 12716 N N . LEU C 1 106 ? 24.403 48.878 162.814 1.00 62.19 232 LEU C N 1
ATOM 12717 C CA . LEU C 1 106 ? 23.393 49.150 163.832 1.00 62.40 232 LEU C CA 1
ATOM 12718 C C . LEU C 1 106 ? 23.920 50.075 164.924 1.00 60.18 232 LEU C C 1
ATOM 12719 O O . LEU C 1 106 ? 23.395 50.066 166.044 1.00 57.37 232 LEU C O 1
ATOM 12735 N N . THR C 1 107 ? 24.935 50.888 164.624 1.00 54.94 233 THR C N 1
ATOM 12736 C CA . THR C 1 107 ? 25.472 51.806 165.621 1.00 65.06 233 THR C CA 1
ATOM 12737 C C . THR C 1 107 ? 24.429 52.805 166.106 1.00 63.36 233 THR C C 1
ATOM 12738 O O . THR C 1 107 ? 24.603 53.393 167.180 1.00 65.40 233 THR C O 1
ATOM 12749 N N . ASP C 1 108 ? 23.356 53.013 165.343 1.00 62.07 234 ASP C N 1
ATOM 12750 C CA . ASP C 1 108 ? 22.291 53.929 165.725 1.00 64.88 234 ASP C CA 1
ATOM 12751 C C . ASP C 1 108 ? 21.220 53.268 166.581 1.00 63.84 234 ASP C C 1
ATOM 12752 O O . ASP C 1 108 ? 20.417 53.975 167.199 1.00 65.54 234 ASP C O 1
ATOM 12761 N N . ARG C 1 109 ? 21.191 51.936 166.634 1.00 65.01 235 ARG C N 1
ATOM 12762 C CA . ARG C 1 109 ? 20.167 51.199 167.359 1.00 60.98 235 ARG C CA 1
ATOM 12763 C C . ARG C 1 109 ? 20.697 50.480 168.588 1.00 60.99 235 ARG C C 1
ATOM 12764 O O . ARG C 1 109 ? 19.967 50.347 169.573 1.00 51.98 235 ARG C O 1
ATOM 12785 N N . ILE C 1 110 ? 21.945 50.016 168.561 1.00 52.72 236 ILE C N 1
ATOM 12786 C CA . ILE C 1 110 ? 22.554 49.309 169.681 1.00 55.15 236 ILE C CA 1
ATOM 12787 C C . ILE C 1 110 ? 23.822 50.045 170.080 1.00 52.41 236 ILE C C 1
ATOM 12788 O O . ILE C 1 110 ? 24.643 50.388 169.221 1.00 59.26 236 ILE C O 1
ATOM 12804 N N . VAL C 1 111 ? 23.983 50.283 171.378 1.00 60.99 237 VAL C N 1
ATOM 12805 C CA . VAL C 1 111 ? 25.207 50.843 171.935 1.00 59.41 237 VAL C CA 1
ATOM 12806 C C . VAL C 1 111 ? 25.679 49.901 173.033 1.00 59.54 237 VAL C C 1
ATOM 12807 O O . VAL C 1 111 ? 24.966 49.683 174.021 1.00 57.56 237 VAL C O 1
ATOM 12820 N N . VAL C 1 112 ? 26.863 49.329 172.853 1.00 58.53 238 VAL C N 1
ATOM 12821 C CA . VAL C 1 112 ? 27.427 48.414 173.840 1.00 57.02 238 VAL C CA 1
ATOM 12822 C C . VAL C 1 112 ? 28.020 49.235 174.979 1.00 56.65 238 VAL C C 1
ATOM 12823 O O . VAL C 1 112 ? 28.854 50.121 174.757 1.00 57.65 238 VAL C O 1
ATOM 12836 N N . ILE C 1 113 ? 27.585 48.946 176.199 1.00 51.85 239 ILE C N 1
ATOM 12837 C CA . ILE C 1 113 ? 28.125 49.576 177.399 1.00 54.61 239 ILE C CA 1
ATOM 12838 C C . ILE C 1 113 ? 28.973 48.533 178.117 1.00 53.64 239 ILE C C 1
ATOM 12839 O O . ILE C 1 113 ? 28.421 47.654 178.795 1.00 50.71 239 ILE C O 1
ATOM 12855 N N . PRO C 1 114 ? 30.299 48.566 177.988 1.00 56.65 240 PRO C N 1
ATOM 12856 C CA . PRO C 1 114 ? 31.124 47.574 178.695 1.00 53.82 240 PRO C CA 1
ATOM 12857 C C . PRO C 1 114 ? 31.142 47.849 180.192 1.00 53.90 240 PRO C C 1
ATOM 12858 O O . PRO C 1 114 ? 31.447 48.961 180.628 1.00 47.59 240 PRO C O 1
ATOM 12869 N N . GLY C 1 115 ? 30.801 46.837 180.970 1.00 47.39 241 GLY C N 1
ATOM 12870 C CA . GLY C 1 115 ? 30.835 46.954 182.415 1.00 49.48 241 GLY C CA 1
ATOM 12871 C C . GLY C 1 115 ? 29.737 46.136 183.060 1.00 54.31 241 GLY C C 1
ATOM 12872 O O . GLY C 1 115 ? 28.847 45.600 182.401 1.00 51.91 241 GLY C O 1
ATOM 12876 N N . LYS C 1 116 ? 29.821 46.052 184.387 1.00 49.92 242 LYS C N 1
ATOM 12877 C CA . LYS C 1 116 ? 28.825 45.340 185.178 1.00 51.83 242 LYS C CA 1
ATOM 12878 C C . LYS C 1 116 ? 27.565 46.194 185.301 1.00 52.35 242 LYS C C 1
ATOM 12879 O O . LYS C 1 116 ? 27.653 47.400 185.573 1.00 47.58 242 LYS C O 1
ATOM 12898 N N . VAL C 1 117 ? 26.397 45.572 185.112 1.00 44.98 243 VAL C N 1
ATOM 12899 C CA . VAL C 1 117 ? 25.155 46.328 185.080 1.00 51.52 243 VAL C CA 1
ATOM 12900 C C . VAL C 1 117 ? 24.871 47.008 186.411 1.00 58.26 243 VAL C C 1
ATOM 12901 O O . VAL C 1 117 ? 24.055 47.933 186.469 1.00 60.55 243 VAL C O 1
ATOM 12914 N N . GLU C 1 118 ? 25.521 46.575 187.490 1.00 55.15 244 GLU C N 1
ATOM 12915 C CA . GLU C 1 118 ? 25.385 47.240 188.780 1.00 61.02 244 GLU C CA 1
ATOM 12916 C C . GLU C 1 118 ? 26.263 48.480 188.899 1.00 63.71 244 GLU C C 1
ATOM 12917 O O . GLU C 1 118 ? 26.260 49.120 189.956 1.00 59.95 244 GLU C O 1
ATOM 12929 N N . GLU C 1 119 ? 27.011 48.834 187.849 1.00 65.38 245 GLU C N 1
ATOM 12930 C CA . GLU C 1 119 ? 27.980 49.918 187.919 1.00 67.46 245 GLU C CA 1
ATOM 12931 C C . GLU C 1 119 ? 27.925 50.891 186.746 1.00 63.42 245 GLU C C 1
ATOM 12932 O O . GLU C 1 119 ? 28.558 51.948 186.827 1.00 58.59 245 GLU C O 1
ATOM 12944 N N . VAL C 1 120 ? 27.207 50.581 185.674 1.00 58.25 246 VAL C N 1
ATOM 12945 C CA . VAL C 1 120 ? 27.186 51.442 184.497 1.00 61.39 246 VAL C CA 1
ATOM 12946 C C . VAL C 1 120 ? 26.043 52.445 184.622 1.00 67.71 246 VAL C C 1
ATOM 12947 O O . VAL C 1 120 ? 25.110 52.268 185.401 1.00 63.30 246 VAL C O 1
ATOM 12960 N N . SER C 1 121 ? 26.127 53.514 183.835 1.00 70.19 247 SER C N 1
ATOM 12961 C CA . SER C 1 121 ? 25.119 54.555 183.780 1.00 66.19 247 SER C CA 1
ATOM 12962 C C . SER C 1 121 ? 24.292 54.380 182.497 1.00 64.09 247 SER C C 1
ATOM 12963 O O . SER C 1 121 ? 24.843 54.099 181.427 1.00 67.43 247 SER C O 1
ATOM 12971 N N . LEU C 1 122 ? 22.963 54.562 182.601 1.00 68.00 248 LEU C N 1
ATOM 12972 C CA . LEU C 1 122 ? 22.064 54.456 181.464 1.00 66.49 248 LEU C CA 1
ATOM 12973 C C . LEU C 1 122 ? 21.453 55.821 181.186 1.00 71.89 248 LEU C C 1
ATOM 12974 O O . LEU C 1 122 ? 20.855 56.421 182.091 1.00 76.80 248 LEU C O 1
ATOM 12990 N N . PRO C 1 123 ? 21.581 56.361 179.971 1.00 73.64 249 PRO C N 1
ATOM 12991 C CA . PRO C 1 123 ? 20.962 57.670 179.684 1.00 66.28 249 PRO C CA 1
ATOM 12992 C C . PRO C 1 123 ? 19.488 57.767 180.056 1.00 62.82 249 PRO C C 1
ATOM 12993 O O . PRO C 1 123 ? 19.062 58.808 180.574 1.00 69.50 249 PRO C O 1
ATOM 13004 N N . GLU C 1 124 ? 18.689 56.729 179.797 1.00 74.98 250 GLU C N 1
ATOM 13005 C CA . GLU C 1 124 ? 17.246 56.799 179.996 1.00 71.75 250 GLU C CA 1
ATOM 13006 C C . GLU C 1 124 ? 16.726 55.453 180.483 1.00 67.44 250 GLU C C 1
ATOM 13007 O O . GLU C 1 124 ? 17.431 54.440 180.453 1.00 65.88 250 GLU C O 1
ATOM 13019 N N . GLN C 1 125 ? 15.473 55.455 180.935 1.00 67.12 251 GLN C N 1
ATOM 13020 C CA . GLN C 1 125 ? 14.797 54.236 181.355 1.00 65.82 251 GLN C CA 1
ATOM 13021 C C . GLN C 1 125 ? 14.386 53.413 180.133 1.00 63.60 251 GLN C C 1
ATOM 13022 O O . GLN C 1 125 ? 14.444 53.874 178.994 1.00 69.19 251 GLN C O 1
ATOM 13036 N N . VAL C 1 126 ? 13.943 52.180 180.382 1.00 66.50 252 VAL C N 1
ATOM 13037 C CA . VAL C 1 126 ? 13.688 51.225 179.314 1.00 60.83 252 VAL C CA 1
ATOM 13038 C C . VAL C 1 126 ? 12.282 50.652 179.440 1.00 62.95 252 VAL C C 1
ATOM 13039 O O . VAL C 1 126 ? 11.662 50.676 180.505 1.00 67.78 252 VAL C O 1
ATOM 13052 N N . ASP C 1 127 ? 11.786 50.119 178.320 1.00 64.01 253 ASP C N 1
ATOM 13053 C CA . ASP C 1 127 ? 10.460 49.510 178.268 1.00 61.94 253 ASP C CA 1
ATOM 13054 C C . ASP C 1 127 ? 10.479 48.009 178.519 1.00 56.23 253 ASP C C 1
ATOM 13055 O O . ASP C 1 127 ? 9.428 47.435 178.820 1.00 55.03 253 ASP C O 1
ATOM 13064 N N . ILE C 1 128 ? 11.633 47.361 178.383 1.00 54.39 254 ILE C N 1
ATOM 13065 C CA . ILE C 1 128 ? 11.716 45.914 178.521 1.00 46.69 254 ILE C CA 1
ATOM 13066 C C . ILE C 1 128 ? 13.178 45.513 178.643 1.00 52.01 254 ILE C C 1
ATOM 13067 O O . ILE C 1 128 ? 14.027 45.981 177.878 1.00 55.39 254 ILE C O 1
ATOM 13083 N N . ILE C 1 129 ? 13.487 44.657 179.612 1.00 51.37 255 ILE C N 1
ATOM 13084 C CA . ILE C 1 129 ? 14.832 44.121 179.782 1.00 44.11 255 ILE C CA 1
ATOM 13085 C C . ILE C 1 129 ? 14.856 42.701 179.239 1.00 41.73 255 ILE C C 1
ATOM 13086 O O . ILE C 1 129 ? 13.935 41.914 179.486 1.00 46.13 255 ILE C O 1
ATOM 13102 N N . ILE C 1 130 ? 15.905 42.380 178.486 1.00 42.19 256 ILE C N 1
ATOM 13103 C CA . ILE C 1 130 ? 16.141 41.033 177.988 1.00 45.99 256 ILE C CA 1
ATOM 13104 C C . ILE C 1 130 ? 17.485 40.566 178.523 1.00 41.85 256 ILE C C 1
ATOM 13105 O O . ILE C 1 130 ? 18.400 41.368 178.730 1.00 47.37 256 ILE C O 1
ATOM 13121 N N . SER C 1 131 ? 17.601 39.262 178.746 1.00 39.70 257 SER C N 1
ATOM 13122 C CA . SER C 1 131 ? 18.821 38.709 179.318 1.00 45.81 257 SER C CA 1
ATOM 13123 C C . SER C 1 131 ? 18.715 37.193 179.309 1.00 40.64 257 SER C C 1
ATOM 13124 O O . SER C 1 131 ? 17.639 36.627 179.107 1.00 46.12 257 SER C O 1
ATOM 13132 N N . GLU C 1 132 ? 19.854 36.546 179.525 1.00 47.05 258 GLU C N 1
ATOM 13133 C CA . GLU C 1 132 ? 19.934 35.104 179.741 1.00 53.06 258 GLU C CA 1
ATOM 13134 C C . GLU C 1 132 ? 20.735 34.904 181.020 1.00 53.40 258 GLU C C 1
ATOM 13135 O O . GLU C 1 132 ? 21.941 34.620 180.976 1.00 41.82 258 GLU C O 1
ATOM 13147 N N . PRO C 1 133 ? 20.101 35.081 182.180 1.00 47.29 259 PRO C N 1
ATOM 13148 C CA . PRO C 1 133 ? 20.807 34.960 183.462 1.00 44.83 259 PRO C CA 1
ATOM 13149 C C . PRO C 1 133 ? 20.768 33.578 184.097 1.00 39.06 259 PRO C C 1
ATOM 13150 O O . PRO C 1 133 ? 21.333 33.404 185.182 1.00 43.79 259 PRO C O 1
ATOM 13161 N N . MET C 1 134 ? 20.135 32.598 183.461 1.00 43.89 260 MET C N 1
ATOM 13162 C CA . MET C 1 134 ? 20.024 31.266 184.045 1.00 41.80 260 MET C CA 1
ATOM 13163 C C . MET C 1 134 ? 21.358 30.534 183.982 1.00 37.64 260 MET C C 1
ATOM 13164 O O . MET C 1 134 ? 21.955 30.394 182.912 1.00 37.78 260 MET C O 1
ATOM 13178 N N . GLY C 1 135 ? 21.823 30.053 185.135 1.00 40.36 261 GLY C N 1
ATOM 13179 C CA . GLY C 1 135 ? 22.900 29.090 185.196 1.00 40.08 261 GLY C CA 1
ATOM 13180 C C . GLY C 1 135 ? 22.348 27.675 185.329 1.00 34.82 261 GLY C C 1
ATOM 13181 O O . GLY C 1 135 ? 21.140 27.445 185.297 1.00 39.08 261 GLY C O 1
ATOM 13185 N N . TYR C 1 136 ? 23.257 26.713 185.475 1.00 29.58 262 TYR C N 1
ATOM 13186 C CA . TYR C 1 136 ? 22.800 25.364 185.756 1.00 31.04 262 TYR C CA 1
ATOM 13187 C C . TYR C 1 136 ? 22.186 25.323 187.154 1.00 37.50 262 TYR C C 1
ATOM 13188 O O . TYR C 1 136 ? 22.557 26.098 188.043 1.00 37.37 262 TYR C O 1
ATOM 13206 N N . MET C 1 137 ? 21.198 24.444 187.328 1.00 29.60 263 MET C N 1
ATOM 13207 C CA . MET C 1 137 ? 20.301 24.502 188.482 1.00 37.18 263 MET C CA 1
ATOM 13208 C C . MET C 1 137 ? 19.639 25.872 188.599 1.00 38.89 263 MET C C 1
ATOM 13209 O O . MET C 1 137 ? 19.131 26.233 189.666 1.00 33.81 263 MET C O 1
ATOM 13223 N N . LEU C 1 138 ? 19.665 26.639 187.505 1.00 39.88 264 LEU C N 1
ATOM 13224 C CA . LEU C 1 138 ? 19.065 27.966 187.399 1.00 39.60 264 LEU C CA 1
ATOM 13225 C C . LEU C 1 138 ? 19.865 29.045 188.122 1.00 39.95 264 LEU C C 1
ATOM 13226 O O . LEU C 1 138 ? 20.179 30.084 187.532 1.00 37.14 264 LEU C O 1
ATOM 13242 N N . PHE C 1 139 ? 20.198 28.819 189.391 1.00 36.27 265 PHE C N 1
ATOM 13243 C CA . PHE C 1 139 ? 20.656 29.898 190.257 1.00 31.40 265 PHE C CA 1
ATOM 13244 C C . PHE C 1 139 ? 22.167 30.109 190.246 1.00 38.47 265 PHE C C 1
ATOM 13245 O O . PHE C 1 139 ? 22.625 31.177 190.677 1.00 32.19 265 PHE C O 1
ATOM 13262 N N . ASN C 1 140 ? 22.956 29.133 189.790 1.00 33.54 266 ASN C N 1
ATOM 13263 C CA . ASN C 1 140 ? 24.399 29.321 189.770 1.00 39.51 266 ASN C CA 1
ATOM 13264 C C . ASN C 1 140 ? 24.749 30.620 189.055 1.00 39.84 266 ASN C C 1
ATOM 13265 O O . ASN C 1 140 ? 24.017 31.082 188.174 1.00 40.09 266 ASN C O 1
ATOM 13276 N N . GLU C 1 141 ? 25.885 31.205 189.451 1.00 39.74 267 GLU C N 1
ATOM 13277 C CA . GLU C 1 141 ? 26.392 32.459 188.892 1.00 41.37 267 GLU C CA 1
ATOM 13278 C C . GLU C 1 141 ? 25.764 33.666 189.575 1.00 34.48 267 GLU C C 1
ATOM 13279 O O . GLU C 1 141 ? 26.332 34.762 189.558 1.00 38.80 267 GLU C O 1
ATOM 13291 N N . ARG C 1 142 ? 24.588 33.478 190.170 1.00 45.42 268 ARG C N 1
ATOM 13292 C CA . ARG C 1 142 ? 23.857 34.559 190.833 1.00 44.90 268 ARG C CA 1
ATOM 13293 C C . ARG C 1 142 ? 23.570 35.710 189.873 1.00 42.60 268 ARG C C 1
ATOM 13294 O O . ARG C 1 142 ? 23.492 36.872 190.281 1.00 38.74 268 ARG C O 1
ATOM 13315 N N . MET C 1 143 ? 23.403 35.404 188.585 1.00 40.59 269 MET C N 1
ATOM 13316 C CA . MET C 1 143 ? 23.091 36.457 187.632 1.00 41.87 269 MET C CA 1
ATOM 13317 C C . MET C 1 143 ? 21.638 36.906 187.714 1.00 46.92 269 MET C C 1
ATOM 13318 O O . MET C 1 143 ? 21.325 38.018 187.272 1.00 47.51 269 MET C O 1
ATOM 13332 N N . LEU C 1 144 ? 20.746 36.077 188.260 1.00 45.27 270 LEU C N 1
ATOM 13333 C CA . LEU C 1 144 ? 19.372 36.526 188.443 1.00 50.69 270 LEU C CA 1
ATOM 13334 C C . LEU C 1 144 ? 19.315 37.773 189.312 1.00 44.95 270 LEU C C 1
ATOM 13335 O O . LEU C 1 144 ? 18.444 38.627 189.116 1.00 48.27 270 LEU C O 1
ATOM 13351 N N . GLU C 1 145 ? 20.237 37.903 190.264 1.00 42.10 271 GLU C N 1
ATOM 13352 C CA . GLU C 1 145 ? 20.274 39.106 191.088 1.00 53.34 271 GLU C CA 1
ATOM 13353 C C . GLU C 1 145 ? 20.659 40.324 190.258 1.00 56.86 271 GLU C C 1
ATOM 13354 O O . GLU C 1 145 ? 20.075 41.404 190.421 1.00 52.16 271 GLU C O 1
ATOM 13366 N N . SER C 1 146 ? 21.646 40.174 189.369 1.00 49.04 272 SER C N 1
ATOM 13367 C CA . SER C 1 146 ? 21.982 41.258 188.451 1.00 45.66 272 SER C CA 1
ATOM 13368 C C . SER C 1 146 ? 20.808 41.574 187.535 1.00 46.37 272 SER C C 1
ATOM 13369 O O . SER C 1 146 ? 20.516 42.745 187.263 1.00 48.91 272 SER C O 1
ATOM 13377 N N . TYR C 1 147 ? 20.125 40.535 187.051 1.00 51.09 273 TYR C N 1
ATOM 13378 C CA . TYR C 1 147 ? 18.923 40.722 186.242 1.00 48.57 273 TYR C CA 1
ATOM 13379 C C . TYR C 1 147 ? 17.875 41.529 187.001 1.00 57.23 273 TYR C C 1
ATOM 13380 O O . TYR C 1 147 ? 17.303 42.490 186.468 1.00 49.64 273 TYR C O 1
ATOM 13398 N N . LEU C 1 148 ? 17.613 41.154 188.258 1.00 50.74 274 LEU C N 1
ATOM 13399 C CA . LEU C 1 148 ? 16.631 41.889 189.048 1.00 49.53 274 LEU C CA 1
ATOM 13400 C C . LEU C 1 148 ? 17.150 43.275 189.414 1.00 52.09 274 LEU C C 1
ATOM 13401 O O . LEU C 1 148 ? 16.383 44.243 189.446 1.00 53.45 274 LEU C O 1
ATOM 13417 N N . HIS C 1 149 ? 18.452 43.388 189.689 1.00 47.55 275 HIS C N 1
ATOM 13418 C CA . HIS C 1 149 ? 19.043 44.691 189.978 1.00 49.76 275 HIS C CA 1
ATOM 13419 C C . HIS C 1 149 ? 18.819 45.676 188.840 1.00 49.18 275 HIS C C 1
ATOM 13420 O O . HIS C 1 149 ? 18.686 46.880 189.080 1.00 46.20 275 HIS C O 1
ATOM 13434 N N . ALA C 1 150 ? 18.771 45.190 187.598 1.00 47.40 276 ALA C N 1
ATOM 13435 C CA . ALA C 1 150 ? 18.617 46.079 186.455 1.00 54.59 276 ALA C CA 1
ATOM 13436 C C . ALA C 1 150 ? 17.220 46.677 186.358 1.00 59.32 276 ALA C C 1
ATOM 13437 O O . ALA C 1 150 ? 16.998 47.549 185.511 1.00 49.49 276 ALA C O 1
ATOM 13444 N N . LYS C 1 151 ? 16.280 46.245 187.202 1.00 60.86 277 LYS C N 1
ATOM 13445 C CA . LYS C 1 151 ? 14.936 46.808 187.170 1.00 53.58 277 LYS C CA 1
ATOM 13446 C C . LYS C 1 151 ? 14.892 48.247 187.665 1.00 51.49 277 LYS C C 1
ATOM 13447 O O . LYS C 1 151 ? 13.828 48.870 187.602 1.00 52.83 277 LYS C O 1
ATOM 13466 N N . LYS C 1 152 ? 16.010 48.784 188.157 1.00 50.35 278 LYS C N 1
ATOM 13467 C CA . LYS C 1 152 ? 16.074 50.209 188.450 1.00 51.73 278 LYS C CA 1
ATOM 13468 C C . LYS C 1 152 ? 15.994 51.052 187.183 1.00 61.62 278 LYS C C 1
ATOM 13469 O O . LYS C 1 152 ? 15.645 52.234 187.262 1.00 70.18 278 LYS C O 1
ATOM 13488 N N . TYR C 1 153 ? 16.308 50.472 186.023 1.00 63.53 279 TYR C N 1
ATOM 13489 C CA . TYR C 1 153 ? 16.168 51.139 184.734 1.00 64.41 279 TYR C CA 1
ATOM 13490 C C . TYR C 1 153 ? 14.851 50.832 184.047 1.00 63.80 279 TYR C C 1
ATOM 13491 O O . TYR C 1 153 ? 14.618 51.329 182.940 1.00 65.31 279 TYR C O 1
ATOM 13509 N N . LEU C 1 154 ? 14.004 50.011 184.650 1.00 57.36 280 LEU C N 1
ATOM 13510 C CA . LEU C 1 154 ? 12.772 49.569 184.021 1.00 60.06 280 LEU C CA 1
ATOM 13511 C C . LEU C 1 154 ? 11.633 50.516 184.372 1.00 65.64 280 LEU C C 1
ATOM 13512 O O . LEU C 1 154 ? 11.565 51.048 185.482 1.00 60.33 280 LEU C O 1
ATOM 13528 N N . LYS C 1 155 ? 10.739 50.725 183.409 1.00 69.42 281 LYS C N 1
ATOM 13529 C CA . LYS C 1 155 ? 9.585 51.580 183.610 1.00 69.33 281 LYS C CA 1
ATOM 13530 C C . LYS C 1 155 ? 8.486 50.831 184.352 1.00 63.25 281 LYS C C 1
ATOM 13531 O O . LYS C 1 155 ? 8.486 49.598 184.404 1.00 55.37 281 LYS C O 1
ATOM 13550 N N . PRO C 1 156 ? 7.524 51.558 184.933 1.00 69.88 282 PRO C N 1
ATOM 13551 C CA . PRO C 1 156 ? 6.435 50.868 185.651 1.00 81.91 282 PRO C CA 1
ATOM 13552 C C . PRO C 1 156 ? 5.679 49.875 184.782 1.00 69.69 282 PRO C C 1
ATOM 13553 O O . PRO C 1 156 ? 5.362 48.771 185.240 1.00 71.01 282 PRO C O 1
ATOM 13564 N N . SER C 1 157 ? 5.378 50.240 183.539 1.00 63.31 283 SER C N 1
ATOM 13565 C CA . SER C 1 157 ? 4.724 49.336 182.605 1.00 75.39 283 SER C CA 1
ATOM 13566 C C . SER C 1 157 ? 5.695 48.354 181.958 1.00 73.39 283 SER C C 1
ATOM 13567 O O . SER C 1 157 ? 5.294 47.609 181.059 1.00 79.58 283 SER C O 1
ATOM 13575 N N . GLY C 1 158 ? 6.949 48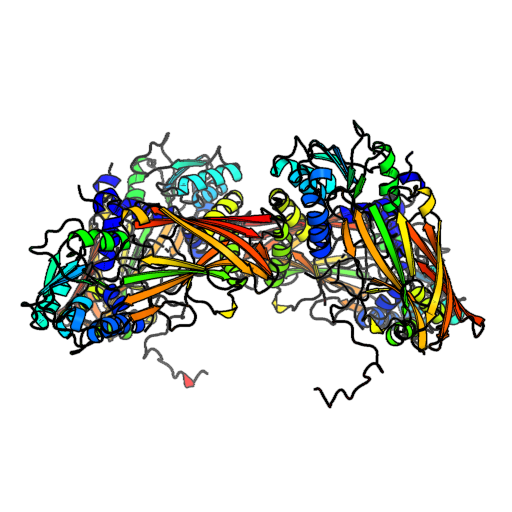.331 182.403 1.00 68.49 284 GLY C N 1
ATOM 13576 C CA . GLY C 1 158 ? 7.959 47.548 181.726 1.00 62.77 284 GLY C CA 1
ATOM 13577 C C . GLY C 1 158 ? 7.740 46.055 181.863 1.00 58.81 284 GLY C C 1
ATOM 13578 O O . GLY C 1 158 ? 7.000 45.570 182.721 1.00 66.73 284 GLY C O 1
ATOM 13582 N N . ASN C 1 159 ? 8.413 45.310 180.988 1.00 50.65 285 ASN C N 1
ATOM 13583 C CA . ASN C 1 159 ? 8.353 43.858 180.969 1.00 49.51 285 ASN C CA 1
ATOM 13584 C C . ASN C 1 159 ? 9.754 43.282 181.146 1.00 50.72 285 ASN C C 1
ATOM 13585 O O . ASN C 1 159 ? 10.765 43.987 181.053 1.00 48.89 285 ASN C O 1
ATOM 13596 N N . MET C 1 160 ? 9.800 41.977 181.423 1.00 53.13 286 MET C N 1
ATOM 13597 C CA . MET C 1 160 ? 11.039 41.224 181.558 1.00 48.80 286 MET C CA 1
ATOM 13598 C C . MET C 1 160 ? 10.978 40.016 180.635 1.00 46.41 286 MET C C 1
ATOM 13599 O O . MET C 1 160 ? 9.943 39.352 180.540 1.00 51.24 286 MET C O 1
ATOM 13613 N N . PHE C 1 161 ? 12.088 39.733 179.959 1.00 48.08 287 PHE C N 1
ATOM 13614 C CA . PHE C 1 161 ? 12.190 38.611 179.026 1.00 45.66 287 PHE C CA 1
ATOM 13615 C C . PHE C 1 161 ? 13.490 37.871 179.322 1.00 45.66 287 PHE C C 1
ATOM 13616 O O . PHE C 1 161 ? 14.567 38.306 178.877 1.00 43.94 287 PHE C O 1
ATOM 13633 N N . PRO C 1 162 ? 13.447 36.747 180.060 1.00 47.90 288 PRO C N 1
ATOM 13634 C CA . PRO C 1 162 ? 12.272 36.012 180.553 1.00 48.80 288 PRO C CA 1
ATOM 13635 C C . PRO C 1 162 ? 11.505 36.706 181.682 1.00 50.93 288 PRO C C 1
ATOM 13636 O O . PRO C 1 162 ? 12.045 37.556 182.389 1.00 42.78 288 PRO C O 1
ATOM 13647 N N . THR C 1 163 ? 10.246 36.307 181.837 1.00 41.84 289 THR C N 1
ATOM 13648 C CA . THR C 1 163 ? 9.342 36.914 182.802 1.00 42.61 289 THR C CA 1
ATOM 13649 C C . THR C 1 163 ? 9.328 36.162 184.127 1.00 48.17 289 THR C C 1
ATOM 13650 O O . THR C 1 163 ? 9.240 36.779 185.192 1.00 51.23 289 THR C O 1
ATOM 13661 N N . ILE C 1 164 ? 9.410 34.837 184.088 1.00 42.99 290 ILE C N 1
ATOM 13662 C CA . ILE C 1 164 ? 9.407 34.011 185.283 1.00 45.87 290 ILE C CA 1
ATOM 13663 C C . ILE C 1 164 ? 10.318 32.812 185.059 1.00 38.43 290 ILE C C 1
ATOM 13664 O O . ILE C 1 164 ? 10.436 32.292 183.944 1.00 43.42 290 ILE C O 1
ATOM 13680 N N . GLY C 1 165 ? 10.967 32.375 186.135 1.00 41.59 291 GLY C N 1
ATOM 13681 C CA . GLY C 1 165 ? 11.738 31.150 186.111 1.00 41.05 291 GLY C CA 1
ATOM 13682 C C . GLY C 1 165 ? 11.167 30.114 187.057 1.00 43.32 291 GLY C C 1
ATOM 13683 O O . GLY C 1 165 ? 10.834 30.432 188.201 1.00 46.41 291 GLY C O 1
ATOM 13687 N N . ASP C 1 166 ? 11.038 28.876 186.587 1.00 43.42 292 ASP C N 1
ATOM 13688 C CA . ASP C 1 166 ? 10.521 27.770 187.385 1.00 42.82 292 ASP C CA 1
ATOM 13689 C C . ASP C 1 166 ? 11.622 26.734 187.548 1.00 35.89 292 ASP C C 1
ATOM 13690 O O . ASP C 1 166 ? 12.173 26.252 186.555 1.00 40.92 292 ASP C O 1
ATOM 13699 N N . VAL C 1 167 ? 11.939 26.391 188.790 1.00 41.85 293 VAL C N 1
ATOM 13700 C CA . VAL C 1 167 ? 12.880 25.318 189.086 1.00 45.81 293 VAL C CA 1
ATOM 13701 C C . VAL C 1 167 ? 12.090 24.107 189.556 1.00 50.37 293 VAL C C 1
ATOM 13702 O O . VAL C 1 167 ? 11.153 24.236 190.354 1.00 53.52 293 VAL C O 1
ATOM 13715 N N . HIS C 1 168 ? 12.458 22.930 189.058 1.00 47.15 294 HIS C N 1
ATOM 13716 C CA . HIS C 1 168 ? 11.733 21.697 189.337 1.00 52.76 294 HIS C CA 1
ATOM 13717 C C . HIS C 1 168 ? 12.604 20.749 190.151 1.00 51.61 294 HIS C C 1
ATOM 13718 O O . HIS C 1 168 ? 13.751 20.478 189.778 1.00 44.44 294 HIS C O 1
ATOM 13732 N N . LEU C 1 169 ? 12.052 20.246 191.254 1.00 47.98 295 LEU C N 1
ATOM 13733 C CA . LEU C 1 169 ? 12.704 19.254 192.096 1.00 53.50 295 LEU C CA 1
ATOM 13734 C C . LEU C 1 169 ? 11.901 17.961 192.070 1.00 52.43 295 LEU C C 1
ATOM 13735 O O . LEU C 1 169 ? 10.668 17.987 192.138 1.00 48.79 295 LEU C O 1
ATOM 13751 N N . ALA C 1 170 ? 12.605 16.827 191.990 1.00 42.68 296 ALA C N 1
ATOM 13752 C CA . ALA C 1 170 ? 11.934 15.536 192.008 1.00 47.40 296 ALA C CA 1
ATOM 13753 C C . ALA C 1 170 ? 12.914 14.480 192.487 1.00 34.63 296 ALA C C 1
ATOM 13754 O O . ALA C 1 170 ? 14.081 14.512 192.073 1.00 38.38 296 ALA C O 1
ATOM 13761 N N . PRO C 1 171 ? 12.496 13.544 193.339 1.00 41.09 297 PRO C N 1
ATOM 13762 C CA . PRO C 1 171 ? 13.423 12.501 193.793 1.00 45.88 297 PRO C CA 1
ATOM 13763 C C . PRO C 1 171 ? 13.680 11.480 192.699 1.00 44.13 297 PRO C C 1
ATOM 13764 O O . PRO C 1 171 ? 12.830 11.223 191.843 1.00 43.40 297 PRO C O 1
ATOM 13775 N N . PHE C 1 172 ? 14.869 10.883 192.744 1.00 34.10 298 PHE C N 1
ATOM 13776 C CA . PHE C 1 172 ? 15.282 9.919 191.736 1.00 42.22 298 PHE C CA 1
ATOM 13777 C C . PHE C 1 172 ? 15.910 8.700 192.397 1.00 40.61 298 PHE C C 1
ATOM 13778 O O . PHE C 1 172 ? 16.402 8.758 193.528 1.00 41.80 298 PHE C O 1
ATOM 13795 N N . THR C 1 173 ? 15.875 7.588 191.670 1.00 42.10 299 THR C N 1
ATOM 13796 C CA . THR C 1 173 ? 16.595 6.377 192.026 1.00 36.74 299 THR C CA 1
ATOM 13797 C C . THR C 1 173 ? 17.681 6.142 190.980 1.00 40.58 299 THR C C 1
ATOM 13798 O O . THR C 1 173 ? 17.448 6.312 189.778 1.00 37.77 299 THR C O 1
ATOM 13809 N N . ASP C 1 174 ? 18.879 5.796 191.442 1.00 33.30 300 ASP C N 1
ATOM 13810 C CA . ASP C 1 174 ? 20.016 5.586 190.556 1.00 32.76 300 ASP C CA 1
ATOM 13811 C C . ASP C 1 174 ? 21.130 4.893 191.327 1.00 33.62 300 ASP C C 1
ATOM 13812 O O . ASP C 1 174 ? 22.067 5.544 191.802 1.00 35.67 300 ASP C O 1
ATOM 13821 N N . GLU C 1 175 ? 21.030 3.570 191.458 1.00 35.59 301 GLU C N 1
ATOM 13822 C CA . GLU C 1 175 ? 21.956 2.843 192.319 1.00 35.52 301 GLU C CA 1
ATOM 13823 C C . GLU C 1 175 ? 23.395 2.987 191.839 1.00 43.08 301 GLU C C 1
ATOM 13824 O O . GLU C 1 175 ? 24.318 3.099 192.653 1.00 45.91 301 GLU C O 1
ATOM 13836 N N . GLN C 1 176 ? 23.614 2.993 190.523 1.00 43.07 302 GLN C N 1
ATOM 13837 C CA . GLN C 1 176 ? 24.987 3.058 190.024 1.00 40.74 302 GLN C CA 1
ATOM 13838 C C . GLN C 1 176 ? 25.648 4.373 190.409 1.00 33.80 302 GLN C C 1
ATOM 13839 O O . GLN C 1 176 ? 26.795 4.389 190.864 1.00 40.72 302 GLN C O 1
ATOM 13853 N N . LEU C 1 177 ? 24.936 5.489 190.241 1.00 36.17 303 LEU C N 1
ATOM 13854 C CA . LEU C 1 177 ? 25.505 6.788 190.583 1.00 38.03 303 LEU C CA 1
ATOM 13855 C C . LEU C 1 177 ? 25.937 6.830 192.046 1.00 40.02 303 LEU C C 1
ATOM 13856 O O . LEU C 1 177 ? 27.038 7.292 192.371 1.00 39.58 303 LEU C O 1
ATOM 13872 N N . TYR C 1 178 ? 25.080 6.344 192.946 1.00 40.59 304 TYR C N 1
ATOM 13873 C CA . TYR C 1 178 ? 25.423 6.333 194.365 1.00 35.44 304 TYR C CA 1
ATOM 13874 C C . TYR C 1 178 ? 26.613 5.419 194.629 1.00 37.64 304 TYR C C 1
ATOM 13875 O O . TYR C 1 178 ? 27.616 5.843 195.211 1.00 45.46 304 TYR C O 1
ATOM 13893 N N . MET C 1 179 ? 26.523 4.157 194.197 1.00 46.66 305 MET C N 1
ATOM 13894 C CA . MET C 1 179 ? 27.643 3.231 194.367 1.00 46.36 305 MET C CA 1
ATOM 13895 C C . MET C 1 179 ? 28.925 3.782 193.752 1.00 46.72 305 MET C C 1
ATOM 13896 O O . MET C 1 179 ? 30.028 3.410 194.172 1.00 41.67 305 MET C O 1
ATOM 13910 N N . GLU C 1 180 ? 28.801 4.668 192.760 1.00 47.11 306 GLU C N 1
ATOM 13911 C CA . GLU C 1 180 ? 29.974 5.195 192.068 1.00 45.90 306 GLU C CA 1
ATOM 13912 C C . GLU C 1 180 ? 30.875 5.977 193.014 1.00 50.48 306 GLU C C 1
ATOM 13913 O O . GLU C 1 180 ? 32.107 5.934 192.892 1.00 44.65 306 GLU C O 1
ATOM 13925 N N . GLN C 1 181 ? 30.278 6.717 193.951 1.00 47.84 307 GLN C N 1
ATOM 13926 C CA . GLN C 1 181 ? 31.068 7.559 194.843 1.00 42.11 307 GLN C CA 1
ATOM 13927 C C . GLN C 1 181 ? 32.043 6.730 195.665 1.00 42.79 307 GLN C C 1
ATOM 13928 O O . GLN C 1 181 ? 33.213 7.102 195.822 1.00 43.33 307 GLN C O 1
ATOM 13942 N N . PHE C 1 182 ? 31.585 5.600 196.197 1.00 41.29 308 PHE C N 1
ATOM 13943 C CA . PHE C 1 182 ? 32.455 4.789 197.041 1.00 42.81 308 PHE C CA 1
ATOM 13944 C C . PHE C 1 182 ? 33.490 4.048 196.204 1.00 40.24 308 PHE C C 1
ATOM 13945 O O . PHE C 1 182 ? 34.638 3.868 196.630 1.00 41.64 308 PHE C O 1
ATOM 13962 N N . THR C 1 183 ? 33.107 3.626 194.996 1.00 41.44 309 THR C N 1
ATOM 13963 C CA . THR C 1 183 ? 34.075 3.038 194.077 1.00 36.92 309 THR C CA 1
ATOM 13964 C C . THR C 1 183 ? 35.242 3.989 193.830 1.00 36.54 309 THR C C 1
ATOM 13965 O O . THR C 1 183 ? 36.405 3.575 193.841 1.00 37.21 309 THR C O 1
ATOM 13976 N N . LYS C 1 184 ? 34.951 5.272 193.600 1.00 33.09 310 LYS C N 1
ATOM 13977 C CA . LYS C 1 184 ? 36.025 6.236 193.392 1.00 37.24 310 LYS C CA 1
ATOM 13978 C C . LYS C 1 184 ? 36.824 6.443 194.675 1.00 43.89 310 LYS C C 1
ATOM 13979 O O . LYS C 1 184 ? 38.063 6.465 194.649 1.00 38.18 310 LYS C O 1
ATOM 13998 N N . ALA C 1 185 ? 36.134 6.586 195.812 1.00 38.76 311 ALA C N 1
ATOM 13999 C CA . ALA C 1 185 ? 36.824 6.841 197.074 1.00 39.25 311 ALA C CA 1
ATOM 14000 C C . ALA C 1 185 ? 37.580 5.620 197.577 1.00 33.92 311 ALA C C 1
ATOM 14001 O O . ALA C 1 185 ? 38.531 5.774 198.347 1.00 33.83 311 ALA C O 1
ATOM 14008 N N . ASN C 1 186 ? 37.175 4.415 197.167 1.00 35.93 312 ASN C N 1
ATOM 14009 C CA . ASN C 1 186 ? 37.852 3.205 197.604 1.00 31.34 312 ASN C CA 1
ATOM 14010 C C . ASN C 1 186 ? 39.276 3.111 197.081 1.00 34.28 312 ASN C C 1
ATOM 14011 O O . ASN C 1 186 ? 40.008 2.199 197.487 1.00 34.56 312 ASN C O 1
ATOM 14022 N N . PHE C 1 187 ? 39.682 4.011 196.182 1.00 35.52 313 PHE C N 1
ATOM 14023 C CA . PHE C 1 187 ? 41.084 4.074 195.790 1.00 35.12 313 PHE C CA 1
ATOM 14024 C C . PHE C 1 187 ? 41.977 4.214 197.008 1.00 33.67 313 PHE C C 1
ATOM 14025 O O . PHE C 1 187 ? 43.030 3.572 197.097 1.00 31.40 313 PHE C O 1
ATOM 14042 N N . TRP C 1 188 ? 41.569 5.048 197.961 1.00 34.68 314 TRP C N 1
ATOM 14043 C CA . TRP C 1 188 ? 42.357 5.271 199.166 1.00 41.55 314 TRP C CA 1
ATOM 14044 C C . TRP C 1 188 ? 42.279 4.112 200.146 1.00 33.91 314 TRP C C 1
ATOM 14045 O O . TRP C 1 188 ? 43.099 4.046 201.064 1.00 34.17 314 TRP C O 1
ATOM 14066 N N . TYR C 1 189 ? 41.324 3.198 199.981 1.00 33.38 315 TYR C N 1
ATOM 14067 C CA . TYR C 1 189 ? 41.190 2.076 200.906 1.00 32.53 315 TYR C CA 1
ATOM 14068 C C . TYR C 1 189 ? 42.067 0.927 200.423 1.00 31.56 315 TYR C C 1
ATOM 14069 O O . TYR C 1 189 ? 41.599 -0.074 199.875 1.00 29.03 315 TYR C O 1
ATOM 14087 N N . GLN C 1 190 ? 43.372 1.082 200.638 1.00 28.70 316 GLN C N 1
ATOM 14088 C CA . GLN C 1 190 ? 44.289 -0.032 200.455 1.00 31.67 316 GLN C CA 1
ATOM 14089 C C . GLN C 1 190 ? 45.466 0.123 201.402 1.00 31.96 316 GLN C C 1
ATOM 14090 O O . GLN C 1 190 ? 45.894 1.250 201.686 1.00 31.99 316 GLN C O 1
ATOM 14104 N N . PRO C 1 191 ? 46.026 -0.990 201.886 1.00 29.23 317 PRO C N 1
ATOM 14105 C CA . PRO C 1 191 ? 47.056 -0.903 202.933 1.00 37.18 317 PRO C CA 1
ATOM 14106 C C . PRO C 1 191 ? 48.436 -0.568 202.414 1.00 29.23 317 PRO C C 1
ATOM 14107 O O . PRO C 1 191 ? 49.262 -0.069 203.186 1.00 42.37 317 PRO C O 1
ATOM 14118 N N . SER C 1 192 ? 48.725 -0.833 201.136 1.00 33.82 318 SER C N 1
ATOM 14119 C CA . SER C 1 192 ? 50.054 -0.582 200.578 1.00 39.80 318 SER C CA 1
ATOM 14120 C C . SER C 1 192 ? 49.895 -0.084 199.138 1.00 40.77 318 SER C C 1
ATOM 14121 O O . SER C 1 192 ? 49.974 -0.854 198.179 1.00 37.25 318 SER C O 1
ATOM 14129 N N . PHE C 1 193 ? 49.663 1.218 199.000 1.00 38.28 319 PHE C N 1
ATOM 14130 C CA . PHE C 1 193 ? 49.817 1.910 197.726 1.00 41.06 319 PHE C CA 1
ATOM 14131 C C . PHE C 1 193 ? 51.282 2.315 197.631 1.00 42.89 319 PHE C C 1
ATOM 14132 O O . PHE C 1 193 ? 51.711 3.289 198.257 1.00 39.55 319 PHE C O 1
ATOM 14149 N N . HIS C 1 194 ? 52.063 1.550 196.868 1.00 39.27 320 HIS C N 1
ATOM 14150 C CA . HIS C 1 194 ? 53.507 1.771 196.784 1.00 44.20 320 HIS C CA 1
ATOM 14151 C C . HIS C 1 194 ? 54.123 1.808 198.178 1.00 45.51 320 HIS C C 1
ATOM 14152 O O . HIS C 1 194 ? 55.034 2.590 198.464 1.00 41.49 320 HIS C O 1
ATOM 14166 N N . GLY C 1 195 ? 53.608 0.950 199.056 1.00 49.11 321 GLY C N 1
ATOM 14167 C CA . GLY C 1 195 ? 54.085 0.861 200.425 1.00 49.12 321 GLY C CA 1
ATOM 14168 C C . GLY C 1 195 ? 53.431 1.811 201.401 1.00 52.20 321 GLY C C 1
ATOM 14169 O O . GLY C 1 195 ? 53.842 1.847 202.564 1.00 60.12 321 GLY C O 1
ATOM 14173 N N . VAL C 1 196 ? 52.422 2.571 200.977 1.00 44.88 322 VAL C N 1
ATOM 14174 C CA . VAL C 1 196 ? 51.791 3.585 201.814 1.00 39.31 322 VAL C CA 1
ATOM 14175 C C . VAL C 1 196 ? 50.348 3.169 202.076 1.00 48.25 322 VAL C C 1
ATOM 14176 O O . VAL C 1 196 ? 49.562 2.989 201.136 1.00 39.41 322 VAL C O 1
ATOM 14189 N N . ASP C 1 197 ? 49.998 3.025 203.353 1.00 45.79 323 ASP C N 1
ATOM 14190 C CA . ASP C 1 197 ? 48.607 2.811 203.734 1.00 43.52 323 ASP C CA 1
ATOM 14191 C C . ASP C 1 197 ? 47.841 4.118 203.576 1.00 36.20 323 ASP C C 1
ATOM 14192 O O . ASP C 1 197 ? 48.149 5.110 204.243 1.00 38.04 323 ASP C O 1
ATOM 14201 N N . LEU C 1 198 ? 46.851 4.124 202.688 1.00 36.18 324 LEU C N 1
ATOM 14202 C CA . LEU C 1 198 ? 46.097 5.329 202.368 1.00 39.59 324 LEU C CA 1
ATOM 14203 C C . LEU C 1 198 ? 44.707 5.347 202.990 1.00 35.89 324 LEU C C 1
ATOM 14204 O O . LEU C 1 198 ? 43.976 6.326 202.807 1.00 32.79 324 LEU C O 1
ATOM 14220 N N A SER C 1 199 ? 44.329 4.300 203.725 0.98 33.20 325 SER C N 1
ATOM 14221 C CA A SER C 1 199 ? 42.927 4.120 204.083 0.98 40.55 325 SER C CA 1
ATOM 14222 C C A SER C 1 199 ? 42.414 5.226 204.997 0.98 40.84 325 SER C C 1
ATOM 14223 O O A SER C 1 199 ? 41.208 5.505 205.011 0.98 37.96 325 SER C O 1
ATOM 14231 N N . ALA C 1 200 ? 43.298 5.872 205.761 1.00 35.58 326 ALA C N 1
ATOM 14232 C CA . ALA C 1 200 ? 42.847 6.908 206.685 1.00 45.26 326 ALA C CA 1
ATOM 14233 C C . ALA C 1 200 ? 42.170 8.077 205.981 1.00 46.25 326 ALA C C 1
ATOM 14234 O O . ALA C 1 200 ? 41.530 8.895 206.652 1.00 36.68 326 ALA C O 1
ATOM 14241 N N . LEU C 1 201 ? 42.290 8.179 204.656 1.00 46.53 327 LEU C N 1
ATOM 14242 C CA . LEU C 1 201 ? 41.710 9.281 203.897 1.00 33.87 327 LEU C CA 1
ATOM 14243 C C . LEU C 1 201 ? 40.463 8.883 203.126 1.00 32.14 327 LEU C C 1
ATOM 14244 O O . LEU C 1 201 ? 39.833 9.746 202.509 1.00 34.15 327 LEU C O 1
ATOM 14260 N N . ARG C 1 202 ? 40.101 7.602 203.116 1.00 32.15 328 ARG C N 1
ATOM 14261 C CA . ARG C 1 202 ? 38.955 7.173 202.322 1.00 35.96 328 ARG C CA 1
ATOM 14262 C C . ARG C 1 202 ? 37.696 7.943 202.692 1.00 39.77 328 ARG C C 1
ATOM 14263 O O . ARG C 1 202 ? 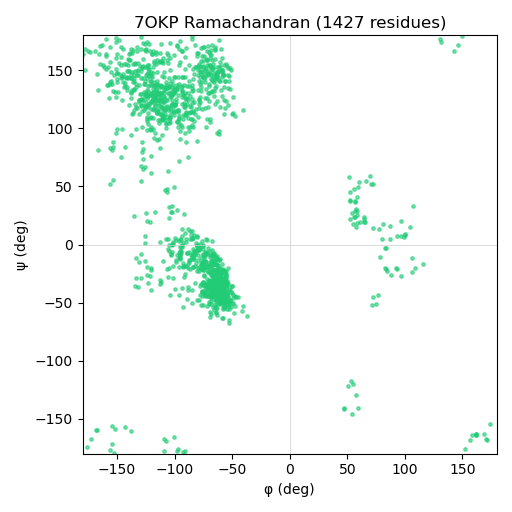36.864 8.226 201.822 1.00 37.78 328 ARG C O 1
ATOM 14284 N N . GLY C 1 203 ? 37.538 8.292 203.969 1.00 41.82 329 GLY C N 1
ATOM 14285 C CA . GLY C 1 203 ? 36.333 8.986 204.389 1.00 42.93 329 GLY C CA 1
ATOM 14286 C C . GLY C 1 203 ? 36.290 10.426 203.917 1.00 34.10 329 GLY C C 1
ATOM 14287 O O . GLY C 1 203 ? 35.228 10.941 203.558 1.00 41.62 329 GLY C O 1
ATOM 14291 N N . ALA C 1 204 ? 37.436 11.104 203.929 1.00 33.47 330 ALA C N 1
ATOM 14292 C CA . ALA C 1 204 ? 37.485 12.459 203.387 1.00 39.26 330 ALA C CA 1
ATOM 14293 C C . ALA C 1 204 ? 37.201 12.462 201.892 1.00 43.19 330 ALA C C 1
ATOM 14294 O O . ALA C 1 204 ? 36.573 13.396 201.382 1.00 38.23 330 ALA C O 1
ATOM 14301 N N . ALA C 1 205 ? 37.648 11.425 201.176 1.00 50.28 331 ALA C N 1
ATOM 14302 C CA . ALA C 1 205 ? 37.375 11.344 199.744 1.00 44.21 331 ALA C CA 1
ATOM 14303 C C . ALA C 1 205 ? 35.895 11.110 199.483 1.00 44.11 331 ALA C C 1
ATOM 14304 O O . ALA C 1 205 ? 35.315 11.716 198.575 1.00 37.60 331 ALA C O 1
ATOM 14311 N N . VAL C 1 206 ? 35.267 10.226 200.261 1.00 45.56 332 VAL C N 1
ATOM 14312 C CA . VAL C 1 206 ? 33.824 10.039 200.149 1.00 36.38 332 VAL C CA 1
ATOM 14313 C C . VAL C 1 206 ? 33.118 11.383 200.283 1.00 44.82 332 VAL C C 1
ATOM 14314 O O . VAL C 1 206 ? 32.319 11.778 199.426 1.00 42.15 332 VAL C O 1
ATOM 14327 N N . ASP C 1 207 ? 33.429 12.122 201.351 1.00 41.98 333 ASP C N 1
ATOM 14328 C CA . ASP C 1 207 ? 32.731 13.378 201.604 1.00 42.46 333 ASP C CA 1
ATOM 14329 C C . ASP C 1 207 ? 33.031 14.420 200.536 1.00 39.80 333 ASP C C 1
ATOM 14330 O O . ASP C 1 207 ? 32.187 15.277 200.255 1.00 40.03 333 ASP C O 1
ATOM 14339 N N . GLU C 1 208 ? 34.221 14.372 199.942 1.00 43.05 334 GLU C N 1
ATOM 14340 C CA . GLU C 1 208 ? 34.534 15.284 198.848 1.00 50.71 334 GLU C CA 1
ATOM 14341 C C . GLU C 1 208 ? 33.614 15.037 197.657 1.00 39.06 334 GLU C C 1
ATOM 14342 O O . GLU C 1 208 ? 33.075 15.982 197.066 1.00 35.66 334 GLU C O 1
ATOM 14354 N N . TYR C 1 209 ? 33.408 13.766 197.301 1.00 31.68 335 TYR C N 1
ATOM 14355 C CA . TYR C 1 209 ? 32.583 13.449 196.142 1.00 36.49 335 TYR C CA 1
ATOM 14356 C C . TYR C 1 209 ? 31.122 13.806 196.384 1.00 44.21 335 TYR C C 1
ATOM 14357 O O . TYR C 1 209 ? 30.431 14.273 195.467 1.00 39.91 335 TYR C O 1
ATOM 14375 N N . PHE C 1 210 ? 30.634 13.602 197.609 1.00 44.31 336 PHE C N 1
ATOM 14376 C CA . PHE C 1 210 ? 29.229 13.859 197.888 1.00 37.10 336 PHE C CA 1
ATOM 14377 C C . PHE C 1 210 ? 28.908 15.344 197.948 1.00 32.58 336 PHE C C 1
ATOM 14378 O O . PHE C 1 210 ? 27.740 15.717 197.795 1.00 41.95 336 PHE C O 1
ATOM 14395 N N . ARG C 1 211 ? 29.907 16.199 198.136 1.00 41.36 337 ARG C N 1
ATOM 14396 C CA . ARG C 1 211 ? 29.680 17.641 198.095 1.00 45.76 337 ARG C CA 1
ATOM 14397 C C . ARG C 1 211 ? 29.586 18.189 196.675 1.00 37.45 337 ARG C C 1
ATOM 14398 O O . ARG C 1 211 ? 29.378 19.394 196.510 1.00 34.35 337 ARG C O 1
ATOM 14419 N N . GLN C 1 212 ? 29.736 17.348 195.651 1.00 35.50 338 GLN C N 1
ATOM 14420 C CA . GLN C 1 212 ? 29.678 17.819 194.275 1.00 37.81 338 GLN C CA 1
ATOM 14421 C C . GLN C 1 212 ? 28.298 17.558 193.702 1.00 32.69 338 GLN C C 1
ATOM 14422 O O . GLN C 1 212 ? 27.865 16.396 193.683 1.00 32.58 338 GLN C O 1
ATOM 14436 N N . PRO C 1 213 ? 27.577 18.572 193.221 1.00 36.20 339 PRO C N 1
ATOM 14437 C CA . PRO C 1 213 ? 26.405 18.292 192.385 1.00 34.11 339 PRO C CA 1
ATOM 14438 C C . PRO C 1 213 ? 26.827 17.627 191.085 1.00 31.62 339 PRO C C 1
ATOM 14439 O O . PRO C 1 213 ? 27.880 17.934 190.519 1.00 43.82 339 PRO C O 1
ATOM 14450 N N . VAL C 1 214 ? 25.994 16.708 190.614 1.00 32.45 340 VAL C N 1
ATOM 14451 C CA . VAL C 1 214 ? 26.269 15.922 189.421 1.00 33.85 340 VAL C CA 1
ATOM 14452 C C . VAL C 1 214 ? 25.514 16.548 188.260 1.00 34.84 340 VAL C C 1
ATOM 14453 O O . VAL C 1 214 ? 24.283 16.670 188.300 1.00 35.41 340 VAL C O 1
ATOM 14466 N N . VAL C 1 215 ? 26.244 16.948 187.224 1.00 34.16 341 VAL C N 1
ATOM 14467 C CA . VAL C 1 215 ? 25.665 17.607 186.058 1.00 32.55 341 VAL C CA 1
ATOM 14468 C C . VAL C 1 215 ? 25.760 16.643 184.883 1.00 36.18 341 VAL C C 1
ATOM 14469 O O . VAL C 1 215 ? 26.849 16.393 184.356 1.00 38.17 341 VAL C O 1
ATOM 14482 N N . ASP C 1 216 ? 24.614 16.105 184.478 1.00 40.63 342 ASP C N 1
ATOM 14483 C CA . ASP C 1 216 ? 24.513 15.259 183.300 1.00 41.07 342 ASP C CA 1
ATOM 14484 C C . ASP C 1 216 ? 23.030 15.072 182.998 1.00 40.80 342 ASP C C 1
ATOM 14485 O O . ASP C 1 216 ? 22.205 15.883 183.434 1.00 32.92 342 ASP C O 1
ATOM 14494 N N . THR C 1 217 ? 22.675 14.031 182.250 1.00 37.82 343 THR C N 1
ATOM 14495 C CA . THR C 1 217 ? 21.287 13.771 181.914 1.00 36.60 343 THR C CA 1
ATOM 14496 C C . THR C 1 217 ? 20.933 12.351 182.329 1.00 39.64 343 THR C C 1
ATOM 14497 O O . THR C 1 217 ? 21.801 11.537 182.655 1.00 39.74 343 THR C O 1
ATOM 14508 N N . PHE C 1 218 ? 19.636 12.063 182.327 1.00 39.75 344 PHE C N 1
ATOM 14509 C CA . PHE C 1 218 ? 19.137 10.795 182.837 1.00 37.64 344 PHE C CA 1
ATOM 14510 C C . PHE C 1 218 ? 17.795 10.498 182.190 1.00 42.08 344 PHE C C 1
ATOM 14511 O O . PHE C 1 218 ? 17.101 11.401 181.714 1.00 40.07 344 PHE C O 1
ATOM 14528 N N . ASP C 1 219 ? 17.440 9.216 182.178 1.00 44.80 345 ASP C N 1
ATOM 14529 C CA . ASP C 1 219 ? 16.133 8.815 181.681 1.00 44.43 345 ASP C CA 1
ATOM 14530 C C . ASP C 1 219 ? 15.058 9.192 182.689 1.00 52.66 345 ASP C C 1
ATOM 14531 O O . ASP C 1 219 ? 15.241 9.046 183.898 1.00 45.64 345 ASP C O 1
ATOM 14540 N N . ILE C 1 220 ? 13.921 9.674 182.182 1.00 53.24 346 ILE C N 1
ATOM 14541 C CA . ILE C 1 220 ? 12.893 10.216 183.061 1.00 47.92 346 ILE C CA 1
ATOM 14542 C C . ILE C 1 220 ? 12.334 9.165 184.006 1.00 47.91 346 ILE C C 1
ATOM 14543 O O . ILE C 1 220 ? 11.753 9.509 185.041 1.00 51.91 346 ILE C O 1
ATOM 14559 N N . ARG C 1 221 ? 12.492 7.884 183.686 1.00 46.51 347 ARG C N 1
ATOM 14560 C CA . ARG C 1 221 ? 11.938 6.836 184.533 1.00 48.37 347 ARG C CA 1
ATOM 14561 C C . ARG C 1 221 ? 12.743 6.611 185.812 1.00 46.21 347 ARG C C 1
ATOM 14562 O O . ARG C 1 221 ? 12.319 5.800 186.640 1.00 50.54 347 ARG C O 1
ATOM 14583 N N . ILE C 1 222 ? 13.877 7.293 185.998 1.00 53.41 348 ILE C N 1
ATOM 14584 C CA . ILE C 1 222 ? 14.544 7.203 187.284 1.00 50.29 348 ILE C CA 1
ATOM 14585 C C . ILE C 1 222 ? 13.813 8.040 188.332 1.00 47.12 348 ILE C C 1
ATOM 14586 O O . ILE C 1 222 ? 14.076 7.893 189.534 1.00 42.28 348 ILE C O 1
ATOM 14602 N N . LEU C 1 223 ? 12.929 8.938 187.908 1.00 51.04 349 LEU C N 1
ATOM 14603 C CA . LEU C 1 223 ? 12.154 9.743 188.837 1.00 56.05 349 LEU C CA 1
ATOM 14604 C C . LEU C 1 223 ? 11.006 8.923 189.409 1.00 50.96 349 LEU C C 1
ATOM 14605 O O . LEU C 1 223 ? 10.457 8.034 188.749 1.00 54.10 349 LEU C O 1
ATOM 14621 N N . MET C 1 224 ? 10.644 9.236 190.655 0.84 54.63 350 MET C N 1
ATOM 14622 C CA . MET C 1 224 ? 9.685 8.437 191.404 0.84 56.26 350 MET C CA 1
ATOM 14623 C C . MET C 1 224 ? 8.524 9.268 191.936 0.84 51.79 350 MET C C 1
ATOM 14624 O O . MET C 1 224 ? 7.699 8.742 192.694 0.84 51.91 350 MET C O 1
ATOM 14638 N N . ALA C 1 225 ? 8.427 10.540 191.557 1.00 47.33 351 ALA C N 1
ATOM 14639 C CA . ALA C 1 225 ? 7.322 11.384 191.981 1.00 51.34 351 ALA C CA 1
ATOM 14640 C C . ALA C 1 225 ? 7.270 12.588 191.061 1.00 46.16 351 ALA C C 1
ATOM 14641 O O . ALA C 1 225 ? 8.279 12.982 190.476 1.00 43.07 351 ALA C O 1
ATOM 14648 N N . LYS C 1 226 ? 6.080 13.166 190.935 1.00 47.87 352 LYS C N 1
ATOM 14649 C CA . LYS C 1 226 ? 5.950 14.409 190.190 1.00 44.05 352 LYS C CA 1
ATOM 14650 C C . LYS C 1 226 ? 6.839 15.473 190.817 1.00 44.73 352 LYS C C 1
ATOM 14651 O O . LYS C 1 226 ? 7.101 15.463 192.022 1.00 45.79 352 LYS C O 1
ATOM 14670 N N . SER C 1 227 ? 7.320 16.390 189.989 1.00 45.22 353 SER C N 1
ATOM 14671 C CA . SER C 1 227 ? 8.246 17.389 190.490 1.00 52.05 353 SER C CA 1
ATOM 14672 C C . SER C 1 227 ? 7.501 18.459 191.283 1.00 43.67 353 SER C C 1
ATOM 14673 O O . SER C 1 227 ? 6.279 18.603 191.197 1.00 46.37 353 SER C O 1
ATOM 14681 N N . VAL C 1 228 ? 8.260 19.194 192.087 1.00 47.16 354 VAL C N 1
ATOM 14682 C CA . VAL C 1 228 ? 7.762 20.349 192.816 1.00 52.12 354 VAL C CA 1
ATOM 14683 C C . VAL C 1 228 ? 8.281 21.596 192.120 1.00 50.98 354 VAL C C 1
ATOM 14684 O O . VAL C 1 228 ? 9.457 21.666 191.744 1.00 49.87 354 VAL C O 1
ATOM 14697 N N . LYS C 1 229 ? 7.401 22.574 191.942 1.00 58.08 355 LYS C N 1
ATOM 14698 C CA . LYS C 1 229 ? 7.701 23.785 191.188 1.00 52.15 355 LYS C CA 1
ATOM 14699 C C . LYS C 1 229 ? 7.858 24.949 192.155 1.00 45.70 355 LYS C C 1
ATOM 14700 O O . LYS C 1 229 ? 6.924 25.275 192.895 1.00 44.91 355 LYS C O 1
ATOM 14719 N N . TYR C 1 230 ? 9.041 25.556 192.154 1.00 40.84 356 TYR C N 1
ATOM 14720 C CA . TYR C 1 230 ? 9.317 26.795 192.866 1.00 38.40 356 TYR C CA 1
ATOM 14721 C C . TYR C 1 230 ? 9.516 27.884 191.821 1.00 42.59 356 TYR C C 1
ATOM 14722 O O . TYR C 1 230 ? 10.457 27.817 191.028 1.00 40.40 356 TYR C O 1
ATOM 14740 N N . THR C 1 231 ? 8.619 28.866 191.803 1.00 46.08 357 THR C N 1
ATOM 14741 C CA . THR C 1 231 ? 8.597 29.885 190.763 1.00 42.96 357 THR C CA 1
ATOM 14742 C C . THR C 1 231 ? 9.201 31.187 191.269 1.00 46.49 357 THR C C 1
ATOM 14743 O O . THR C 1 231 ? 8.972 31.589 192.412 1.00 48.16 357 THR C O 1
ATOM 14754 N N . VAL C 1 232 ? 9.963 31.844 190.401 1.00 47.80 358 VAL C N 1
ATOM 14755 C CA . VAL C 1 232 ? 10.538 33.158 190.671 1.00 39.89 358 VAL C CA 1
ATOM 14756 C C . VAL C 1 232 ? 10.008 34.107 189.605 1.00 44.98 358 VAL C C 1
ATOM 14757 O O . VAL C 1 232 ? 10.377 34.001 188.428 1.00 49.38 358 VAL C O 1
ATOM 14770 N N . ASN C 1 233 ? 9.138 35.028 190.010 1.00 45.20 359 ASN C N 1
ATOM 14771 C CA . ASN C 1 233 ? 8.576 36.024 189.105 1.00 52.65 359 ASN C CA 1
ATOM 14772 C C . ASN C 1 233 ? 9.543 37.201 189.037 1.00 47.94 359 ASN C C 1
ATOM 14773 O O . ASN C 1 233 ? 9.662 37.971 189.994 1.00 47.91 359 ASN C O 1
ATOM 14784 N N . PHE C 1 234 ? 10.235 37.340 187.905 1.00 46.68 360 PHE C N 1
ATOM 14785 C CA . PHE C 1 234 ? 11.263 38.369 187.806 1.00 49.81 360 PHE C CA 1
ATOM 14786 C C . PHE C 1 234 ? 10.665 39.770 187.840 1.00 48.16 360 PHE C C 1
ATOM 14787 O O . PHE C 1 234 ? 11.335 40.716 188.269 1.00 49.20 360 PHE C O 1
ATOM 14804 N N . LEU C 1 235 ? 9.414 39.925 187.413 1.00 45.38 361 LEU C N 1
ATOM 14805 C CA . LEU C 1 235 ? 8.795 41.245 187.456 1.00 48.06 361 LEU C CA 1
ATOM 14806 C C . LEU C 1 235 ? 8.551 41.705 188.886 1.00 50.05 361 LEU C C 1
ATOM 14807 O O . LEU C 1 235 ? 8.602 42.907 189.164 1.00 57.23 361 LEU C O 1
ATOM 14823 N N . GLU C 1 236 ? 8.287 40.775 189.804 1.00 56.46 362 GLU C N 1
ATOM 14824 C CA . GLU C 1 236 ? 7.917 41.121 191.171 1.00 54.81 362 GLU C CA 1
ATOM 14825 C C . GLU C 1 236 ? 9.029 40.908 192.187 1.00 43.59 362 GLU C C 1
ATOM 14826 O O . GLU C 1 236 ? 8.970 41.498 193.269 1.00 53.70 362 GLU C O 1
ATOM 14838 N N . ALA C 1 237 ? 10.026 40.091 191.877 1.00 42.62 363 ALA C N 1
ATOM 14839 C CA . ALA C 1 237 ? 11.029 39.715 192.864 1.00 48.44 363 ALA C CA 1
ATOM 14840 C C . ALA C 1 237 ? 12.118 40.775 192.987 1.00 51.38 363 ALA C C 1
ATOM 14841 O O . ALA C 1 237 ? 12.412 41.513 192.044 1.00 49.34 363 ALA C O 1
ATOM 14848 N N . LYS C 1 238 ? 12.720 40.836 194.170 1.00 50.29 364 LYS C N 1
ATOM 14849 C CA . LYS C 1 238 ? 13.856 41.700 194.457 1.00 52.09 364 LYS C CA 1
ATOM 14850 C C . LYS C 1 238 ? 15.121 40.855 194.541 1.00 47.53 364 LYS C C 1
ATOM 14851 O O . LYS C 1 238 ? 15.069 39.654 194.813 1.00 44.58 364 LYS C O 1
ATOM 14870 N N . GLU C 1 239 ? 16.270 41.490 194.302 1.00 48.45 365 GLU C N 1
ATOM 14871 C CA . GLU C 1 239 ? 17.518 40.734 194.346 1.00 54.64 365 GLU C CA 1
ATOM 14872 C C . GLU C 1 239 ? 17.795 40.186 195.740 1.00 58.30 365 GLU C C 1
ATOM 14873 O O . GLU C 1 239 ? 18.606 39.264 195.883 1.00 53.52 365 GLU C O 1
ATOM 14885 N N . GLY C 1 240 ? 17.123 40.713 196.767 1.00 60.93 366 GLY C N 1
ATOM 14886 C CA . GLY C 1 240 ? 17.273 40.162 198.103 1.00 48.48 366 GLY C CA 1
ATOM 14887 C C . GLY C 1 240 ? 16.556 38.841 198.287 1.00 51.65 366 GLY C C 1
ATOM 14888 O O . GLY C 1 240 ? 16.954 38.029 199.127 1.00 49.21 366 GLY C O 1
ATOM 14892 N N . ASP C 1 241 ? 15.494 38.604 197.512 1.00 54.10 367 ASP C N 1
ATOM 14893 C CA . ASP C 1 241 ? 14.745 37.353 197.607 1.00 50.92 367 ASP C CA 1
ATOM 14894 C C . ASP C 1 241 ? 15.557 36.146 197.165 1.00 51.18 367 ASP C C 1
ATOM 14895 O O . ASP C 1 241 ? 15.143 35.012 197.436 1.00 47.15 367 ASP C O 1
ATOM 14904 N N . LEU C 1 242 ? 16.684 36.357 196.482 1.00 53.84 368 LEU C N 1
ATOM 14905 C CA . LEU C 1 242 ? 17.514 35.269 195.990 1.00 48.49 368 LEU C CA 1
ATOM 14906 C C . LEU C 1 242 ? 18.692 34.958 196.903 1.00 47.70 368 LEU C C 1
ATOM 14907 O O . LEU C 1 242 ? 19.368 33.948 196.690 1.00 42.58 368 LEU C O 1
ATOM 14923 N N . HIS C 1 243 ? 18.945 35.790 197.915 1.00 44.77 369 HIS C N 1
ATOM 14924 C CA . HIS C 1 243 ? 20.025 35.504 198.853 1.00 51.41 369 HIS C CA 1
ATOM 14925 C C . HIS C 1 243 ? 19.777 34.200 199.598 1.00 50.16 369 HIS C C 1
ATOM 14926 O O . HIS C 1 243 ? 20.698 33.397 199.782 1.00 49.31 369 HIS C O 1
ATOM 14940 N N . ARG C 1 244 ? 18.543 33.986 200.054 1.00 50.30 370 ARG C N 1
ATOM 14941 C CA . ARG C 1 244 ? 18.139 32.759 200.728 1.00 52.47 370 ARG C CA 1
ATOM 14942 C C . ARG C 1 244 ? 16.906 32.227 200.020 1.00 48.05 370 ARG C C 1
ATOM 14943 O O . ARG C 1 244 ? 15.880 32.913 199.959 1.00 49.80 370 ARG C O 1
ATOM 14964 N N . ILE C 1 245 ? 17.006 31.012 199.490 1.00 43.67 371 ILE C N 1
ATOM 14965 C CA . ILE C 1 245 ? 15.955 30.408 198.683 1.00 45.69 371 ILE C CA 1
ATOM 14966 C C . ILE C 1 245 ? 15.542 29.130 199.394 1.00 39.65 371 ILE C C 1
ATOM 14967 O O . ILE C 1 245 ? 16.205 28.096 199.264 1.00 43.65 371 ILE C O 1
ATOM 14983 N N . GLU C 1 246 ? 14.457 29.193 200.155 1.00 51.14 372 GLU C N 1
ATOM 14984 C CA . GLU C 1 246 ? 13.942 28.025 200.855 1.00 49.71 372 GLU C CA 1
ATOM 14985 C C . GLU C 1 246 ? 12.918 27.328 199.971 1.00 44.04 372 GLU C C 1
ATOM 14986 O O . GLU C 1 246 ? 11.891 27.916 199.619 1.00 50.79 372 GLU C O 1
ATOM 14998 N N . ILE C 1 247 ? 13.204 26.081 199.615 1.00 45.45 373 ILE C N 1
ATOM 14999 C CA . ILE C 1 247 ? 12.329 25.288 198.758 1.00 38.90 373 ILE C CA 1
ATOM 15000 C C . ILE C 1 247 ? 11.820 24.107 199.577 1.00 46.82 373 ILE C C 1
ATOM 15001 O O . ILE C 1 247 ? 12.481 23.057 199.627 1.00 49.81 373 ILE C O 1
ATOM 15017 N N . PRO C 1 248 ? 10.690 24.237 200.265 1.00 48.91 374 PRO C N 1
ATOM 15018 C CA . PRO C 1 248 ? 10.082 23.063 200.893 1.00 46.88 374 PRO C CA 1
ATOM 15019 C C . PRO C 1 248 ? 9.470 22.155 199.842 1.00 46.35 374 PRO C C 1
ATOM 15020 O O . PRO C 1 248 ? 9.181 22.569 198.720 1.00 46.17 374 PRO C O 1
ATOM 15031 N N . PHE C 1 249 ? 9.284 20.891 200.212 1.00 48.84 375 PHE C N 1
ATOM 15032 C CA . PHE C 1 249 ? 8.709 19.943 199.271 1.00 44.61 375 PHE C CA 1
ATOM 15033 C C . PHE C 1 249 ? 8.100 18.766 200.020 1.00 44.85 375 PHE C C 1
ATOM 15034 O O . PHE C 1 249 ? 8.529 18.417 201.123 1.00 54.43 375 PHE C O 1
ATOM 15051 N N . LYS C 1 250 ? 7.094 18.159 199.387 1.00 52.96 376 LYS C N 1
ATOM 15052 C CA . LYS C 1 250 ? 6.441 16.960 199.908 1.00 58.16 376 LYS C CA 1
ATOM 15053 C C . LYS C 1 250 ? 6.066 16.128 198.682 1.00 69.47 376 LYS C C 1
ATOM 15054 O O . LYS C 1 250 ? 5.068 16.419 198.013 1.00 74.86 376 LYS C O 1
ATOM 15073 N N . PHE C 1 251 ? 6.881 15.123 198.377 1.00 61.12 377 PHE C N 1
ATOM 15074 C CA . PHE C 1 251 ? 6.698 14.307 197.187 1.00 58.62 377 PHE C CA 1
ATOM 15075 C C . PHE C 1 251 ? 5.788 13.128 197.497 1.00 56.04 377 PHE C C 1
ATOM 15076 O O . PHE C 1 251 ? 6.052 12.367 198.430 1.00 56.24 377 PHE C O 1
ATOM 15093 N N . HIS C 1 252 ? 4.725 12.976 196.710 1.00 54.62 378 HIS C N 1
ATOM 15094 C CA . HIS C 1 252 ? 3.872 11.796 196.782 1.00 67.24 378 HIS C CA 1
ATOM 15095 C C . HIS C 1 252 ? 4.499 10.721 195.901 1.00 60.46 378 HIS C C 1
ATOM 15096 O O . HIS C 1 252 ? 4.477 10.825 194.670 1.00 60.26 378 HIS C O 1
ATOM 15110 N N . MET C 1 253 ? 5.070 9.701 196.533 1.00 61.07 379 MET C N 1
ATOM 15111 C CA . MET C 1 253 ? 5.905 8.738 195.829 1.00 57.54 379 MET C CA 1
ATOM 15112 C C . MET C 1 253 ? 5.064 7.863 194.911 1.00 62.14 379 MET C C 1
ATOM 15113 O O . MET C 1 253 ? 4.127 7.195 195.362 1.00 63.28 379 MET C O 1
ATOM 15127 N N . LEU C 1 254 ? 5.411 7.857 193.624 1.00 64.78 380 LEU C N 1
ATOM 15128 C CA . LEU C 1 254 ? 4.706 7.032 192.655 1.00 61.14 380 LEU C CA 1
ATOM 15129 C C . LEU C 1 254 ? 5.350 5.664 192.477 1.00 61.45 380 LEU C C 1
ATOM 15130 O O . LEU C 1 254 ? 4.651 4.704 192.134 1.00 60.09 380 LEU C O 1
ATOM 15146 N N . HIS C 1 255 ? 6.657 5.547 192.705 1.00 64.56 381 HIS C N 1
ATOM 15147 C CA . HIS C 1 255 ? 7.364 4.283 192.561 1.00 61.65 381 HIS C CA 1
ATOM 15148 C C . HIS C 1 255 ? 8.074 3.923 193.858 1.00 61.11 381 HIS C C 1
ATOM 15149 O O . HIS C 1 255 ? 8.597 4.799 194.557 1.00 61.14 381 HIS C O 1
ATOM 15163 N N . SER C 1 256 ? 8.084 2.629 194.171 1.00 55.68 382 SER C N 1
ATOM 15164 C CA . SER C 1 256 ? 8.754 2.115 195.355 1.00 57.08 382 SER C CA 1
ATOM 15165 C C . SER C 1 256 ? 10.212 1.809 195.042 1.00 58.39 382 SER C C 1
ATOM 15166 O O . SER C 1 256 ? 10.528 1.234 193.997 1.00 60.09 382 SER C O 1
ATOM 15174 N N . GLY C 1 257 ? 11.097 2.192 195.953 1.00 56.98 383 GLY C N 1
ATOM 15175 C CA . GLY C 1 257 ? 12.506 1.894 195.782 1.00 51.43 383 GLY C CA 1
ATOM 15176 C C . GLY C 1 257 ? 13.357 2.791 196.665 1.00 59.65 383 GLY C C 1
ATOM 15177 O O . GLY C 1 257 ? 12.861 3.421 197.597 1.00 57.18 383 GLY C O 1
ATOM 15181 N N . LEU C 1 258 ? 14.647 2.827 196.344 1.00 50.52 384 LEU C N 1
ATOM 15182 C CA . LEU C 1 258 ? 15.607 3.621 197.092 1.00 55.63 384 LEU C CA 1
ATOM 15183 C C . LEU C 1 258 ? 15.717 5.010 196.479 1.00 52.88 384 LEU C C 1
ATOM 15184 O O . LEU C 1 258 ? 15.876 5.150 195.262 1.00 48.14 384 LEU C O 1
ATOM 15200 N N . VAL C 1 259 ? 15.623 6.029 197.328 1.00 55.45 385 VAL C N 1
ATOM 15201 C CA . VAL C 1 259 ? 15.731 7.424 196.917 1.00 53.54 385 VAL C CA 1
ATOM 15202 C C . VAL C 1 259 ? 17.172 7.853 197.165 1.00 50.16 385 VAL C C 1
ATOM 15203 O O . VAL C 1 259 ? 17.593 8.009 198.317 1.00 48.28 385 VAL C O 1
ATOM 15216 N N . HIS C 1 260 ? 17.938 8.054 196.098 1.00 44.42 386 HIS C N 1
ATOM 15217 C CA . HIS C 1 260 ? 19.336 8.423 196.251 1.00 42.77 386 HIS C CA 1
ATOM 15218 C C . HIS C 1 260 ? 19.573 9.929 196.200 1.00 38.00 386 HIS C C 1
ATOM 15219 O O . HIS C 1 260 ? 20.703 10.367 196.446 1.00 46.34 386 HIS C O 1
ATOM 15233 N N . GLY C 1 261 ? 18.553 10.730 195.911 1.00 34.35 387 GLY C N 1
ATOM 15234 C CA . GLY C 1 261 ? 18.730 12.171 195.920 1.00 38.09 387 GLY C CA 1
ATOM 15235 C C . GLY C 1 261 ? 17.618 12.873 195.155 1.00 39.16 387 GLY C C 1
ATOM 15236 O O . GLY C 1 261 ? 16.564 12.297 194.890 1.00 37.09 387 GLY C O 1
ATOM 15240 N N . LEU C 1 262 ? 17.891 14.132 194.811 1.00 36.17 388 LEU C N 1
ATOM 15241 C CA . LEU C 1 262 ? 16.954 14.998 194.103 1.00 46.71 388 LEU C CA 1
ATOM 15242 C C . LEU C 1 262 ? 17.576 15.502 192.806 1.00 40.01 388 LEU C C 1
ATOM 15243 O O . LEU C 1 262 ? 18.740 15.913 192.785 1.00 41.06 388 LEU C O 1
ATOM 15259 N N . ALA C 1 263 ? 16.787 15.487 191.733 1.00 37.56 389 ALA C N 1
ATOM 15260 C CA . ALA C 1 263 ? 17.209 15.974 190.429 1.00 41.25 389 ALA C CA 1
ATOM 15261 C C . ALA C 1 263 ? 16.576 17.328 190.141 1.00 38.78 389 ALA C C 1
ATOM 15262 O O . ALA C 1 263 ? 15.420 17.570 190.499 1.00 42.54 389 ALA C O 1
ATOM 15269 N N . PHE C 1 264 ? 17.332 18.204 189.475 1.00 37.42 390 PHE C N 1
ATOM 15270 C CA . PHE C 1 264 ? 16.923 19.589 189.260 1.00 32.04 390 PHE C CA 1
ATOM 15271 C C . PHE C 1 264 ? 16.952 19.941 187.775 1.00 38.67 390 PHE C C 1
ATOM 15272 O O . PHE C 1 264 ? 17.886 19.567 187.056 1.00 33.28 390 PHE C O 1
ATOM 15289 N N . TRP C 1 265 ? 15.932 20.672 187.326 1.00 37.72 391 TRP C N 1
ATOM 15290 C CA . TRP C 1 265 ? 15.945 21.326 186.022 1.00 40.69 391 TRP C CA 1
ATOM 15291 C C . TRP C 1 265 ? 15.128 22.608 186.140 1.00 41.63 391 TRP C C 1
ATOM 15292 O O . TRP C 1 265 ? 14.559 22.901 187.196 1.00 41.89 391 TRP C O 1
ATOM 15313 N N . PHE C 1 266 ? 15.086 23.396 185.062 1.00 32.82 392 PHE C N 1
ATOM 15314 C CA . PHE C 1 266 ? 14.391 24.675 185.138 1.00 35.47 392 PHE C CA 1
ATOM 15315 C C . PHE C 1 266 ? 13.818 25.084 183.787 1.00 38.61 392 PHE C C 1
ATOM 15316 O O . PHE C 1 266 ? 14.388 24.796 182.729 1.00 34.64 392 PHE C O 1
ATOM 15333 N N . ASP C 1 267 ? 12.683 25.782 183.853 1.00 36.95 393 ASP C N 1
ATOM 15334 C CA . ASP C 1 267 ? 12.029 26.398 182.711 1.00 36.86 393 ASP C CA 1
ATOM 15335 C C . ASP C 1 267 ? 11.953 27.903 182.926 1.00 36.84 393 ASP C C 1
ATOM 15336 O O . ASP C 1 267 ? 11.825 28.373 184.059 1.00 36.34 393 ASP C O 1
ATOM 15345 N N . VAL C 1 268 ? 12.034 28.657 181.831 1.00 38.73 394 VAL C N 1
ATOM 15346 C CA . VAL C 1 268 ? 11.782 30.093 181.851 1.00 39.85 394 VAL C CA 1
ATOM 15347 C C . VAL C 1 268 ? 10.688 30.392 180.837 1.00 41.41 394 VAL C C 1
ATOM 15348 O O . VAL C 1 268 ? 10.586 29.736 179.798 1.00 40.63 394 VAL C O 1
ATOM 15361 N N . ALA C 1 269 ? 9.869 31.395 181.142 1.00 45.48 395 ALA C N 1
ATOM 15362 C CA . ALA C 1 269 ? 8.769 31.802 180.279 1.00 46.78 395 ALA C CA 1
ATOM 15363 C C . ALA C 1 269 ? 8.938 33.260 179.884 1.00 48.81 395 ALA C C 1
ATOM 15364 O O . ALA C 1 269 ? 9.138 34.124 180.746 1.00 43.77 395 ALA C O 1
ATOM 15371 N N . PHE C 1 270 ? 8.865 33.523 178.577 1.00 45.92 396 PHE C N 1
ATOM 15372 C CA . PHE C 1 270 ? 8.833 34.878 178.030 1.00 46.38 396 PHE C CA 1
ATOM 15373 C C . PHE C 1 270 ? 7.367 35.218 177.790 1.00 46.23 396 PHE C C 1
ATOM 15374 O O . PHE C 1 270 ? 6.770 34.772 176.809 1.00 47.42 396 PHE C O 1
ATOM 15391 N N . ILE C 1 271 ? 6.781 35.997 178.694 1.00 46.84 397 ILE C N 1
ATOM 15392 C CA . ILE C 1 271 ? 5.354 36.303 178.658 1.00 53.16 397 ILE C CA 1
ATOM 15393 C C . ILE C 1 271 ? 5.188 37.619 177.904 1.00 56.99 397 ILE C C 1
ATOM 15394 O O . ILE C 1 271 ? 5.393 38.703 178.456 1.00 54.18 397 ILE C O 1
ATOM 15410 N N . GLY C 1 272 ? 4.800 37.521 176.631 1.00 56.98 398 GLY C N 1
ATOM 15411 C CA . GLY C 1 272 ? 4.625 38.691 175.799 1.00 59.18 398 GLY C CA 1
ATOM 15412 C C . GLY C 1 272 ? 3.172 39.042 175.553 1.00 62.76 398 GLY C C 1
ATOM 15413 O O . GLY C 1 272 ? 2.275 38.230 175.769 1.00 55.11 398 GLY C O 1
ATOM 15417 N N . SER C 1 273 ? 2.939 40.270 175.097 1.00 64.54 399 SER C N 1
ATOM 15418 C CA . SER C 1 273 ? 1.580 40.715 174.806 1.00 56.71 399 SER C CA 1
ATOM 15419 C C . SER C 1 273 ? 0.927 39.835 173.749 1.00 57.58 399 SER C C 1
ATOM 15420 O O . SER C 1 273 ? -0.305 39.691 173.731 1.00 74.83 399 SER C O 1
ATOM 15428 N N . ILE C 1 274 ? 1.723 39.244 172.859 1.00 56.75 400 ILE C N 1
ATOM 15429 C CA . ILE C 1 274 ? 1.182 38.417 171.783 1.00 57.57 400 ILE C CA 1
ATOM 15430 C C . ILE C 1 274 ? 1.054 36.963 172.212 1.00 63.70 400 ILE C C 1
ATOM 15431 O O . ILE C 1 274 ? 0.028 36.325 171.970 1.00 68.88 400 ILE C O 1
ATOM 15447 N N . MET C 1 275 ? 2.088 36.403 172.838 1.00 55.53 401 MET C N 1
ATOM 15448 C CA . MET C 1 275 ? 2.046 35.010 173.270 1.00 55.05 401 MET C CA 1
ATOM 15449 C C . MET C 1 275 ? 3.089 34.803 174.363 1.00 57.74 401 MET C C 1
ATOM 15450 O O . MET C 1 275 ? 3.845 35.715 174.716 1.00 63.50 401 MET C O 1
ATOM 15464 N N . THR C 1 276 ? 3.121 33.584 174.898 1.00 52.61 402 THR C N 1
ATOM 15465 C CA . THR C 1 276 ? 4.103 33.178 175.893 1.00 53.00 402 THR C CA 1
ATOM 15466 C C . THR C 1 276 ? 4.909 32.011 175.345 1.00 53.61 402 THR C C 1
ATOM 15467 O O . THR C 1 276 ? 4.337 31.012 174.896 1.00 51.75 402 THR C O 1
ATOM 15478 N N . VAL C 1 277 ? 6.234 32.140 175.392 1.00 52.41 403 VAL C N 1
ATOM 15479 C CA . VAL C 1 277 ? 7.156 31.140 174.871 1.00 46.81 403 VAL C CA 1
ATOM 15480 C C . VAL C 1 277 ? 7.952 30.567 176.031 1.00 45.00 403 VAL C C 1
ATOM 15481 O O . VAL C 1 277 ? 8.405 31.306 176.914 1.00 46.67 403 VAL C O 1
ATOM 15494 N N . TRP C 1 278 ? 8.129 29.247 176.014 1.00 46.74 404 TRP C N 1
ATOM 15495 C CA . TRP C 1 278 ? 8.766 28.512 177.101 1.00 43.27 404 TRP C CA 1
ATOM 15496 C C . TRP C 1 278 ? 10.102 27.954 176.633 1.00 43.07 404 TRP C C 1
ATOM 15497 O O . TRP C 1 278 ? 10.177 27.330 175.570 1.00 43.84 404 TRP C O 1
ATOM 15518 N N . LEU C 1 279 ? 11.147 28.181 177.424 1.00 43.60 405 LEU C N 1
ATOM 15519 C CA . LEU C 1 279 ? 12.449 27.547 177.244 1.00 38.52 405 LEU C CA 1
ATOM 15520 C C . LEU C 1 279 ? 12.640 26.593 178.416 1.00 40.52 405 LEU C C 1
ATOM 15521 O O . LEU C 1 279 ? 12.797 27.035 179.558 1.00 38.05 405 LEU C O 1
ATOM 15537 N N . SER C 1 280 ? 12.615 25.292 178.135 1.00 38.11 406 SER C N 1
ATOM 15538 C CA . SER C 1 280 ? 12.624 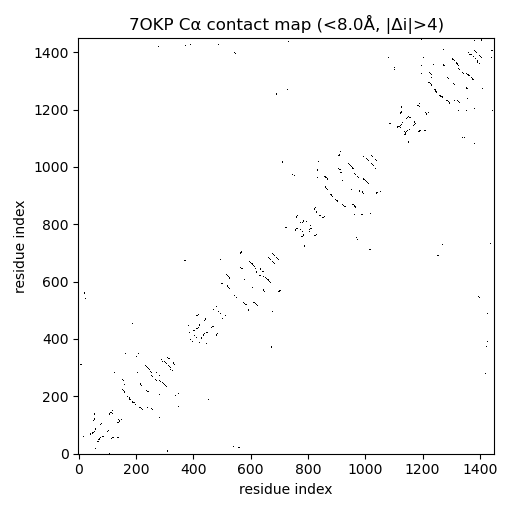24.259 179.164 1.00 38.00 406 SER C CA 1
ATOM 15539 C C . SER C 1 280 ? 13.875 23.404 179.028 1.00 38.62 406 SER C C 1
ATOM 15540 O O . SER C 1 280 ? 14.201 22.946 177.929 1.00 35.40 406 SER C O 1
ATOM 15548 N N . THR C 1 281 ? 14.573 23.194 180.146 1.00 40.77 407 THR C N 1
ATOM 15549 C CA . THR C 1 281 ? 15.719 22.294 180.210 1.00 39.09 407 THR C CA 1
ATOM 15550 C C . THR C 1 281 ? 15.356 20.966 180.866 1.00 41.73 407 THR C C 1
ATOM 15551 O O . THR C 1 281 ? 16.215 20.317 181.477 1.00 40.26 407 THR C O 1
ATOM 15562 N N . ALA C 1 282 ? 14.096 20.556 180.758 1.00 33.23 408 ALA C N 1
ATOM 15563 C CA . ALA C 1 282 ? 13.648 19.347 181.412 1.00 34.78 408 ALA C CA 1
ATOM 15564 C C . ALA C 1 282 ? 14.299 18.122 180.783 1.00 35.87 408 ALA C C 1
ATOM 15565 O O . ALA C 1 282 ? 14.776 18.171 179.646 1.00 38.81 408 ALA C O 1
ATOM 15572 N N . PRO C 1 283 ? 14.339 17.005 181.513 1.00 43.32 409 PRO C N 1
ATOM 15573 C CA . PRO C 1 283 ? 14.825 15.755 180.905 1.00 40.19 409 PRO C CA 1
ATOM 15574 C C . PRO C 1 283 ? 13.877 15.187 179.862 1.00 36.39 409 PRO C C 1
ATOM 15575 O O . PRO C 1 283 ? 14.301 14.350 179.057 1.00 34.93 409 PRO C O 1
ATOM 15586 N N . THR C 1 284 ? 12.609 15.611 179.850 1.00 38.06 410 THR C N 1
ATOM 15587 C CA . THR C 1 284 ? 11.668 15.217 178.807 1.00 32.73 410 THR C CA 1
ATOM 15588 C C . THR C 1 284 ? 11.817 16.045 177.539 1.00 38.66 410 THR C C 1
ATOM 15589 O O . THR C 1 284 ? 11.141 15.754 176.545 1.00 39.62 410 THR C O 1
ATOM 15600 N N . GLU C 1 285 ? 12.652 17.075 177.559 1.00 42.92 411 GLU C N 1
ATOM 15601 C CA . GLU C 1 285 ? 12.895 17.952 176.428 1.00 43.14 411 GLU C CA 1
ATOM 15602 C C . GLU C 1 285 ? 14.267 17.678 175.831 1.00 41.89 411 GLU C C 1
ATOM 15603 O O . GLU C 1 285 ? 15.104 17.017 176.452 1.00 42.78 411 GLU C O 1
ATOM 15615 N N . PRO C 1 286 ? 14.532 18.159 174.617 1.00 47.72 412 PRO C N 1
ATOM 15616 C CA . PRO C 1 286 ? 15.872 17.989 174.045 1.00 38.67 412 PRO C CA 1
ATOM 15617 C C . PRO C 1 286 ? 16.931 18.620 174.935 1.00 41.91 412 PRO C C 1
ATOM 15618 O O . PRO C 1 286 ? 16.682 19.600 175.640 1.00 37.29 412 PRO C O 1
ATOM 15629 N N . LEU C 1 287 ? 18.128 18.045 174.885 1.00 33.72 413 LEU C N 1
ATOM 15630 C CA . LEU C 1 287 ? 19.205 18.490 175.754 1.00 40.12 413 LEU C CA 1
ATOM 15631 C C . LEU C 1 287 ? 19.591 19.934 175.459 1.00 39.53 413 LEU C C 1
ATOM 15632 O O . LEU C 1 287 ? 19.540 20.398 174.318 1.00 38.77 413 LEU C O 1
ATOM 15648 N N . THR C 1 288 ? 19.974 20.649 176.512 1.00 37.91 414 THR C N 1
ATOM 15649 C CA . THR C 1 288 ? 20.563 21.975 176.403 1.00 42.31 414 THR C CA 1
ATOM 15650 C C . THR C 1 288 ? 21.896 21.967 177.134 1.00 36.64 414 THR C C 1
ATOM 15651 O O . THR C 1 288 ? 22.213 21.032 177.875 1.00 38.19 414 THR C O 1
ATOM 15662 N N . HIS C 1 289 ? 22.686 23.020 176.928 1.00 36.86 415 HIS C N 1
ATOM 15663 C CA . HIS C 1 289 ? 23.985 23.082 177.584 1.00 40.86 415 HIS C CA 1
ATOM 15664 C C . HIS C 1 289 ? 23.870 23.221 179.098 1.00 47.39 415 HIS C C 1
ATOM 15665 O O . HIS C 1 289 ? 24.880 23.065 179.797 1.00 41.23 415 HIS C O 1
ATOM 15679 N N . TRP C 1 290 ? 22.673 23.501 179.622 1.00 41.61 416 TRP C N 1
ATOM 15680 C CA . TRP C 1 290 ? 22.442 23.464 181.064 1.00 45.65 416 TRP C CA 1
ATOM 15681 C C . TRP C 1 290 ? 22.245 22.047 181.584 1.00 43.21 416 TRP C C 1
ATOM 15682 O O . TRP C 1 290 ? 22.280 21.842 182.801 1.00 40.94 416 TRP C O 1
ATOM 15703 N N . TYR C 1 291 ? 22.024 21.073 180.698 1.00 46.88 417 TYR C N 1
ATOM 15704 C CA . TYR C 1 291 ? 21.794 19.687 181.095 1.00 42.87 417 TYR C CA 1
ATOM 15705 C C . TYR C 1 291 ? 20.775 19.625 182.226 1.00 42.86 417 TYR C C 1
ATOM 15706 O O . TYR C 1 291 ? 19.788 20.370 182.223 1.00 35.36 417 TYR C O 1
ATOM 15724 N N . GLN C 1 292 ? 21.000 18.731 183.188 1.00 46.95 418 GLN C N 1
ATOM 15725 C CA . GLN C 1 292 ? 20.236 18.678 184.420 1.00 44.94 418 GLN C CA 1
ATOM 15726 C C . GLN C 1 292 ? 21.226 18.474 185.559 1.00 42.20 418 GLN C C 1
ATOM 15727 O O . GLN C 1 292 ? 22.399 18.166 185.337 1.00 42.63 418 GLN C O 1
ATOM 15741 N N . VAL C 1 293 ? 20.756 18.658 186.789 1.00 45.29 419 VAL C N 1
ATOM 15742 C CA . VAL C 1 293 ? 21.615 18.600 187.964 1.00 43.38 419 VAL C CA 1
ATOM 15743 C C . VAL C 1 293 ? 21.015 17.627 188.967 1.00 40.05 419 VAL C C 1
ATOM 15744 O O . VAL C 1 293 ? 19.789 17.552 189.120 1.00 43.54 419 VAL C O 1
ATOM 15757 N N . ARG C 1 294 ? 21.881 16.884 189.654 1.00 29.09 420 ARG C N 1
ATOM 15758 C CA . ARG C 1 294 ? 21.448 15.930 190.662 1.00 36.60 420 ARG C CA 1
ATOM 15759 C C . ARG C 1 294 ? 22.287 16.085 191.921 1.00 38.01 420 ARG C C 1
ATOM 15760 O O . ARG C 1 294 ? 23.515 16.218 191.856 1.00 37.52 420 ARG C O 1
ATOM 15781 N N . CYS C 1 295 ? 21.609 16.067 193.063 1.00 40.31 421 CYS C N 1
ATOM 15782 C CA . CYS C 1 295 ? 22.237 16.128 194.375 1.00 37.76 421 CYS C CA 1
ATOM 15783 C C . CYS C 1 295 ? 21.921 14.834 195.107 1.00 38.06 421 CYS C C 1
ATOM 15784 O O . CYS C 1 295 ? 20.750 14.524 195.353 1.00 34.86 421 CYS C O 1
ATOM 15792 N N . LEU C 1 296 ? 22.960 14.078 195.440 1.00 37.32 422 LEU C N 1
ATOM 15793 C CA . LEU C 1 296 ? 22.776 12.823 196.153 1.00 35.66 422 LEU C CA 1
ATOM 15794 C C . LEU C 1 296 ? 22.478 13.073 197.624 1.00 43.23 422 LEU C C 1
ATOM 15795 O O . LEU C 1 296 ? 22.931 14.063 198.213 1.00 41.63 422 LEU C O 1
ATOM 15811 N N . PHE C 1 297 ? 21.691 12.172 198.212 1.00 38.91 423 PHE C N 1
ATOM 15812 C CA . PHE C 1 297 ? 21.642 12.056 199.660 1.00 36.68 423 PHE C CA 1
ATOM 15813 C C . PHE C 1 297 ? 22.870 11.293 200.133 1.00 38.02 423 PHE C C 1
ATOM 15814 O O . PHE C 1 297 ? 23.344 10.377 199.454 1.00 37.15 423 PHE C O 1
ATOM 15831 N N . GLN C 1 298 ? 23.397 11.684 201.295 1.00 41.65 424 GLN C N 1
ATOM 15832 C CA . GLN C 1 298 ? 24.511 10.940 201.873 1.00 39.33 424 GLN C CA 1
ATOM 15833 C C . GLN C 1 298 ? 24.133 9.481 202.093 1.00 40.16 424 GLN C C 1
ATOM 15834 O O . GLN C 1 298 ? 24.968 8.582 201.929 1.00 41.81 424 GLN C O 1
ATOM 15848 N N . SER C 1 299 ? 22.876 9.227 202.457 1.00 43.50 425 SER C N 1
ATOM 15849 C CA . SER C 1 299 ? 22.342 7.878 202.607 1.00 45.46 425 SER C CA 1
ATOM 15850 C C . SER C 1 299 ? 21.022 7.766 201.853 1.00 47.30 425 SER C C 1
ATOM 15851 O O . SER C 1 299 ? 20.187 8.678 201.928 1.00 52.41 425 SER C O 1
ATOM 15859 N N . PRO C 1 300 ? 20.794 6.668 201.135 1.00 42.37 426 PRO C N 1
ATOM 15860 C CA . PRO C 1 300 ? 19.521 6.509 200.427 1.00 53.30 426 PRO C CA 1
ATOM 15861 C C . PRO C 1 300 ? 18.366 6.303 201.395 1.00 51.49 426 PRO C C 1
ATOM 15862 O O . PRO C 1 300 ? 18.543 5.932 202.558 1.00 54.59 426 PRO C O 1
ATOM 15873 N N . LEU C 1 301 ? 17.160 6.551 200.888 1.00 56.02 427 LEU C N 1
ATOM 15874 C CA . LEU C 1 301 ? 15.927 6.416 201.653 1.00 53.80 427 LEU C CA 1
ATOM 15875 C C . LEU C 1 301 ? 15.011 5.437 200.936 1.00 49.42 427 LEU C C 1
ATOM 15876 O O . LEU C 1 301 ? 14.771 5.581 199.737 1.00 51.64 427 LEU C O 1
ATOM 15892 N N . PHE C 1 302 ? 14.512 4.438 201.658 1.00 55.25 428 PHE C N 1
ATOM 15893 C CA . PHE C 1 302 ? 13.558 3.503 201.075 1.00 53.96 428 PHE C CA 1
ATOM 15894 C C . PHE C 1 302 ? 12.154 4.081 201.168 1.00 58.25 428 PHE C C 1
ATOM 15895 O O . PHE C 1 302 ? 11.751 4.587 202.220 1.00 63.02 428 PHE C O 1
ATOM 15912 N N . ALA C 1 303 ? 11.403 3.998 200.071 1.00 59.25 429 ALA C N 1
ATOM 15913 C CA . ALA C 1 303 ? 10.047 4.529 200.028 1.00 68.79 429 ALA C CA 1
ATOM 15914 C C . ALA C 1 303 ? 9.143 3.590 199.244 1.00 69.53 429 ALA C C 1
ATOM 15915 O O . ALA C 1 303 ? 9.572 2.974 198.265 1.00 60.47 429 ALA C O 1
ATOM 15923 N N . LYS C 1 304 ? 7.892 3.489 199.685 1.00 62.46 430 LYS C N 1
ATOM 15924 C CA . LYS C 1 304 ? 6.862 2.752 198.976 1.00 58.33 430 LYS C CA 1
ATOM 15925 C C . LYS C 1 304 ? 6.051 3.711 198.111 1.00 67.21 430 LYS C C 1
ATOM 15926 O O . LYS C 1 304 ? 5.975 4.913 198.389 1.00 60.32 430 LYS C O 1
ATOM 15945 N N . ALA C 1 305 ? 5.460 3.176 197.046 1.00 69.41 431 ALA C N 1
ATOM 15946 C CA . ALA C 1 305 ? 4.547 3.963 196.229 1.00 64.72 431 ALA C CA 1
ATOM 15947 C C . ALA C 1 305 ? 3.327 4.329 197.060 1.00 63.46 431 ALA C C 1
ATOM 15948 O O . ALA C 1 305 ? 2.627 3.448 197.571 1.00 62.06 431 ALA C O 1
ATOM 15955 N N . GLY C 1 306 ? 3.077 5.626 197.209 1.00 66.11 432 GLY C N 1
ATOM 15956 C CA . GLY C 1 306 ? 2.022 6.126 198.061 1.00 57.11 432 GLY C CA 1
ATOM 15957 C C . GLY C 1 306 ? 2.521 6.748 199.344 1.00 66.79 432 GLY C C 1
ATOM 15958 O O . GLY C 1 306 ? 1.804 7.563 199.945 1.00 67.42 432 GLY C O 1
ATOM 15962 N N . ASP C 1 307 ? 3.720 6.376 199.792 1.00 68.06 433 ASP C N 1
ATOM 15963 C CA . ASP C 1 307 ? 4.384 7.098 200.865 1.00 60.27 433 ASP C CA 1
ATOM 15964 C C . ASP C 1 307 ? 4.625 8.524 200.404 1.00 65.53 433 ASP C C 1
ATOM 15965 O O . ASP C 1 307 ? 4.367 8.861 199.248 1.00 60.70 433 ASP C O 1
ATOM 15974 N N . THR C 1 308 ? 5.153 9.362 201.293 1.00 65.75 434 THR C N 1
ATOM 15975 C CA . THR C 1 308 ? 5.470 10.728 200.934 1.00 60.07 434 THR C CA 1
ATOM 15976 C C . THR C 1 308 ? 6.843 11.095 201.467 1.00 67.28 434 THR C C 1
ATOM 15977 O O . THR C 1 308 ? 7.153 10.833 202.636 1.00 64.15 434 THR C O 1
ATOM 15988 N N . LEU C 1 309 ? 7.657 11.699 200.605 1.00 52.97 435 LEU C N 1
ATOM 15989 C CA . LEU C 1 309 ? 8.977 12.188 200.967 1.00 60.54 435 LEU C CA 1
ATOM 15990 C C . LEU C 1 309 ? 8.900 13.701 201.101 1.00 61.23 435 LEU C C 1
ATOM 15991 O O . LEU C 1 309 ? 8.600 14.398 200.127 1.00 64.81 435 LEU C O 1
ATOM 16007 N N . SER C 1 310 ? 9.159 14.203 202.303 1.00 65.05 436 SER C N 1
ATOM 16008 C CA . SER C 1 310 ? 9.078 15.625 202.585 1.00 59.28 436 SER C CA 1
ATOM 16009 C C . SER C 1 310 ? 10.411 16.126 203.117 1.00 58.32 436 SER C C 1
ATOM 16010 O O . SER C 1 310 ? 11.181 15.380 203.730 1.00 51.00 436 SER C O 1
ATOM 16018 N N . GLY C 1 311 ? 10.669 17.403 202.873 1.00 56.99 437 GLY C N 1
ATOM 16019 C CA . GLY C 1 311 ? 11.907 18.014 203.298 1.00 52.01 437 GLY C CA 1
ATOM 16020 C C . GLY C 1 311 ? 12.027 19.399 202.701 1.00 47.90 437 GLY C C 1
ATOM 16021 O O . GLY C 1 311 ? 11.070 19.939 202.141 1.00 53.14 437 GLY C O 1
ATOM 16025 N N . THR C 1 312 ? 13.222 19.960 202.827 1.00 49.47 438 THR C N 1
ATOM 16026 C CA . THR C 1 312 ? 13.498 21.289 202.305 1.00 50.95 438 THR C CA 1
ATOM 16027 C C . THR C 1 312 ? 14.833 21.277 201.583 1.00 50.45 438 THR C C 1
ATOM 16028 O O . THR C 1 312 ? 15.780 20.618 202.021 1.00 50.45 438 THR C O 1
ATOM 16039 N N . CYS C 1 313 ? 14.893 21.996 200.468 1.00 50.44 439 CYS C N 1
ATOM 16040 C CA . CYS C 1 313 ? 16.144 22.341 199.814 1.00 39.24 439 CYS C CA 1
ATOM 16041 C C . CYS C 1 313 ? 16.378 23.827 200.034 1.00 44.10 439 CYS C C 1
ATOM 16042 O O . CYS C 1 313 ? 15.585 24.657 199.574 1.00 47.48 439 CYS C O 1
ATOM 16050 N N . LEU C 1 314 ? 17.443 24.157 200.755 1.00 48.61 440 LEU C N 1
ATOM 16051 C CA . LEU C 1 314 ? 17.784 25.536 201.076 1.00 38.55 440 LEU C CA 1
ATOM 16052 C C . LEU C 1 314 ? 19.056 25.914 200.331 1.00 39.81 440 LEU C C 1
ATOM 16053 O O . LEU C 1 314 ? 20.066 25.207 200.417 1.00 42.12 440 LEU C O 1
ATOM 16069 N N . LEU C 1 315 ? 18.993 27.011 199.585 1.00 37.25 441 LEU C N 1
ATOM 16070 C CA . LEU C 1 315 ? 20.119 27.514 198.815 1.00 43.81 441 LEU C CA 1
ATOM 16071 C C . LEU C 1 315 ? 20.580 28.810 199.464 1.00 39.97 441 LEU C C 1
ATOM 16072 O O . LEU C 1 315 ? 19.858 29.812 199.440 1.00 46.32 441 LEU C O 1
ATOM 16088 N N . ILE C 1 316 ? 21.770 28.784 200.054 1.00 39.00 442 ILE C N 1
ATOM 16089 C CA . ILE C 1 316 ? 22.363 29.953 200.693 1.00 43.67 442 ILE C CA 1
ATOM 16090 C C . ILE C 1 316 ? 23.419 30.514 199.751 1.00 48.01 442 ILE C C 1
ATOM 16091 O O . ILE C 1 316 ? 24.372 29.811 199.387 1.00 46.74 442 ILE C O 1
ATOM 16107 N N . ALA C 1 317 ? 23.257 31.772 199.353 1.00 45.43 443 ALA C N 1
ATOM 16108 C CA . ALA C 1 317 ? 24.213 32.389 198.447 1.00 54.77 443 ALA C CA 1
ATOM 16109 C C . ALA C 1 317 ? 25.537 32.645 199.164 1.00 50.67 443 ALA C C 1
ATOM 16110 O O . ALA C 1 317 ? 25.583 32.886 200.374 1.00 51.51 443 ALA C O 1
ATOM 16117 N N . ASN C 1 318 ? 26.627 32.581 198.399 1.00 46.51 444 ASN C N 1
ATOM 16118 C CA . ASN C 1 318 ? 27.974 32.804 198.912 1.00 54.55 444 ASN C CA 1
ATOM 16119 C C . ASN C 1 318 ? 28.678 33.833 198.035 1.00 55.92 444 ASN C C 1
ATOM 16120 O O . ASN C 1 318 ? 28.130 34.318 197.042 1.00 50.24 444 ASN C O 1
ATOM 16131 N N . LYS C 1 319 ? 29.914 34.153 198.400 1.00 52.31 445 LYS C N 1
ATOM 16132 C CA . LYS C 1 319 ? 30.690 35.171 197.703 1.00 59.51 445 LYS C CA 1
ATOM 16133 C C . LYS C 1 319 ? 31.427 34.630 196.481 1.00 58.93 445 LYS C C 1
ATOM 16134 O O . LYS C 1 319 ? 32.191 35.374 195.859 1.00 46.86 445 LYS C O 1
ATOM 16153 N N . ARG C 1 320 ? 31.221 33.361 196.125 1.00 45.46 446 ARG C N 1
ATOM 16154 C CA . ARG C 1 320 ? 31.788 32.780 194.914 1.00 50.27 446 ARG C CA 1
ATOM 16155 C C . ARG C 1 320 ? 30.778 32.771 193.766 1.00 45.05 446 ARG C C 1
ATOM 16156 O O . ARG C 1 320 ? 30.818 31.887 192.907 1.00 43.72 446 ARG C O 1
ATOM 16177 N N . GLN C 1 321 ? 29.866 33.745 193.753 1.00 43.02 447 GLN C N 1
ATOM 16178 C CA . GLN C 1 321 ? 28.838 33.867 192.722 1.00 48.70 447 GLN C CA 1
ATOM 16179 C C . GLN C 1 321 ? 28.033 32.581 192.575 1.00 41.77 447 GLN C C 1
ATOM 16180 O O . GLN C 1 321 ? 27.488 32.293 191.505 1.00 39.60 447 GLN C O 1
ATOM 16194 N N . SER C 1 322 ? 27.943 31.799 193.643 1.00 41.95 448 SER C N 1
ATOM 16195 C CA . SER C 1 322 ? 27.195 30.554 193.588 1.00 36.03 448 SER C CA 1
ATOM 16196 C C . SER C 1 322 ? 26.486 30.364 194.922 1.00 39.93 448 SER C C 1
ATOM 16197 O O . SER C 1 322 ? 26.231 31.319 195.665 1.00 37.65 448 SER C O 1
ATOM 16205 N N . TYR C 1 323 ? 26.170 29.113 195.231 1.00 46.18 449 TYR C N 1
ATOM 16206 C CA . TYR C 1 323 ? 25.332 28.775 196.362 1.00 47.75 449 TYR C CA 1
ATOM 16207 C C . TYR C 1 323 ? 25.909 27.577 197.097 1.00 42.20 449 TYR C C 1
ATOM 16208 O O . TYR C 1 323 ? 26.560 26.712 196.501 1.00 41.89 449 TYR C O 1
ATOM 16226 N N . ASP C 1 324 ? 25.688 27.558 198.408 1.00 40.44 450 ASP C N 1
ATOM 16227 C CA . ASP C 1 324 ? 25.819 26.351 199.203 1.00 40.92 450 ASP C CA 1
ATOM 16228 C C . ASP C 1 324 ? 24.446 25.704 199.291 1.00 35.25 450 ASP C C 1
ATOM 16229 O O . ASP C 1 324 ? 23.458 26.382 199.587 1.00 43.50 450 ASP C O 1
ATOM 16238 N N . ILE C 1 325 ? 24.378 24.409 199.001 1.00 42.57 451 ILE C N 1
ATOM 16239 C CA . ILE C 1 325 ? 23.115 23.680 198.951 1.00 40.24 451 ILE C CA 1
ATOM 16240 C C . ILE C 1 325 ? 22.977 22.847 200.216 1.00 44.65 451 ILE C C 1
ATOM 16241 O O . ILE C 1 325 ? 23.895 22.107 200.584 1.00 47.42 451 ILE C O 1
ATOM 16257 N N . SER C 1 326 ? 21.825 22.953 200.871 1.00 41.38 452 SER C N 1
ATOM 16258 C CA . SER C 1 326 ? 21.485 22.126 202.024 1.00 43.30 452 SER C CA 1
ATOM 16259 C C . SER C 1 326 ? 20.187 21.393 201.725 1.00 38.58 452 SER C C 1
ATOM 16260 O O . SER C 1 326 ? 19.149 22.028 201.515 1.00 37.25 452 SER C O 1
ATOM 16268 N N . ILE C 1 327 ? 20.243 20.064 201.709 1.00 33.17 453 ILE C N 1
ATOM 16269 C CA . ILE C 1 327 ? 19.076 19.235 201.439 1.00 39.74 453 ILE C CA 1
ATOM 16270 C C . ILE C 1 327 ? 18.833 18.328 202.634 1.00 43.08 453 ILE C C 1
ATOM 16271 O O . ILE C 1 327 ? 19.754 17.652 203.106 1.00 43.92 453 ILE C O 1
ATOM 16287 N N . VAL C 1 328 ? 17.593 18.313 203.110 1.00 47.58 454 VAL C N 1
ATOM 16288 C CA . VAL C 1 328 ? 17.142 17.399 204.148 1.00 48.26 454 VAL C CA 1
ATOM 16289 C C . VAL C 1 328 ? 15.818 16.809 203.689 1.00 47.24 454 VAL C C 1
ATOM 16290 O O . VAL C 1 328 ? 14.975 17.520 203.131 1.00 48.43 454 VAL C O 1
ATOM 16303 N N . ALA C 1 329 ? 15.644 15.507 203.902 1.00 49.64 455 ALA C N 1
ATOM 16304 C CA . ALA C 1 329 ? 14.432 14.828 203.475 1.00 51.11 455 ALA C CA 1
ATOM 16305 C C . ALA C 1 329 ? 14.172 13.650 204.400 1.00 50.02 455 ALA C C 1
ATOM 16306 O O . ALA C 1 329 ? 15.102 13.066 204.964 1.00 43.41 455 ALA C O 1
ATOM 16313 N N . GLN C 1 330 ? 12.895 13.308 204.548 1.00 53.31 456 GLN C N 1
ATOM 16314 C CA . GLN C 1 330 ? 12.481 12.196 205.386 1.00 57.78 456 GLN C CA 1
ATOM 16315 C C . GLN C 1 330 ? 11.297 11.503 204.735 1.00 55.13 456 GLN C C 1
ATOM 16316 O O . GLN C 1 330 ? 10.548 12.105 203.963 1.00 55.06 456 GLN C O 1
ATOM 16330 N N . VAL C 1 331 ? 11.133 10.225 205.063 1.00 54.52 457 VAL C N 1
ATOM 16331 C CA . VAL C 1 331 ? 9.974 9.443 204.654 1.00 53.40 457 VAL C CA 1
ATOM 16332 C C . VAL C 1 331 ? 9.002 9.483 205.826 1.00 59.20 457 VAL C C 1
ATOM 16333 O O . VAL C 1 331 ? 9.203 8.817 206.844 1.00 65.56 457 VAL C O 1
ATOM 16346 N N . ASP C 1 332 ? 7.943 10.284 205.681 1.00 68.81 458 ASP C N 1
ATOM 16347 C CA . ASP C 1 332 ? 7.019 10.524 206.789 1.00 65.60 458 ASP C CA 1
ATOM 16348 C C . ASP C 1 332 ? 6.484 9.226 207.379 1.00 66.53 458 ASP C C 1
ATOM 16349 O O . ASP C 1 332 ? 6.251 9.136 208.590 1.00 68.24 458 ASP C O 1
ATOM 16358 N N . GLN C 1 333 ? 6.276 8.209 206.542 1.00 66.98 459 GLN C N 1
ATOM 16359 C CA . GLN C 1 333 ? 5.655 6.972 207.001 1.00 63.58 459 GLN C CA 1
ATOM 16360 C C . GLN C 1 333 ? 6.602 6.101 207.812 1.00 62.74 459 GLN C C 1
ATOM 16361 O O . GLN C 1 333 ? 6.139 5.204 208.522 1.00 65.45 459 GLN C O 1
ATOM 16375 N N . THR C 1 334 ? 7.912 6.341 207.725 1.00 66.55 460 THR C N 1
ATOM 16376 C CA . THR C 1 334 ? 8.897 5.514 208.408 1.00 66.18 460 THR C CA 1
ATOM 16377 C C . THR C 1 334 ? 9.819 6.286 209.336 1.00 63.99 460 THR C C 1
ATOM 16378 O O . THR C 1 334 ? 10.440 5.669 210.208 1.00 59.88 460 THR C O 1
ATOM 16389 N N . GLY C 1 335 ? 9.938 7.603 209.174 1.00 64.21 461 GLY C N 1
ATOM 16390 C CA . GLY C 1 335 ? 10.903 8.383 209.915 1.00 56.94 461 GLY C CA 1
ATOM 16391 C C . GLY C 1 335 ? 12.298 8.366 209.339 1.00 61.08 461 GLY C C 1
ATOM 16392 O O . GLY C 1 335 ? 13.094 9.259 209.656 1.00 70.75 461 GLY C O 1
ATOM 16396 N N . SER C 1 336 ? 12.625 7.376 208.507 1.00 69.70 462 SER C N 1
ATOM 16397 C CA . SER C 1 336 ? 13.916 7.338 207.832 1.00 52.55 462 SER C CA 1
ATOM 16398 C C . SER C 1 336 ? 14.204 8.677 207.170 1.00 55.33 462 SER C C 1
ATOM 16399 O O . SER C 1 336 ? 13.384 9.195 206.405 1.00 52.18 462 SER C O 1
ATOM 16407 N N . LYS C 1 337 ? 15.372 9.239 207.473 1.00 52.97 463 LYS C N 1
ATOM 16408 C CA . LYS C 1 337 ? 15.733 10.566 207.000 1.00 53.93 463 LYS C CA 1
ATOM 16409 C C . LYS C 1 337 ? 17.195 10.581 206.578 1.00 48.96 463 LYS C C 1
ATOM 16410 O O . LYS C 1 337 ? 18.003 9.758 207.012 1.00 50.19 463 LYS C O 1
ATOM 16429 N N . SER C 1 338 ? 17.526 11.554 205.737 1.00 50.58 464 SER C N 1
ATOM 16430 C CA . SER C 1 338 ? 18.884 11.736 205.256 1.00 46.51 464 SER C CA 1
ATOM 16431 C C . SER C 1 338 ? 19.082 13.216 204.970 1.00 41.19 464 SER C C 1
ATOM 16432 O O . SER C 1 338 ? 18.149 14.017 205.062 1.00 44.34 464 SER C O 1
ATOM 16440 N N . SER C 1 339 ? 20.310 13.579 204.625 1.00 44.77 465 SER C N 1
ATOM 16441 C CA . SER C 1 339 ? 20.619 14.965 204.304 1.00 48.25 465 SER C CA 1
ATOM 16442 C C . SER C 1 339 ? 21.857 14.992 203.420 1.00 48.46 465 SER C C 1
ATOM 16443 O O . SER C 1 339 ? 22.389 13.950 203.026 1.00 46.32 465 SER C O 1
ATOM 16451 N N . ASN C 1 340 ? 22.306 16.207 203.105 1.00 48.03 466 ASN C N 1
ATOM 16452 C CA . ASN C 1 340 ? 23.584 16.416 202.434 1.00 45.25 466 ASN C CA 1
ATOM 16453 C C . ASN C 1 340 ? 23.851 17.905 202.252 1.00 44.82 466 ASN C C 1
ATOM 16454 O O . ASN C 1 340 ? 22.916 18.704 202.129 1.00 37.29 466 ASN C O 1
ATOM 16465 N N . LEU C 1 341 ? 25.127 18.278 202.251 1.00 44.95 467 LEU C N 1
ATOM 16466 C CA . LEU C 1 341 ? 25.574 19.612 201.889 1.00 44.37 467 LEU C CA 1
ATOM 16467 C C . LEU C 1 341 ? 26.367 19.520 200.596 1.00 38.62 467 LEU C C 1
ATOM 16468 O O . LEU C 1 341 ? 27.173 18.603 200.422 1.00 42.49 467 LEU C O 1
ATOM 16484 N N . LEU C 1 342 ? 26.129 20.459 199.687 1.00 43.13 468 LEU C N 1
ATOM 16485 C CA . LEU C 1 342 ? 26.736 20.408 198.368 1.00 42.20 468 LEU C CA 1
ATOM 16486 C C . LEU C 1 342 ? 27.174 21.802 197.952 1.00 35.27 468 LEU C C 1
ATOM 16487 O O . LEU C 1 342 ? 26.567 22.804 198.334 1.00 37.81 468 LEU C O 1
ATOM 16503 N N . ASP C 1 343 ? 28.236 21.849 197.159 1.00 40.57 469 ASP C N 1
ATOM 16504 C CA . ASP C 1 343 ? 28.840 23.090 196.696 1.00 44.17 469 ASP C CA 1
ATOM 16505 C C . ASP C 1 343 ? 28.503 23.248 195.213 1.00 43.00 469 ASP C C 1
ATOM 16506 O O . ASP C 1 343 ? 29.090 22.578 194.357 1.00 42.17 469 ASP C O 1
ATOM 16515 N N . LEU C 1 344 ? 27.548 24.132 194.913 1.00 37.40 470 LEU C N 1
ATOM 16516 C CA . LEU C 1 344 ? 27.083 24.280 193.538 1.00 40.69 470 LEU C CA 1
ATOM 16517 C C . LEU C 1 344 ? 28.189 24.781 192.621 1.00 35.88 470 LEU C C 1
ATOM 16518 O O . LEU C 1 344 ? 28.209 24.438 191.436 1.00 35.21 470 LEU C O 1
ATOM 16534 N N . LYS C 1 345 ? 29.112 25.587 193.144 1.00 36.90 471 LYS C N 1
ATOM 16535 C CA . LYS C 1 345 ? 30.192 26.141 192.337 1.00 45.57 471 LYS C CA 1
ATOM 16536 C C . LYS C 1 345 ? 31.180 25.084 191.861 1.00 42.57 471 LYS C C 1
ATOM 16537 O O . LYS C 1 345 ? 32.000 25.383 190.988 1.00 38.91 471 LYS C O 1
ATOM 16556 N N . ASN C 1 346 ? 31.134 23.873 192.411 1.00 42.85 472 ASN C N 1
ATOM 16557 C CA . ASN C 1 346 ? 32.089 22.813 192.090 1.00 46.46 472 ASN C CA 1
ATOM 16558 C C . ASN C 1 346 ? 31.323 21.543 191.741 1.00 48.28 472 ASN C C 1
ATOM 16559 O O . ASN C 1 346 ? 31.379 20.545 192.470 1.00 44.53 472 ASN C O 1
ATOM 16570 N N . PRO C 1 347 ? 30.602 21.541 190.624 1.00 50.28 473 PRO C N 1
ATOM 16571 C CA . PRO C 1 347 ? 29.855 20.345 190.230 1.00 45.67 473 PRO C CA 1
ATOM 16572 C C . PRO C 1 347 ? 30.774 19.333 189.561 1.00 40.68 473 PRO C C 1
ATOM 16573 O O . PRO C 1 347 ? 31.897 19.636 189.166 1.00 33.23 473 PRO C O 1
ATOM 16584 N N . PHE C 1 348 ? 30.270 18.107 189.451 1.00 37.35 474 PHE C N 1
ATOM 16585 C CA . PHE C 1 348 ? 30.940 17.047 188.710 1.00 40.34 474 PHE C CA 1
ATOM 16586 C C . PHE C 1 348 ? 30.192 16.840 187.400 1.00 40.44 474 PHE C C 1
ATOM 16587 O O . PHE C 1 348 ? 29.022 16.440 187.406 1.00 36.95 474 PHE C O 1
ATOM 16604 N N . PHE C 1 349 ? 30.867 17.117 186.282 1.00 39.12 475 PHE C N 1
ATOM 16605 C CA . PHE C 1 349 ? 30.277 16.960 184.956 1.00 42.83 475 PHE C CA 1
ATOM 16606 C C . PHE C 1 349 ? 30.409 15.504 184.529 1.00 40.02 475 PHE C C 1
ATOM 16607 O O . PHE C 1 349 ? 31.500 15.050 184.174 1.00 40.81 475 PHE C O 1
ATOM 16624 N N . ARG C 1 350 ? 29.296 14.778 184.548 1.00 39.64 476 ARG C N 1
ATOM 16625 C CA . ARG C 1 350 ? 29.289 13.331 184.364 1.00 39.48 476 ARG C CA 1
ATOM 16626 C C . ARG C 1 350 ? 28.851 12.909 182.968 1.00 44.85 476 ARG C C 1
ATOM 16627 O O . ARG C 1 350 ? 28.903 11.719 182.649 1.00 47.21 476 ARG C O 1
ATOM 16648 N N . TYR C 1 351 ? 28.414 13.848 182.132 1.00 51.08 477 TYR C N 1
ATOM 16649 C CA . TYR C 1 351 ? 27.889 13.502 180.819 1.00 50.95 477 TYR C CA 1
ATOM 16650 C C . TYR C 1 351 ? 28.938 12.763 180.001 1.00 61.74 477 TYR C C 1
ATOM 16651 O O . TYR C 1 351 ? 30.146 12.976 180.151 1.00 66.52 477 TYR C O 1
ATOM 16669 N N . THR C 1 352 ? 28.463 11.879 179.127 1.00 72.13 478 THR C N 1
ATOM 16670 C CA . THR C 1 352 ? 29.341 11.085 178.272 1.00 70.43 478 THR C CA 1
ATOM 16671 C C . THR C 1 352 ? 28.952 11.091 176.805 1.00 69.23 478 THR C C 1
ATOM 16672 O O . THR C 1 352 ? 29.781 10.707 175.972 1.00 73.02 478 THR C O 1
ATOM 16683 N N . GLY C 1 353 ? 27.739 11.518 176.455 1.00 69.33 479 GLY C N 1
ATOM 16684 C CA . GLY C 1 353 ? 27.224 11.413 175.113 1.00 68.14 479 GLY C CA 1
ATOM 16685 C C . GLY C 1 353 ? 26.346 10.196 174.903 1.00 66.70 479 GLY C C 1
ATOM 16686 O O . GLY C 1 353 ? 25.471 10.216 174.029 1.00 74.50 479 GLY C O 1
ATOM 16690 N N . THR C 1 354 ? 26.566 9.138 175.680 1.00 67.78 480 THR C N 1
ATOM 16691 C CA . THR C 1 354 ? 25.680 7.986 175.637 1.00 68.26 480 THR C CA 1
ATOM 16692 C C . THR C 1 354 ? 24.249 8.416 175.928 1.00 78.86 480 THR C C 1
ATOM 16693 O O . THR C 1 354 ? 24.003 9.284 176.769 1.00 81.24 480 THR C O 1
ATOM 16704 N N . THR C 1 355 ? 23.305 7.816 175.212 1.00 81.25 481 THR C N 1
ATOM 16705 C CA . THR C 1 355 ? 21.906 8.040 175.515 1.00 70.53 481 THR C CA 1
ATOM 16706 C C . THR C 1 355 ? 21.574 7.363 176.845 1.00 73.57 481 THR C C 1
ATOM 16707 O O . THR C 1 355 ? 21.978 6.218 177.077 1.00 73.71 481 THR C O 1
ATOM 16718 N N . PRO C 1 356 ? 20.804 8.015 177.717 1.00 66.58 482 PRO C N 1
ATOM 16719 C CA . PRO C 1 356 ? 20.595 7.461 179.063 1.00 65.84 482 PRO C CA 1
ATOM 16720 C C . PRO C 1 356 ? 19.729 6.210 179.027 1.00 66.08 482 PRO C C 1
ATOM 16721 O O . PRO C 1 356 ? 18.658 6.190 178.416 1.00 60.80 482 PRO C O 1
ATOM 16732 N N . SER C 1 357 ? 20.207 5.159 179.698 1.00 75.71 483 SER C N 1
ATOM 16733 C CA . SER C 1 357 ? 19.469 3.911 179.804 1.00 70.22 483 SER C CA 1
ATOM 16734 C C . SER C 1 357 ? 18.371 4.022 180.855 1.00 65.20 483 SER C C 1
ATOM 16735 O O . SER C 1 357 ? 18.461 4.840 181.775 1.00 61.20 483 SER C O 1
ATOM 16743 N N . PRO C 1 358 ? 17.323 3.209 180.743 1.00 69.93 484 PRO C N 1
ATOM 16744 C CA . PRO C 1 358 ? 16.252 3.246 181.734 1.00 62.61 484 PRO C CA 1
ATOM 16745 C C . PRO C 1 358 ? 16.569 2.398 182.949 1.00 60.86 484 PRO C C 1
ATOM 16746 O O . PRO C 1 358 ? 17.296 1.397 182.817 1.00 60.59 484 PRO C O 1
ATOM 16757 N N . PRO C 1 359 ? 16.043 2.756 184.120 1.00 58.31 485 PRO C N 1
ATOM 16758 C CA . PRO C 1 359 ? 16.364 1.973 185.301 1.00 57.32 485 PRO C CA 1
ATOM 16759 C C . PRO C 1 359 ? 15.983 0.534 185.136 1.00 62.24 485 PRO C C 1
ATOM 16760 O O . PRO C 1 359 ? 14.991 0.206 184.458 1.00 62.07 485 PRO C O 1
ATOM 16771 N N . PRO C 1 360 ? 16.742 -0.410 185.722 1.00 52.11 486 PRO C N 1
ATOM 16772 C CA . PRO C 1 360 ? 16.376 -1.821 185.607 1.00 49.99 486 PRO C CA 1
ATOM 16773 C C . PRO C 1 360 ? 15.049 -2.085 186.291 1.00 54.01 486 PRO C C 1
ATOM 16774 O O . PRO C 1 360 ? 14.720 -1.478 187.312 1.00 51.84 486 PRO C O 1
ATOM 16785 N N . GLY C 1 361 ? 14.288 -3.010 185.719 1.00 54.10 487 GLY C N 1
ATOM 16786 C CA . GLY C 1 361 ? 12.959 -3.304 186.230 1.00 53.26 487 GLY C CA 1
ATOM 16787 C C . GLY C 1 361 ? 11.870 -2.430 185.665 1.00 58.17 487 GLY C C 1
ATOM 16788 O O . GLY C 1 361 ? 10.779 -2.380 186.241 1.00 57.24 487 GLY C O 1
ATOM 16792 N N . SER C 1 362 ? 12.132 -1.737 184.558 1.00 52.27 488 SER C N 1
ATOM 16793 C CA . SER C 1 362 ? 11.143 -0.893 183.906 1.00 60.95 488 SER C CA 1
ATOM 16794 C C . SER C 1 362 ? 10.384 -1.619 182.805 1.00 54.97 488 SER C C 1
ATOM 16795 O O . SER C 1 362 ? 9.493 -1.023 182.194 1.00 54.01 488 SER C O 1
ATOM 16803 N N . HIS C 1 363 ? 10.718 -2.878 182.533 1.00 52.27 489 HIS C N 1
ATOM 16804 C CA . HIS C 1 363 ? 9.993 -3.672 181.546 1.00 51.51 489 HIS C CA 1
ATOM 16805 C C . HIS C 1 363 ? 8.768 -4.268 182.223 1.00 51.96 489 HIS C C 1
ATOM 16806 O O . HIS C 1 363 ? 8.862 -5.256 182.959 1.00 49.40 489 HIS C O 1
ATOM 16820 N N . TYR C 1 364 ? 7.611 -3.654 181.989 1.00 54.00 490 TYR C N 1
ATOM 16821 C CA . TYR C 1 364 ? 6.342 -4.181 182.469 1.00 56.54 490 TYR C CA 1
ATOM 16822 C C . TYR C 1 364 ? 5.732 -5.189 181.507 1.00 57.82 490 TYR C C 1
ATOM 16823 O O . TYR C 1 364 ? 4.804 -5.910 181.889 1.00 65.21 490 TYR C O 1
ATOM 16841 N N . THR C 1 365 ? 6.245 -5.258 180.281 1.00 52.09 491 THR C N 1
ATOM 16842 C CA . THR C 1 365 ? 5.837 -6.235 179.291 1.00 56.97 491 THR C CA 1
ATOM 16843 C C . THR C 1 365 ? 7.082 -6.960 178.800 1.00 51.68 491 THR C C 1
ATOM 16844 O O . THR C 1 365 ? 8.184 -6.408 178.825 1.00 50.30 491 THR C O 1
ATOM 16855 N N . SER C 1 366 ? 6.903 -8.202 178.357 1.00 52.27 492 SER C N 1
ATOM 16856 C CA . SER C 1 366 ? 8.041 -9.022 177.960 1.00 48.55 492 SER C CA 1
ATOM 16857 C C . SER C 1 366 ? 8.842 -8.328 176.868 1.00 55.29 492 SER C C 1
ATOM 16858 O O . SER C 1 366 ? 8.344 -8.160 175.747 1.00 57.02 492 SER C O 1
ATOM 16866 N N . PRO C 1 367 ? 10.075 -7.900 177.150 1.00 57.71 493 PRO C N 1
ATOM 16867 C CA . PRO C 1 367 ? 10.909 -7.345 176.070 1.00 50.20 493 PRO C CA 1
ATOM 16868 C C . PRO C 1 367 ? 11.000 -8.258 174.862 1.00 60.36 493 PRO C C 1
ATOM 16869 O O . PRO C 1 367 ? 10.979 -7.784 173.719 1.00 65.50 493 PRO C O 1
ATOM 16880 N N . SER C 1 368 ? 11.096 -9.568 175.086 1.00 63.55 494 SER C N 1
ATOM 16881 C CA . SER C 1 368 ? 11.314 -10.478 173.972 1.00 57.96 494 SER C CA 1
ATOM 16882 C C . SER C 1 368 ? 10.080 -10.633 173.092 1.00 61.89 494 SER C C 1
ATOM 16883 O O . SER C 1 368 ? 10.210 -11.062 171.942 1.00 56.50 494 SER C O 1
ATOM 16891 N N . GLU C 1 369 ? 8.891 -10.300 173.599 1.00 68.90 495 GLU C N 1
ATOM 16892 C CA . GLU C 1 369 ? 7.667 -10.565 172.854 1.00 61.75 495 GLU C CA 1
ATOM 16893 C C . GLU C 1 369 ? 7.480 -9.590 171.698 1.00 67.28 495 GLU C C 1
ATOM 16894 O O . GLU C 1 369 ? 6.830 -9.936 170.702 1.00 71.48 495 GLU C O 1
ATOM 16906 N N . ASN C 1 370 ? 8.025 -8.384 171.807 1.00 65.72 496 ASN C N 1
ATOM 16907 C CA . ASN C 1 370 ? 8.036 -7.417 170.712 1.00 84.29 496 ASN C CA 1
ATOM 16908 C C . ASN C 1 370 ? 9.494 -7.151 170.354 1.00 85.34 496 ASN C C 1
ATOM 16909 O O . ASN C 1 370 ? 10.161 -6.330 170.992 1.00 83.58 496 ASN C O 1
ATOM 16920 N N . MET C 1 371 ? 9.987 -7.852 169.337 1.00 87.85 497 MET C N 1
ATOM 16921 C CA . MET C 1 371 ? 11.376 -7.714 168.911 1.00 78.85 497 MET C CA 1
ATOM 16922 C C . MET C 1 371 ? 11.467 -7.549 167.401 1.00 68.26 497 MET C C 1
ATOM 16923 O O . MET C 1 371 ? 12.561 -7.496 166.837 1.00 65.02 497 MET C O 1
ATOM 16937 N N . ARG D 1 9 ? 56.010 41.198 199.105 1.00 73.08 135 ARG D N 1
ATOM 16938 C CA . ARG D 1 9 ? 56.094 40.385 200.314 1.00 81.24 135 ARG D CA 1
ATOM 16939 C C . ARG D 1 9 ? 57.062 39.224 200.108 1.00 72.51 135 ARG D C 1
ATOM 16940 O O . ARG D 1 9 ? 58.200 39.261 200.575 1.00 88.38 135 ARG D O 1
ATOM 16960 N N . SER D 1 10 ? 56.606 38.192 199.403 1.00 59.08 136 SER D N 1
ATOM 16961 C CA . SER D 1 10 ? 57.421 37.032 199.086 1.00 69.52 136 SER D CA 1
ATOM 16962 C C . SER D 1 10 ? 57.640 36.946 197.581 1.00 62.11 136 SER D C 1
ATOM 16963 O O . SER D 1 10 ? 56.885 37.509 196.785 1.00 59.86 136 SER D O 1
ATOM 16971 N N . VAL D 1 11 ? 58.695 36.221 197.201 1.00 68.71 137 VAL D N 1
ATOM 16972 C CA . VAL D 1 11 ? 59.024 36.070 195.785 1.00 51.54 137 VAL D CA 1
ATOM 16973 C C . VAL D 1 11 ? 57.834 35.505 195.020 1.00 62.86 137 VAL D C 1
ATOM 16974 O O . VAL D 1 11 ? 57.602 35.859 193.859 1.00 59.00 137 VAL D O 1
ATOM 16987 N N . PHE D 1 12 ? 57.060 34.619 195.654 1.00 59.83 138 PHE D N 1
ATOM 16988 C CA . PHE D 1 12 ? 55.920 34.015 194.969 1.00 55.86 138 PHE D CA 1
ATOM 16989 C C . PHE D 1 12 ? 54.812 35.034 194.736 1.00 52.50 138 PHE D C 1
ATOM 16990 O O . PHE D 1 12 ? 54.305 35.170 193.616 1.00 57.53 138 PHE D O 1
ATOM 17007 N N . SER D 1 13 ? 54.407 35.746 195.786 1.00 50.19 139 SER D N 1
ATOM 17008 C CA . SER D 1 13 ? 53.319 36.704 195.645 1.00 60.08 139 SER D CA 1
ATOM 17009 C C . SER D 1 13 ? 53.686 37.858 194.719 1.00 49.91 139 SER D C 1
ATOM 17010 O O . SER D 1 13 ? 52.787 38.508 194.173 1.00 50.65 139 SER D O 1
ATOM 17018 N N . GLU D 1 14 ? 54.983 38.117 194.519 1.00 55.76 140 GLU D N 1
ATOM 17019 C CA . GLU D 1 14 ? 55.395 39.200 193.632 1.00 59.08 140 GLU D CA 1
ATOM 17020 C C . GLU D 1 14 ? 55.163 38.833 192.170 1.00 61.86 140 GLU D C 1
ATOM 17021 O O . GLU D 1 14 ? 54.706 39.667 191.379 1.00 69.44 140 GLU D O 1
ATOM 17033 N N . ARG D 1 15 ? 55.474 37.594 191.795 1.00 56.03 141 ARG D N 1
ATOM 17034 C CA . ARG D 1 15 ? 55.382 37.139 190.414 1.00 56.60 141 ARG D CA 1
ATOM 17035 C C . ARG D 1 15 ? 54.047 36.477 190.094 1.00 52.93 141 ARG D C 1
ATOM 17036 O O . ARG D 1 15 ? 53.927 35.832 189.048 1.00 55.13 141 ARG D O 1
ATOM 17057 N N . THR D 1 16 ? 53.046 36.624 190.959 1.00 51.76 142 THR D N 1
ATOM 17058 C CA . THR D 1 16 ? 51.794 35.892 190.817 1.00 53.97 142 THR D CA 1
ATOM 17059 C C . THR D 1 16 ? 50.621 36.786 191.182 1.00 53.08 142 THR D C 1
ATOM 17060 O O . THR D 1 16 ? 50.650 37.461 192.214 1.00 66.88 142 THR D O 1
ATOM 17071 N N . GLU D 1 17 ? 49.596 36.787 190.333 1.00 50.60 143 GLU D N 1
ATOM 17072 C CA . GLU D 1 17 ? 48.329 37.407 190.693 1.00 52.43 143 GLU D CA 1
ATOM 17073 C C . GLU D 1 17 ? 47.637 36.573 191.762 1.00 52.04 143 GLU D C 1
ATOM 17074 O O . GLU D 1 17 ? 47.599 35.343 191.679 1.00 48.70 143 GLU D O 1
ATOM 17086 N N . GLU D 1 18 ? 47.087 37.247 192.775 1.00 62.08 144 GLU D N 1
ATOM 17087 C CA . GLU D 1 18 ? 46.418 36.523 193.853 1.00 57.53 144 GLU D CA 1
ATOM 17088 C C . GLU D 1 18 ? 45.328 35.610 193.303 1.00 53.64 144 GLU D C 1
ATOM 17089 O O . GLU D 1 18 ? 45.261 34.426 193.650 1.00 56.31 144 GLU D O 1
ATOM 17101 N N . SER D 1 19 ? 44.476 36.140 192.421 1.00 55.43 145 SER D N 1
ATOM 17102 C CA . SER D 1 19 ? 43.407 35.327 191.850 1.00 55.28 145 SER D CA 1
ATOM 17103 C C . SER D 1 19 ? 43.950 34.065 191.191 1.00 60.18 145 SER D C 1
ATOM 17104 O O . SER D 1 19 ? 43.269 33.032 191.179 1.00 57.78 145 SER D O 1
ATOM 17112 N N . SER D 1 20 ? 45.165 34.121 190.639 1.00 56.48 146 SER D N 1
ATOM 17113 C CA . SER D 1 20 ? 45.754 32.921 190.055 1.00 47.52 146 SER D CA 1
ATOM 17114 C C . SER D 1 20 ? 46.167 31.929 191.133 1.00 48.04 146 SER D C 1
ATOM 17115 O O . SER D 1 20 ? 45.944 30.720 190.991 1.00 47.69 146 SER D O 1
ATOM 17123 N N . ALA D 1 21 ? 46.774 32.419 192.217 1.00 47.29 147 ALA D N 1
ATOM 17124 C CA . ALA D 1 21 ? 47.206 31.523 193.286 1.00 47.19 147 ALA D CA 1
ATOM 17125 C C . ALA D 1 21 ? 46.015 30.875 193.982 1.00 47.71 147 ALA D C 1
ATOM 17126 O O . ALA D 1 21 ? 46.064 29.690 194.333 1.00 47.99 147 ALA D O 1
ATOM 17133 N N . VAL D 1 22 ? 44.942 31.638 194.198 1.00 47.47 148 VAL D N 1
ATOM 17134 C CA . VAL D 1 22 ? 43.749 31.088 194.839 1.00 46.27 148 VAL D CA 1
ATOM 17135 C C . VAL D 1 22 ? 43.224 29.907 194.034 1.00 46.87 148 VAL D C 1
ATOM 17136 O O . VAL D 1 22 ? 43.179 28.768 194.514 1.00 46.06 148 VAL D O 1
ATOM 17149 N N . GLN D 1 23 ? 42.811 30.172 192.793 1.00 46.76 149 GLN D N 1
ATOM 17150 C CA . GLN D 1 23 ? 42.340 29.111 191.909 1.00 49.21 149 GLN D CA 1
ATOM 17151 C C . GLN D 1 23 ? 43.356 27.976 191.815 1.00 46.07 149 GLN D C 1
ATOM 17152 O O . GLN D 1 23 ? 42.985 26.799 191.782 1.00 44.11 149 GLN D O 1
ATOM 17166 N N . TYR D 1 24 ? 44.648 28.313 191.790 1.00 44.30 150 TYR D N 1
ATOM 17167 C CA . TYR D 1 24 ? 45.688 27.306 191.594 1.00 43.81 150 TYR D CA 1
ATOM 17168 C C . TYR D 1 24 ? 45.743 26.333 192.768 1.00 49.74 150 TYR D C 1
ATOM 17169 O O . TYR D 1 24 ? 45.628 25.115 192.587 1.00 46.39 150 TYR D O 1
ATOM 17187 N N . PHE D 1 25 ? 45.930 26.853 193.984 1.00 42.99 151 PHE D N 1
ATOM 17188 C CA . PHE D 1 25 ? 46.041 25.990 195.152 1.00 42.41 151 PHE D CA 1
ATOM 17189 C C . PHE D 1 25 ? 44.695 25.429 195.593 1.00 47.08 151 PHE D C 1
ATOM 17190 O O . PHE D 1 25 ? 44.663 24.416 196.301 1.00 42.48 151 PHE D O 1
ATOM 17207 N N . GLN D 1 26 ? 43.585 26.049 195.184 1.00 43.07 152 GLN D N 1
ATOM 17208 C CA . GLN D 1 26 ? 42.284 25.423 195.389 1.00 47.70 152 GLN D CA 1
ATOM 17209 C C . GLN D 1 26 ? 42.131 24.175 194.531 1.00 43.65 152 GLN D C 1
ATOM 17210 O O . GLN D 1 26 ? 41.438 23.232 194.927 1.00 51.68 152 GLN D O 1
ATOM 17224 N N . PHE D 1 27 ? 42.763 24.156 193.354 1.00 42.33 153 PHE D N 1
ATOM 17225 C CA . PHE D 1 27 ? 42.726 22.972 192.503 1.00 43.79 153 PHE D CA 1
ATOM 17226 C C . PHE D 1 27 ? 43.376 21.782 193.194 1.00 40.20 153 PHE D C 1
ATOM 17227 O O . PHE D 1 27 ? 42.848 20.666 193.162 1.00 36.80 153 PHE D O 1
ATOM 17244 N N . TYR D 1 28 ? 44.522 22.004 193.830 1.00 41.77 154 TYR D N 1
ATOM 17245 C CA . TYR D 1 28 ? 45.287 20.934 194.453 1.00 46.09 154 TYR D CA 1
ATOM 17246 C C . TYR D 1 28 ? 44.776 20.559 195.838 1.00 38.40 154 TYR D C 1
ATOM 17247 O O . TYR D 1 28 ? 45.281 19.597 196.427 1.00 37.97 154 TYR D O 1
ATOM 17265 N N . GLY D 1 29 ? 43.799 21.286 196.372 1.00 39.73 155 GLY D N 1
ATOM 17266 C CA . GLY D 1 29 ? 43.223 20.912 197.646 1.00 42.72 155 GLY D CA 1
ATOM 17267 C C . GLY D 1 29 ? 42.315 19.701 197.594 1.00 36.17 155 GLY D C 1
ATOM 17268 O O . GLY D 1 29 ? 41.894 19.224 198.652 1.00 36.61 155 GLY D O 1
ATOM 17272 N N . TYR D 1 30 ? 42.019 19.185 196.404 1.00 37.05 156 TYR D N 1
ATOM 17273 C CA . TYR D 1 30 ? 41.040 18.121 196.234 1.00 35.84 156 TYR D CA 1
ATOM 17274 C C . TYR D 1 30 ? 41.726 16.765 196.139 1.00 36.47 156 TYR D C 1
ATOM 17275 O O . TYR D 1 30 ? 42.707 16.606 195.404 1.00 37.61 156 TYR D O 1
ATOM 17293 N N . LEU D 1 31 ? 41.199 15.788 196.879 1.00 36.88 157 LEU D N 1
ATOM 17294 C CA . LEU D 1 31 ? 41.760 14.440 196.839 1.00 35.71 157 LEU D CA 1
ATOM 17295 C C . LEU D 1 31 ? 41.582 13.809 195.464 1.00 41.53 157 LEU D C 1
ATOM 17296 O O . LEU D 1 31 ? 42.463 13.079 194.996 1.00 39.69 157 LEU D O 1
ATOM 17312 N N . SER D 1 32 ? 40.450 14.073 194.804 1.00 36.29 158 SER D N 1
ATOM 17313 C CA . SER D 1 32 ? 40.236 13.541 193.463 1.00 38.11 158 SER D CA 1
ATOM 17314 C C . SER D 1 32 ? 41.381 13.903 192.527 1.00 36.72 158 SER D C 1
ATOM 17315 O O . SER D 1 32 ? 41.721 13.126 191.630 1.00 41.66 158 SER D O 1
ATOM 17323 N N . GLN D 1 33 ? 41.986 15.077 192.715 1.00 37.59 159 GLN D N 1
ATOM 17324 C CA . GLN D 1 33 ? 43.110 15.476 191.880 1.00 34.22 159 GLN D CA 1
ATOM 17325 C C . GLN D 1 33 ? 44.393 14.774 192.300 1.00 40.80 159 GLN D C 1
ATOM 17326 O O . GLN D 1 33 ? 45.228 14.443 191.449 1.00 41.35 159 GLN D O 1
ATOM 17340 N N . GLN D 1 34 ? 44.580 14.552 193.603 1.00 39.64 160 GLN D N 1
ATOM 17341 C CA . GLN D 1 34 ? 45.726 13.767 194.042 1.00 42.15 160 GLN D CA 1
ATOM 17342 C C . GLN D 1 34 ? 45.605 12.325 193.571 1.00 40.70 160 GLN D C 1
ATOM 17343 O O . GLN D 1 34 ? 46.584 11.735 193.099 1.00 38.42 160 GLN D O 1
ATOM 17357 N N . GLN D 1 35 ? 44.409 11.747 193.690 1.00 36.27 161 GLN D N 1
ATOM 17358 C CA . GLN D 1 35 ? 44.184 10.406 193.169 1.00 37.87 161 GLN D CA 1
ATOM 17359 C C . GLN D 1 35 ? 44.581 10.323 191.703 1.00 39.59 161 GLN D C 1
ATOM 17360 O O . GLN D 1 35 ? 45.307 9.412 191.293 1.00 38.52 161 GLN D O 1
ATOM 17374 N N . ASN D 1 36 ? 44.109 11.274 190.895 1.00 39.19 162 ASN D N 1
ATOM 17375 C CA . ASN D 1 36 ? 44.418 11.247 189.468 1.00 39.88 162 ASN D CA 1
ATOM 17376 C C . ASN D 1 36 ? 45.922 11.258 189.240 1.00 34.89 162 ASN D C 1
ATOM 17377 O O . ASN D 1 36 ? 46.454 10.434 188.488 1.00 38.15 162 ASN D O 1
ATOM 17388 N N . MET D 1 37 ? 46.627 12.186 189.887 1.00 42.97 163 MET D N 1
ATOM 17389 C CA . MET D 1 37 ? 48.081 12.213 189.772 1.00 38.56 163 MET D CA 1
ATOM 17390 C C . MET D 1 37 ? 48.686 10.886 190.212 1.00 34.73 163 MET D C 1
ATOM 17391 O O . MET D 1 37 ? 49.516 10.306 189.507 1.00 37.61 163 MET D O 1
ATOM 17405 N N . MET D 1 38 ? 48.265 10.379 191.373 1.00 36.80 164 MET D N 1
ATOM 17406 C CA . MET D 1 38 ? 48.906 9.193 191.938 1.00 39.35 164 MET D CA 1
ATOM 17407 C C . MET D 1 38 ? 48.649 7.954 191.085 1.00 40.19 164 MET D C 1
ATOM 17408 O O . MET D 1 38 ? 49.533 7.099 190.943 1.00 37.73 164 MET D O 1
ATOM 17422 N N . GLN D 1 39 ? 47.445 7.829 190.515 1.00 42.42 165 GLN D N 1
ATOM 17423 C CA . GLN D 1 39 ? 47.127 6.666 189.693 1.00 39.04 165 GLN D CA 1
ATOM 17424 C C . GLN D 1 39 ? 47.903 6.642 188.377 1.00 37.37 165 GLN D C 1
ATOM 17425 O O . GLN D 1 39 ? 47.915 5.604 187.707 1.00 31.96 165 GLN D O 1
ATOM 17439 N N . ASP D 1 40 ? 48.530 7.752 187.985 1.00 33.75 166 ASP D N 1
ATOM 17440 C CA . ASP D 1 40 ? 49.494 7.747 186.891 1.00 34.72 166 ASP D CA 1
ATOM 17441 C C . ASP D 1 40 ? 50.648 6.825 187.265 1.00 33.47 166 ASP D C 1
ATOM 17442 O O . ASP D 1 40 ? 51.562 7.233 187.986 1.00 30.67 166 ASP D O 1
ATOM 17451 N N . TYR D 1 41 ? 50.614 5.578 186.788 1.00 38.17 167 TYR D N 1
ATOM 17452 C CA . TYR D 1 41 ? 51.560 4.580 187.279 1.00 30.75 167 TYR D CA 1
ATOM 17453 C C . TYR D 1 41 ? 52.984 4.879 186.826 1.00 37.34 167 TYR D C 1
ATOM 17454 O O . TYR D 1 41 ? 53.928 4.764 187.619 1.00 36.23 167 TYR D O 1
ATOM 17472 N N . VAL D 1 42 ? 53.170 5.247 185.556 1.00 36.38 168 VAL D N 1
ATOM 17473 C CA . VAL D 1 42 ? 54.518 5.568 185.098 1.00 32.64 168 VAL D CA 1
ATOM 17474 C C . VAL D 1 42 ? 55.088 6.716 185.914 1.00 36.82 168 VAL D C 1
ATOM 17475 O O . VAL D 1 42 ? 56.297 6.771 186.171 1.00 42.57 168 VAL D O 1
ATOM 17488 N N . ARG D 1 43 ? 54.235 7.646 186.337 1.00 38.10 169 ARG D N 1
ATOM 17489 C CA . ARG D 1 43 ? 54.693 8.759 187.157 1.00 37.11 169 ARG D CA 1
ATOM 17490 C C . ARG D 1 43 ? 55.107 8.274 188.542 1.00 40.57 169 ARG D C 1
ATOM 17491 O O . ARG D 1 43 ? 56.276 8.381 188.930 1.00 41.86 169 ARG D O 1
ATOM 17512 N N . THR D 1 44 ? 54.156 7.719 189.294 1.00 37.30 170 THR D N 1
ATOM 17513 C CA . THR D 1 44 ? 54.420 7.336 190.679 1.00 43.64 170 THR D CA 1
ATOM 17514 C C . THR D 1 44 ? 55.471 6.236 190.760 1.00 39.50 170 THR D C 1
ATOM 17515 O O . THR D 1 44 ? 56.348 6.268 191.629 1.00 32.47 170 THR D O 1
ATOM 17526 N N . GLY D 1 45 ? 55.386 5.243 189.876 1.00 36.85 171 GLY D N 1
ATOM 17527 C CA . GLY D 1 45 ? 56.339 4.149 189.917 1.00 37.02 171 GLY D CA 1
ATOM 17528 C C . GLY D 1 45 ? 57.748 4.590 189.570 1.00 40.35 171 GLY D C 1
ATOM 17529 O O . GLY D 1 45 ? 58.716 4.134 190.184 1.00 47.44 171 GLY D O 1
ATOM 17533 N N . THR D 1 46 ? 57.886 5.479 188.583 1.00 40.27 172 THR D N 1
ATOM 17534 C CA . THR D 1 46 ? 59.218 5.923 188.186 1.00 35.68 172 THR D CA 1
ATOM 17535 C C . THR D 1 46 ? 59.860 6.757 189.286 1.00 40.29 172 THR D C 1
ATOM 17536 O O . THR D 1 46 ? 61.053 6.602 189.571 1.00 40.68 172 THR D O 1
ATOM 17547 N N . TYR D 1 47 ? 59.084 7.643 189.922 1.00 40.21 173 TYR D N 1
ATOM 17548 C CA . TYR D 1 47 ? 59.611 8.400 191.054 1.00 41.46 173 TYR D CA 1
ATOM 17549 C C . TYR D 1 47 ? 60.068 7.466 192.167 1.00 38.11 173 TYR D C 1
ATOM 17550 O O . TYR D 1 47 ? 61.147 7.654 192.741 1.00 39.74 173 TYR D O 1
ATOM 17568 N N . GLN D 1 48 ? 59.258 6.455 192.489 1.00 39.18 174 GLN D N 1
ATOM 17569 C CA . GLN D 1 48 ? 59.622 5.533 193.563 1.00 37.74 174 GLN D CA 1
ATOM 17570 C C . GLN D 1 48 ? 60.899 4.777 193.222 1.00 36.83 174 GLN D C 1
ATOM 17571 O O . GLN D 1 48 ? 61.843 4.737 194.018 1.00 48.94 174 GLN D O 1
ATOM 17585 N N . ARG D 1 49 ? 60.950 4.164 192.036 1.00 41.99 175 ARG D N 1
ATOM 17586 C CA . ARG D 1 49 ? 62.146 3.418 191.651 1.00 47.23 175 ARG D CA 1
ATOM 17587 C C . ARG D 1 49 ? 63.357 4.336 191.582 1.00 37.52 175 ARG D C 1
ATOM 17588 O O . ARG D 1 49 ? 64.462 3.945 191.965 1.00 39.19 175 ARG D O 1
ATOM 17609 N N . ALA D 1 50 ? 63.169 5.562 191.093 1.00 42.15 176 ALA D N 1
ATOM 17610 C CA . ALA D 1 50 ? 64.275 6.510 191.033 1.00 37.11 176 ALA D CA 1
ATOM 17611 C C . ALA D 1 50 ? 64.860 6.746 192.421 1.00 38.89 176 ALA D C 1
ATOM 17612 O O . ALA D 1 50 ? 66.082 6.904 192.574 1.00 44.03 176 ALA D O 1
ATOM 17619 N N . ILE D 1 51 ? 63.999 6.743 193.451 1.00 42.71 177 ILE D N 1
ATOM 17620 C CA . ILE D 1 51 ? 64.455 7.064 194.800 1.00 40.56 177 ILE D CA 1
ATOM 17621 C C . ILE D 1 51 ? 65.012 5.812 195.475 1.00 37.48 177 ILE D C 1
ATOM 17622 O O . ILE D 1 51 ? 66.107 5.827 196.051 1.00 44.77 177 ILE D O 1
ATOM 17638 N N . LEU D 1 52 ? 64.256 4.708 195.443 1.00 41.18 178 LEU D N 1
ATOM 17639 C CA . LEU D 1 52 ? 64.701 3.506 196.151 1.00 50.06 178 LEU D CA 1
ATOM 17640 C C . LEU D 1 52 ? 65.956 2.915 195.528 1.00 48.61 178 LEU D C 1
ATOM 17641 O O . LEU D 1 52 ? 66.802 2.361 196.240 1.00 45.34 178 LEU D O 1
ATOM 17657 N N . GLN D 1 53 ? 66.092 3.016 194.208 1.00 50.49 179 GLN D N 1
ATOM 17658 C CA . GLN D 1 53 ? 67.316 2.560 193.561 1.00 52.28 179 GLN D CA 1
ATOM 17659 C C . GLN D 1 53 ? 68.508 3.420 193.954 1.00 51.46 179 GLN D C 1
ATOM 17660 O O . GLN D 1 53 ? 69.648 2.944 193.936 1.00 53.41 179 GLN D O 1
ATOM 17674 N N . ASN D 1 54 ? 68.267 4.682 194.311 1.00 53.78 180 ASN D N 1
ATOM 17675 C CA . ASN D 1 54 ? 69.331 5.569 194.755 1.00 43.68 180 ASN D CA 1
ATOM 17676 C C . ASN D 1 54 ? 69.202 5.818 196.251 1.00 47.26 180 ASN D C 1
ATOM 17677 O O . ASN D 1 54 ? 69.273 6.963 196.707 1.00 50.44 180 ASN D O 1
ATOM 17688 N N . HIS D 1 55 ? 69.010 4.744 197.023 1.00 52.09 181 HIS D N 1
ATOM 17689 C CA . HIS D 1 55 ? 68.774 4.893 198.456 1.00 48.79 181 HIS D CA 1
ATOM 17690 C C . HIS D 1 55 ? 69.963 5.534 199.157 1.00 46.55 181 HIS D C 1
ATOM 17691 O O . HIS D 1 55 ? 69.788 6.198 200.187 1.00 46.36 181 HIS D O 1
ATOM 17705 N N . THR D 1 56 ? 71.174 5.355 198.620 1.00 50.77 182 THR D N 1
ATOM 17706 C CA . THR D 1 56 ? 72.352 5.961 199.233 1.00 48.77 182 THR D CA 1
ATOM 17707 C C . THR D 1 56 ? 72.279 7.481 199.236 1.00 46.33 182 THR D C 1
ATOM 17708 O O . THR D 1 56 ? 72.942 8.120 200.058 1.00 47.41 182 THR D O 1
ATOM 17719 N N . ASP D 1 57 ? 71.507 8.070 198.325 1.00 46.34 183 ASP D N 1
ATOM 17720 C CA . ASP D 1 57 ? 71.308 9.513 198.296 1.00 52.23 183 ASP D CA 1
ATOM 17721 C C . ASP D 1 57 ? 70.300 9.987 199.331 1.00 45.62 183 ASP D C 1
ATOM 17722 O O . ASP D 1 57 ? 70.092 11.197 199.461 1.00 43.97 183 ASP D O 1
ATOM 17731 N N . PHE D 1 58 ? 69.670 9.068 200.056 1.00 45.46 184 PHE D N 1
ATOM 17732 C CA . PHE D 1 58 ? 68.710 9.407 201.095 1.00 53.65 184 PHE D CA 1
ATOM 17733 C C . PHE D 1 58 ? 69.062 8.825 202.455 1.00 55.59 184 PHE D C 1
ATOM 17734 O O . PHE D 1 58 ? 68.672 9.401 203.472 1.00 56.49 184 PHE D O 1
ATOM 17751 N N . LYS D 1 59 ? 69.797 7.715 202.499 1.00 55.57 185 LYS D N 1
ATOM 17752 C CA . LYS D 1 59 ? 70.129 7.041 203.747 1.00 60.14 185 LYS D CA 1
ATOM 17753 C C . LYS D 1 59 ? 70.674 8.019 204.781 1.00 54.90 185 LYS D C 1
ATOM 17754 O O . LYS D 1 59 ? 71.757 8.589 204.605 1.00 50.11 185 LYS D O 1
ATOM 17773 N N . ASP D 1 60 ? 69.914 8.223 205.859 1.00 51.40 186 ASP D N 1
ATOM 17774 C CA . ASP D 1 60 ? 70.280 9.120 206.956 1.00 59.27 186 ASP D CA 1
ATOM 17775 C C . ASP D 1 60 ? 70.446 10.566 206.499 1.00 52.40 186 ASP D C 1
ATOM 17776 O O . ASP D 1 60 ? 71.073 11.369 207.196 1.00 51.76 186 ASP D O 1
ATOM 17785 N N . LYS D 1 61 ? 69.888 10.921 205.345 1.00 54.70 187 LYS D N 1
ATOM 17786 C CA . LYS D 1 61 ? 70.020 12.264 204.802 1.00 56.64 187 LYS D CA 1
ATOM 17787 C C . LYS D 1 61 ? 68.835 13.133 205.217 1.00 51.34 187 LYS D C 1
ATOM 17788 O O . LYS D 1 61 ? 67.819 12.648 205.717 1.00 57.50 187 LYS D O 1
ATOM 17807 N N . ILE D 1 62 ? 68.980 14.441 205.015 1.00 52.17 188 ILE D N 1
ATOM 17808 C CA . ILE D 1 62 ? 67.917 15.411 205.273 1.00 56.91 188 ILE D CA 1
ATOM 17809 C C . ILE D 1 62 ? 67.312 15.822 203.941 1.00 48.79 188 ILE D C 1
ATOM 17810 O O . ILE D 1 62 ? 68.034 16.235 203.026 1.00 44.70 188 ILE D O 1
ATOM 17826 N N . VAL D 1 63 ? 65.987 15.733 203.835 1.00 55.53 189 VAL D N 1
ATOM 17827 C CA . VAL D 1 63 ? 65.288 15.886 202.566 1.00 41.30 189 VAL D CA 1
ATOM 17828 C C . VAL D 1 63 ? 64.281 17.024 202.660 1.00 41.89 189 VAL D C 1
ATOM 17829 O O . VAL D 1 63 ? 63.668 17.245 203.709 1.00 42.88 189 VAL D O 1
ATOM 17842 N N . LEU D 1 64 ? 64.114 17.743 201.553 1.00 45.59 190 LEU D N 1
ATOM 17843 C CA . LEU D 1 64 ? 63.026 18.691 201.367 1.00 44.94 190 LEU D CA 1
ATOM 17844 C C . LEU D 1 64 ? 62.178 18.228 200.194 1.00 45.78 190 LEU D C 1
ATOM 17845 O O . LEU D 1 64 ? 62.704 17.977 199.104 1.00 44.57 190 LEU D O 1
ATOM 17861 N N . ASP D 1 65 ? 60.870 18.109 200.420 1.00 45.47 191 ASP D N 1
ATOM 17862 C CA . ASP D 1 65 ? 59.913 17.744 199.379 1.00 43.22 191 ASP D CA 1
ATOM 17863 C C . ASP D 1 65 ? 59.077 18.977 199.056 1.00 47.54 191 ASP D C 1
ATOM 17864 O O . ASP D 1 65 ? 58.258 19.409 199.876 1.00 42.83 191 ASP D O 1
ATOM 17873 N N . VAL D 1 66 ? 59.271 19.529 197.861 1.00 44.08 192 VAL D N 1
ATOM 17874 C CA . VAL D 1 66 ? 58.667 20.800 197.474 1.00 37.53 192 VAL D CA 1
ATOM 17875 C C . VAL D 1 66 ? 57.326 20.516 196.807 1.00 43.21 192 VAL D C 1
ATOM 17876 O O . VAL D 1 66 ? 57.274 19.970 195.701 1.00 42.33 192 VAL D O 1
ATOM 17889 N N . GLY D 1 67 ? 56.238 20.902 197.474 1.00 43.31 193 GLY D N 1
ATOM 17890 C CA . GLY D 1 67 ? 54.903 20.637 196.973 1.00 35.85 193 GLY D CA 1
ATOM 17891 C C . GLY D 1 67 ? 54.537 19.169 197.022 1.00 48.07 193 GLY D C 1
ATOM 17892 O O . GLY D 1 67 ? 54.202 18.562 196.000 1.00 42.45 193 GLY D O 1
ATOM 17896 N N . CYS D 1 68 ? 54.576 18.593 198.225 1.00 48.04 194 CYS D N 1
ATOM 17897 C CA . CYS D 1 68 ? 54.429 17.153 198.414 1.00 41.49 194 CYS D CA 1
ATOM 17898 C C . CYS D 1 68 ? 53.005 16.651 198.208 1.00 36.40 194 CYS D C 1
ATOM 17899 O O . CYS D 1 68 ? 52.794 15.433 198.222 1.00 32.24 194 CYS D O 1
ATOM 17907 N N . GLY D 1 69 ? 52.029 17.541 198.040 1.00 35.45 195 GLY D N 1
ATOM 17908 C CA . GLY D 1 69 ? 50.645 17.113 197.941 1.00 39.98 195 GLY D CA 1
ATOM 17909 C C . GLY D 1 69 ? 50.246 16.185 199.072 1.00 45.81 195 GLY D C 1
ATOM 17910 O O . GLY D 1 69 ? 50.346 16.552 200.249 1.00 38.36 195 GLY D O 1
ATOM 17914 N N . SER D 1 70 ? 49.797 14.976 198.729 1.00 37.62 196 SER D N 1
ATOM 17915 C CA . SER D 1 70 ? 49.435 13.986 199.734 1.00 34.72 196 SER D CA 1
ATOM 17916 C C . SER D 1 70 ? 50.638 13.445 200.498 1.00 40.37 196 SER D C 1
ATOM 17917 O O . SER D 1 70 ? 50.449 12.745 201.499 1.00 35.23 196 SER D O 1
ATOM 17925 N N . GLY D 1 71 ? 51.858 13.733 200.049 1.00 45.10 197 GLY D N 1
ATOM 17926 C CA . GLY D 1 71 ? 53.059 13.271 200.715 1.00 45.74 197 GLY D CA 1
ATOM 17927 C C . GLY D 1 71 ? 53.703 12.044 200.115 1.00 41.89 197 GLY D C 1
ATOM 17928 O O . GLY D 1 71 ? 54.678 11.537 200.685 1.00 41.78 197 GLY D O 1
ATOM 17932 N N . ILE D 1 72 ? 53.211 11.571 198.968 1.00 43.62 198 ILE D N 1
ATOM 17933 C CA . ILE D 1 72 ? 53.647 10.285 198.430 1.00 43.69 198 ILE D CA 1
ATOM 17934 C C . ILE D 1 72 ? 55.160 10.258 198.239 1.00 42.49 198 ILE D C 1
ATOM 17935 O O . ILE D 1 72 ? 55.814 9.238 198.495 1.00 38.34 198 ILE D O 1
ATOM 17951 N N . LEU D 1 73 ? 55.744 11.367 197.784 1.00 37.77 199 LEU D N 1
ATOM 17952 C CA . LEU D 1 73 ? 57.183 11.383 197.547 1.00 46.59 199 LEU D CA 1
ATOM 17953 C C . LEU D 1 73 ? 57.974 11.378 198.849 1.00 53.61 199 LEU D C 1
ATOM 17954 O O . LEU D 1 73 ? 59.071 10.810 198.899 1.00 50.70 199 LEU D O 1
ATOM 17970 N N . SER D 1 74 ? 57.453 12.015 199.901 1.00 44.79 200 SER D N 1
ATOM 17971 C CA . SER D 1 74 ? 58.142 11.972 201.187 1.00 43.55 200 SER D CA 1
ATOM 17972 C C . SER D 1 74 ? 58.171 10.554 201.735 1.00 41.31 200 SER D C 1
ATOM 17973 O O . SER D 1 74 ? 59.162 10.135 202.345 1.00 40.90 200 SER D O 1
ATOM 17981 N N . PHE D 1 75 ? 57.093 9.799 201.521 1.00 43.85 201 PHE D N 1
ATOM 17982 C CA . PHE D 1 75 ? 57.066 8.409 201.959 1.00 48.56 201 PHE D CA 1
ATOM 17983 C C . PHE D 1 75 ? 58.144 7.597 201.253 1.00 43.53 201 PHE D C 1
ATOM 17984 O O . PHE D 1 75 ? 58.838 6.794 201.886 1.00 45.13 201 PHE D O 1
ATOM 18001 N N . PHE D 1 76 ? 58.301 7.794 199.941 1.00 44.46 202 PHE D N 1
ATOM 18002 C CA . PHE D 1 76 ? 59.367 7.109 199.216 1.00 42.48 202 PHE D CA 1
ATOM 18003 C C . PHE D 1 76 ? 60.727 7.431 199.820 1.00 43.74 202 PHE D C 1
ATOM 18004 O O . PHE D 1 76 ? 61.546 6.533 200.050 1.00 40.49 202 PHE D O 1
ATOM 18021 N N . ALA D 1 77 ? 60.986 8.714 200.084 1.00 40.18 203 ALA D N 1
ATOM 18022 C CA . ALA D 1 77 ? 62.247 9.087 200.717 1.00 43.14 203 ALA D CA 1
ATOM 18023 C C . ALA D 1 77 ? 62.427 8.354 202.040 1.00 46.47 203 ALA D C 1
ATOM 18024 O O . ALA D 1 77 ? 63.515 7.845 202.335 1.00 41.27 203 ALA D O 1
ATOM 18031 N N . ALA D 1 78 ? 61.365 8.278 202.844 1.00 39.38 204 ALA D N 1
ATOM 18032 C CA . ALA D 1 78 ? 61.439 7.554 204.109 1.00 50.08 204 ALA D CA 1
ATOM 18033 C C . ALA D 1 78 ? 61.838 6.102 203.882 1.00 49.79 204 ALA D C 1
ATOM 18034 O O . ALA D 1 78 ? 62.763 5.592 204.522 1.00 47.42 204 ALA D O 1
ATOM 18041 N N . GLN D 1 79 ? 61.146 5.421 202.967 1.00 50.50 205 GLN D N 1
ATOM 18042 C CA . GLN D 1 79 ? 61.473 4.030 202.664 1.00 51.68 205 GLN D CA 1
ATOM 18043 C C . GLN D 1 79 ? 62.936 3.866 202.273 1.00 47.68 205 GLN D C 1
ATOM 18044 O O . GLN D 1 79 ? 63.521 2.800 202.491 1.00 48.60 205 GLN D O 1
ATOM 18058 N N . ALA D 1 80 ? 63.542 4.902 201.697 1.00 47.46 206 ALA D N 1
ATOM 18059 C CA . ALA D 1 80 ? 64.938 4.857 201.288 1.00 46.81 206 ALA D CA 1
ATOM 18060 C C . ALA D 1 80 ? 65.901 5.191 202.421 1.00 47.19 206 ALA D C 1
ATOM 18061 O O . ALA D 1 80 ? 67.107 5.312 202.174 1.00 48.76 206 ALA D O 1
ATOM 18068 N N . GLY D 1 81 ? 65.401 5.363 203.641 1.00 44.13 207 GLY D N 1
ATOM 18069 C CA . GLY D 1 81 ? 66.248 5.518 204.807 1.00 50.92 207 GLY D CA 1
ATOM 18070 C C . GLY D 1 81 ? 66.459 6.933 205.302 1.00 53.24 207 GLY D C 1
ATOM 18071 O O . GLY D 1 81 ? 67.283 7.131 206.201 1.00 58.17 207 GLY D O 1
ATOM 18075 N N . ALA D 1 82 ? 65.739 7.916 204.765 1.00 47.81 208 ALA D N 1
ATOM 18076 C CA . ALA D 1 82 ? 65.979 9.302 205.143 1.00 51.44 208 ALA D CA 1
ATOM 18077 C C . ALA D 1 82 ? 65.794 9.499 206.643 1.00 51.48 208 ALA D C 1
ATOM 18078 O O . ALA D 1 82 ? 64.929 8.882 207.269 1.00 51.14 208 ALA D O 1
ATOM 18085 N N . ARG D 1 83 ? 66.622 10.373 207.218 1.00 57.42 209 ARG D N 1
ATOM 18086 C CA . ARG D 1 83 ? 66.515 10.689 208.640 1.00 50.09 209 ARG D CA 1
ATOM 18087 C C . ARG D 1 83 ? 65.372 11.661 208.899 1.00 49.76 209 ARG D C 1
ATOM 18088 O O . ARG D 1 83 ? 64.563 11.450 209.808 1.00 50.70 209 ARG D O 1
ATOM 18109 N N . LYS D 1 84 ? 65.290 12.731 208.111 1.00 48.08 210 LYS D N 1
ATOM 18110 C CA . LYS D 1 84 ? 64.257 13.741 208.288 1.00 54.64 210 LYS D CA 1
ATOM 18111 C C . LYS D 1 84 ? 63.825 14.264 206.927 1.00 51.14 210 LYS D C 1
ATOM 18112 O O . LYS D 1 84 ? 64.662 14.540 206.062 1.00 50.88 210 LYS D O 1
ATOM 18131 N N . ILE D 1 85 ? 62.513 14.401 206.746 1.00 43.64 211 ILE D N 1
ATOM 18132 C CA . ILE D 1 85 ? 61.934 14.878 205.499 1.00 42.20 211 ILE D CA 1
ATOM 18133 C C . ILE D 1 85 ? 60.981 16.017 205.819 1.00 44.63 211 ILE D C 1
ATOM 18134 O O . ILE D 1 85 ? 59.962 15.808 206.486 1.00 48.89 211 ILE D O 1
ATOM 18150 N N . TYR D 1 86 ? 61.311 17.217 205.348 1.00 41.78 212 TYR D N 1
ATOM 18151 C CA . TYR D 1 86 ? 60.410 18.360 205.427 1.00 47.24 212 TYR D CA 1
ATOM 18152 C C . TYR D 1 86 ? 59.571 18.401 204.156 1.00 46.84 212 TYR D C 1
ATOM 18153 O O . TYR D 1 86 ? 60.114 18.534 203.053 1.00 40.10 212 TYR D O 1
ATOM 18171 N N . ALA D 1 87 ? 58.257 18.282 204.311 1.00 51.69 213 ALA D N 1
ATOM 18172 C CA . ALA D 1 87 ? 57.330 18.159 203.189 1.00 42.37 213 ALA D CA 1
ATOM 18173 C C . ALA D 1 87 ? 56.463 19.414 203.143 1.00 40.44 213 ALA D C 1
ATOM 18174 O O . ALA D 1 87 ? 55.536 19.568 203.942 1.00 44.13 213 ALA D O 1
ATOM 18181 N N . VAL D 1 88 ? 56.756 20.301 202.194 1.00 42.31 214 VAL D N 1
ATOM 18182 C CA . VAL D 1 88 ? 56.110 21.605 202.095 1.00 40.46 214 VAL D CA 1
ATOM 18183 C C . VAL D 1 88 ? 54.969 21.530 201.093 1.00 39.67 214 VAL D C 1
ATOM 18184 O O . VAL D 1 88 ? 55.103 20.929 200.020 1.00 45.17 214 VAL D O 1
ATOM 18197 N N . GLU D 1 89 ? 53.841 22.151 201.440 1.00 45.01 215 GLU D N 1
ATOM 18198 C CA . GLU D 1 89 ? 52.648 22.107 200.594 1.00 48.03 215 GLU D CA 1
ATOM 18199 C C . GLU D 1 89 ? 51.768 23.306 200.916 1.00 43.82 215 GLU D C 1
ATOM 18200 O O . GLU D 1 89 ? 51.392 23.502 202.074 1.00 46.88 215 GLU D O 1
ATOM 18212 N N . ALA D 1 90 ? 51.422 24.082 199.890 1.00 40.31 216 ALA D N 1
ATOM 18213 C CA . ALA D 1 90 ? 50.710 25.339 200.081 1.00 48.48 216 ALA D CA 1
ATOM 18214 C C . ALA D 1 90 ? 49.195 25.209 199.963 1.00 46.28 216 ALA D C 1
ATOM 18215 O O . ALA D 1 90 ? 48.487 26.184 200.236 1.00 39.57 216 ALA D O 1
ATOM 18222 N N . SER D 1 91 ? 48.680 24.052 199.568 1.00 39.74 217 SER D N 1
ATOM 18223 C CA . SER D 1 91 ? 47.244 23.842 199.466 1.00 41.59 217 SER D CA 1
ATOM 18224 C C . SER D 1 91 ? 46.730 23.142 200.719 1.00 43.44 217 SER D C 1
ATOM 18225 O O . SER D 1 91 ? 47.494 22.687 201.572 1.00 41.79 217 SER D O 1
ATOM 18233 N N . THR D 1 92 ? 45.403 23.047 200.817 1.00 45.89 218 THR D N 1
ATOM 18234 C CA . THR D 1 92 ? 44.794 22.339 201.937 1.00 47.22 218 THR D CA 1
ATOM 18235 C C . THR D 1 92 ? 45.065 20.842 201.900 1.00 47.23 218 THR D C 1
ATOM 18236 O O . THR D 1 92 ? 44.551 20.120 202.759 1.00 51.60 218 THR D O 1
ATOM 18247 N N . MET D 1 93 ? 45.842 20.356 200.930 1.00 38.09 219 MET D N 1
ATOM 18248 C CA . MET D 1 93 ? 46.251 18.961 200.943 1.00 42.53 219 MET D CA 1
ATOM 18249 C C . MET D 1 93 ? 47.233 18.671 202.066 1.00 40.13 219 MET D C 1
ATOM 18250 O O . MET D 1 93 ? 47.379 17.508 202.462 1.00 40.04 219 MET D O 1
ATOM 18264 N N . ALA D 1 94 ? 47.894 19.701 202.600 1.00 37.22 220 ALA D N 1
ATOM 18265 C CA . ALA D 1 94 ? 48.877 19.488 203.661 1.00 46.14 220 ALA D CA 1
ATOM 18266 C C . ALA D 1 94 ? 48.282 18.722 204.835 1.00 39.00 220 ALA D C 1
ATOM 18267 O O . ALA D 1 94 ? 48.939 17.847 205.410 1.00 48.96 220 ALA D O 1
ATOM 18274 N N . GLN D 1 95 ? 47.040 19.036 205.211 1.00 39.76 221 GLN D N 1
ATOM 18275 C CA . GLN D 1 95 ? 46.445 18.358 206.359 1.00 48.33 221 GLN D CA 1
ATOM 18276 C C . GLN D 1 95 ? 46.222 16.879 206.068 1.00 41.83 221 GLN D C 1
ATOM 18277 O O . GLN D 1 95 ? 46.499 16.025 206.922 1.00 41.78 221 GLN D O 1
ATOM 18291 N N . HIS D 1 96 ? 45.729 16.552 204.869 1.00 38.92 222 HIS D N 1
ATOM 18292 C CA . HIS D 1 96 ? 45.583 15.147 204.504 1.00 41.55 222 HIS D CA 1
ATOM 18293 C C . HIS D 1 96 ? 46.927 14.435 204.496 1.00 39.00 222 HIS D C 1
ATOM 18294 O O . HIS D 1 96 ? 46.998 13.242 204.802 1.00 42.77 222 HIS D O 1
ATOM 18308 N N . ALA D 1 97 ? 47.999 15.147 204.146 1.00 40.22 223 ALA D N 1
ATOM 18309 C CA . ALA D 1 97 ? 49.323 14.540 204.180 1.00 42.04 223 ALA D CA 1
ATOM 18310 C C . ALA D 1 97 ? 49.751 14.248 205.613 1.00 45.41 223 ALA D C 1
ATOM 18311 O O . ALA D 1 97 ? 50.314 13.182 205.894 1.00 43.84 223 ALA D O 1
ATOM 18318 N N . GLU D 1 98 ? 49.489 15.179 206.535 1.00 46.89 224 GLU D N 1
ATOM 18319 C CA . GLU D 1 98 ? 49.766 14.912 207.943 1.00 43.49 224 GLU D CA 1
ATOM 18320 C C . GLU D 1 98 ? 49.008 13.684 208.420 1.00 42.06 224 GLU D C 1
ATOM 18321 O O . GLU D 1 98 ? 49.554 12.859 209.161 1.00 42.97 224 GLU D O 1
ATOM 18333 N N . VAL D 1 99 ? 47.747 13.544 208.004 1.00 41.69 225 VAL D N 1
ATOM 18334 C CA . VAL D 1 99 ? 46.962 12.375 208.392 1.00 43.66 225 VAL D CA 1
ATOM 18335 C C . VAL D 1 99 ? 47.667 11.094 207.970 1.00 44.92 225 VAL D C 1
ATOM 18336 O O . VAL D 1 99 ? 47.667 10.098 208.705 1.00 48.82 225 VAL D O 1
ATOM 18349 N N . LEU D 1 100 ? 48.270 11.088 206.780 1.00 42.42 226 LEU D N 1
ATOM 18350 C CA . LEU D 1 100 ? 48.936 9.874 206.321 1.00 45.02 226 LEU D CA 1
ATOM 18351 C C . LEU D 1 100 ? 50.232 9.627 207.078 1.00 40.56 226 LEU D C 1
ATOM 18352 O O . LEU D 1 100 ? 50.580 8.472 207.348 1.00 41.16 226 LEU D O 1
ATOM 18368 N N . VAL D 1 101 ? 50.947 10.691 207.448 1.00 41.79 227 VAL D N 1
ATOM 18369 C CA . VAL D 1 101 ? 52.162 10.526 208.244 1.00 41.93 227 VAL D CA 1
ATOM 18370 C C . VAL D 1 101 ? 51.843 9.806 209.549 1.00 43.77 227 VAL D C 1
ATOM 18371 O O . VAL D 1 101 ? 52.431 8.767 209.870 1.00 47.34 227 VAL D O 1
ATOM 18384 N N . LYS D 1 102 ? 50.902 10.350 210.320 1.00 44.72 228 LYS D N 1
ATOM 18385 C CA . LYS D 1 102 ? 50.531 9.719 211.584 1.00 49.84 228 LYS D CA 1
ATOM 18386 C C . LYS D 1 102 ? 49.929 8.338 211.349 1.00 49.92 228 LYS D C 1
ATOM 18387 O O . LYS D 1 102 ? 50.193 7.398 212.108 1.00 54.27 228 LYS D O 1
ATOM 18406 N N . SER D 1 103 ? 49.123 8.198 210.294 1.00 49.18 229 SER D N 1
ATOM 18407 C CA . SER D 1 103 ? 48.517 6.908 209.986 1.00 45.26 229 SER D CA 1
ATOM 18408 C C . SER D 1 103 ? 49.579 5.839 209.749 1.00 50.71 229 SER D C 1
ATOM 18409 O O . SER D 1 103 ? 49.406 4.684 210.157 1.00 46.39 229 SER D O 1
ATOM 18417 N N . ASN D 1 104 ? 50.685 6.203 209.096 1.00 44.19 230 ASN D N 1
ATOM 18418 C CA . ASN D 1 104 ? 51.742 5.256 208.767 1.00 44.21 230 ASN D CA 1
ATOM 18419 C C . ASN D 1 104 ? 52.867 5.225 209.797 1.00 49.38 230 ASN D C 1
ATOM 18420 O O . ASN D 1 104 ? 53.854 4.510 209.590 1.00 45.96 230 ASN D O 1
ATOM 18431 N N . ASN D 1 105 ? 52.752 5.977 210.892 1.00 54.07 231 ASN D N 1
ATOM 18432 C CA . ASN D 1 105 ? 53.750 5.958 211.962 1.00 48.70 231 ASN D CA 1
ATOM 18433 C C . ASN D 1 105 ? 55.120 6.384 211.435 1.00 48.02 231 ASN D C 1
ATOM 18434 O O . ASN D 1 105 ? 56.122 5.679 211.589 1.00 48.83 231 ASN D O 1
ATOM 18445 N N . LEU D 1 106 ? 55.154 7.557 210.800 1.00 46.65 232 LEU D N 1
ATOM 18446 C CA . LEU D 1 106 ? 56.397 8.174 210.349 1.00 46.15 232 LEU D CA 1
ATOM 18447 C C . LEU D 1 106 ? 56.554 9.574 210.929 1.00 47.01 232 LEU D C 1
ATOM 18448 O O . LEU D 1 106 ? 57.316 10.388 210.399 1.00 46.16 232 LEU D O 1
ATOM 18464 N N . THR D 1 107 ? 55.839 9.862 212.020 1.00 50.13 233 THR D N 1
ATOM 18465 C CA . THR D 1 107 ? 55.893 11.186 212.627 1.00 48.82 233 THR D CA 1
ATOM 18466 C C . THR D 1 107 ? 57.319 11.592 212.970 1.00 49.80 233 THR D C 1
ATOM 18467 O O . THR D 1 107 ? 57.630 12.787 213.017 1.00 55.10 233 THR D O 1
ATOM 18478 N N . ASP D 1 108 ? 58.195 10.619 213.206 1.00 51.14 234 ASP D N 1
ATOM 18479 C CA . ASP D 1 108 ? 59.588 10.883 213.543 1.00 51.77 234 ASP D CA 1
ATOM 18480 C C . ASP D 1 108 ? 60.444 11.206 212.328 1.00 51.69 234 ASP D C 1
ATOM 18481 O O . ASP D 1 108 ? 61.636 11.488 212.486 1.00 54.27 234 ASP D O 1
ATOM 18490 N N . ARG D 1 109 ? 59.882 11.174 211.134 1.00 53.90 235 ARG D N 1
ATOM 18491 C CA . ARG D 1 109 ? 60.685 11.320 209.928 1.00 47.51 235 ARG D CA 1
ATOM 18492 C C . ARG D 1 109 ? 60.081 12.284 208.922 1.00 46.73 235 ARG D C 1
ATOM 18493 O O . ARG D 1 109 ? 60.823 13.012 208.258 1.00 51.03 235 ARG D O 1
ATOM 18514 N N . ILE D 1 110 ? 58.758 12.322 208.797 1.00 56.51 236 ILE D N 1
ATOM 18515 C CA . ILE D 1 110 ? 58.084 13.196 207.843 1.00 52.24 236 ILE D CA 1
ATOM 18516 C C . ILE D 1 110 ? 57.459 14.346 208.618 1.00 44.92 236 ILE D C 1
ATOM 18517 O O . ILE D 1 110 ? 56.560 14.137 209.443 1.00 44.28 236 ILE D O 1
ATOM 18533 N N . VAL D 1 111 ? 57.921 15.559 208.337 1.00 43.44 237 VAL D N 1
ATOM 18534 C CA . VAL D 1 111 ? 57.416 16.769 208.964 1.00 49.94 237 VAL D CA 1
ATOM 18535 C C . VAL D 1 111 ? 56.712 17.576 207.881 1.00 50.33 237 VAL D C 1
ATOM 18536 O O . VAL D 1 111 ? 57.362 18.158 207.000 1.00 42.18 237 VAL D O 1
ATOM 18549 N N . VAL D 1 112 ? 55.382 17.604 207.933 1.00 54.04 238 VAL D N 1
ATOM 18550 C CA . VAL D 1 112 ? 54.606 18.408 206.997 1.00 52.81 238 VAL D CA 1
ATOM 18551 C C . VAL D 1 112 ? 54.665 19.863 207.441 1.00 56.93 238 VAL D C 1
ATOM 18552 O O . VAL D 1 112 ? 54.372 20.184 208.599 1.00 47.46 238 VAL D O 1
ATOM 18565 N N . ILE D 1 113 ? 55.046 20.741 206.524 1.00 54.14 239 ILE D N 1
ATOM 18566 C CA . ILE D 1 113 ? 55.217 22.160 206.801 1.00 57.87 239 ILE D CA 1
ATOM 18567 C C . ILE D 1 113 ? 54.297 22.941 205.873 1.00 55.52 239 ILE D C 1
ATOM 18568 O O . ILE D 1 113 ? 54.614 23.157 204.700 1.00 52.17 239 ILE D O 1
ATOM 18584 N N . PRO D 1 114 ? 53.137 23.380 206.363 1.00 50.23 240 PRO D N 1
ATOM 18585 C CA . PRO D 1 114 ? 52.214 24.123 205.493 1.00 53.59 240 PRO D CA 1
ATOM 18586 C C . PRO D 1 114 ? 52.798 25.465 205.084 1.00 55.29 240 PRO D C 1
ATOM 18587 O O . PRO D 1 114 ? 53.498 26.114 205.864 1.00 60.97 240 PRO D O 1
ATOM 18598 N N . GLY D 1 115 ? 52.499 25.872 203.855 1.00 50.89 241 GLY D N 1
ATOM 18599 C CA . GLY D 1 115 ? 52.969 27.129 203.314 1.00 52.85 241 GLY D CA 1
ATOM 18600 C C . GLY D 1 115 ? 53.571 26.954 201.933 1.00 54.75 241 GLY D C 1
ATOM 18601 O O . GLY D 1 115 ? 53.717 25.849 201.413 1.00 52.27 241 GLY D O 1
ATOM 18605 N N . LYS D 1 116 ? 53.910 28.094 201.338 1.00 55.72 242 LYS D N 1
ATOM 18606 C CA . LYS D 1 116 ? 54.630 28.120 200.075 1.00 60.16 242 LYS D CA 1
ATOM 18607 C C . LYS D 1 116 ? 56.128 28.069 200.346 1.00 56.84 242 LYS D C 1
ATOM 18608 O O . LYS D 1 116 ? 56.621 28.703 201.285 1.00 54.69 242 LYS D O 1
ATOM 18627 N N . VAL D 1 117 ? 56.852 27.314 199.514 1.00 47.59 243 VAL D N 1
ATOM 18628 C CA . VAL D 1 117 ? 58.279 27.118 199.743 1.00 50.19 243 VAL D CA 1
ATOM 18629 C C . VAL D 1 117 ? 59.032 28.439 199.773 1.00 46.60 243 VAL D C 1
ATOM 18630 O O . VAL D 1 117 ? 60.125 28.516 200.347 1.00 59.95 243 VAL D O 1
ATOM 18643 N N . GLU D 1 118 ? 58.477 29.488 199.168 1.00 45.46 244 GLU D N 1
ATOM 18644 C CA . GLU D 1 118 ? 59.095 30.806 199.198 1.00 48.74 244 GLU D CA 1
ATOM 18645 C C . GLU D 1 118 ? 58.753 31.593 200.457 1.00 47.20 244 GLU D C 1
ATOM 18646 O O . GLU D 1 118 ? 59.271 32.702 200.632 1.00 47.84 244 GLU D O 1
ATOM 18658 N N . GLU D 1 119 ? 57.898 31.060 201.332 1.00 45.94 245 GLU D N 1
ATOM 18659 C CA . GLU D 1 119 ? 57.436 31.804 202.498 1.00 47.70 245 GLU D CA 1
ATOM 18660 C C . GLU D 1 119 ? 57.659 31.091 203.825 1.00 48.25 245 GLU D C 1
ATOM 18661 O O . GLU D 1 119 ? 57.569 31.747 204.868 1.00 50.08 245 GLU D O 1
ATOM 18673 N N . VAL D 1 120 ? 57.959 29.793 203.825 1.00 46.92 246 VAL D N 1
ATOM 18674 C CA . VAL D 1 120 ? 58.116 29.039 205.064 1.00 48.69 246 VAL D CA 1
ATOM 18675 C C . VAL D 1 120 ? 59.534 29.195 205.599 1.00 55.16 246 VAL D C 1
ATOM 18676 O O . VAL D 1 120 ? 60.389 29.824 204.965 1.00 60.96 246 VAL D O 1
ATOM 18689 N N . SER D 1 121 ? 59.790 28.613 206.771 1.00 55.78 247 SER D N 1
ATOM 18690 C CA . SER D 1 121 ? 61.097 28.648 207.416 1.00 61.33 247 SER D CA 1
ATOM 18691 C C . SER D 1 121 ? 61.464 27.229 207.821 1.00 56.79 247 SER D C 1
ATOM 18692 O O . SER D 1 121 ? 60.719 26.584 208.564 1.00 60.83 247 SER D O 1
ATOM 18700 N N . LEU D 1 122 ? 62.603 26.740 207.328 1.00 62.63 248 LEU D N 1
ATOM 18701 C CA . LEU D 1 122 ? 62.994 25.380 207.672 1.00 61.45 248 LEU D CA 1
ATOM 18702 C C . LEU D 1 122 ? 64.059 25.386 208.760 1.00 60.28 248 LEU D C 1
ATOM 18703 O O . LEU D 1 122 ? 65.000 26.185 208.703 1.00 59.19 248 LEU D O 1
ATOM 18719 N N . PRO D 1 123 ? 63.948 24.506 209.760 1.00 62.62 249 PRO D N 1
ATOM 18720 C CA . PRO D 1 123 ? 64.923 24.544 210.867 1.00 67.80 249 PRO D CA 1
ATOM 18721 C C . PRO D 1 123 ? 66.360 24.314 210.433 1.00 66.08 249 PRO D C 1
ATOM 18722 O O . PRO D 1 123 ? 67.277 24.836 211.079 1.00 61.23 249 PRO D O 1
ATOM 18733 N N . GLU D 1 124 ? 66.596 23.546 209.370 1.00 63.18 250 GLU D N 1
ATOM 18734 C CA . GLU D 1 124 ? 67.959 23.200 208.990 1.00 60.26 250 GLU D CA 1
ATOM 18735 C C . GLU D 1 124 ? 68.066 23.084 207.476 1.00 65.03 250 GLU D C 1
ATOM 18736 O O . GLU D 1 124 ? 67.066 23.075 206.752 1.00 51.94 250 GLU D O 1
ATOM 18748 N N . GLN D 1 125 ? 69.307 22.986 207.009 1.00 65.01 251 GLN D N 1
ATOM 18749 C CA . GLN D 1 125 ? 69.588 22.785 205.597 1.00 60.09 251 GLN D CA 1
ATOM 18750 C C . GLN D 1 125 ? 69.442 21.315 205.235 1.00 57.97 251 GLN D C 1
ATOM 18751 O O . GLN D 1 125 ? 69.629 20.425 206.069 1.00 68.33 251 GLN D O 1
ATOM 18765 N N . VAL D 1 126 ? 69.116 21.067 203.972 1.00 58.92 252 VAL D N 1
ATOM 18766 C CA . VAL D 1 126 ? 68.818 19.727 203.497 1.00 57.37 252 VAL D CA 1
ATOM 18767 C C . VAL D 1 126 ? 69.930 19.262 202.562 1.00 60.31 252 VAL D C 1
ATOM 18768 O O . VAL D 1 126 ? 70.682 20.058 201.990 1.00 59.52 252 VAL D O 1
ATOM 18781 N N . ASP D 1 127 ? 70.035 17.940 202.422 1.00 56.05 253 ASP D N 1
ATOM 18782 C CA . ASP D 1 127 ? 71.042 17.323 201.567 1.00 50.59 253 ASP D CA 1
ATOM 18783 C C . ASP D 1 127 ? 70.547 17.097 200.148 1.00 56.80 253 ASP D C 1
ATOM 18784 O O . ASP D 1 127 ? 71.361 17.024 199.220 1.00 55.56 253 ASP D O 1
ATOM 18793 N N . ILE D 1 128 ? 69.237 16.973 199.963 1.00 55.80 254 ILE D N 1
ATOM 18794 C CA . ILE D 1 128 ? 68.666 16.619 198.672 1.00 52.12 254 ILE D CA 1
ATOM 18795 C C . ILE D 1 128 ? 67.225 17.101 198.657 1.00 44.70 254 ILE D C 1
ATOM 18796 O O . ILE D 1 128 ? 66.501 16.965 199.644 1.00 41.56 254 ILE D O 1
ATOM 18812 N N . ILE D 1 129 ? 66.819 17.686 197.535 1.00 51.27 255 ILE D N 1
ATOM 18813 C CA . ILE D 1 129 ? 65.459 18.179 197.344 1.00 51.76 255 ILE D CA 1
ATOM 18814 C C . ILE D 1 129 ? 64.748 17.257 196.371 1.00 38.38 255 ILE D C 1
ATOM 18815 O O . ILE D 1 129 ? 65.306 16.897 195.330 1.00 45.30 255 ILE D O 1
ATOM 18831 N N . ILE D 1 130 ? 63.521 16.875 196.713 1.00 43.94 256 ILE D N 1
ATOM 18832 C CA . ILE D 1 130 ? 62.660 16.103 195.829 1.00 34.56 256 ILE D CA 1
ATOM 18833 C C . ILE D 1 130 ? 61.408 16.921 195.552 1.00 37.11 256 ILE D C 1
ATOM 18834 O O . ILE D 1 130 ? 61.003 17.757 196.365 1.00 40.33 256 ILE D O 1
ATOM 18850 N N . SER D 1 131 ? 60.794 16.681 194.394 1.00 38.51 257 SER D N 1
ATOM 18851 C CA . SER D 1 131 ? 59.605 17.426 194.000 1.00 43.73 257 SER D CA 1
ATOM 18852 C C . SER D 1 131 ? 59.111 16.899 192.658 1.00 40.33 257 SER D C 1
ATOM 18853 O O . SER D 1 131 ? 59.799 16.136 191.971 1.00 40.95 257 SER D O 1
ATOM 18861 N N . GLU D 1 132 ? 57.898 17.315 192.299 1.00 39.44 258 GLU D N 1
ATOM 18862 C CA . GLU D 1 132 ? 57.322 17.078 190.974 1.00 43.04 258 GLU D CA 1
ATOM 18863 C C . GLU D 1 132 ? 56.858 18.417 190.416 1.00 39.88 258 GLU D C 1
ATOM 18864 O O . GLU D 1 132 ? 55.655 18.702 190.369 1.00 38.81 258 GLU D O 1
ATOM 18876 N N . PRO D 1 133 ? 57.792 19.267 189.994 1.00 34.76 259 PRO D N 1
ATOM 18877 C CA . PRO D 1 133 ? 57.438 20.616 189.537 1.00 35.40 259 PRO D CA 1
ATOM 18878 C C . PRO D 1 133 ? 57.054 20.721 188.070 1.00 36.90 259 PRO D C 1
ATOM 18879 O O . PRO D 1 133 ? 56.821 21.836 187.590 1.00 38.50 259 PRO D O 1
ATOM 18890 N N . MET D 1 134 ? 56.973 19.603 187.356 1.00 43.83 260 MET D N 1
ATOM 18891 C CA . MET D 1 134 ? 56.720 19.623 185.922 1.00 38.63 260 MET D CA 1
ATOM 18892 C C . MET D 1 134 ? 55.224 19.734 185.653 1.00 38.80 260 MET D C 1
ATOM 18893 O O . MET D 1 134 ? 54.436 18.900 186.114 1.00 36.39 260 MET D O 1
ATOM 18907 N N . GLY D 1 135 ? 54.831 20.769 184.908 1.00 48.24 261 GLY D N 1
ATOM 18908 C CA . GLY D 1 135 ? 53.503 20.856 184.343 1.00 40.50 261 GLY D CA 1
ATOM 18909 C C . GLY D 1 135 ? 53.504 20.390 182.891 1.00 43.20 261 GLY D C 1
ATOM 18910 O O . GLY D 1 135 ? 54.519 19.960 182.346 1.00 35.55 261 GLY D O 1
ATOM 18914 N N . TYR D 1 136 ? 52.331 20.476 182.262 1.00 37.32 262 TYR D N 1
ATOM 18915 C CA . TYR D 1 136 ? 52.270 20.131 180.851 1.00 37.34 262 TYR D CA 1
ATOM 18916 C C . TYR D 1 136 ? 53.134 21.101 180.053 1.00 36.79 262 TYR D C 1
ATOM 18917 O O . TYR D 1 136 ? 53.270 22.277 180.399 1.00 42.75 262 TYR D O 1
ATOM 18935 N N . MET D 1 137 ? 53.756 20.582 178.993 1.00 39.52 263 MET D N 1
ATOM 18936 C CA . MET D 1 137 ? 54.835 21.271 178.287 1.00 37.63 263 MET D CA 1
ATOM 18937 C C . MET D 1 137 ? 55.996 21.596 179.218 1.00 39.78 263 MET D C 1
ATOM 18938 O O . MET D 1 137 ? 56.830 22.457 178.906 1.00 42.12 263 MET D O 1
ATOM 18952 N N . LEU D 1 138 ? 56.046 20.916 180.365 1.00 38.27 264 LEU D N 1
ATOM 18953 C CA . LEU D 1 138 ? 57.070 21.084 181.390 1.00 47.20 264 LEU D CA 1
ATOM 18954 C C . LEU D 1 138 ? 56.936 22.400 182.154 1.00 50.01 264 LEU D C 1
ATOM 18955 O O . LEU D 1 138 ? 57.025 22.405 183.388 1.00 45.97 264 LEU D O 1
ATOM 18971 N N . PHE D 1 139 ? 56.710 23.515 181.458 1.00 42.75 265 PHE D N 1
ATOM 18972 C CA . PHE D 1 139 ? 56.879 24.822 182.087 1.00 42.76 265 PHE D CA 1
ATOM 18973 C C . PHE D 1 139 ? 55.609 25.401 182.700 1.00 44.73 265 PHE D C 1
ATOM 18974 O O . PHE D 1 139 ? 55.708 26.352 183.487 1.00 38.73 265 PHE D O 1
ATOM 18991 N N . ASN D 1 140 ? 54.428 24.885 182.361 1.00 37.39 266 ASN D N 1
ATOM 18992 C CA . ASN D 1 140 ? 53.207 25.444 182.928 1.00 37.01 266 ASN D CA 1
ATOM 18993 C C . ASN D 1 140 ? 53.226 25.317 184.449 1.00 35.55 266 ASN D C 1
ATOM 18994 O O . ASN D 1 140 ? 53.830 24.394 185.005 1.00 35.20 266 ASN D O 1
ATOM 19005 N N . GLU D 1 141 ? 52.571 26.281 185.111 1.00 39.58 267 GLU D N 1
ATOM 19006 C CA . GLU D 1 141 ? 52.441 26.368 186.570 1.00 38.67 267 GLU D CA 1
ATOM 19007 C C . GLU D 1 141 ? 53.544 27.234 187.168 1.00 36.50 267 GLU D C 1
ATOM 19008 O O . GLU D 1 141 ? 53.407 27.733 188.289 1.00 39.65 267 GLU D O 1
ATOM 19020 N N . ARG D 1 142 ? 54.642 27.409 186.433 1.00 40.16 268 ARG D N 1
ATOM 19021 C CA . ARG D 1 142 ? 55.816 28.133 186.915 1.00 37.41 268 ARG D CA 1
ATOM 19022 C C . ARG D 1 142 ? 56.344 27.552 188.218 1.00 42.97 268 ARG D C 1
ATOM 19023 O O . ARG D 1 142 ? 57.012 28.247 188.996 1.00 36.91 268 ARG D O 1
ATOM 19044 N N . MET D 1 143 ? 56.053 26.276 188.476 1.00 40.37 269 MET D N 1
ATOM 19045 C CA . MET D 1 143 ? 56.504 25.653 189.711 1.00 42.13 269 MET D CA 1
ATOM 19046 C C . MET D 1 143 ? 57.990 25.342 189.687 1.00 45.14 269 MET D C 1
ATOM 19047 O O . MET D 1 143 ? 58.594 25.187 190.753 1.00 38.02 269 MET D O 1
ATOM 19061 N N . LEU D 1 144 ? 58.590 25.239 188.498 1.00 44.93 270 LEU D N 1
ATOM 19062 C CA . LEU D 1 144 ? 60.023 24.995 188.419 1.00 35.88 270 LEU D CA 1
ATOM 19063 C C . LEU D 1 144 ? 60.810 26.104 189.100 1.00 40.85 270 LEU D C 1
ATOM 19064 O O . LEU D 1 144 ? 61.897 25.857 189.636 1.00 42.51 270 LEU D O 1
ATOM 19080 N N . GLU D 1 145 ? 60.279 27.327 189.090 1.00 45.31 271 GLU D N 1
ATOM 19081 C CA . GLU D 1 145 ? 60.921 28.417 189.813 1.00 44.71 271 GLU D CA 1
ATOM 19082 C C . GLU D 1 145 ? 60.863 28.187 191.319 1.00 43.28 271 GLU D C 1
ATOM 19083 O O . GLU D 1 145 ? 61.836 28.465 192.033 1.00 42.68 271 GLU D O 1
ATOM 19095 N N . SER D 1 146 ? 59.739 27.672 191.822 1.00 47.69 272 SER D N 1
ATOM 19096 C CA . SER D 1 146 ? 59.660 27.334 193.241 1.00 45.99 272 SER D CA 1
ATOM 19097 C C . SER D 1 146 ? 60.688 26.270 193.606 1.00 45.55 272 SER D C 1
ATOM 19098 O O . SER D 1 146 ? 61.342 26.355 194.652 1.00 48.93 272 SER D O 1
ATOM 19106 N N . TYR D 1 147 ? 60.836 25.258 192.747 1.00 43.51 273 TYR D N 1
ATOM 19107 C CA . TYR D 1 147 ? 61.850 24.223 192.929 1.00 40.47 273 TYR D CA 1
ATOM 19108 C C . TYR D 1 147 ? 63.246 24.833 193.015 1.00 50.80 273 TYR D C 1
ATOM 19109 O O . TYR D 1 147 ? 64.001 24.568 193.961 1.00 45.23 273 TYR D O 1
ATOM 19127 N N . LEU D 1 148 ? 63.610 25.653 192.026 1.00 42.60 274 LEU D N 1
ATOM 19128 C CA . LEU D 1 148 ? 64.918 26.294 192.047 1.00 40.39 274 LEU D CA 1
ATOM 19129 C C . LEU D 1 148 ? 65.061 27.227 193.241 1.00 44.49 274 LEU D C 1
ATOM 19130 O O . LEU D 1 148 ? 66.157 27.358 193.797 1.00 42.24 274 LEU D O 1
ATOM 19146 N N . HIS D 1 149 ? 63.970 27.880 193.650 1.00 43.40 275 HIS D N 1
ATOM 19147 C CA . HIS D 1 149 ? 64.034 28.774 194.801 1.00 45.00 275 HIS D CA 1
ATOM 19148 C C . HIS D 1 149 ? 64.391 28.008 196.069 1.00 45.05 275 HIS D C 1
ATOM 19149 O O . HIS D 1 149 ? 65.167 28.494 196.902 1.00 45.22 275 HIS D O 1
ATOM 19163 N N . ALA D 1 150 ? 63.852 26.798 196.224 1.00 41.16 276 ALA D N 1
ATOM 19164 C CA . ALA D 1 150 ? 64.124 25.983 197.402 1.00 41.35 276 ALA D CA 1
ATOM 19165 C C . ALA D 1 150 ? 65.597 25.640 197.562 1.00 44.26 276 ALA D C 1
ATOM 19166 O O . ALA D 1 150 ? 65.985 25.148 198.627 1.00 43.57 276 ALA D O 1
ATOM 19173 N N . LYS D 1 151 ? 66.422 25.867 196.538 1.00 42.50 277 LYS D N 1
ATOM 19174 C CA . LYS D 1 151 ? 67.842 25.562 196.651 1.00 48.72 277 LYS D CA 1
ATOM 19175 C C . LYS D 1 151 ? 68.539 26.447 197.674 1.00 45.52 277 LYS D C 1
ATOM 19176 O O . LYS D 1 151 ? 69.651 26.117 198.104 1.00 46.61 277 LYS D O 1
ATOM 19195 N N . LYS D 1 152 ? 67.919 27.562 198.071 1.00 46.18 278 LYS D N 1
ATOM 19196 C CA . LYS D 1 152 ? 68.460 28.335 199.185 1.00 48.17 278 LYS D CA 1
ATOM 19197 C C . LYS D 1 152 ? 68.617 27.467 200.423 1.00 50.20 278 LYS D C 1
ATOM 19198 O O . LYS D 1 152 ? 69.548 27.667 201.211 1.00 50.22 278 LYS D O 1
ATOM 19217 N N . TYR D 1 153 ? 67.717 26.497 200.606 1.00 51.74 279 TYR D N 1
ATOM 19218 C CA . TYR D 1 153 ? 67.805 25.533 201.697 1.00 57.41 279 TYR D CA 1
ATOM 19219 C C . TYR D 1 153 ? 68.710 24.355 201.377 1.00 55.05 279 TYR D C 1
ATOM 19220 O O . TYR D 1 153 ? 68.775 23.414 202.176 1.00 51.82 279 TYR D O 1
ATOM 19238 N N . LEU D 1 154 ? 69.394 24.363 200.239 1.00 51.10 280 LEU D N 1
ATOM 19239 C CA . LEU D 1 154 ? 70.155 23.206 199.786 1.00 46.26 280 LEU D CA 1
ATOM 19240 C C . LEU D 1 154 ? 71.619 23.363 200.171 1.00 59.90 280 LEU D C 1
ATOM 19241 O O . LEU D 1 154 ? 72.237 24.400 199.894 1.00 52.94 280 LEU D O 1
ATOM 19257 N N . LYS D 1 155 ? 72.166 22.334 200.815 1.00 60.47 281 LYS D N 1
ATOM 19258 C CA . LYS D 1 155 ? 73.576 22.340 201.158 1.00 60.32 281 LYS D CA 1
ATOM 19259 C C . LYS D 1 155 ? 74.417 22.408 199.884 1.00 55.50 281 LYS D C 1
ATOM 19260 O O . LYS D 1 155 ? 73.985 21.946 198.820 1.00 50.36 281 LYS D O 1
ATOM 19279 N N . PRO D 1 156 ? 75.627 22.958 199.963 1.00 52.74 282 PRO D N 1
ATOM 19280 C CA . PRO D 1 156 ? 76.511 22.939 198.793 1.00 53.05 282 PRO D CA 1
ATOM 19281 C C . PRO D 1 156 ? 76.735 21.510 198.327 1.00 52.51 282 PRO D C 1
ATOM 19282 O O . PRO D 1 156 ? 76.948 20.601 199.133 1.00 52.69 282 PRO D O 1
ATOM 19293 N N . SER D 1 157 ? 76.663 21.310 197.015 1.00 50.09 283 SER D N 1
ATOM 19294 C CA . SER D 1 157 ? 76.803 19.989 196.410 1.00 69.82 283 SER D CA 1
ATOM 19295 C C . SER D 1 157 ? 75.672 19.047 196.812 1.00 63.61 283 SER D C 1
ATOM 19296 O O . SER D 1 157 ? 75.826 17.822 196.751 1.00 56.36 283 SER D O 1
ATOM 19304 N N . GLY D 1 158 ? 74.535 19.596 197.233 1.00 59.78 284 GLY D N 1
ATOM 19305 C CA . GLY D 1 158 ? 73.349 18.785 197.393 1.00 61.82 284 GLY D CA 1
ATOM 19306 C C . GLY D 1 158 ? 72.723 18.444 196.055 1.00 58.93 284 GLY D C 1
ATOM 19307 O O . GLY D 1 158 ? 72.936 19.115 195.045 1.00 52.24 284 GLY D O 1
ATOM 19311 N N . ASN D 1 159 ? 71.936 17.375 196.044 1.00 51.10 285 ASN D N 1
ATOM 19312 C CA . ASN D 1 159 ? 71.336 16.891 194.812 1.00 53.87 285 ASN D CA 1
ATOM 19313 C C . ASN D 1 159 ? 69.885 17.339 194.693 1.00 53.67 285 ASN D C 1
ATOM 19314 O O . ASN D 1 159 ? 69.246 17.750 195.664 1.00 49.31 285 ASN D O 1
ATOM 19325 N N . MET D 1 160 ? 69.375 17.255 193.467 1.00 51.14 286 MET D N 1
ATOM 19326 C CA . MET D 1 160 ? 67.997 17.591 193.139 1.00 41.02 286 MET D CA 1
ATOM 19327 C C . MET D 1 160 ? 67.371 16.404 192.436 1.00 38.04 286 MET D C 1
ATOM 19328 O O . MET D 1 160 ? 67.953 15.865 191.493 1.00 39.72 286 MET D O 1
ATOM 19342 N N . PHE D 1 161 ? 66.194 16.001 192.887 1.00 42.90 287 PHE D N 1
ATOM 19343 C CA . PHE D 1 161 ? 65.451 14.914 192.253 1.00 48.81 287 PHE D CA 1
ATOM 19344 C C . PHE D 1 161 ? 64.090 15.447 191.822 1.00 45.20 287 PHE D C 1
ATOM 19345 O O . PHE D 1 161 ? 63.243 15.730 192.689 1.00 43.62 287 PHE D O 1
ATOM 19362 N N . PRO D 1 162 ? 63.825 15.632 190.517 1.00 49.05 288 PRO D N 1
ATOM 19363 C CA . PRO D 1 162 ? 64.712 15.358 189.371 1.00 49.11 288 PRO D CA 1
ATOM 19364 C C . PRO D 1 162 ? 65.889 16.317 189.258 1.00 45.42 288 PRO D C 1
ATOM 19365 O O . PRO D 1 162 ? 65.816 17.455 189.723 1.00 44.66 288 PRO D O 1
ATOM 19376 N N . THR D 1 163 ? 66.971 15.857 188.622 1.00 42.04 289 THR D N 1
ATOM 19377 C CA . THR D 1 163 ? 68.178 16.662 188.492 1.00 41.12 289 THR D CA 1
ATOM 19378 C C . THR D 1 163 ? 68.120 17.598 187.294 1.00 48.64 289 THR D C 1
ATOM 19379 O O . THR D 1 163 ? 68.594 18.739 187.375 1.00 44.40 289 THR D O 1
ATOM 19390 N N . ILE D 1 164 ? 67.561 17.136 186.175 1.00 47.92 290 ILE D N 1
ATOM 19391 C CA . ILE D 1 164 ? 67.508 17.926 184.950 1.00 49.59 290 ILE D CA 1
ATOM 19392 C C . ILE D 1 164 ? 66.226 17.590 184.204 1.00 37.43 290 ILE D C 1
ATOM 19393 O O . ILE D 1 164 ? 65.591 16.557 184.439 1.00 35.65 290 ILE D O 1
ATOM 19409 N N . GLY D 1 165 ? 65.851 18.480 183.291 1.00 36.83 291 GLY D N 1
ATOM 19410 C CA . GLY D 1 165 ? 64.688 18.271 182.451 1.00 51.24 291 GLY D CA 1
ATOM 19411 C C . GLY D 1 165 ? 64.986 18.635 181.014 1.00 44.21 291 GLY D C 1
ATOM 19412 O O . GLY D 1 165 ? 65.680 19.621 180.754 1.00 46.56 291 GLY D O 1
ATOM 19416 N N . ASP D 1 166 ? 64.478 17.841 180.074 1.00 42.82 292 ASP D N 1
ATOM 19417 C CA . ASP D 1 166 ? 64.714 18.049 178.649 1.00 44.55 292 ASP D CA 1
ATOM 19418 C C . ASP D 1 166 ? 63.383 18.301 177.958 1.00 39.11 292 ASP D C 1
ATOM 19419 O O . ASP D 1 166 ? 62.519 17.418 177.929 1.00 35.93 292 ASP D O 1
ATOM 19428 N N . VAL D 1 167 ? 63.226 19.490 177.388 1.00 37.37 293 VAL D N 1
ATOM 19429 C CA . VAL D 1 167 ? 62.088 19.792 176.528 1.00 43.32 293 VAL D CA 1
ATOM 19430 C C . VAL D 1 167 ? 62.437 19.369 175.110 1.00 44.51 293 VAL D C 1
ATOM 19431 O O . VAL D 1 167 ? 63.478 19.763 174.573 1.00 52.64 293 VAL D O 1
ATOM 19444 N N . HIS D 1 168 ? 61.567 18.571 174.500 1.00 41.08 294 HIS D N 1
ATOM 19445 C CA . HIS D 1 168 ? 61.737 18.142 173.122 1.00 47.62 294 HIS D CA 1
ATOM 19446 C C . HIS D 1 168 ? 60.654 18.767 172.257 1.00 47.35 294 HIS D C 1
ATOM 19447 O O . HIS D 1 168 ? 59.480 18.813 172.646 1.00 45.68 294 HIS D O 1
ATOM 19461 N N . LEU D 1 169 ? 61.062 19.267 171.095 1.00 45.18 295 LEU D N 1
ATOM 19462 C CA . LEU D 1 169 ? 60.154 19.916 170.160 1.00 45.02 295 LEU D CA 1
ATOM 19463 C C . LEU D 1 169 ? 60.489 19.454 168.753 1.00 41.46 295 LEU D C 1
ATOM 19464 O O . LEU D 1 169 ? 61.656 19.481 168.357 1.00 43.75 295 LEU D O 1
ATOM 19480 N N . ALA D 1 170 ? 59.473 19.026 168.011 1.00 40.07 296 ALA D N 1
ATOM 19481 C CA . ALA D 1 170 ? 59.635 18.575 166.638 1.00 44.03 296 ALA D CA 1
ATOM 19482 C C . ALA D 1 170 ? 58.457 19.049 165.798 1.00 41.38 296 ALA D C 1
ATOM 19483 O O . ALA D 1 170 ? 57.336 19.183 166.312 1.00 42.49 296 ALA D O 1
ATOM 19490 N N . PRO D 1 171 ? 58.676 19.307 164.508 1.00 44.68 297 PRO D N 1
ATOM 19491 C CA . PRO D 1 171 ? 57.555 19.656 163.630 1.00 42.62 297 PRO D CA 1
ATOM 19492 C C . PRO D 1 171 ? 56.689 18.443 163.336 1.00 42.53 297 PRO D C 1
ATOM 19493 O O . PRO D 1 171 ? 57.157 17.302 163.337 1.00 48.31 297 PRO D O 1
ATOM 19504 N N . PHE D 1 172 ? 55.407 18.698 163.073 1.00 44.73 298 PHE D N 1
ATOM 19505 C CA . PHE D 1 172 ? 54.459 17.625 162.806 1.00 42.26 298 PHE D CA 1
ATOM 19506 C C . PHE D 1 172 ? 53.506 18.030 161.691 1.00 42.79 298 PHE D C 1
ATOM 19507 O O . PHE D 1 172 ? 53.317 19.213 161.398 1.00 45.64 298 PHE D O 1
ATOM 19524 N N . THR D 1 173 ? 52.898 17.018 161.076 1.00 43.86 299 THR D N 1
ATOM 19525 C CA . THR D 1 173 ? 51.829 17.200 160.102 1.00 43.18 299 THR D CA 1
ATOM 19526 C C . THR D 1 173 ? 50.579 16.510 160.633 1.00 45.07 299 THR D C 1
ATOM 19527 O O . THR D 1 173 ? 50.612 15.317 160.955 1.00 46.23 299 THR D O 1
ATOM 19538 N N . ASP D 1 174 ? 49.484 17.269 160.744 1.00 42.30 300 ASP D N 1
ATOM 19539 C CA . ASP D 1 174 ? 48.216 16.742 161.243 1.00 41.81 300 ASP D CA 1
ATOM 19540 C C . ASP D 1 174 ? 47.106 17.600 160.630 1.00 42.70 300 ASP D C 1
ATOM 19541 O O . ASP D 1 174 ? 46.613 18.563 161.224 1.00 41.46 300 ASP D O 1
ATOM 19550 N N . GLU D 1 175 ? 46.716 17.242 159.406 1.00 44.38 301 GLU D N 1
ATOM 19551 C CA . GLU D 1 175 ? 45.673 17.993 158.714 1.00 52.49 301 GLU D CA 1
ATOM 19552 C C . GLU D 1 175 ? 44.352 17.917 159.466 1.00 42.07 301 GLU D C 1
ATOM 19553 O O . GLU D 1 175 ? 43.624 18.911 159.556 1.00 44.66 301 GLU D O 1
ATOM 19565 N N . GLN D 1 176 ? 44.018 16.741 159.999 1.00 44.29 302 GLN D N 1
ATOM 19566 C CA . GLN D 1 176 ? 42.751 16.591 160.705 1.00 44.38 302 GLN D CA 1
ATOM 19567 C C . GLN D 1 176 ? 42.675 17.549 161.889 1.00 42.51 302 GLN D C 1
ATOM 19568 O O . GLN D 1 176 ? 41.678 18.256 162.069 1.00 43.71 302 GLN D O 1
ATOM 19582 N N . LEU D 1 177 ? 43.729 17.587 162.708 1.00 48.98 303 LEU D N 1
ATOM 19583 C CA . LEU D 1 177 ? 43.737 18.496 163.849 1.00 40.50 303 LEU D CA 1
ATOM 19584 C C . LEU D 1 177 ? 43.628 19.945 163.399 1.00 41.50 303 LEU D C 1
ATOM 19585 O O . LEU D 1 177 ? 42.864 20.725 163.980 1.00 39.37 303 LEU D O 1
ATOM 19601 N N . TYR D 1 178 ? 44.384 20.325 162.368 1.00 43.61 304 TYR D N 1
ATOM 19602 C CA . TYR D 1 178 ? 44.320 21.697 161.879 1.00 44.90 304 TYR D CA 1
ATOM 19603 C C . TYR D 1 178 ? 42.911 22.049 161.421 1.00 44.35 304 TYR D C 1
ATOM 19604 O O . TYR D 1 178 ? 42.397 23.126 161.737 1.00 45.16 304 TYR D O 1
ATOM 19622 N N . MET D 1 179 ? 42.274 21.154 160.665 1.00 41.01 305 MET D N 1
ATOM 19623 C CA . MET D 1 179 ? 40.947 21.458 160.145 1.00 42.56 305 MET D CA 1
ATOM 19624 C C . MET D 1 179 ? 39.895 21.431 161.245 1.00 47.01 305 MET D C 1
ATOM 19625 O O . MET D 1 179 ? 38.888 22.144 161.156 1.00 46.79 305 MET D O 1
ATOM 19639 N N . GLU D 1 180 ? 40.107 20.618 162.280 1.00 50.67 306 GLU D N 1
ATOM 19640 C CA . GLU D 1 180 ? 39.220 20.639 163.439 1.00 46.08 306 GLU D CA 1
ATOM 19641 C C . GLU D 1 180 ? 39.150 22.037 164.040 1.00 47.10 306 GLU D C 1
ATOM 19642 O O . GLU D 1 180 ? 38.064 22.605 164.203 1.00 47.47 306 GLU D O 1
ATOM 19654 N N . GLN D 1 181 ? 40.310 22.618 164.352 1.00 48.42 307 GLN D N 1
ATOM 19655 C CA . GLN D 1 181 ? 40.345 23.943 164.964 1.00 47.13 307 GLN D CA 1
ATOM 19656 C C . GLN D 1 181 ? 39.963 25.029 163.967 1.00 48.65 307 GLN D C 1
ATOM 19657 O O . GLN D 1 181 ? 39.315 26.015 164.334 1.00 53.80 307 GLN D O 1
ATOM 19671 N N . PHE D 1 182 ? 40.368 24.878 162.708 1.00 50.66 308 PHE D N 1
ATOM 19672 C CA . PHE D 1 182 ? 39.984 25.850 161.689 1.00 55.76 308 PHE D CA 1
ATOM 19673 C C . PHE D 1 182 ? 38.473 25.866 161.495 1.00 47.87 308 PHE D C 1
ATOM 19674 O O . PHE D 1 182 ? 37.849 26.931 161.466 1.00 53.03 308 PHE D O 1
ATOM 19691 N N . THR D 1 183 ? 37.865 24.688 161.366 1.00 46.60 309 THR D N 1
ATOM 19692 C CA . THR D 1 183 ? 36.418 24.622 161.198 1.00 41.52 309 THR D CA 1
ATOM 19693 C C . THR D 1 183 ? 35.697 25.189 162.416 1.00 51.83 309 THR D C 1
ATOM 19694 O O . THR D 1 183 ? 34.637 25.814 162.283 1.00 46.21 309 THR D O 1
ATOM 19705 N N . LYS D 1 184 ? 36.254 24.982 163.613 1.00 43.71 310 LYS D N 1
ATOM 19706 C CA . LYS D 1 184 ? 35.660 25.571 164.810 1.00 46.18 310 LYS D CA 1
ATOM 19707 C C . LYS D 1 184 ? 35.673 27.091 164.725 1.00 47.53 310 LYS D C 1
ATOM 19708 O O . LYS D 1 184 ? 34.661 27.754 164.986 1.00 51.90 310 LYS D O 1
ATOM 19727 N N . ALA D 1 185 ? 36.822 27.662 164.356 1.00 46.98 311 ALA D N 1
ATOM 19728 C CA . ALA D 1 185 ? 36.932 29.111 164.233 1.00 44.55 311 ALA D CA 1
ATOM 19729 C C . ALA D 1 185 ? 36.026 29.652 163.137 1.00 48.46 311 ALA D C 1
ATOM 19730 O O . ALA D 1 185 ? 35.601 30.811 163.200 1.00 46.79 311 ALA D O 1
ATOM 19737 N N . ASN D 1 186 ? 35.718 28.836 162.130 1.00 42.76 312 ASN D N 1
ATOM 19738 C CA . ASN D 1 186 ? 34.943 29.300 160.988 1.00 52.44 312 ASN D CA 1
ATOM 19739 C C . ASN D 1 186 ? 33.447 29.345 161.263 1.00 51.28 312 ASN D C 1
ATOM 19740 O O . ASN D 1 186 ? 32.680 29.717 160.365 1.00 48.93 312 ASN D O 1
ATOM 19751 N N . PHE D 1 187 ? 33.011 28.968 162.470 1.00 40.87 313 PHE D N 1
ATOM 19752 C CA . PHE D 1 187 ? 31.677 29.344 162.916 1.00 40.59 313 PHE D CA 1
ATOM 19753 C C . PHE D 1 187 ? 31.494 30.855 162.853 1.00 49.66 313 PHE D C 1
ATOM 19754 O O . PHE D 1 187 ? 30.395 31.338 162.554 1.00 45.14 313 PHE D O 1
ATOM 19771 N N . TRP D 1 188 ? 32.562 31.609 163.117 1.00 39.98 314 TRP D N 1
ATOM 19772 C CA . TRP D 1 188 ? 32.535 33.063 163.136 1.00 46.93 314 TRP D CA 1
ATOM 19773 C C . TRP D 1 188 ? 32.751 33.668 161.756 1.00 47.78 314 TRP D C 1
ATOM 19774 O O . TRP D 1 188 ? 32.901 34.889 161.638 1.00 47.72 314 TRP D O 1
ATOM 19795 N N . TYR D 1 189 ? 32.767 32.835 160.718 1.00 51.01 315 TYR D N 1
ATOM 19796 C CA . TYR D 1 189 ? 32.740 33.289 159.338 1.00 54.37 315 TYR D CA 1
ATOM 19797 C C . TYR D 1 189 ? 31.320 33.473 158.819 1.00 46.04 315 TYR D C 1
ATOM 19798 O O . TYR D 1 189 ? 31.119 34.215 157.853 1.00 45.28 315 TYR D O 1
ATOM 19816 N N . GLN D 1 190 ? 30.338 32.839 159.455 1.00 45.40 316 GLN D N 1
ATOM 19817 C CA . GLN D 1 190 ? 28.971 32.867 158.962 1.00 47.16 316 GLN D CA 1
ATOM 19818 C C . GLN D 1 190 ? 28.523 34.307 158.717 1.00 50.48 316 GLN D C 1
ATOM 19819 O O . GLN D 1 190 ? 28.734 35.170 159.581 1.00 57.28 316 GLN D O 1
ATOM 19833 N N . PRO D 1 191 ? 27.891 34.603 157.577 1.00 50.02 317 PRO D N 1
ATOM 19834 C CA . PRO D 1 191 ? 27.280 35.924 157.393 1.00 42.92 317 PRO D CA 1
ATOM 19835 C C . PRO D 1 191 ? 25.851 36.053 157.902 1.00 44.83 317 PRO D C 1
ATOM 19836 O O . PRO D 1 191 ? 25.323 37.175 157.892 1.00 42.14 317 PRO D O 1
ATOM 19847 N N . SER D 1 192 ? 25.206 34.976 158.345 1.00 43.03 318 SER D N 1
ATOM 19848 C CA . SER D 1 192 ? 23.800 35.072 158.730 1.00 49.12 318 SER D CA 1
ATOM 19849 C C . SER D 1 192 ? 23.439 34.017 159.773 1.00 42.20 318 SER D C 1
ATOM 19850 O O . SER D 1 192 ? 22.497 33.241 159.620 1.00 39.32 318 SER D O 1
ATOM 19858 N N . PHE D 1 193 ? 24.168 33.999 160.885 1.00 38.53 319 PHE D N 1
ATOM 19859 C CA . PHE D 1 193 ? 23.792 33.164 162.024 1.00 48.51 319 PHE D CA 1
ATOM 19860 C C . PHE D 1 193 ? 22.519 33.729 162.644 1.00 42.05 319 PHE D C 1
ATOM 19861 O O . PHE D 1 193 ? 22.557 34.760 163.323 1.00 39.22 319 PHE D O 1
ATOM 19878 N N . HIS D 1 194 ? 21.389 33.062 162.411 1.00 41.70 320 HIS D N 1
ATOM 19879 C CA . HIS D 1 194 ? 20.089 33.566 162.848 1.00 39.71 320 HIS D CA 1
ATOM 19880 C C . HIS D 1 194 ? 19.893 35.003 162.373 1.00 44.14 320 HIS D C 1
ATOM 19881 O O . HIS D 1 194 ? 19.467 35.887 163.123 1.00 38.23 320 HIS D O 1
ATOM 19895 N N . GLY D 1 195 ? 20.235 35.236 161.107 1.00 44.61 321 GLY D N 1
ATOM 19896 C CA . GLY D 1 195 ? 20.123 36.551 160.506 1.00 47.85 321 GLY D CA 1
ATOM 19897 C C . GLY D 1 195 ? 21.238 37.517 160.836 1.00 48.41 321 GLY D C 1
ATOM 19898 O O . GLY D 1 195 ? 21.169 38.677 160.415 1.00 50.78 321 GLY D O 1
ATOM 19902 N N . VAL D 1 196 ? 22.273 37.086 161.555 1.00 45.66 322 VAL D N 1
ATOM 19903 C CA . VAL D 1 196 ? 23.295 37.987 162.081 1.00 47.59 322 VAL D CA 1
ATOM 19904 C C . VAL D 1 196 ? 24.637 37.666 161.434 1.00 47.15 322 VAL D C 1
ATOM 19905 O O . VAL D 1 196 ? 25.068 36.506 161.415 1.00 38.14 322 VAL D O 1
ATOM 19918 N N . ASP D 1 197 ? 25.302 38.703 160.933 1.00 39.57 323 ASP D N 1
ATOM 19919 C CA . ASP D 1 197 ? 26.611 38.584 160.302 1.00 45.35 323 ASP D CA 1
ATOM 19920 C C . ASP D 1 197 ? 27.682 38.551 161.386 1.00 47.05 323 ASP D C 1
ATOM 19921 O O . ASP D 1 197 ? 27.901 39.545 162.083 1.00 40.65 323 ASP D O 1
ATOM 19930 N N . LEU D 1 198 ? 28.345 37.405 161.534 1.00 41.14 324 LEU D N 1
ATOM 19931 C CA . LEU D 1 198 ? 29.445 37.266 162.476 1.00 45.49 324 LEU D CA 1
ATOM 19932 C C . LEU D 1 198 ? 30.812 37.468 161.828 1.00 50.54 324 LEU D C 1
ATOM 19933 O O . LEU D 1 198 ? 31.809 37.577 162.550 1.00 43.23 324 LEU D O 1
ATOM 19949 N N . SER D 1 199 ? 30.873 37.555 160.494 1.00 41.42 325 SER D N 1
ATOM 19950 C CA . SER D 1 199 ? 32.143 37.433 159.782 1.00 45.38 325 SER D CA 1
ATOM 19951 C C . SER D 1 199 ? 33.200 38.404 160.288 1.00 42.00 325 SER D C 1
ATOM 19952 O O . SER D 1 199 ? 34.395 38.093 160.246 1.00 45.78 325 SER D O 1
ATOM 19960 N N . ALA D 1 200 ? 32.793 39.581 160.768 1.00 47.55 326 ALA D N 1
ATOM 19961 C CA . ALA D 1 200 ? 33.767 40.560 161.241 1.00 49.25 326 ALA D CA 1
ATOM 19962 C C . ALA D 1 200 ? 34.568 40.064 162.435 1.00 41.21 326 ALA D C 1
ATOM 19963 O O . ALA D 1 200 ? 35.545 40.716 162.816 1.00 55.88 326 ALA D O 1
ATOM 19970 N N . LEU D 1 201 ? 34.188 38.939 163.036 1.00 41.47 327 LEU D N 1
ATOM 19971 C CA . LEU D 1 201 ? 34.917 38.370 164.163 1.00 42.67 327 LEU D CA 1
ATOM 19972 C C . LEU D 1 201 ? 35.687 37.111 163.797 1.00 43.46 327 LEU D C 1
ATOM 19973 O O . LEU D 1 201 ? 36.263 36.477 164.688 1.00 48.42 327 LEU D O 1
ATOM 19989 N N . ARG D 1 202 ? 35.699 36.723 162.519 1.00 49.32 328 ARG D N 1
ATOM 19990 C CA . ARG D 1 202 ? 36.426 35.521 162.119 1.00 44.33 328 ARG D CA 1
ATOM 19991 C C . ARG D 1 202 ? 37.896 35.624 162.503 1.00 41.33 328 ARG D C 1
ATOM 19992 O O . ARG D 1 202 ? 38.471 34.686 163.065 1.00 42.04 328 ARG D O 1
ATOM 20013 N N . GLY D 1 203 ? 38.520 36.764 162.207 1.00 45.93 329 GLY D N 1
ATOM 20014 C CA . GLY D 1 203 ? 39.927 36.934 162.532 1.00 46.98 329 GLY D CA 1
ATOM 20015 C C . GLY D 1 203 ? 40.202 36.808 164.018 1.00 53.35 329 GLY D C 1
ATOM 20016 O O . GLY D 1 203 ? 41.220 36.240 164.427 1.00 50.82 329 GLY D O 1
ATOM 20020 N N . ALA D 1 204 ? 39.307 37.345 164.850 1.00 42.51 330 ALA D N 1
ATOM 20021 C CA . ALA D 1 204 ? 39.473 37.195 166.292 1.00 40.94 330 ALA D CA 1
ATOM 20022 C C . ALA D 1 204 ? 39.299 35.741 166.710 1.00 45.55 330 ALA D C 1
ATOM 20023 O O . ALA D 1 204 ? 40.070 35.228 167.528 1.00 45.65 330 ALA D O 1
ATOM 20030 N N . ALA D 1 205 ? 38.295 35.060 166.150 1.00 47.29 331 ALA D N 1
ATOM 20031 C CA . ALA D 1 205 ? 38.073 33.660 166.495 1.00 44.54 331 ALA D CA 1
ATOM 20032 C C . ALA D 1 205 ? 39.280 32.806 166.125 1.00 47.02 331 ALA D C 1
ATOM 20033 O O . ALA D 1 205 ? 39.705 31.947 166.908 1.00 42.89 331 ALA D O 1
ATOM 20040 N N . VAL D 1 206 ? 39.850 33.030 164.937 1.00 42.41 332 VAL D N 1
ATOM 20041 C CA . VAL D 1 206 ? 41.023 32.264 164.524 1.00 46.36 332 VAL D CA 1
ATOM 20042 C C . VAL D 1 206 ? 42.177 32.509 165.489 1.00 48.07 332 VAL D C 1
ATOM 20043 O O . VAL D 1 206 ? 42.829 31.569 165.960 1.00 43.24 332 VAL D O 1
ATOM 20056 N N . ASP D 1 207 ? 42.455 33.782 165.785 1.00 45.76 333 ASP D N 1
ATOM 20057 C CA . ASP D 1 207 ? 43.455 34.115 166.791 1.00 54.59 333 ASP D CA 1
ATOM 20058 C C . ASP D 1 207 ? 43.232 33.307 168.062 1.00 52.43 333 ASP D C 1
ATOM 20059 O O . ASP D 1 207 ? 44.096 32.534 168.489 1.00 52.07 333 ASP D O 1
ATOM 20068 N N . GLU D 1 208 ? 42.048 33.457 168.659 1.00 45.15 334 GLU D N 1
ATOM 20069 C CA . GLU D 1 208 ? 41.782 32.865 169.966 1.00 47.19 334 GLU D CA 1
ATOM 20070 C C . GLU D 1 208 ? 41.987 31.355 169.948 1.00 43.20 334 GLU D C 1
ATOM 20071 O O . GLU D 1 208 ? 42.631 30.794 170.839 1.00 48.09 334 GLU D O 1
ATOM 20083 N N . TYR D 1 209 ? 41.441 30.676 168.940 1.00 51.93 335 TYR D N 1
ATOM 20084 C CA . TYR D 1 209 ? 41.487 29.217 168.927 1.00 49.98 335 TYR D CA 1
ATOM 20085 C C . TYR D 1 209 ? 42.915 28.706 168.780 1.00 44.63 335 TYR D C 1
ATOM 20086 O O . TYR D 1 209 ? 43.295 27.717 169.415 1.00 42.61 335 TYR D O 1
ATOM 20104 N N . PHE D 1 210 ? 43.723 29.366 167.951 1.00 50.53 336 PHE D N 1
ATOM 20105 C CA . PHE D 1 210 ? 45.079 28.900 167.700 1.00 44.92 336 PHE D CA 1
ATOM 20106 C C . PHE D 1 210 ? 46.076 29.383 168.743 1.00 49.69 336 PHE D C 1
ATOM 20107 O O . PHE D 1 210 ? 47.212 28.895 168.759 1.00 48.52 336 PHE D O 1
ATOM 20124 N N . ARG D 1 211 ? 45.684 30.309 169.622 1.00 45.70 337 ARG D N 1
ATOM 20125 C CA . ARG D 1 211 ? 46.493 30.574 170.808 1.00 47.82 337 ARG D CA 1
ATOM 20126 C C . ARG D 1 211 ? 46.496 29.387 171.760 1.00 48.27 337 ARG D C 1
ATOM 20127 O O . ARG D 1 211 ? 47.424 29.252 172.562 1.00 45.09 337 ARG D O 1
ATOM 20148 N N . GLN D 1 212 ? 45.484 28.531 171.685 1.00 39.84 338 GLN D N 1
ATOM 20149 C CA . GLN D 1 212 ? 45.360 27.417 172.611 1.00 37.01 338 GLN D CA 1
ATOM 20150 C C . GLN D 1 212 ? 46.294 26.282 172.209 1.00 44.43 338 GLN D C 1
ATOM 20151 O O . GLN D 1 212 ? 46.130 25.719 171.124 1.00 45.58 338 GLN D O 1
ATOM 20165 N N . PRO D 1 213 ? 47.264 25.904 173.044 1.00 44.94 339 PRO D N 1
ATOM 20166 C CA . PRO D 1 213 ? 47.983 24.651 172.795 1.00 45.08 339 PRO D CA 1
ATOM 20167 C C . PRO D 1 213 ? 47.031 23.472 172.879 1.00 43.63 339 PRO D C 1
ATOM 20168 O O . PRO D 1 213 ? 46.056 23.488 173.632 1.00 44.56 339 PRO D O 1
ATOM 20179 N N . VAL D 1 214 ? 47.319 22.441 172.096 1.00 35.60 340 VAL D N 1
ATOM 20180 C CA . VAL D 1 214 ? 46.485 21.246 172.032 1.00 47.20 340 VAL D CA 1
ATOM 20181 C C . VAL D 1 214 ? 47.151 20.167 172.873 1.00 50.58 340 VAL D C 1
ATOM 20182 O O . VAL D 1 214 ? 48.234 19.677 172.527 1.00 41.05 340 VAL D O 1
ATOM 20195 N N . VAL D 1 215 ? 46.502 19.778 173.968 1.00 40.08 341 VAL D N 1
ATOM 20196 C CA . VAL D 1 215 ? 47.005 18.725 174.839 1.00 46.81 341 VAL D CA 1
ATOM 20197 C C . VAL D 1 215 ? 46.285 17.432 174.484 1.00 46.64 341 VAL D C 1
ATOM 20198 O O . VAL D 1 215 ? 45.067 17.315 174.663 1.00 40.50 341 VAL D O 1
ATOM 20211 N N . ASP D 1 216 ? 47.041 16.471 173.979 1.00 39.98 342 ASP D N 1
ATOM 20212 C CA . ASP D 1 216 ? 46.562 15.122 173.703 1.00 47.24 342 ASP D CA 1
ATOM 20213 C C . ASP D 1 216 ? 47.791 14.310 173.317 1.00 40.67 342 ASP D C 1
ATOM 20214 O O . ASP D 1 216 ? 48.927 14.762 173.503 1.00 41.39 342 ASP D O 1
ATOM 20223 N N . THR D 1 217 ? 47.575 13.116 172.779 1.00 40.27 343 THR D N 1
ATOM 20224 C CA . THR D 1 217 ? 48.667 12.283 172.312 1.00 41.13 343 THR D CA 1
ATOM 20225 C C . THR D 1 217 ? 48.548 12.099 170.808 1.00 43.69 343 THR D C 1
ATOM 20226 O O . THR D 1 217 ? 47.505 12.367 170.205 1.00 41.89 343 THR D O 1
ATOM 20236 N N . PHE D 1 218 ? 49.641 11.649 170.200 1.00 48.09 344 PHE D N 1
ATOM 20237 C CA . PHE D 1 218 ? 49.677 11.475 168.760 1.00 48.58 344 PHE D CA 1
ATOM 20238 C C . PHE D 1 218 ? 50.639 10.351 168.421 1.00 46.48 344 PHE D C 1
ATOM 20239 O O . PHE D 1 218 ? 51.502 9.980 169.222 1.00 46.67 344 PHE D O 1
ATOM 20256 N N . ASP D 1 219 ? 50.473 9.810 167.220 1.00 47.91 345 ASP D N 1
ATOM 20257 C CA . ASP D 1 219 ? 51.392 8.803 166.722 1.00 49.91 345 ASP D CA 1
ATOM 20258 C C . ASP D 1 219 ? 52.684 9.465 166.265 1.00 54.49 345 ASP D C 1
ATOM 20259 O O . ASP D 1 219 ? 52.671 10.540 165.662 1.00 50.90 345 ASP D O 1
ATOM 20268 N N . ILE D 1 220 ? 53.809 8.817 166.569 1.00 55.33 346 ILE D N 1
ATOM 20269 C CA . ILE D 1 220 ? 55.114 9.362 166.229 1.00 49.99 346 ILE D CA 1
ATOM 20270 C C . ILE D 1 220 ? 55.276 9.568 164.732 1.00 55.26 346 ILE D C 1
ATOM 20271 O O . ILE D 1 220 ? 56.082 10.403 164.313 1.00 52.41 346 ILE D O 1
ATOM 20287 N N . ARG D 1 221 ? 54.522 8.840 163.911 1.00 52.03 347 ARG D N 1
ATOM 20288 C CA . ARG D 1 221 ? 54.702 8.951 162.472 1.00 62.39 347 ARG D CA 1
ATOM 20289 C C . ARG D 1 221 ? 54.342 10.334 161.951 1.00 56.38 347 ARG D C 1
ATOM 20290 O O . ARG D 1 221 ? 54.712 10.671 160.821 1.00 61.03 347 ARG D O 1
ATOM 20311 N N . ILE D 1 222 ? 53.633 11.152 162.734 1.00 55.74 348 ILE D N 1
ATOM 20312 C CA . ILE D 1 222 ? 53.290 12.489 162.254 1.00 58.02 348 ILE D CA 1
ATOM 20313 C C . ILE D 1 222 ? 54.444 13.468 162.390 1.00 48.32 348 ILE D C 1
ATOM 20314 O O . ILE D 1 222 ? 54.348 14.595 161.886 1.00 52.23 348 ILE D O 1
ATOM 20330 N N . LEU D 1 223 ? 55.519 13.083 163.072 1.00 48.10 349 LEU D N 1
ATOM 20331 C CA . LEU D 1 223 ? 56.667 13.962 163.247 1.00 56.80 349 LEU D CA 1
ATOM 20332 C C . LEU D 1 223 ? 57.518 13.951 161.984 1.00 56.41 349 LEU D C 1
ATOM 20333 O O . LEU D 1 223 ? 57.813 12.885 161.433 1.00 58.70 349 LEU D O 1
ATOM 20349 N N . MET D 1 224 ? 57.905 15.139 161.525 0.88 51.59 350 MET D N 1
ATOM 20350 C CA . MET D 1 224 ? 58.576 15.291 160.242 0.88 57.79 350 MET D CA 1
ATOM 20351 C C . MET D 1 224 ? 60.067 15.572 160.366 0.88 61.33 350 MET D C 1
ATOM 20352 O O . MET D 1 224 ? 60.722 15.809 159.348 0.88 61.87 350 MET D O 1
ATOM 20366 N N . ALA D 1 225 ? 60.622 15.552 161.572 1.00 58.73 351 ALA D N 1
ATOM 20367 C CA . ALA D 1 225 ? 62.057 15.715 161.738 1.00 66.70 351 ALA D CA 1
ATOM 20368 C C . ALA D 1 225 ? 62.431 15.306 163.151 1.00 66.77 351 ALA D C 1
ATOM 20369 O O . ALA D 1 225 ? 61.570 15.183 164.025 1.00 59.89 351 ALA D O 1
ATOM 20376 N N . LYS D 1 226 ? 63.729 15.085 163.358 1.00 64.21 352 LYS D N 1
ATOM 20377 C CA . LYS D 1 226 ? 64.224 14.803 164.696 1.00 66.55 352 LYS D CA 1
ATOM 20378 C C . LYS D 1 226 ? 63.844 15.942 165.635 1.00 62.84 352 LYS D C 1
ATOM 20379 O O . LYS D 1 226 ? 63.635 17.083 165.211 1.00 66.53 352 LYS D O 1
ATOM 20398 N N . SER D 1 227 ? 63.739 15.630 166.919 1.00 53.34 353 SER D N 1
ATOM 20399 C CA . SER D 1 227 ? 63.419 16.658 167.894 1.00 49.74 353 SER D CA 1
ATOM 20400 C C . SER D 1 227 ? 64.659 17.469 168.242 1.00 50.27 353 SER D C 1
ATOM 20401 O O . SER D 1 227 ? 65.788 16.974 168.189 1.00 53.07 353 SER D O 1
ATOM 20409 N N . VAL D 1 228 ? 64.439 18.728 168.582 1.00 43.97 354 VAL D N 1
ATOM 20410 C CA . VAL D 1 228 ? 65.470 19.555 169.194 1.00 56.20 354 VAL D CA 1
ATOM 20411 C C . VAL D 1 228 ? 65.302 19.467 170.702 1.00 50.87 354 VAL D C 1
ATOM 20412 O O . VAL D 1 228 ? 64.177 19.385 171.213 1.00 47.79 354 VAL D O 1
ATOM 20425 N N . LYS D 1 229 ? 66.422 19.471 171.420 1.00 55.27 355 LYS D N 1
ATOM 20426 C CA . LYS D 1 229 ? 66.440 19.285 172.865 1.00 58.75 355 LYS D CA 1
ATOM 20427 C C . LYS D 1 229 ? 66.924 20.562 173.535 1.00 58.05 355 LYS D C 1
ATOM 20428 O O . LYS D 1 229 ? 67.950 21.128 173.137 1.00 56.46 355 LYS D O 1
ATOM 20447 N N . TYR D 1 230 ? 66.178 21.016 174.540 1.00 48.22 356 TYR D N 1
ATOM 20448 C CA . TYR D 1 230 ? 66.556 22.159 175.363 1.00 48.25 356 TYR D CA 1
ATOM 20449 C C . TYR D 1 230 ? 66.571 21.693 176.813 1.00 44.32 356 TYR D C 1
ATOM 20450 O O . TYR D 1 230 ? 65.514 21.431 177.396 1.00 43.61 356 TYR D O 1
ATOM 20468 N N . THR D 1 231 ? 67.763 21.589 177.392 1.00 43.00 357 THR D N 1
ATOM 20469 C CA . THR D 1 231 ? 67.913 21.064 178.739 1.00 49.02 357 THR D CA 1
ATOM 20470 C C . THR D 1 231 ? 67.877 22.188 179.762 1.00 48.65 357 THR D C 1
ATOM 20471 O O . THR D 1 231 ? 68.485 23.245 179.568 1.00 52.20 357 THR D O 1
ATOM 20482 N N . VAL D 1 232 ? 67.160 21.952 180.854 1.00 43.87 358 VAL D N 1
ATOM 20483 C CA . VAL D 1 232 ? 67.244 22.782 182.052 1.00 49.82 358 VAL D CA 1
ATOM 20484 C C . VAL D 1 232 ? 67.905 21.940 183.135 1.00 43.06 358 VAL D C 1
ATOM 20485 O O . VAL D 1 232 ? 67.383 20.884 183.514 1.00 44.84 358 VAL D O 1
ATOM 20498 N N . ASN D 1 233 ? 69.059 22.397 183.616 1.00 38.63 359 ASN D N 1
ATOM 20499 C CA . ASN D 1 233 ? 69.820 21.700 184.646 1.00 37.35 359 ASN D CA 1
ATOM 20500 C C . ASN D 1 233 ? 69.470 22.319 185.993 1.00 38.44 359 ASN D C 1
ATOM 20501 O O . ASN D 1 233 ? 69.874 23.448 186.286 1.00 39.92 359 ASN D O 1
ATOM 20512 N N . PHE D 1 234 ? 68.714 21.580 186.812 1.00 40.15 360 PHE D N 1
ATOM 20513 C CA . PHE D 1 234 ? 68.162 22.154 188.037 1.00 44.86 360 PHE D CA 1
ATOM 20514 C C . PHE D 1 234 ? 69.228 22.415 189.095 1.00 42.33 360 PHE D C 1
ATOM 20515 O O . PHE D 1 234 ? 68.987 23.205 190.013 1.00 39.86 360 PHE D O 1
ATOM 20532 N N . LEU D 1 235 ? 70.398 21.780 188.989 1.00 40.93 361 LEU D N 1
ATOM 20533 C CA . LEU D 1 235 ? 71.477 22.064 189.923 1.00 43.48 361 LEU D CA 1
ATOM 20534 C C . LEU D 1 235 ? 72.137 23.410 189.657 1.00 48.66 361 LEU D C 1
ATOM 20535 O O . LEU D 1 235 ? 72.798 23.948 190.553 1.00 43.14 361 LEU D O 1
ATOM 20551 N N . GLU D 1 236 ? 71.978 23.968 188.455 1.00 46.84 362 GLU D N 1
ATOM 20552 C CA . GLU D 1 236 ? 72.643 25.212 188.082 1.00 49.57 362 GLU D CA 1
ATOM 20553 C C . GLU D 1 236 ? 71.697 26.384 187.891 1.00 49.54 362 GLU D C 1
ATOM 20554 O O . GLU D 1 236 ? 72.072 27.516 188.201 1.00 61.41 362 GLU D O 1
ATOM 20566 N N . ALA D 1 237 ? 70.489 26.144 187.392 1.00 46.88 363 ALA D N 1
ATOM 20567 C CA . ALA D 1 237 ? 69.603 27.231 187.003 1.00 54.08 363 ALA D CA 1
ATOM 20568 C C . ALA D 1 237 ? 69.132 28.030 188.216 1.00 59.40 363 ALA D C 1
ATOM 20569 O O . ALA D 1 237 ? 69.031 27.516 189.333 1.00 47.99 363 ALA D O 1
ATOM 20576 N N . LYS D 1 238 ? 68.843 29.308 187.975 1.00 56.57 364 LYS D N 1
ATOM 20577 C CA . LYS D 1 238 ? 68.261 30.207 188.958 1.00 51.41 364 LYS D CA 1
ATOM 20578 C C . LYS D 1 238 ? 66.880 30.621 188.475 1.00 54.48 364 LYS D C 1
ATOM 20579 O O . LYS D 1 238 ? 66.681 30.864 187.281 1.00 54.02 364 LYS D O 1
ATOM 20598 N N . GLU D 1 239 ? 65.925 30.701 189.408 1.00 57.12 365 GLU D N 1
ATOM 20599 C CA . GLU D 1 239 ? 64.527 30.909 189.038 1.00 53.92 365 GLU D CA 1
ATOM 20600 C C . GLU D 1 239 ? 64.330 32.132 188.151 1.00 47.21 365 GLU D C 1
ATOM 20601 O O . GLU D 1 239 ? 63.308 32.232 187.467 1.00 46.39 365 GLU D O 1
ATOM 20613 N N . GLY D 1 240 ? 65.279 33.067 188.152 1.00 48.47 366 GLY D N 1
ATOM 20614 C CA . GLY D 1 240 ? 65.238 34.171 187.215 1.00 43.24 366 GLY D CA 1
ATOM 20615 C C . GLY D 1 240 ? 65.576 33.773 185.795 1.00 49.48 366 GLY D C 1
ATOM 20616 O O . GLY D 1 240 ? 65.263 34.517 184.859 1.00 47.73 366 GLY D O 1
ATOM 20620 N N . ASP D 1 241 ? 66.217 32.618 185.610 1.00 50.67 367 ASP D N 1
ATOM 20621 C CA . ASP D 1 241 ? 66.500 32.118 184.270 1.00 51.64 367 ASP D CA 1
ATOM 20622 C C . ASP D 1 241 ? 65.262 31.568 183.578 1.00 47.62 367 ASP D C 1
ATOM 20623 O O . ASP D 1 241 ? 65.321 31.285 182.379 1.00 50.06 367 ASP D O 1
ATOM 20632 N N . LEU D 1 242 ? 64.157 31.394 184.300 1.00 48.15 368 LEU D N 1
ATOM 20633 C CA . LEU D 1 242 ? 62.927 30.860 183.732 1.00 41.95 368 LEU D CA 1
ATOM 20634 C C . LEU D 1 242 ? 61.897 31.938 183.428 1.00 44.81 368 LEU D C 1
ATOM 20635 O O . LEU D 1 242 ? 60.792 31.610 182.987 1.00 43.58 368 LEU D O 1
ATOM 20651 N N . HIS D 1 243 ? 62.228 33.211 183.651 1.00 40.07 369 HIS D N 1
ATOM 20652 C CA . HIS D 1 243 ? 61.320 34.279 183.252 1.00 40.54 369 HIS D CA 1
ATOM 20653 C C . HIS D 1 243 ? 61.274 34.413 181.734 1.00 43.12 369 HIS D C 1
ATOM 20654 O O . HIS D 1 243 ? 60.191 34.540 181.149 1.00 45.30 369 HIS D O 1
ATOM 20668 N N . ARG D 1 244 ? 62.436 34.366 181.083 1.00 48.82 370 ARG D N 1
ATOM 20669 C CA . ARG D 1 244 ? 62.544 34.369 179.630 1.00 48.96 370 ARG D CA 1
ATOM 20670 C C . ARG D 1 244 ? 63.286 33.108 179.209 1.00 52.02 370 ARG D C 1
ATOM 20671 O O . ARG D 1 244 ? 64.416 32.876 179.652 1.00 47.65 370 ARG D O 1
ATOM 20692 N N . ILE D 1 245 ? 62.648 32.292 178.372 1.00 52.77 371 ILE D N 1
ATOM 20693 C CA . ILE D 1 245 ? 63.212 31.026 177.909 1.00 50.71 371 ILE D CA 1
ATOM 20694 C C . ILE D 1 245 ? 63.223 31.056 176.387 1.00 51.75 371 ILE D C 1
ATOM 20695 O O . ILE D 1 245 ? 62.168 30.941 175.748 1.00 39.62 371 ILE D O 1
ATOM 20711 N N . GLU D 1 246 ? 64.414 31.192 175.806 1.00 56.23 372 GLU D N 1
ATOM 20712 C CA . GLU D 1 246 ? 64.584 31.338 174.364 1.00 49.38 372 GLU D CA 1
ATOM 20713 C C . GLU D 1 246 ? 65.086 30.015 173.795 1.00 42.15 372 GLU D C 1
ATOM 20714 O O . GLU D 1 246 ? 66.229 29.616 174.045 1.00 44.12 372 GLU D O 1
ATOM 20726 N N . ILE D 1 247 ? 64.239 29.343 173.024 1.00 42.90 373 ILE D N 1
ATOM 20727 C CA . ILE D 1 247 ? 64.576 28.040 172.456 1.00 44.65 373 ILE D CA 1
ATOM 20728 C C . ILE D 1 247 ? 64.750 28.176 170.947 1.00 43.50 373 ILE D C 1
ATOM 20729 O O . ILE D 1 247 ? 63.759 28.089 170.203 1.00 53.76 373 ILE D O 1
ATOM 20745 N N . PRO D 1 248 ? 65.965 28.376 170.446 1.00 54.72 374 PRO D N 1
ATOM 20746 C CA . PRO D 1 248 ? 66.170 28.356 168.997 1.00 47.28 374 PRO D CA 1
ATOM 20747 C C . PRO D 1 248 ? 66.145 26.931 168.471 1.00 55.78 374 PRO D C 1
ATOM 20748 O O . PRO D 1 248 ? 66.452 25.973 169.184 1.00 44.21 374 PRO D O 1
ATOM 20759 N N . PHE D 1 249 ? 65.756 26.794 167.204 1.00 58.61 375 PHE D N 1
ATOM 20760 C CA . PHE D 1 249 ? 65.672 25.472 166.601 1.00 63.71 375 PHE D CA 1
ATOM 20761 C C . PHE D 1 249 ? 66.025 25.562 165.123 1.00 56.59 375 PHE D C 1
ATOM 20762 O O . PHE D 1 249 ? 65.894 26.616 164.494 1.00 56.02 375 PHE D O 1
ATOM 20779 N N . LYS D 1 250 ? 66.497 24.437 164.587 1.00 55.07 376 LYS D N 1
ATOM 20780 C CA . LYS D 1 250 ? 66.823 24.309 163.168 1.00 63.09 376 LYS D CA 1
ATOM 20781 C C . LYS D 1 250 ? 66.579 22.845 162.815 1.00 55.63 376 LYS D C 1
ATOM 20782 O O . LYS D 1 250 ? 67.413 21.987 163.112 1.00 66.89 376 LYS D O 1
ATOM 20801 N N . PHE D 1 251 ? 65.430 22.568 162.212 1.00 54.78 377 PHE D N 1
ATOM 20802 C CA . PHE D 1 251 ? 65.036 21.202 161.906 1.00 55.04 377 PHE D CA 1
ATOM 20803 C C . PHE D 1 251 ? 65.457 20.832 160.493 1.00 62.19 377 PHE D C 1
ATOM 20804 O O . PHE D 1 251 ? 65.289 21.619 159.558 1.00 53.75 377 PHE D O 1
ATOM 20821 N N . HIS D 1 252 ? 66.006 19.632 160.347 1.00 58.30 378 HIS D N 1
ATOM 20822 C CA . HIS D 1 252 ? 66.299 19.069 159.033 1.00 69.12 378 HIS D CA 1
ATOM 20823 C C . HIS D 1 252 ? 65.106 18.210 158.643 1.00 73.66 378 HIS D C 1
ATOM 20824 O O . HIS D 1 252 ? 64.929 17.098 159.148 1.00 75.03 378 HIS D O 1
ATOM 20838 N N . MET D 1 253 ? 64.265 18.747 157.762 1.00 68.36 379 MET D N 1
ATOM 20839 C CA . MET D 1 253 ? 63.022 18.082 157.407 1.00 67.28 379 MET D CA 1
ATOM 20840 C C . MET D 1 253 ? 63.312 16.745 156.743 1.00 62.68 379 MET D C 1
ATOM 20841 O O . MET D 1 253 ? 64.029 16.678 155.742 1.00 67.23 379 MET D O 1
ATOM 20855 N N . LEU D 1 254 ? 62.758 15.677 157.313 1.00 65.42 380 LEU D N 1
ATOM 20856 C CA . LEU D 1 254 ? 62.947 14.331 156.792 1.00 63.87 380 LEU D CA 1
ATOM 20857 C C . LEU D 1 254 ? 61.826 13.888 155.868 1.00 60.52 380 LEU D C 1
ATOM 20858 O O . LEU D 1 254 ? 61.972 12.864 155.196 1.00 56.65 380 LEU D O 1
ATOM 20874 N N . HIS D 1 255 ? 60.716 14.620 155.827 1.00 73.60 381 HIS D N 1
ATOM 20875 C CA . HIS D 1 255 ? 59.565 14.258 155.010 1.00 66.25 381 HIS D CA 1
ATOM 20876 C C . HIS D 1 255 ? 58.954 15.512 154.408 1.00 62.61 381 HIS D C 1
ATOM 20877 O O . HIS D 1 255 ? 58.779 16.518 155.100 1.00 71.86 381 HIS D O 1
ATOM 20891 N N . SER D 1 256 ? 58.629 15.445 153.121 1.00 70.43 382 SER D N 1
ATOM 20892 C CA . SER D 1 256 ? 57.871 16.514 152.493 1.00 65.92 382 SER D CA 1
ATOM 20893 C C . SER D 1 256 ? 56.434 16.503 152.996 1.00 63.49 382 SER D C 1
ATOM 20894 O O . SER D 1 256 ? 55.863 15.449 153.288 1.00 71.29 382 SER D O 1
ATOM 20902 N N . GLY D 1 257 ? 55.853 17.683 153.107 1.00 57.89 383 GLY D N 1
ATOM 20903 C CA . GLY D 1 257 ? 54.472 17.797 153.533 1.00 68.86 383 GLY D CA 1
ATOM 20904 C C . GLY D 1 257 ? 54.223 19.122 154.222 1.00 52.39 383 GLY D C 1
ATOM 20905 O O . GLY D 1 257 ? 55.091 19.984 154.306 1.00 56.75 383 GLY D O 1
ATOM 20909 N N . LEU D 1 258 ? 52.998 19.260 154.716 1.00 60.39 384 LEU D N 1
ATOM 20910 C CA . LEU D 1 258 ? 52.577 20.464 155.419 1.00 60.34 384 LEU D CA 1
ATOM 20911 C C . LEU D 1 258 ? 52.974 20.360 156.883 1.00 53.75 384 LEU D C 1
ATOM 20912 O O . LEU D 1 258 ? 52.581 19.412 157.573 1.00 50.96 384 LEU D O 1
ATOM 20928 N N . VAL D 1 259 ? 53.761 21.325 157.348 1.00 54.36 385 VAL D N 1
ATOM 20929 C CA . VAL D 1 259 ? 54.070 21.456 158.767 1.00 45.07 385 VAL D CA 1
ATOM 20930 C C . VAL D 1 259 ? 52.929 22.241 159.403 1.00 50.29 385 VAL D C 1
ATOM 20931 O O . VAL D 1 259 ? 52.720 23.412 159.082 1.00 51.76 385 VAL D O 1
ATOM 20944 N N . HIS D 1 260 ? 52.179 21.597 160.294 1.00 41.69 386 HIS D N 1
ATOM 20945 C CA . HIS D 1 260 ? 51.051 22.247 160.942 1.00 46.93 386 HIS D CA 1
ATOM 20946 C C . HIS D 1 260 ? 51.398 22.836 162.304 1.00 43.55 386 HIS D C 1
ATOM 20947 O O . HIS D 1 260 ? 50.577 23.570 162.865 1.00 48.75 386 HIS D O 1
ATOM 20961 N N . GLY D 1 261 ? 52.575 22.542 162.847 1.00 42.94 387 GLY D N 1
ATOM 20962 C CA . GLY D 1 261 ? 52.970 23.151 164.104 1.00 41.73 387 GLY D CA 1
ATOM 20963 C C . GLY D 1 261 ? 54.204 22.485 164.687 1.00 38.00 387 GLY D C 1
ATOM 20964 O O . GLY D 1 261 ? 54.937 21.780 163.993 1.00 43.57 387 GLY D O 1
ATOM 20968 N N . LEU D 1 262 ? 54.423 22.741 165.972 1.00 36.95 388 LEU D N 1
ATOM 20969 C CA . LEU D 1 262 ? 55.492 22.126 166.745 1.00 36.53 388 LEU D CA 1
ATOM 20970 C C . LEU D 1 262 ? 54.882 21.302 167.871 1.00 45.43 388 LEU D C 1
ATOM 20971 O O . LEU D 1 262 ? 54.055 21.808 168.642 1.00 38.42 388 LEU D O 1
ATOM 20987 N N . ALA D 1 263 ? 55.287 20.037 167.958 1.00 41.25 389 ALA D N 1
ATOM 20988 C CA . ALA D 1 263 ? 54.870 19.167 169.044 1.00 33.52 389 ALA D CA 1
ATOM 20989 C C . ALA D 1 263 ? 55.868 19.261 170.188 1.00 37.76 389 ALA D C 1
ATOM 20990 O O . ALA D 1 263 ? 57.055 19.522 169.979 1.00 40.11 389 ALA D O 1
ATOM 20997 N N . PHE D 1 264 ? 55.377 19.050 171.408 1.00 40.57 390 PHE D N 1
ATOM 20998 C CA . PHE D 1 264 ? 56.199 19.157 172.607 1.00 43.04 390 PHE D CA 1
ATOM 20999 C C . PHE D 1 264 ? 55.939 17.982 173.541 1.00 37.74 390 PHE D C 1
ATOM 21000 O O . PHE D 1 264 ? 54.818 17.474 173.641 1.00 30.53 390 PHE D O 1
ATOM 21017 N N . TRP D 1 265 ? 56.997 17.565 174.229 1.00 45.08 391 TRP D N 1
ATOM 21018 C CA . TRP D 1 265 ? 56.928 16.657 175.370 1.00 43.99 391 TRP D CA 1
ATOM 21019 C C . TRP D 1 265 ? 58.158 16.942 176.226 1.00 39.49 391 TRP D C 1
ATOM 21020 O O . TRP D 1 265 ? 58.898 17.895 175.965 1.00 40.79 391 TRP D O 1
ATOM 21041 N N . PHE D 1 266 ? 58.397 16.116 177.243 1.00 30.55 392 PHE D N 1
ATOM 21042 C CA . PHE D 1 266 ? 59.587 16.326 178.057 1.00 34.94 392 PHE D CA 1
ATOM 21043 C C . PHE D 1 266 ? 59.954 15.053 178.808 1.00 39.03 392 PHE D C 1
ATOM 21044 O O . PHE D 1 266 ? 59.094 14.227 179.127 1.00 34.93 392 PHE D O 1
ATOM 21061 N N . ASP D 1 267 ? 61.251 14.913 179.075 1.00 38.68 393 ASP D N 1
ATOM 21062 C CA . ASP D 1 267 ? 61.801 13.916 179.981 1.00 43.72 393 ASP D CA 1
ATOM 21063 C C . ASP D 1 267 ? 62.498 14.626 181.135 1.00 34.70 393 ASP D C 1
ATOM 21064 O O . ASP D 1 267 ? 62.920 15.778 181.013 1.00 37.03 393 ASP D O 1
ATOM 21073 N N . VAL D 1 268 ? 62.612 13.932 182.267 1.00 33.23 394 VAL D N 1
ATOM 21074 C CA . VAL D 1 268 ? 63.452 14.381 183.373 1.00 34.36 394 VAL D CA 1
ATOM 21075 C C . VAL D 1 268 ? 64.363 13.230 183.769 1.00 34.17 394 VAL D C 1
ATOM 21076 O O . VAL D 1 268 ? 64.020 12.056 183.600 1.00 35.72 394 VAL D O 1
ATOM 21089 N N . ALA D 1 269 ? 65.530 13.571 184.305 1.00 37.16 395 ALA D N 1
ATOM 21090 C CA . ALA D 1 269 ? 66.520 12.581 184.713 1.00 36.89 395 ALA D CA 1
ATOM 21091 C C . ALA D 1 269 ? 66.766 12.703 186.208 1.00 46.45 395 ALA D C 1
ATOM 21092 O O . ALA D 1 269 ? 67.123 13.780 186.697 1.00 39.18 395 ALA D O 1
ATOM 21099 N N . PHE D 1 270 ? 66.567 11.601 186.926 1.00 48.93 396 PHE D N 1
ATOM 21100 C CA . PHE D 1 270 ? 66.957 11.496 188.328 1.00 44.20 396 PHE D CA 1
ATOM 21101 C C . PHE D 1 270 ? 68.378 10.951 188.348 1.00 43.77 396 PHE D C 1
ATOM 21102 O O . PHE D 1 270 ? 68.592 9.743 188.253 1.00 45.99 396 PHE D O 1
ATOM 21119 N N . ILE D 1 271 ? 69.357 11.845 188.445 1.00 46.47 397 ILE D N 1
ATOM 21120 C CA . ILE D 1 271 ? 70.764 11.460 188.419 1.00 49.90 397 ILE D CA 1
ATOM 21121 C C . ILE D 1 271 ? 71.169 11.163 189.858 1.00 50.07 397 ILE D C 1
ATOM 21122 O O . ILE D 1 271 ? 71.411 12.073 190.651 1.00 56.67 397 ILE D O 1
ATOM 21138 N N . GLY D 1 272 ? 71.232 9.876 190.195 1.00 51.53 398 GLY D N 1
ATOM 21139 C CA . GLY D 1 272 ? 71.559 9.448 191.535 1.00 59.42 398 GLY D CA 1
ATOM 21140 C C . GLY D 1 272 ? 72.983 8.928 191.642 1.00 53.16 398 GLY D C 1
ATOM 21141 O O . GLY D 1 272 ? 73.701 8.776 190.656 1.00 50.17 398 GLY D O 1
ATOM 21145 N N . SER D 1 273 ? 73.382 8.655 192.884 1.00 51.96 399 SER D N 1
ATOM 21146 C CA . SER D 1 273 ? 74.724 8.135 193.127 1.00 59.33 399 SER D CA 1
ATOM 21147 C C . SER D 1 273 ? 74.881 6.697 192.667 1.00 58.66 399 SER D C 1
ATOM 21148 O O . SER D 1 273 ? 76.013 6.236 192.491 1.00 61.69 399 SER D O 1
ATOM 21156 N N . ILE D 1 274 ? 73.776 5.981 192.468 1.00 59.46 400 ILE D N 1
ATOM 21157 C CA . ILE D 1 274 ? 73.830 4.595 192.037 1.00 61.15 400 ILE D CA 1
ATOM 21158 C C . ILE D 1 274 ? 73.439 4.437 190.568 1.00 61.05 400 ILE D C 1
ATOM 21159 O O . ILE D 1 274 ? 73.899 3.490 189.913 1.00 59.46 400 ILE D O 1
ATOM 21175 N N . MET D 1 275 ? 72.599 5.326 190.030 1.00 57.88 401 MET D N 1
ATOM 21176 C CA . MET D 1 275 ? 72.244 5.263 188.615 1.00 52.66 401 MET D CA 1
ATOM 21177 C C . MET D 1 275 ? 71.376 6.472 188.285 1.00 48.48 401 MET D C 1
ATOM 21178 O O . MET D 1 275 ? 70.869 7.170 189.171 1.00 56.05 401 MET D O 1
ATOM 21192 N N . THR D 1 276 ? 71.210 6.703 186.987 1.00 52.75 402 THR D N 1
ATOM 21193 C CA . THR D 1 276 ? 70.308 7.720 186.467 1.00 48.79 402 THR D CA 1
ATOM 21194 C C . THR D 1 276 ? 69.031 7.051 185.981 1.00 40.67 402 THR D C 1
ATOM 21195 O O . THR D 1 276 ? 69.085 6.066 185.240 1.00 45.79 402 THR D O 1
ATOM 21206 N N . VAL D 1 277 ? 67.891 7.576 186.415 1.00 36.70 403 VAL D N 1
ATOM 21207 C CA . VAL D 1 277 ? 66.581 7.044 186.061 1.00 35.77 403 VAL D CA 1
ATOM 21208 C C . VAL D 1 277 ? 65.803 8.136 185.345 1.00 39.72 403 VAL D C 1
ATOM 21209 O O . VAL D 1 277 ? 65.722 9.270 185.834 1.00 33.79 403 VAL D O 1
ATOM 21222 N N . TRP D 1 278 ? 65.232 7.794 184.194 1.00 36.24 404 TRP D N 1
ATOM 21223 C CA . TRP D 1 278 ? 64.541 8.753 183.341 1.00 37.83 404 TRP D CA 1
ATOM 21224 C C . TRP D 1 278 ? 63.033 8.554 183.433 1.00 42.64 404 TRP D C 1
ATOM 21225 O O . TRP D 1 278 ? 62.540 7.419 183.408 1.00 37.53 404 TRP D O 1
ATOM 21246 N N . LEU D 1 279 ? 62.313 9.664 183.552 1.00 36.11 405 LEU D N 1
ATOM 21247 C CA . LEU D 1 279 ? 60.865 9.700 183.413 1.00 33.82 405 LEU D CA 1
ATOM 21248 C C . LEU D 1 279 ? 60.547 10.510 182.165 1.00 33.45 405 LEU D C 1
ATOM 21249 O O . LEU D 1 279 ? 60.920 11.684 182.076 1.00 37.35 405 LEU D O 1
ATOM 21265 N N . SER D 1 280 ? 59.871 9.891 181.205 1.00 36.53 406 SER D N 1
ATOM 21266 C CA . SER D 1 280 ? 59.612 10.517 179.917 1.00 38.04 406 SER D CA 1
ATOM 21267 C C . SER D 1 280 ? 58.120 10.560 179.619 1.00 38.54 406 SER D C 1
ATOM 21268 O O . SER D 1 280 ? 57.358 9.674 180.022 1.00 37.13 406 SER D O 1
ATOM 21276 N N . THR D 1 281 ? 57.718 11.603 178.892 1.00 33.45 407 THR D N 1
ATOM 21277 C CA . THR D 1 281 ? 56.356 11.740 178.389 1.00 41.39 407 THR D CA 1
ATOM 21278 C C . THR D 1 281 ? 56.335 11.733 176.862 1.00 40.77 407 THR D C 1
ATOM 21279 O O . THR D 1 281 ? 55.440 12.314 176.244 1.00 43.04 407 THR D O 1
ATOM 21290 N N . ALA D 1 282 ? 57.311 11.071 176.244 1.00 41.15 408 ALA D N 1
ATOM 21291 C CA . ALA D 1 282 ? 57.406 11.066 174.796 1.00 43.26 408 ALA D CA 1
ATOM 21292 C C . ALA D 1 282 ? 56.259 10.261 174.182 1.00 39.25 408 ALA D C 1
ATOM 21293 O O . ALA D 1 282 ? 55.715 9.354 174.819 1.00 41.09 408 ALA D O 1
ATOM 21300 N N . PRO D 1 283 ? 55.869 10.578 172.942 1.00 44.15 409 PRO D N 1
ATOM 21301 C CA . PRO D 1 283 ? 54.768 9.833 172.302 1.00 41.28 409 PRO D CA 1
ATOM 21302 C C . PRO D 1 283 ? 55.085 8.371 172.037 1.00 39.36 409 PRO D C 1
ATOM 21303 O O . PRO D 1 283 ? 54.170 7.620 171.670 1.00 55.90 409 PRO D O 1
ATOM 21314 N N . THR D 1 284 ? 56.336 7.949 172.183 1.00 35.30 410 THR D N 1
ATOM 21315 C CA . THR D 1 284 ? 56.713 6.552 172.015 1.00 41.19 410 THR D CA 1
ATOM 21316 C C . THR D 1 284 ? 56.717 5.783 173.326 1.00 37.92 410 THR D C 1
ATOM 21317 O O . THR D 1 284 ? 57.028 4.587 173.324 1.00 42.01 410 THR D O 1
ATOM 21328 N N . GLU D 1 285 ? 56.404 6.439 174.430 1.00 44.87 411 GLU D N 1
ATOM 21329 C CA . GLU D 1 285 ? 56.368 5.842 175.751 1.00 41.64 411 GLU D CA 1
ATOM 21330 C C . GLU D 1 285 ? 54.934 5.805 176.262 1.00 42.62 411 GLU D C 1
ATOM 21331 O O . GLU D 1 285 ? 54.078 6.561 175.789 1.00 45.72 411 GLU D O 1
ATOM 21343 N N . PRO D 1 286 ? 54.624 4.921 177.210 1.00 46.82 412 PRO D N 1
ATOM 21344 C CA . PRO D 1 286 ? 53.242 4.827 177.694 1.00 45.67 412 PRO D CA 1
ATOM 21345 C C . PRO D 1 286 ? 52.719 6.183 178.151 1.00 41.11 412 PRO D C 1
ATOM 21346 O O . PRO D 1 286 ? 53.479 7.060 178.573 1.00 40.14 412 PRO D O 1
ATOM 21357 N N . LEU D 1 287 ? 51.400 6.345 178.054 1.00 38.54 413 LEU D N 1
ATOM 21358 C CA . LEU D 1 287 ? 50.778 7.639 178.305 1.00 46.11 413 LEU D CA 1
ATOM 21359 C C . LEU D 1 287 ? 50.915 8.045 179.769 1.00 45.31 413 LEU D C 1
ATOM 21360 O O . LEU D 1 287 ? 50.809 7.216 180.676 1.00 43.10 413 LEU D O 1
ATOM 21376 N N . THR D 1 288 ? 51.163 9.333 179.989 1.00 45.22 414 THR D N 1
ATOM 21377 C CA . THR D 1 288 ? 51.154 9.939 181.310 1.00 36.15 414 THR D CA 1
ATOM 21378 C C . THR D 1 288 ? 50.102 11.040 181.344 1.00 42.08 414 THR D C 1
ATOM 21379 O O . THR D 1 288 ? 49.632 11.508 180.302 1.00 42.67 414 THR D O 1
ATOM 21390 N N . HIS D 1 289 ? 49.741 11.465 182.556 1.00 44.97 415 HIS D N 1
ATOM 21391 C CA . HIS D 1 289 ? 48.717 12.497 182.695 1.00 43.59 415 HIS D CA 1
ATOM 21392 C C . HIS D 1 289 ? 49.163 13.846 182.142 1.00 35.83 415 HIS D C 1
ATOM 21393 O O . HIS D 1 289 ? 48.335 14.757 182.043 1.00 43.22 415 HIS D O 1
ATOM 21407 N N . TRP D 1 290 ? 50.437 13.984 181.773 1.00 41.31 416 TRP D N 1
ATOM 21408 C CA . TRP D 1 290 ? 50.918 15.173 181.079 1.00 40.74 416 TRP D CA 1
ATOM 21409 C C . TRP D 1 290 ? 50.698 15.108 179.572 1.00 46.82 416 TRP D C 1
ATOM 21410 O O . TRP D 1 290 ? 50.877 16.126 178.893 1.00 38.11 416 TRP D O 1
ATOM 21431 N N . TYR D 1 291 ? 50.344 13.938 179.035 1.00 44.05 417 TYR D N 1
ATOM 21432 C CA . TYR D 1 291 ? 50.116 13.787 177.601 1.00 55.43 417 TYR D CA 1
ATOM 21433 C C . TYR D 1 291 ? 51.249 14.429 176.806 1.00 47.69 417 TYR D C 1
ATOM 21434 O O . TYR D 1 291 ? 52.418 14.334 177.198 1.00 37.10 417 TYR D O 1
ATOM 21452 N N . GLN D 1 292 ? 50.914 15.067 175.686 1.00 37.18 418 GLN D N 1
ATOM 21453 C CA . GLN D 1 292 ? 51.855 15.874 174.925 1.00 42.98 418 GLN D CA 1
ATOM 21454 C C . GLN D 1 292 ? 51.140 17.151 174.517 1.00 40.79 418 GLN D C 1
ATOM 21455 O O . GLN D 1 292 ? 49.914 17.246 174.618 1.00 37.12 418 GLN D O 1
ATOM 21469 N N . VAL D 1 293 ? 51.913 18.148 174.091 1.00 39.73 419 VAL D N 1
ATOM 21470 C CA . VAL D 1 293 ? 51.376 19.469 173.781 1.00 41.81 419 VAL D CA 1
ATOM 21471 C C . VAL D 1 293 ? 51.795 19.851 172.371 1.00 44.59 419 VAL D C 1
ATOM 21472 O O . VAL D 1 293 ? 52.976 19.747 172.018 1.00 41.13 419 VAL D O 1
ATOM 21485 N N . ARG D 1 294 ? 50.834 20.305 171.572 1.00 43.42 420 ARG D N 1
ATOM 21486 C CA . ARG D 1 294 ? 51.078 20.670 170.181 1.00 46.89 420 ARG D CA 1
ATOM 21487 C C . ARG D 1 294 ? 50.614 22.102 169.959 1.00 46.33 420 ARG D C 1
ATOM 21488 O O . ARG D 1 294 ? 49.438 22.420 170.173 1.00 42.55 420 ARG D O 1
ATOM 21509 N N . CYS D 1 295 ? 51.547 22.962 169.567 1.00 45.71 421 CYS D N 1
ATOM 21510 C CA . CYS D 1 295 ? 51.246 24.328 169.168 1.00 45.91 421 CYS D CA 1
ATOM 21511 C C . CYS D 1 295 ? 51.007 24.362 167.667 1.00 48.15 421 CYS D C 1
ATOM 21512 O O . CYS D 1 295 ? 51.851 23.907 166.889 1.00 45.30 421 CYS D O 1
ATOM 21520 N N . LEU D 1 296 ? 49.862 24.901 167.264 1.00 50.33 422 LEU D N 1
ATOM 21521 C CA . LEU D 1 296 ? 49.461 24.924 165.866 1.00 48.90 422 LEU D CA 1
ATOM 21522 C C . LEU D 1 296 ? 49.833 26.244 165.203 1.00 53.48 422 LEU D C 1
ATOM 21523 O O . LEU D 1 296 ? 50.002 27.276 165.858 1.00 56.91 422 LEU D O 1
ATOM 21539 N N . PHE D 1 297 ? 49.947 26.194 163.878 1.00 46.04 423 PHE D N 1
ATOM 21540 C CA . PHE D 1 297 ? 50.086 27.381 163.048 1.00 47.30 423 PHE D CA 1
ATOM 21541 C C . PHE D 1 297 ? 48.727 27.748 162.469 1.00 46.72 423 PHE D C 1
ATOM 21542 O O . PHE D 1 297 ? 47.990 26.877 161.997 1.00 48.71 423 PHE D O 1
ATOM 21559 N N . GLN D 1 298 ? 48.396 29.042 162.506 1.00 50.89 424 GLN D N 1
ATOM 21560 C CA . GLN D 1 298 ? 47.165 29.493 161.865 1.00 49.27 424 GLN D CA 1
ATOM 21561 C C . GLN D 1 298 ? 47.126 29.094 160.393 1.00 47.79 424 GLN D C 1
ATOM 21562 O O . GLN D 1 298 ? 46.053 28.785 159.861 1.00 50.74 424 GLN D O 1
ATOM 21576 N N . SER D 1 299 ? 48.282 29.089 159.719 1.00 50.44 425 SER D N 1
ATOM 21577 C CA . SER D 1 299 ? 48.389 28.576 158.354 1.00 51.79 425 SER D CA 1
ATOM 21578 C C . SER D 1 299 ? 49.678 27.762 158.291 1.00 48.26 425 SER D C 1
ATOM 21579 O O . SER D 1 299 ? 50.756 28.285 158.637 1.00 46.02 425 SER D O 1
ATOM 21587 N N . PRO D 1 300 ? 49.623 26.506 157.852 1.00 48.12 426 PRO D N 1
ATOM 21588 C CA . PRO D 1 300 ? 50.828 25.665 157.873 1.00 45.66 426 PRO D CA 1
ATOM 21589 C C . PRO D 1 300 ? 51.843 26.121 156.835 1.00 48.86 426 PRO D C 1
ATOM 21590 O O . PRO D 1 300 ? 51.552 26.905 155.929 1.00 49.08 426 PRO D O 1
ATOM 21601 N N . LEU D 1 301 ? 53.059 25.610 156.986 1.00 47.70 427 LEU D N 1
ATOM 21602 C CA . LEU D 1 301 ? 54.133 25.834 156.031 1.00 53.91 427 LEU D CA 1
ATOM 21603 C C . LEU D 1 301 ? 54.418 24.545 155.273 1.00 56.90 427 LEU D C 1
ATOM 21604 O O . LEU D 1 301 ? 54.260 23.444 155.810 1.00 64.26 427 LEU D O 1
ATOM 21620 N N . PHE D 1 302 ? 54.835 24.686 154.017 1.00 52.82 428 PHE D N 1
ATOM 21621 C CA . PHE D 1 302 ? 55.191 23.544 153.184 1.00 53.69 428 PHE D CA 1
ATOM 21622 C C . PHE D 1 302 ? 56.706 23.418 153.123 1.00 61.63 428 PHE D C 1
ATOM 21623 O O . PHE D 1 302 ? 57.398 24.363 152.725 1.00 56.83 428 PHE D O 1
ATOM 21640 N N . ALA D 1 303 ? 57.214 22.249 153.499 1.00 61.87 429 ALA D N 1
ATOM 21641 C CA . ALA D 1 303 ? 58.638 21.963 153.452 1.00 59.71 429 ALA D CA 1
ATOM 21642 C C . ALA D 1 303 ? 58.867 20.653 152.715 1.00 64.44 429 ALA D C 1
ATOM 21643 O O . ALA D 1 303 ? 58.025 19.749 152.745 1.00 66.24 429 ALA D O 1
ATOM 21650 N N . LYS D 1 304 ? 60.013 20.566 152.049 1.00 60.59 430 LYS D N 1
ATOM 21651 C CA . LYS D 1 304 ? 60.423 19.373 151.329 1.00 68.60 430 LYS D CA 1
ATOM 21652 C C . LYS D 1 304 ? 61.498 18.643 152.123 1.00 70.23 430 LYS D C 1
ATOM 21653 O O . LYS D 1 304 ? 62.270 19.256 152.867 1.00 63.30 430 LYS D O 1
ATOM 21672 N N . ALA D 1 305 ? 61.532 17.322 151.970 1.00 71.92 431 ALA D N 1
ATOM 21673 C CA . ALA D 1 305 ? 62.554 16.506 152.615 1.00 66.50 431 ALA D CA 1
ATOM 21674 C C . ALA D 1 305 ? 63.942 17.027 152.277 1.00 61.99 431 ALA D C 1
ATOM 21675 O O . ALA D 1 305 ? 64.336 17.069 151.109 1.00 69.27 431 ALA D O 1
ATOM 21682 N N . GLY D 1 306 ? 64.693 17.413 153.303 1.00 60.99 432 GLY D N 1
ATOM 21683 C CA . GLY D 1 306 ? 66.022 17.977 153.124 1.00 62.78 432 GLY D CA 1
ATOM 21684 C C . GLY D 1 306 ? 66.086 19.467 153.350 1.00 65.02 432 GLY D C 1
ATOM 21685 O O . GLY D 1 306 ? 67.192 20.017 153.418 1.00 63.67 432 GLY D O 1
ATOM 21689 N N . ASP D 1 307 ? 64.945 20.146 153.456 1.00 61.02 433 ASP D N 1
ATOM 21690 C CA . ASP D 1 307 ? 64.937 21.555 153.808 1.00 60.57 433 ASP D CA 1
ATOM 21691 C C . ASP D 1 307 ? 65.332 21.731 155.273 1.00 62.19 433 ASP D C 1
ATOM 21692 O O . ASP D 1 307 ? 65.438 20.770 156.040 1.00 62.69 433 ASP D O 1
ATOM 21701 N N . THR D 1 308 ? 65.546 22.985 155.660 1.00 58.50 434 THR D N 1
ATOM 21702 C CA . THR D 1 308 ? 65.846 23.344 157.039 1.00 56.82 434 THR D CA 1
ATOM 21703 C C . THR D 1 308 ? 64.775 24.302 157.534 1.00 55.22 434 THR D C 1
ATOM 21704 O O . THR D 1 308 ? 64.631 25.406 156.998 1.00 56.21 434 THR D O 1
ATOM 21715 N N . LEU D 1 309 ? 64.019 23.872 158.543 1.00 52.90 435 LEU D N 1
ATOM 21716 C CA . LEU D 1 309 ? 63.011 24.702 159.192 1.00 55.02 435 LEU D CA 1
ATOM 21717 C C . LEU D 1 309 ? 63.634 25.283 160.455 1.00 57.93 435 LEU D C 1
ATOM 21718 O O . LEU D 1 309 ? 63.831 24.570 161.443 1.00 52.01 435 LEU D O 1
ATOM 21734 N N . SER D 1 310 ? 63.955 26.572 160.414 1.00 59.14 436 SER D N 1
ATOM 21735 C CA . SER D 1 310 ? 64.615 27.257 161.512 1.00 55.45 436 SER D CA 1
ATOM 21736 C C . SER D 1 310 ? 63.673 28.282 162.132 1.00 62.46 436 SER D C 1
ATOM 21737 O O . SER D 1 310 ? 62.645 28.645 161.554 1.00 54.17 436 SER D O 1
ATOM 21745 N N . GLY D 1 311 ? 64.034 28.741 163.323 1.00 61.78 437 GLY D N 1
ATOM 21746 C CA . GLY D 1 311 ? 63.217 29.718 164.018 1.00 57.33 437 GLY D CA 1
ATOM 21747 C C . GLY D 1 311 ? 63.513 29.699 165.507 1.00 60.13 437 GLY D C 1
ATOM 21748 O O . GLY D 1 311 ? 64.527 29.157 165.945 1.00 60.15 437 GLY D O 1
ATOM 21752 N N . THR D 1 312 ? 62.600 30.302 166.267 1.00 55.28 438 THR D N 1
ATOM 21753 C CA . THR D 1 312 ? 62.782 30.445 167.703 1.00 55.99 438 THR D CA 1
ATOM 21754 C C . THR D 1 312 ? 61.454 30.279 168.427 1.00 53.06 438 THR D C 1
ATOM 21755 O O . THR D 1 312 ? 60.428 30.823 168.009 1.00 43.72 438 THR D O 1
ATOM 21766 N N . CYS D 1 313 ? 61.495 29.533 169.524 0.95 50.06 439 CYS D N 1
ATOM 21767 C CA . CYS D 1 313 ? 60.392 29.422 170.463 0.95 53.50 439 CYS D CA 1
ATOM 21768 C C . CYS D 1 313 ? 60.764 30.206 171.714 0.95 49.96 439 CYS D C 1
ATOM 21769 O O . CYS D 1 313 ? 61.815 29.958 172.313 0.95 47.50 439 CYS D O 1
ATOM 21777 N N . LEU D 1 314 ? 59.913 31.156 172.102 1.00 54.32 440 LEU D N 1
ATOM 21778 C CA . LEU D 1 314 ? 60.197 32.063 173.212 1.00 51.81 440 LEU D CA 1
ATOM 21779 C C . LEU D 1 314 ? 59.076 31.991 174.236 1.00 55.88 440 LEU D C 1
ATOM 21780 O O . LEU D 1 314 ? 57.925 32.323 173.929 1.00 51.85 440 LEU D O 1
ATOM 21796 N N . LEU D 1 315 ? 59.420 31.587 175.455 1.00 42.48 441 LEU D N 1
ATOM 21797 C CA . LEU D 1 315 ? 58.476 31.510 176.560 1.00 48.01 441 LEU D CA 1
ATOM 21798 C C . LEU D 1 315 ? 58.677 32.721 177.465 1.00 50.34 441 LEU D C 1
ATOM 21799 O O . LEU D 1 315 ? 59.776 32.930 177.996 1.00 41.76 441 LEU D O 1
ATOM 21815 N N . ILE D 1 316 ? 57.623 33.516 177.633 1.00 44.47 442 ILE D N 1
ATOM 21816 C CA . ILE D 1 316 ? 57.646 34.699 178.488 1.00 40.23 442 ILE D CA 1
ATOM 21817 C C . ILE D 1 316 ? 56.754 34.411 179.688 1.00 48.45 442 ILE D C 1
ATOM 21818 O O . ILE D 1 316 ? 55.522 34.378 179.567 1.00 43.87 442 ILE D O 1
ATOM 21834 N N . ALA D 1 317 ? 57.375 34.206 180.848 1.00 46.63 443 ALA D N 1
ATOM 21835 C CA . ALA D 1 317 ? 56.622 33.955 182.069 1.00 42.65 443 ALA D CA 1
ATOM 21836 C C . ALA D 1 317 ? 55.645 35.092 182.335 1.00 42.98 443 ALA D C 1
ATOM 21837 O O . ALA D 1 317 ? 55.961 36.267 182.127 1.00 45.04 443 ALA D O 1
ATOM 21844 N N . ASN D 1 318 ? 54.449 34.739 182.795 1.00 43.30 444 ASN D N 1
ATOM 21845 C CA . ASN D 1 318 ? 53.425 35.717 183.126 1.00 49.23 444 ASN D CA 1
ATOM 21846 C C . ASN D 1 318 ? 52.974 35.532 184.571 1.00 53.75 444 ASN D C 1
ATOM 21847 O O . ASN D 1 318 ? 53.383 34.596 185.267 1.00 45.64 444 ASN D O 1
ATOM 21858 N N . LYS D 1 319 ? 52.118 36.446 185.016 1.00 56.20 445 LYS D N 1
ATOM 21859 C CA . LYS D 1 319 ? 51.635 36.473 186.387 1.00 53.37 445 LYS D CA 1
ATOM 21860 C C . LYS D 1 319 ? 50.442 35.548 186.613 1.00 55.81 445 LYS D C 1
ATOM 21861 O O . LYS D 1 319 ? 49.805 35.632 187.668 1.00 48.87 445 LYS D O 1
ATOM 21880 N N . ARG D 1 320 ? 50.129 34.671 185.658 1.00 54.74 446 ARG D N 1
ATOM 21881 C CA . ARG D 1 320 ? 49.108 33.646 185.828 1.00 46.98 446 ARG D CA 1
ATOM 21882 C C . ARG D 1 320 ? 49.722 32.266 186.031 1.00 48.90 446 ARG D C 1
ATOM 21883 O O . ARG D 1 320 ? 49.069 31.251 185.761 1.00 42.79 446 ARG D O 1
ATOM 21904 N N . GLN D 1 321 ? 50.969 32.212 186.494 1.00 45.87 447 GLN D N 1
ATOM 21905 C CA . GLN D 1 321 ? 51.663 30.945 186.729 1.00 43.79 447 GLN D CA 1
ATOM 21906 C C . GLN D 1 321 ? 51.741 30.124 185.449 1.00 45.45 447 GLN D C 1
ATOM 21907 O O . GLN D 1 321 ? 51.549 28.906 185.453 1.00 40.85 447 GLN D O 1
ATOM 21921 N N . SER D 1 322 ? 52.018 30.796 184.341 1.00 41.82 448 SER D N 1
ATOM 21922 C CA . SER D 1 322 ? 52.167 30.110 183.071 1.00 44.05 448 SER D CA 1
ATOM 21923 C C . SER D 1 322 ? 53.068 30.958 182.186 1.00 47.27 448 SER D C 1
ATOM 21924 O O . SER D 1 322 ? 53.854 31.776 182.678 1.00 45.28 448 SER D O 1
ATOM 21932 N N . TYR D 1 323 ? 52.941 30.770 180.876 1.00 50.61 449 TYR D N 1
ATOM 21933 C CA . TYR D 1 323 ? 53.825 31.407 179.920 1.00 50.65 449 TYR D CA 1
ATOM 21934 C C . TYR D 1 323 ? 53.024 31.906 178.732 1.00 52.49 449 TYR D C 1
ATOM 21935 O O . TYR D 1 323 ? 52.008 31.316 178.352 1.00 49.21 449 TYR D O 1
ATOM 21953 N N . ASP D 1 324 ? 53.482 33.022 178.173 1.00 51.43 450 ASP D N 1
ATOM 21954 C CA . ASP D 1 324 ? 53.084 33.448 176.842 1.00 53.79 450 ASP D CA 1
ATOM 21955 C C . ASP D 1 324 ? 54.128 32.923 175.867 1.00 51.04 450 ASP D C 1
ATOM 21956 O O . ASP D 1 324 ? 55.319 33.216 176.013 1.00 47.22 450 ASP D O 1
ATOM 21965 N N . ILE D 1 325 ? 53.693 32.120 174.906 1.00 52.59 451 ILE D N 1
ATOM 21966 C CA . ILE D 1 325 ? 54.591 31.419 173.998 1.00 52.22 451 ILE D CA 1
ATOM 21967 C C . ILE D 1 325 ? 54.614 32.153 172.666 1.00 61.52 451 ILE D C 1
ATOM 21968 O O . ILE D 1 325 ? 53.559 32.440 172.087 1.00 51.71 451 ILE D O 1
ATOM 21984 N N . SER D 1 326 ? 55.816 32.447 172.176 1.00 54.54 452 SER D N 1
ATOM 21985 C CA . SER D 1 326 ? 56.019 33.005 170.848 1.00 54.27 452 SER D CA 1
ATOM 21986 C C . SER D 1 326 ? 56.821 32.005 170.033 1.00 54.04 452 SER D C 1
ATOM 21987 O O . SER D 1 326 ? 57.874 31.541 170.477 1.00 55.29 452 SER D O 1
ATOM 21995 N N . ILE D 1 327 ? 56.317 31.660 168.853 1.00 53.97 453 ILE D N 1
ATOM 21996 C CA . ILE D 1 327 ? 56.989 30.719 167.964 1.00 54.00 453 ILE D CA 1
ATOM 21997 C C . ILE D 1 327 ? 57.042 31.340 166.579 1.00 55.02 453 ILE D C 1
ATOM 21998 O O . ILE D 1 327 ? 56.004 31.517 165.929 1.00 51.95 453 ILE D O 1
ATOM 22014 N N . VAL D 1 328 ? 58.249 31.669 166.129 1.00 58.73 454 VAL D N 1
ATOM 22015 C CA . VAL D 1 328 ? 58.510 32.098 164.763 1.00 50.47 454 VAL D CA 1
ATOM 22016 C C . VAL D 1 328 ? 59.270 30.975 164.075 1.00 50.10 454 VAL D C 1
ATOM 22017 O O . VAL D 1 328 ? 60.249 30.456 164.624 1.00 48.53 454 VAL D O 1
ATOM 22030 N N . ALA D 1 329 ? 58.803 30.577 162.895 1.00 57.50 455 ALA D N 1
ATOM 22031 C CA . ALA D 1 329 ? 59.430 29.501 162.142 1.00 48.30 455 ALA D CA 1
ATOM 22032 C C . ALA D 1 329 ? 59.426 29.859 160.665 1.00 53.95 455 ALA D C 1
ATOM 22033 O O . ALA D 1 329 ? 58.576 30.621 160.199 1.00 51.00 455 ALA D O 1
ATOM 22040 N N . GLN D 1 330 ? 60.380 29.295 159.930 1.00 50.48 456 GLN D N 1
ATOM 22041 C CA . GLN D 1 330 ? 60.500 29.593 158.515 1.00 58.74 456 GLN D CA 1
ATOM 22042 C C . GLN D 1 330 ? 61.190 28.442 157.797 1.00 57.54 456 GLN D C 1
ATOM 22043 O O . GLN D 1 330 ? 62.048 27.756 158.366 1.00 48.51 456 GLN D O 1
ATOM 22057 N N . VAL D 1 331 ? 60.812 28.254 156.535 1.00 45.33 457 VAL D N 1
ATOM 22058 C CA . VAL D 1 331 ? 61.482 27.320 155.638 1.00 52.46 457 VAL D CA 1
ATOM 22059 C C . VAL D 1 331 ? 62.619 28.081 154.967 1.00 53.91 457 VAL D C 1
ATOM 22060 O O . VAL D 1 331 ? 62.382 28.943 154.118 1.00 54.73 457 VAL D O 1
ATOM 22073 N N . ASP D 1 332 ? 63.857 27.759 155.347 1.00 57.04 458 ASP D N 1
ATOM 22074 C CA . ASP D 1 332 ? 65.001 28.527 154.862 1.00 57.65 458 ASP D CA 1
ATOM 22075 C C . ASP D 1 332 ? 65.041 28.565 153.339 1.00 48.77 458 ASP D C 1
ATOM 22076 O O . ASP D 1 332 ? 65.240 29.627 152.738 1.00 50.80 458 ASP D O 1
ATOM 22085 N N . GLN D 1 333 ? 64.855 27.410 152.696 1.00 49.15 459 GLN D N 1
ATOM 22086 C CA . GLN D 1 333 ? 64.957 27.350 151.242 1.00 50.59 459 GLN D CA 1
ATOM 22087 C C . GLN D 1 333 ? 63.952 28.282 150.579 1.00 49.65 459 GLN D C 1
ATOM 22088 O O . GLN D 1 333 ? 64.244 28.892 149.543 1.00 55.44 459 GLN D O 1
ATOM 22102 N N . THR D 1 334 ? 62.766 28.411 151.166 1.00 54.72 460 THR D N 1
ATOM 22103 C CA . THR D 1 334 ? 61.664 29.147 150.566 1.00 49.30 460 THR D CA 1
ATOM 22104 C C . THR D 1 334 ? 61.477 30.537 151.157 1.00 49.88 460 THR D C 1
ATOM 22105 O O . THR D 1 334 ? 60.996 31.434 150.460 1.00 51.56 460 THR D O 1
ATOM 22116 N N . GLY D 1 335 ? 61.840 30.739 152.421 1.00 53.82 461 GLY D N 1
ATOM 22117 C CA . GLY D 1 335 ? 61.551 31.990 153.084 1.00 49.64 461 GLY D CA 1
ATOM 22118 C C . GLY D 1 335 ? 60.121 32.143 153.550 1.00 55.00 461 GLY D C 1
ATOM 22119 O O . GLY D 1 335 ? 59.714 33.262 153.883 1.00 50.08 461 GLY D O 1
ATOM 22123 N N . SER D 1 336 ? 59.341 31.064 153.579 1.00 53.15 462 SER D N 1
ATOM 22124 C CA . SER D 1 336 ? 57.979 31.119 154.095 1.00 60.13 462 SER D CA 1
ATOM 22125 C C . SER D 1 336 ? 58.024 31.095 155.617 1.00 56.22 462 SER D C 1
ATOM 22126 O O . SER D 1 336 ? 58.594 30.173 156.207 1.00 48.57 462 SER D O 1
ATOM 22134 N N . LYS D 1 337 ? 57.421 32.100 156.250 1.00 63.56 463 LYS D N 1
ATOM 22135 C CA . LYS D 1 337 ? 57.515 32.303 157.687 1.00 55.69 463 LYS D CA 1
ATOM 22136 C C . LYS D 1 337 ? 56.133 32.254 158.327 1.00 52.75 463 LYS D C 1
ATOM 22137 O O . LYS D 1 337 ? 55.144 32.708 157.745 1.00 52.86 463 LYS D O 1
ATOM 22156 N N . SER D 1 338 ? 56.076 31.713 159.543 1.00 53.64 464 SER D N 1
ATOM 22157 C CA . SER D 1 338 ? 54.852 31.619 160.321 1.00 50.83 464 SER D CA 1
ATOM 22158 C C . SER D 1 338 ? 55.100 32.140 161.731 1.00 58.49 464 SER D C 1
ATOM 22159 O O . SER D 1 338 ? 56.008 31.665 162.422 1.00 44.02 464 SER D O 1
ATOM 22167 N N . SER D 1 339 ? 54.295 33.117 162.148 1.00 61.36 465 SER D N 1
ATOM 22168 C CA . SER D 1 339 ? 54.395 33.722 163.471 1.00 51.21 465 SER D CA 1
ATOM 22169 C C . SER D 1 339 ? 53.152 33.377 164.278 1.00 57.81 465 SER D C 1
ATOM 22170 O O . SER D 1 339 ? 52.026 33.537 163.790 1.00 54.63 465 SER D O 1
ATOM 22178 N N . ASN D 1 340 ? 53.354 32.919 165.514 1.00 57.24 466 ASN D N 1
ATOM 22179 C CA . ASN D 1 340 ? 52.257 32.445 166.345 1.00 57.49 466 ASN D CA 1
ATOM 22180 C C . ASN D 1 340 ? 52.496 32.792 167.806 1.00 53.46 466 ASN D C 1
ATOM 22181 O O . ASN D 1 340 ? 53.618 32.683 168.309 1.00 51.79 466 ASN D O 1
ATOM 22192 N N . LEU D 1 341 ? 51.422 33.194 168.482 1.00 56.54 467 LEU D N 1
ATOM 22193 C CA . LEU D 1 341 ? 51.420 33.454 169.915 1.00 54.90 467 LEU D CA 1
ATOM 22194 C C . LEU D 1 341 ? 50.425 32.510 170.568 1.00 51.23 467 LEU D C 1
ATOM 22195 O O . LEU D 1 341 ? 49.304 32.351 170.073 1.00 57.12 467 LEU D O 1
ATOM 22211 N N . LEU D 1 342 ? 50.836 31.875 171.664 1.00 52.95 468 LEU D N 1
ATOM 22212 C CA . LEU D 1 342 ? 50.005 30.889 172.337 1.00 50.35 468 LEU D CA 1
ATOM 22213 C C . LEU D 1 342 ? 49.961 31.165 173.832 1.00 48.84 468 LEU D C 1
ATOM 22214 O O . LEU D 1 342 ? 50.939 31.621 174.428 1.00 45.29 468 LEU D O 1
ATOM 22230 N N . ASP D 1 343 ? 48.806 30.873 174.427 1.00 45.89 469 ASP D N 1
ATOM 22231 C CA . ASP D 1 343 ? 48.570 31.057 175.855 1.00 52.50 469 ASP D CA 1
ATOM 22232 C C . ASP D 1 343 ? 48.603 29.680 176.512 1.00 42.24 469 ASP D C 1
ATOM 22233 O O . ASP D 1 343 ? 47.651 28.903 176.403 1.00 39.20 469 ASP D O 1
ATOM 22242 N N . LEU D 1 344 ? 49.705 29.382 177.203 1.00 43.27 470 LEU D N 1
ATOM 22243 C CA . LEU D 1 344 ? 49.904 28.048 177.753 1.00 38.99 470 LEU D CA 1
ATOM 22244 C C . LEU D 1 344 ? 48.911 27.707 178.858 1.00 41.11 470 LEU D C 1
ATOM 22245 O O . LEU D 1 344 ? 48.685 26.522 179.123 1.00 40.56 470 LEU D O 1
ATOM 22261 N N . LYS D 1 345 ? 48.315 28.704 179.508 1.00 43.39 471 LYS D N 1
ATOM 22262 C CA . LYS D 1 345 ? 47.392 28.431 180.599 1.00 40.36 471 LYS D CA 1
ATOM 22263 C C . LYS D 1 345 ? 45.989 28.086 180.125 1.00 42.82 471 LYS D C 1
ATOM 22264 O O . LYS D 1 345 ? 45.143 27.741 180.957 1.00 51.89 471 LYS D O 1
ATOM 22283 N N . ASN D 1 346 ? 45.712 28.176 178.826 1.00 41.79 472 ASN D N 1
ATOM 22284 C CA . ASN D 1 346 ? 44.383 27.909 178.279 1.00 43.17 472 ASN D CA 1
ATOM 22285 C C . ASN D 1 346 ? 44.499 26.895 177.149 1.00 42.39 472 ASN D C 1
ATOM 22286 O O . ASN D 1 346 ? 44.225 27.204 175.984 1.00 45.11 472 ASN D O 1
ATOM 22297 N N . PRO D 1 347 ? 44.907 25.670 177.460 1.00 43.54 473 PRO D N 1
ATOM 22298 C CA . PRO D 1 347 ? 44.977 24.630 176.431 1.00 39.78 473 PRO D CA 1
ATOM 22299 C C . PRO D 1 347 ? 43.607 24.065 176.091 1.00 44.46 473 PRO D C 1
ATOM 22300 O O . PRO D 1 347 ? 42.649 24.155 176.861 1.00 52.40 473 PRO D O 1
ATOM 22311 N N . PHE D 1 348 ? 43.532 23.481 174.898 1.00 42.56 474 PHE D N 1
ATOM 22312 C CA . PHE D 1 348 ? 42.373 22.707 174.463 1.00 43.03 474 PHE D CA 1
ATOM 22313 C C . PHE D 1 348 ? 42.700 21.238 174.703 1.00 40.76 474 PHE D C 1
ATOM 22314 O O . PHE D 1 348 ? 43.504 20.649 173.974 1.00 42.89 474 PHE D O 1
ATOM 22331 N N . PHE D 1 349 ? 42.107 20.654 175.743 1.00 39.94 475 PHE D N 1
ATOM 22332 C CA . PHE D 1 349 ? 42.299 19.235 176.017 1.00 38.46 475 PHE D CA 1
ATOM 22333 C C . PHE D 1 349 ? 41.468 18.428 175.031 1.00 34.41 475 PHE D C 1
ATOM 22334 O O . PHE D 1 349 ? 40.236 18.519 175.026 1.00 46.18 475 PHE D O 1
ATOM 22351 N N . ARG D 1 350 ? 42.146 17.638 174.196 1.00 44.41 476 ARG D N 1
ATOM 22352 C CA . ARG D 1 350 ? 41.522 16.986 173.055 1.00 50.87 476 ARG D CA 1
ATOM 22353 C C . ARG D 1 350 ? 41.392 15.476 173.204 1.00 54.32 476 ARG D C 1
ATOM 22354 O O . ARG D 1 350 ? 40.640 14.861 172.442 1.00 56.17 476 ARG D O 1
ATOM 22375 N N . TYR D 1 351 ? 42.077 14.870 174.168 1.00 54.45 477 TYR D N 1
ATOM 22376 C CA . TYR D 1 351 ? 42.157 13.418 174.241 1.00 65.36 477 TYR D CA 1
ATOM 22377 C C . TYR D 1 351 ? 40.767 12.790 174.284 1.00 60.74 477 TYR D C 1
ATOM 22378 O O . TYR D 1 351 ? 39.786 13.402 174.718 1.00 70.62 477 TYR D O 1
ATOM 22396 N N . THR D 1 352 ? 40.698 11.537 173.837 1.00 62.54 478 THR D N 1
ATOM 22397 C CA . THR D 1 352 ? 39.437 10.803 173.772 1.00 66.27 478 THR D CA 1
ATOM 22398 C C . THR D 1 352 ? 39.658 9.298 173.915 1.00 64.38 478 THR D C 1
ATOM 22399 O O . THR D 1 352 ? 40.745 8.786 173.644 1.00 58.86 478 THR D O 1
ATOM 22416 N N . GLY E 2 2 ? 45.069 28.512 122.995 1.00 41.67 13 GLY E N 1
ATOM 22417 C CA . GLY E 2 2 ? 44.255 27.340 123.272 1.00 43.36 13 GLY E CA 1
ATOM 22418 C C . GLY E 2 2 ? 43.305 27.538 124.432 1.00 41.89 13 GLY E C 1
ATOM 22419 O O . GLY E 2 2 ? 43.224 28.624 125.009 1.00 47.00 13 GLY E O 1
ATOM 22423 N N . LYS E 2 3 ? 42.583 26.474 124.782 1.00 43.76 14 LYS E N 1
ATOM 22424 C CA . LYS E 2 3 ? 41.561 26.582 125.820 1.00 46.23 14 LYS E CA 1
ATOM 22425 C C . LYS E 2 3 ? 42.186 26.725 127.201 1.00 47.96 14 LYS E C 1
ATOM 22426 O O . LYS E 2 3 ? 41.740 27.550 128.007 1.00 40.21 14 LYS E O 1
ATOM 22445 N N . ALA E 2 4 ? 43.219 25.932 127.493 1.00 56.34 15 ALA E N 1
ATOM 22446 C CA . ALA E 2 4 ? 43.932 25.985 128.770 1.00 42.58 15 ALA E CA 1
ATOM 22447 C C . ALA E 2 4 ? 45.422 26.135 128.493 1.00 39.45 15 ALA E C 1
ATOM 22448 O O . ALA E 2 4 ? 46.172 25.150 128.511 1.00 38.00 15 ALA E O 1
ATOM 22455 N N . PRO E 2 5 ? 45.892 27.368 128.236 1.00 39.76 16 PRO E N 1
ATOM 22456 C CA . PRO E 2 5 ? 47.311 27.661 127.995 1.00 34.49 16 PRO E CA 1
ATOM 22457 C C . PRO E 2 5 ? 48.263 26.982 128.976 1.00 41.76 16 PRO E C 1
ATOM 22458 O O . PRO E 2 5 ? 49.292 26.442 128.563 1.00 35.73 16 PRO E O 1
ATOM 22469 N N . ARG E 2 6 ? 47.929 27.036 130.261 1.00 40.67 17 ARG E N 1
ATOM 22470 C CA . ARG E 2 6 ? 48.701 26.331 131.293 1.00 38.94 17 ARG E CA 1
ATOM 22471 C C . ARG E 2 6 ? 47.903 25.134 131.846 1.00 38.37 17 ARG E C 1
ATOM 22472 O O . ARG E 2 6 ? 46.782 25.277 132.238 1.00 41.68 17 ARG E O 1
ATOM 22518 N N . GLN E 2 8 ? 46.889 22.039 134.329 1.00 43.99 19 GLN E N 1
ATOM 22519 C CA . GLN E 2 8 ? 46.767 21.774 135.747 1.00 46.73 19 GLN E CA 1
ATOM 22520 C C . GLN E 2 8 ? 47.822 20.756 136.169 1.00 43.74 19 GLN E C 1
ATOM 22521 O O . GLN E 2 8 ? 47.963 19.708 135.538 1.00 43.58 19 GLN E O 1
ATOM 22535 N N . LEU E 2 9 ? 48.571 21.073 137.223 1.00 44.49 20 LEU E N 1
ATOM 22536 C CA . LEU E 2 9 ? 49.510 20.142 137.831 1.00 45.31 20 LEU E CA 1
ATOM 22537 C C . LEU E 2 9 ? 48.962 19.705 139.179 1.00 48.33 20 LEU E C 1
ATOM 22538 O O . LEU E 2 9 ? 48.622 20.547 140.017 1.00 52.58 20 LEU E O 1
ATOM 22554 N N . ALA E 2 10 ? 48.875 18.393 139.381 1.00 57.18 21 ALA E N 1
ATOM 22555 C CA . ALA E 2 10 ? 48.285 17.858 140.602 1.00 49.76 21 ALA E CA 1
ATOM 22556 C C . ALA E 2 10 ? 49.143 18.214 141.809 1.00 58.39 21 ALA E C 1
ATOM 22557 O O . ALA E 2 10 ? 50.364 18.031 141.796 1.00 54.73 21 ALA E O 1
ATOM 22564 N N . THR E 2 11 ? 48.495 18.718 142.853 1.00 71.51 22 THR E N 1
ATOM 22565 C CA . THR E 2 11 ? 49.161 19.065 144.102 1.00 74.24 22 THR E CA 1
ATOM 22566 C C . THR E 2 11 ? 49.312 17.835 144.992 1.00 73.40 22 THR E C 1
ATOM 22567 O O . THR E 2 11 ? 49.843 16.808 144.566 1.00 71.78 22 THR E O 1
ATOM 22584 N N . GLY F 2 2 ? 30.606 28.398 127.463 1.00 49.46 13 GLY F N 1
ATOM 22585 C CA . GLY F 2 2 ? 31.853 28.196 128.175 1.00 56.42 13 GLY F CA 1
ATOM 22586 C C . GLY F 2 2 ? 32.870 27.398 127.378 1.00 56.44 13 GLY F C 1
ATOM 22587 O O . GLY F 2 2 ? 32.669 27.121 126.198 1.00 61.33 13 GLY F O 1
ATOM 22591 N N . LYS F 2 3 ? 33.966 27.025 128.041 1.00 56.45 14 LYS F N 1
ATOM 22592 C CA . LYS F 2 3 ? 35.062 26.358 127.345 1.00 70.11 14 LYS F CA 1
ATOM 22593 C C . LYS F 2 3 ? 34.603 25.042 126.726 1.00 62.81 14 LYS F C 1
ATOM 22594 O O . LYS F 2 3 ? 34.825 24.792 125.535 1.00 68.74 14 LYS F O 1
ATOM 22613 N N . ALA F 2 4 ? 33.956 24.187 127.519 1.00 47.07 15 ALA F N 1
ATOM 22614 C CA . ALA F 2 4 ? 33.524 22.865 127.067 1.00 45.19 15 ALA F CA 1
ATOM 22615 C C . ALA F 2 4 ? 32.045 22.684 127.385 1.00 49.16 15 ALA F C 1
ATOM 22616 O O . ALA F 2 4 ? 31.687 22.153 128.447 1.00 44.75 15 ALA F O 1
ATOM 22623 N N . PRO F 2 5 ? 31.147 23.101 126.476 1.00 42.24 16 PRO F N 1
ATOM 22624 C CA . PRO F 2 5 ? 29.701 22.984 126.720 1.00 41.57 16 PRO F CA 1
ATOM 22625 C C . PRO F 2 5 ? 29.238 21.572 127.082 1.00 39.31 16 PRO F C 1
ATOM 22626 O O . PRO F 2 5 ? 28.427 21.420 127.998 1.00 36.52 16 PRO F O 1
ATOM 22637 N N . ARG F 2 6 ? 29.729 20.561 126.370 1.00 40.58 17 ARG F N 1
ATOM 22638 C CA . ARG F 2 6 ? 29.377 19.162 126.671 1.00 42.13 17 ARG F CA 1
ATOM 22639 C C . ARG F 2 6 ? 30.550 18.405 127.325 1.00 45.53 17 ARG F C 1
ATOM 22640 O O . ARG F 2 6 ? 31.629 18.388 126.802 1.00 45.09 17 ARG F O 1
ATOM 22686 N N . GLN F 2 8 ? 32.954 15.470 128.847 1.00 46.01 19 GLN F N 1
ATOM 22687 C CA . GLN F 2 8 ? 33.462 14.149 128.506 1.00 46.69 19 GLN F CA 1
ATOM 22688 C C . GLN F 2 8 ? 32.740 13.111 129.345 1.00 45.67 19 GLN F C 1
ATOM 22689 O O . GLN F 2 8 ? 32.636 13.249 130.566 1.00 45.50 19 GLN F O 1
ATOM 22703 N N . LEU F 2 9 ? 32.229 12.075 128.688 1.00 45.72 20 LEU F N 1
ATOM 22704 C CA . LEU F 2 9 ? 31.542 10.975 129.350 1.00 46.37 20 LEU F CA 1
ATOM 22705 C C . LEU F 2 9 ? 32.297 9.692 129.056 1.00 45.77 20 LEU F C 1
ATOM 22706 O O . LEU F 2 9 ? 32.505 9.345 127.890 1.00 46.22 20 LEU F O 1
ATOM 22722 N N . ALA F 2 10 ? 32.712 8.997 130.107 1.00 53.73 21 ALA F N 1
ATOM 22723 C CA . ALA F 2 10 ? 33.466 7.764 129.923 1.00 61.94 21 ALA F CA 1
ATOM 22724 C C . ALA F 2 10 ? 32.574 6.682 129.326 1.00 59.21 21 ALA F C 1
ATOM 22725 O O . ALA F 2 10 ? 31.372 6.614 129.599 1.00 68.69 21 ALA F O 1
ATOM 22732 N N . THR F 2 11 ? 33.174 5.838 128.495 1.00 66.50 22 THR F N 1
ATOM 22733 C CA . THR F 2 11 ? 32.448 4.750 127.861 1.00 70.60 22 THR F CA 1
ATOM 22734 C C . THR F 2 11 ? 32.928 3.404 128.406 1.00 58.24 22 THR F C 1
ATOM 22735 O O . THR F 2 11 ? 33.687 2.687 127.760 1.00 60.33 22 THR F O 1
ATOM 22752 N N . GLY G 2 2 ? 31.880 29.042 189.688 1.00 47.72 13 GLY G N 1
ATOM 22753 C CA . GLY G 2 2 ? 32.688 27.865 189.429 1.00 41.76 13 GLY G CA 1
ATOM 22754 C C . GLY G 2 2 ? 33.615 28.049 188.245 1.00 49.22 13 GLY G C 1
ATOM 22755 O O . GLY G 2 2 ? 33.695 29.135 187.665 1.00 45.52 13 GLY G O 1
ATOM 22759 N N . LYS G 2 3 ? 34.322 26.979 187.883 1.00 55.16 14 LYS G N 1
ATOM 22760 C CA . LYS G 2 3 ? 35.289 27.061 186.794 1.00 54.11 14 LYS G CA 1
ATOM 22761 C C . LYS G 2 3 ? 34.586 27.235 185.451 1.00 57.82 14 LYS G C 1
ATOM 22762 O O . LYS G 2 3 ? 34.816 28.217 184.739 1.00 62.83 14 LYS G O 1
ATOM 22781 N N . ALA G 2 4 ? 33.706 26.299 185.097 1.00 44.80 15 ALA G N 1
ATOM 22782 C CA . ALA G 2 4 ? 33.000 26.363 183.824 1.00 44.54 15 ALA G CA 1
ATOM 22783 C C . ALA G 2 4 ? 31.515 26.612 184.052 1.00 41.94 15 ALA G C 1
ATOM 22784 O O . ALA G 2 4 ? 30.719 25.662 184.051 1.00 40.52 15 ALA G O 1
ATOM 22791 N N . PRO G 2 5 ? 31.096 27.875 184.240 1.00 41.52 16 PRO G N 1
ATOM 22792 C CA . PRO G 2 5 ? 29.687 28.201 184.524 1.00 39.95 16 PRO G CA 1
ATOM 22793 C C . PRO G 2 5 ? 28.725 27.586 183.516 1.00 42.20 16 PRO G C 1
ATOM 22794 O O . PRO G 2 5 ? 27.715 26.999 183.899 1.00 47.28 16 PRO G O 1
ATOM 22805 N N . ARG G 2 6 ? 29.030 27.743 182.232 1.00 47.58 17 ARG G N 1
ATOM 22806 C CA . ARG G 2 6 ? 28.251 27.103 181.169 1.00 37.42 17 ARG G CA 1
ATOM 22807 C C . ARG G 2 6 ? 28.980 25.837 180.657 1.00 45.06 17 ARG G C 1
ATOM 22808 O O . ARG G 2 6 ? 30.127 25.888 180.328 1.00 40.67 17 ARG G O 1
ATOM 22854 N N . GLN G 2 8 ? 29.868 22.702 178.199 1.00 40.68 19 GLN G N 1
ATOM 22855 C CA . GLN G 2 8 ? 30.008 22.448 176.780 1.00 42.85 19 GLN G CA 1
ATOM 22856 C C . GLN G 2 8 ? 28.889 21.529 176.294 1.00 44.55 19 GLN G C 1
ATOM 22857 O O . GLN G 2 8 ? 28.666 20.458 176.858 1.00 40.60 19 GLN G O 1
ATOM 22871 N N . LEU G 2 9 ? 28.176 21.967 175.258 1.00 44.45 20 LEU G N 1
ATOM 22872 C CA . LEU G 2 9 ? 27.173 21.153 174.580 1.00 45.51 20 LEU G CA 1
ATOM 22873 C C . LEU G 2 9 ? 27.713 20.781 173.207 1.00 46.33 20 LEU G C 1
ATOM 22874 O O . LEU G 2 9 ? 27.956 21.661 172.375 1.00 55.27 20 LEU G O 1
ATOM 22890 N N . ALA G 2 10 ? 27.905 19.486 172.977 1.00 47.87 21 ALA G N 1
ATOM 22891 C CA . ALA G 2 10 ? 28.469 19.032 171.715 1.00 54.90 21 ALA G CA 1
ATOM 22892 C C . ALA G 2 10 ? 27.509 19.314 170.562 1.00 60.87 21 ALA G C 1
ATOM 22893 O O . ALA G 2 10 ? 26.288 19.374 170.737 1.00 58.25 21 ALA G O 1
ATOM 22900 N N . THR G 2 11 ? 28.077 19.490 169.374 1.00 63.89 22 THR G N 1
ATOM 22901 C CA . THR G 2 11 ? 27.297 19.821 168.188 1.00 71.46 22 THR G CA 1
ATOM 22902 C C . THR G 2 11 ? 26.593 18.588 167.626 1.00 72.46 22 THR G C 1
ATOM 22903 O O . THR G 2 11 ? 25.637 18.705 166.858 1.00 68.31 22 THR G O 1
ATOM 22920 N N . GLY H 2 2 ? 46.630 27.846 184.805 1.00 45.93 13 GLY H N 1
ATOM 22921 C CA . GLY H 2 2 ? 45.399 27.569 184.089 1.00 46.20 13 GLY H CA 1
ATOM 22922 C C . GLY H 2 2 ? 44.345 26.898 184.945 1.00 49.24 13 GLY H C 1
ATOM 22923 O O . GLY H 2 2 ? 44.544 26.685 186.141 1.00 49.84 13 GLY H O 1
ATOM 22927 N N . LYS H 2 3 ? 43.219 26.551 184.322 1.00 64.14 14 LYS H N 1
ATOM 22928 C CA . LYS H 2 3 ? 42.066 26.048 185.059 1.00 62.26 14 LYS H CA 1
ATOM 22929 C C . LYS H 2 3 ? 42.225 24.597 185.503 1.00 63.87 14 LYS H C 1
ATOM 22930 O O . LYS H 2 3 ? 41.466 24.145 186.366 1.00 63.24 14 LYS H O 1
ATOM 22949 N N . ALA H 2 4 ? 43.179 23.854 184.947 1.00 47.26 15 ALA H N 1
ATOM 22950 C CA . ALA H 2 4 ? 43.436 22.477 185.372 1.00 46.22 15 ALA H CA 1
ATOM 22951 C C . ALA H 2 4 ? 44.882 22.128 185.064 1.00 49.00 15 ALA H C 1
ATOM 22952 O O . ALA H 2 4 ? 45.187 21.483 184.053 1.00 46.31 15 ALA H O 1
ATOM 22959 N N . PRO H 2 5 ? 45.818 22.538 185.937 1.00 45.74 16 PRO H N 1
ATOM 22960 C CA . PRO H 2 5 ? 47.258 22.315 185.745 1.00 45.47 16 PRO H CA 1
ATOM 22961 C C . PRO H 2 5 ? 47.612 20.872 185.385 1.00 43.54 16 PRO H C 1
ATOM 22962 O O . PRO H 2 5 ? 48.451 20.645 184.515 1.00 43.21 16 PRO H O 1
ATOM 22973 N N . ARG H 2 6 ? 46.986 19.919 186.069 1.00 46.37 17 ARG H N 1
ATOM 22974 C CA . ARG H 2 6 ? 47.167 18.493 185.762 1.00 43.59 17 ARG H CA 1
ATOM 22975 C C . ARG H 2 6 ? 45.887 17.896 185.129 1.00 47.87 17 ARG H C 1
ATOM 22976 O O . ARG H 2 6 ? 44.840 17.950 185.706 1.00 44.51 17 ARG H O 1
ATOM 23022 N N . GLN H 2 8 ? 43.344 15.033 183.503 1.00 45.21 19 GLN H N 1
ATOM 23023 C CA . GLN H 2 8 ? 42.863 13.730 183.938 1.00 45.77 19 GLN H CA 1
ATOM 23024 C C . GLN H 2 8 ? 43.487 12.628 183.096 1.00 45.64 19 GLN H C 1
ATOM 23025 O O . GLN H 2 8 ? 43.712 12.795 181.897 1.00 45.95 19 GLN H O 1
ATOM 23039 N N . LEU H 2 9 ? 43.763 11.497 183.735 1.00 50.50 20 LEU H N 1
ATOM 23040 C CA . LEU H 2 9 ? 44.298 10.315 183.069 1.00 47.43 20 LEU H CA 1
ATOM 23041 C C . LEU H 2 9 ? 43.395 9.141 183.408 1.00 47.31 20 LEU H C 1
ATOM 23042 O O . LEU H 2 9 ? 43.284 8.762 184.576 1.00 57.05 20 LEU H O 1
ATOM 23058 N N . ALA H 2 10 ? 42.739 8.582 182.396 1.00 54.25 21 ALA H N 1
ATOM 23059 C CA . ALA H 2 10 ? 41.862 7.448 182.627 1.00 55.35 21 ALA H CA 1
ATOM 23060 C C . ALA H 2 10 ? 42.654 6.282 183.209 1.00 56.93 21 ALA H C 1
ATOM 23061 O O . ALA H 2 10 ? 43.872 6.181 183.052 1.00 67.90 21 ALA H O 1
ATOM 23068 N N . THR H 2 11 ? 41.940 5.394 183.894 1.00 67.25 22 THR H N 1
ATOM 23069 C CA . THR H 2 11 ? 42.566 4.284 184.592 1.00 69.72 22 THR H CA 1
ATOM 23070 C C . THR H 2 11 ? 42.053 2.948 184.061 1.00 74.11 22 THR H C 1
ATOM 23071 O O . THR H 2 11 ? 42.665 1.905 184.290 1.00 81.75 22 THR H O 1
#

B-factor: mean 52.62, std 13.44, range [22.79, 133.41]

Radius of gyration: 39.69 Å; Cα contacts (8 Å, |Δi|>4): 3456; chains: 8; bounding box: 77×71×115 Å

Nearest PDB structures (foldseek):
  7qrd-assembly1_C  TM=1.002E+00  e=7.684E-80  Mus musculus
  6arj-assembly1_A  TM=9.926E-01  e=8.168E-74  Homo sapiens
  6s77-assembly1_C  TM=9.944E-01  e=2.163E-73  Homo sapiens
  3b3j-assembly1_A  TM=9.045E-01  e=1.517E-60  Rattus norvegicus
  6sq4-assembly1_B  TM=8.259E-01  e=3.351E-36  Mus musculus

CATH classification: 3.40.50.150 (+1 more: 2.70.160.11)

InterPro domains:
  IPR011993 PH-like domain superfamily [G3DSA:2.30.29.30] (24-140)
  IPR025799 Protein arginine N-methyltransferase [PS51678] (147-454)
  IPR025799 Protein arginine N-methyltransferase [PTHR11006] (133-460)
  IPR029063 S-adenosyl-L-methionine-dependent methyltransferase superfamily [G3DSA:3.40.50.150] (144-288)
  IPR029063 S-adenosyl-L-methionine-dependent methyltransferase superfamily [SSF53335] (153-462)
  IPR055135 Protein arginine N-methyltransferase domain [PF22528] (292-453)

Organism: Mus musculus (NCBI:txid10090)